Protein 6CKU (pdb70)

Sequence (56 aa):
DVQCGGGFSCHDGETCCPTSQTTWGCCPSPKAVCCDDMQHCCPAGYKCGPGGTCISDVQCGGGFSCHDGETCCPTSQTTWGCCPSPKAVCCDDMQHCCPAGYKCGPGGTCISDVQCGGGFSCHDGETCCPTSQTTWGCCPSPKAVCCDDMQHCCPAGYKCGPGGTCISDVQCGGGFSCHDGETCCPTSQTTWGCCPSPKAVCCDDMQHCCPAGYKCGPGGTCISDVQCGGGFSCHDGETCCPTSQTTWGCCPSPKAVCCDDMQHCCPAGYKCGPGGTCISDVQCGGGFSCHDGETCCPTSQTTWGCCPSPKAVCCDDMQHCCPAGYKCGPGGTCISDVQCGGGFSCHDGETCCPTSQTTWGCCPSPKAVCCDDMQHCCPAGYKCGPGGTCISDVQCGGGFSCHDGETCCPTSQTTWGCCPSPKAVCCDDMQHCCPAGYKCGPGGTCISDVQCGGGFSCHDGETCCPTSQTTWGCCPSPKAVCCDDMQHCCPAGYKCGPGGTCISDVQCGGGFSCHDGETCCPTSQTTWGCCPSPKAVCCDDMQHCCPAGYKCGPGGTCISDVQCGGGFSCHDGETCCPTSQTTWGCCPSPKAVCCDDMQHCCPAGYKCGPGGTCISDVQCGGGFSCHDGETCCPTSQTTWGCCPSPKAVCCDDMQHCCPAGYKCGPGGTCISDVQCGGGFSCHDGETCCPTSQTTWGCCPSPKAVCCDDMQHCCPAGYKCGPGGTCISDVQCGGGFSCHDGETCCPTSQTTWGCCPSPKAVCCDDMQHCCPAGYKCGPGGTCISDVQCGGGFSCHDGETCCPTSQTTWGCCPSPKAVCCDDMQHCCPAGYKCGPGGTCISDVQCGGGFSCHDGETCCPTSQTTWGCCPSPKAVCCDDMQHCCPAGYKCGPGGTCIS

GO terms:
  GO:0001889 liver development (P, IGI)
  GO:0048675 axon extension (P, IGI)
  GO:0001889 liver development (P, IMP)
  GO:0036269 swimming behavior (P, IMP)
  GO:0042462 eye photoreceptor cell development (P, IMP)
  GO:0010842 retina layer formation (P, IMP)
  GO:0021522 spinal cord motor neuron differentiation (P, IMP)
  GO:0048675 axon extension (P, IMP)
  GO:0048919 posterior lateral line neuromast development (P, IMP)
  GO:0071340 skeletal muscle acetylcholine-gated channel clustering (P, IMP)

Foldseek 3Di:
DEPQDPPDGDDPQWYWDPLDDPDIDTHNHHCWAAPNVPGGTGHDPWDADPVRDTDD

Organism: Danio rerio (NCBI:txid7955)

Nearest PDB structures (foldseek):
  6cku-assembly1_A  TM=9.339E-01  e=2.103E-09  Danio rerio
  2jyu-assembly1_A  TM=3.661E-01  e=4.253E-03  Homo sapiens
  6cku-assembly1_A  TM=9.508E-01  e=6.539E-09  Danio rerio
  2jyu-assembly1_A  TM=3.731E-01  e=1.944E-02  Homo sapiens
  6cku-assembly1_A  TM=9.047E-01  e=1.223E-09  Danio rerio

Secondary structure (DSSP, 8-state):
-EE-SSS-EE-TT-EEE-SSSS--EEESSTT-B--TTTT--B-TT-EE-TTSSEE-

Radius of gyration: 11.46 Å; Cα contacts (8 Å, |Δi|>4): 110; chains: 1; bounding box: 24×32×20 Å

Structure (mmCIF, N/CA/C/O backbone):
data_6CKU
#
_entry.id   6CKU
#
_cell.length_a   1.000
_cell.length_b   1.000
_cell.length_c   1.000
_cell.angle_alpha   90.00
_cell.angle_beta   90.00
_cell.angle_gamma   90.00
#
_symmetry.space_group_name_H-M   'P 1'
#
loop_
_atom_site.group_PDB
_atom_site.id
_atom_site.type_symbol
_atom_site.label_atom_id
_atom_site.label_alt_id
_atom_site.label_comp_id
_atom_site.label_asym_id
_atom_site.label_entity_id
_atom_site.label_seq_id
_atom_site.pdbx_PDB_ins_code
_atom_site.Cartn_x
_atom_site.Cartn_y
_atom_site.Cartn_z
_atom_site.occupancy
_atom_site.B_iso_or_equiv
_atom_site.auth_seq_id
_atom_site.auth_comp_id
_atom_site.auth_asym_id
_atom_site.auth_atom_id
_atom_site.pdbx_PDB_model_num
ATOM 1 N N . ASP A 1 1 ? 3.193 16.621 -3.561 1.00 0.00 1 ASP A N 1
ATOM 2 C CA . ASP A 1 1 ? 2.815 15.183 -3.567 1.00 0.00 1 ASP A CA 1
ATOM 3 C C . ASP A 1 1 ? 1.805 14.875 -2.465 1.00 0.00 1 ASP A C 1
ATOM 4 O O . ASP A 1 1 ? 1.184 15.781 -1.908 1.00 0.00 1 ASP A O 1
ATOM 15 N N . VAL A 1 2 ? 1.646 13.591 -2.155 1.00 0.00 2 VAL A N 1
ATOM 16 C CA . VAL A 1 2 ? 0.712 13.163 -1.120 1.00 0.00 2 VAL A CA 1
ATOM 17 C C . VAL A 1 2 ? 1.454 12.646 0.108 1.00 0.00 2 VAL A C 1
ATOM 18 O O . VAL A 1 2 ? 2.236 11.699 0.019 1.00 0.00 2 VAL A O 1
ATOM 31 N N . GLN A 1 3 ? 1.204 13.273 1.253 1.00 0.00 3 GLN A N 1
ATOM 32 C CA . GLN A 1 3 ? 1.850 12.877 2.500 1.00 0.00 3 GLN A CA 1
ATOM 33 C C . GLN A 1 3 ? 1.178 11.644 3.097 1.00 0.00 3 GLN A C 1
ATOM 34 O O . GLN A 1 3 ? 0.016 11.692 3.502 1.00 0.00 3 GLN A O 1
ATOM 48 N N . CYS A 1 4 ? 1.919 10.541 3.145 1.00 0.00 4 CYS A N 1
ATOM 49 C CA . CYS A 1 4 ? 1.403 9.288 3.687 1.00 0.00 4 CYS A CA 1
ATOM 50 C C . CYS A 1 4 ? 0.929 9.461 5.126 1.00 0.00 4 CYS A C 1
ATOM 51 O O . CYS A 1 4 ? 0.000 8.786 5.569 1.00 0.00 4 CYS A O 1
ATOM 58 N N . GLY A 1 5 ? 1.570 10.372 5.849 1.00 0.00 5 GLY A N 1
ATOM 59 C CA . GLY A 1 5 ? 1.196 10.618 7.229 1.00 0.00 5 GLY A CA 1
ATOM 60 C C . GLY A 1 5 ? 2.396 10.697 8.150 1.00 0.00 5 GLY A C 1
ATOM 61 O O . GLY A 1 5 ? 2.610 9.810 8.977 1.00 0.00 5 GLY A O 1
ATOM 65 N N . GLY A 1 6 ? 3.180 11.761 8.007 1.00 0.00 6 GLY A N 1
ATOM 66 C CA . GLY A 1 6 ? 4.357 11.932 8.838 1.00 0.00 6 GLY A CA 1
ATOM 67 C C . GLY A 1 6 ? 5.312 10.762 8.725 1.00 0.00 6 GLY A C 1
ATOM 68 O O . GLY A 1 6 ? 5.462 9.981 9.665 1.00 0.00 6 GLY A O 1
ATOM 72 N N . GLY A 1 7 ? 5.958 10.640 7.570 1.00 0.00 7 GLY A N 1
ATOM 73 C CA . GLY A 1 7 ? 6.894 9.554 7.358 1.00 0.00 7 GLY A CA 1
ATOM 74 C C . GLY A 1 7 ? 7.205 9.327 5.891 1.00 0.00 7 GLY A C 1
ATOM 75 O O . GLY A 1 7 ? 8.209 9.822 5.380 1.00 0.00 7 GLY A O 1
ATOM 79 N N . PHE A 1 8 ? 6.346 8.569 5.214 1.00 0.00 8 PHE A N 1
ATOM 80 C CA . PHE A 1 8 ? 6.543 8.271 3.800 1.00 0.00 8 PHE A CA 1
ATOM 81 C C . PHE A 1 8 ? 5.783 9.247 2.910 1.00 0.00 8 PHE A C 1
ATOM 82 O O . PHE A 1 8 ? 5.168 10.200 3.391 1.00 0.00 8 PHE A O 1
ATOM 99 N N . SER A 1 9 ? 5.831 8.991 1.607 1.00 0.00 9 SER A N 1
ATOM 100 C CA . SER A 1 9 ? 5.152 9.827 0.625 1.00 0.00 9 SER A CA 1
ATOM 101 C C . SER A 1 9 ? 5.034 9.094 -0.708 1.00 0.00 9 SER A C 1
ATOM 102 O O . SER A 1 9 ? 5.848 8.225 -1.022 1.00 0.00 9 SER A O 1
ATOM 110 N N . CYS A 1 10 ? 4.020 9.448 -1.491 1.00 0.00 10 CYS A N 1
ATOM 111 C CA . CYS A 1 10 ? 3.805 8.820 -2.790 1.00 0.00 10 CYS A CA 1
ATOM 112 C C . CYS A 1 10 ? 3.485 9.866 -3.855 1.00 0.00 10 CYS A C 1
ATOM 113 O O . CYS A 1 10 ? 3.276 11.040 -3.545 1.00 0.00 10 CYS A O 1
ATOM 120 N N . HIS A 1 11 ? 3.466 9.434 -5.113 1.00 0.00 11 HIS A N 1
ATOM 121 C CA . HIS A 1 11 ? 3.194 10.335 -6.230 1.00 0.00 11 HIS A CA 1
ATOM 122 C C . HIS A 1 11 ? 1.696 10.517 -6.462 1.00 0.00 11 HIS A C 1
ATOM 123 O O . HIS A 1 11 ? 0.869 9.793 -5.902 1.00 0.00 11 HIS A O 1
ATOM 138 N N . ASP A 1 12 ? 1.357 11.496 -7.297 1.00 0.00 12 ASP A N 1
ATOM 139 C CA . ASP A 1 12 ? -0.035 11.788 -7.616 1.00 0.00 12 ASP A CA 1
ATOM 140 C C . ASP A 1 12 ? -0.720 10.567 -8.216 1.00 0.00 12 ASP A C 1
ATOM 141 O O . ASP A 1 12 ? -0.187 9.927 -9.124 1.00 0.00 12 ASP A O 1
ATOM 150 N N . GLY A 1 13 ? -1.901 10.247 -7.701 1.00 0.00 13 GLY A N 1
ATOM 151 C CA . GLY A 1 13 ? -2.637 9.100 -8.193 1.00 0.00 13 GLY A CA 1
ATOM 152 C C . GLY A 1 13 ? -2.371 7.852 -7.376 1.00 0.00 13 GLY A C 1
ATOM 153 O O . GLY A 1 13 ? -3.051 6.839 -7.540 1.00 0.00 13 GLY A O 1
ATOM 157 N N . GLU A 1 14 ? -1.380 7.926 -6.490 1.00 0.00 14 GLU A N 1
ATOM 158 C CA . GLU A 1 14 ? -1.036 6.790 -5.644 1.00 0.00 14 GLU A CA 1
ATOM 159 C C . GLU A 1 14 ? -1.790 6.849 -4.321 1.00 0.00 14 GLU A C 1
ATOM 160 O O . GLU A 1 14 ? -2.485 7.823 -4.032 1.00 0.00 14 GLU A O 1
ATOM 172 N N . THR A 1 15 ? -1.653 5.794 -3.527 1.00 0.00 15 THR A N 1
ATOM 173 C CA . THR A 1 15 ? -2.324 5.709 -2.237 1.00 0.00 15 THR A CA 1
ATOM 174 C C . THR A 1 15 ? -1.388 5.165 -1.165 1.00 0.00 15 THR A C 1
ATOM 175 O O . THR A 1 15 ? -0.658 4.202 -1.394 1.00 0.00 15 THR A O 1
ATOM 186 N N . CYS A 1 16 ? -1.413 5.786 0.008 1.00 0.00 16 CYS A N 1
ATOM 187 C CA . CYS A 1 16 ? -0.565 5.360 1.113 1.00 0.00 16 CYS A CA 1
ATOM 188 C C . CYS A 1 16 ? -1.278 4.328 1.983 1.00 0.00 16 CYS A C 1
ATOM 189 O O . CYS A 1 16 ? -2.322 4.610 2.571 1.00 0.00 16 CYS A O 1
ATOM 196 N N . CYS A 1 17 ? -0.702 3.131 2.058 1.00 0.00 17 CYS A N 1
ATOM 197 C CA . CYS A 1 17 ? -1.273 2.050 2.854 1.00 0.00 17 CYS A CA 1
ATOM 198 C C . CYS A 1 17 ? -0.323 1.660 3.983 1.00 0.00 17 CYS A C 1
ATOM 199 O O . CYS A 1 17 ? 0.836 1.328 3.740 1.00 0.00 17 CYS A O 1
ATOM 206 N N . PRO A 1 18 ? -0.798 1.703 5.238 1.00 0.00 18 PRO A N 1
ATOM 207 C CA . PRO A 1 18 ? 0.016 1.364 6.400 1.00 0.00 18 PRO A CA 1
ATOM 208 C C . PRO A 1 18 ? -0.044 -0.121 6.744 1.00 0.00 18 PRO A C 1
ATOM 209 O O . PRO A 1 18 ? -0.598 -0.507 7.774 1.00 0.00 18 PRO A O 1
ATOM 220 N N . THR A 1 19 ? 0.529 -0.952 5.879 1.00 0.00 19 THR A N 1
ATOM 221 C CA . THR A 1 19 ? 0.538 -2.394 6.100 1.00 0.00 19 THR A CA 1
ATOM 222 C C . THR A 1 19 ? 1.569 -2.781 7.157 1.00 0.00 19 THR A C 1
ATOM 223 O O . THR A 1 19 ? 1.804 -3.963 7.407 1.00 0.00 19 THR A O 1
ATOM 234 N N . SER A 1 20 ? 2.176 -1.774 7.778 1.00 0.00 20 SER A N 1
ATOM 235 C CA . SER A 1 20 ? 3.177 -2.001 8.813 1.00 0.00 20 SER A CA 1
ATOM 236 C C . SER A 1 20 ? 3.009 -0.999 9.952 1.00 0.00 20 SER A C 1
ATOM 237 O O . SER A 1 20 ? 1.957 -0.374 10.088 1.00 0.00 20 SER A O 1
ATOM 245 N N . GLN A 1 21 ? 4.048 -0.851 10.766 1.00 0.00 21 GLN A N 1
ATOM 246 C CA . GLN A 1 21 ? 4.011 0.076 11.892 1.00 0.00 21 GLN A CA 1
ATOM 247 C C . GLN A 1 21 ? 4.871 1.305 11.616 1.00 0.00 21 GLN A C 1
ATOM 248 O O . GLN A 1 21 ? 4.590 2.396 12.112 1.00 0.00 21 GLN A O 1
ATOM 262 N N . THR A 1 22 ? 5.918 1.121 10.819 1.00 0.00 22 THR A N 1
ATOM 263 C CA . THR A 1 22 ? 6.819 2.214 10.475 1.00 0.00 22 THR A CA 1
ATOM 264 C C . THR A 1 22 ? 7.085 2.253 8.974 1.00 0.00 22 THR A C 1
ATOM 265 O O . THR A 1 22 ? 7.922 3.023 8.501 1.00 0.00 22 THR A O 1
ATOM 276 N N . THR A 1 23 ? 6.371 1.413 8.229 1.00 0.00 23 THR A N 1
ATOM 277 C CA . THR A 1 23 ? 6.535 1.349 6.783 1.00 0.00 23 THR A CA 1
ATOM 278 C C . THR A 1 23 ? 5.242 1.718 6.060 1.00 0.00 23 THR A C 1
ATOM 279 O O . THR A 1 23 ? 4.145 1.511 6.579 1.00 0.00 23 THR A O 1
ATOM 290 N N . TRP A 1 24 ? 5.385 2.263 4.856 1.00 0.00 24 TRP A N 1
ATOM 291 C CA . TRP A 1 24 ? 4.238 2.664 4.047 1.00 0.00 24 TRP A CA 1
ATOM 292 C C . TRP A 1 24 ? 4.365 2.114 2.629 1.00 0.00 24 TRP A C 1
ATOM 293 O O . TRP A 1 24 ? 5.443 2.157 2.035 1.00 0.00 24 TRP A O 1
ATOM 314 N N . GLY A 1 25 ? 3.265 1.600 2.091 1.00 0.00 25 GLY A N 1
ATOM 315 C CA . GLY A 1 25 ? 3.286 1.053 0.747 1.00 0.00 25 GLY A CA 1
ATOM 316 C C . GLY A 1 25 ? 2.472 1.877 -0.233 1.00 0.00 25 GLY A C 1
ATOM 317 O O . GLY A 1 25 ? 1.439 2.444 0.129 1.00 0.00 25 GLY A O 1
ATOM 321 N N . CYS A 1 26 ? 2.936 1.936 -1.479 1.00 0.00 26 CYS A N 1
ATOM 322 C CA . CYS A 1 26 ? 2.247 2.688 -2.523 1.00 0.00 26 CYS A CA 1
ATOM 323 C C . CYS A 1 26 ? 1.281 1.780 -3.282 1.00 0.00 26 CYS A C 1
ATOM 324 O O . CYS A 1 26 ? 1.694 0.801 -3.904 1.00 0.00 26 CYS A O 1
ATOM 331 N N . CYS A 1 27 ? -0.006 2.102 -3.209 1.00 0.00 27 CYS A N 1
ATOM 332 C CA . CYS A 1 27 ? -1.035 1.307 -3.870 1.00 0.00 27 CYS A CA 1
ATOM 333 C C . CYS A 1 27 ? -1.920 2.171 -4.768 1.00 0.00 27 CYS A C 1
ATOM 334 O O . CYS A 1 27 ? -1.980 3.387 -4.602 1.00 0.00 27 CYS A O 1
ATOM 341 N N . PRO A 1 28 ? -2.624 1.550 -5.736 1.00 0.00 28 PRO A N 1
ATOM 342 C CA . PRO A 1 28 ? -3.507 2.269 -6.655 1.00 0.00 28 PRO A CA 1
ATOM 343 C C . PRO A 1 28 ? -4.895 2.503 -6.062 1.00 0.00 28 PRO A C 1
ATOM 344 O O . PRO A 1 28 ? -5.225 1.961 -5.007 1.00 0.00 28 PRO A O 1
ATOM 355 N N . SER A 1 29 ? -5.699 3.314 -6.750 1.00 0.00 29 SER A N 1
ATOM 356 C CA . SER A 1 29 ? -7.056 3.631 -6.303 1.00 0.00 29 SER A CA 1
ATOM 357 C C . SER A 1 29 ? -7.036 4.394 -4.976 1.00 0.00 29 SER A C 1
ATOM 358 O O . SER A 1 29 ? -6.481 3.918 -3.987 1.00 0.00 29 SER A O 1
ATOM 366 N N . PRO A 1 30 ? -7.642 5.596 -4.939 1.00 0.00 30 PRO A N 1
ATOM 367 C CA . PRO A 1 30 ? -7.684 6.428 -3.728 1.00 0.00 30 PRO A CA 1
ATOM 368 C C . PRO A 1 30 ? -8.392 5.748 -2.558 1.00 0.00 30 PRO A C 1
ATOM 369 O O . PRO A 1 30 ? -7.817 5.599 -1.479 1.00 0.00 30 PRO A O 1
ATOM 380 N N . LYS A 1 31 ? -9.644 5.350 -2.769 1.00 0.00 31 LYS A N 1
ATOM 381 C CA . LYS A 1 31 ? -10.426 4.701 -1.719 1.00 0.00 31 LYS A CA 1
ATOM 382 C C . LYS A 1 31 ? -10.183 3.194 -1.689 1.00 0.00 31 LYS A C 1
ATOM 383 O O . LYS A 1 31 ? -11.008 2.435 -1.180 1.00 0.00 31 LYS A O 1
ATOM 402 N N . ALA A 1 32 ? -9.046 2.767 -2.231 1.00 0.00 32 ALA A N 1
ATOM 403 C CA . ALA A 1 32 ? -8.694 1.351 -2.259 1.00 0.00 32 ALA A CA 1
ATOM 404 C C . ALA A 1 32 ? -8.653 0.769 -0.848 1.00 0.00 32 ALA A C 1
ATOM 405 O O . ALA A 1 32 ? -8.540 1.504 0.133 1.00 0.00 32 ALA A O 1
ATOM 412 N N . VAL A 1 33 ? -8.729 -0.556 -0.755 1.00 0.00 33 VAL A N 1
ATOM 413 C CA . VAL A 1 33 ? -8.682 -1.240 0.532 1.00 0.00 33 VAL A CA 1
ATOM 414 C C . VAL A 1 33 ? -7.398 -2.054 0.644 1.00 0.00 33 VAL A C 1
ATOM 415 O O . VAL A 1 33 ? -7.226 -3.057 -0.048 1.00 0.00 33 VAL A O 1
ATOM 428 N N . CYS A 1 34 ? -6.494 -1.608 1.507 1.00 0.00 34 CYS A N 1
ATOM 429 C CA . CYS A 1 34 ? -5.216 -2.283 1.694 1.00 0.00 34 CYS A CA 1
ATOM 430 C C . CYS A 1 34 ? -5.373 -3.600 2.448 1.00 0.00 34 CYS A C 1
ATOM 431 O O . CYS A 1 34 ? -5.672 -3.610 3.642 1.00 0.00 34 CYS A O 1
ATOM 438 N N . CYS A 1 35 ? -5.138 -4.710 1.747 1.00 0.00 35 CYS A N 1
ATOM 439 C CA . CYS A 1 35 ? -5.219 -6.030 2.356 1.00 0.00 35 CYS A CA 1
ATOM 440 C C . CYS A 1 35 ? -4.199 -6.123 3.482 1.00 0.00 35 CYS A C 1
ATOM 441 O O . CYS A 1 35 ? -2.987 -6.003 3.249 1.00 0.00 35 CYS A O 1
ATOM 448 N N . ASP A 1 36 ? -4.705 -6.316 4.699 1.00 0.00 36 ASP A N 1
ATOM 449 C CA . ASP A 1 36 ? -3.861 -6.394 5.884 1.00 0.00 36 ASP A CA 1
ATOM 450 C C . ASP A 1 36 ? -3.598 -7.830 6.327 1.00 0.00 36 ASP A C 1
ATOM 451 O O . ASP A 1 36 ? -2.757 -8.059 7.197 1.00 0.00 36 ASP A O 1
ATOM 460 N N . ASP A 1 37 ? -4.296 -8.800 5.739 1.00 0.00 37 ASP A N 1
ATOM 461 C CA . ASP A 1 37 ? -4.088 -10.197 6.106 1.00 0.00 37 ASP A CA 1
ATOM 462 C C . ASP A 1 37 ? -2.624 -10.564 5.923 1.00 0.00 37 ASP A C 1
ATOM 463 O O . ASP A 1 37 ? -2.025 -11.238 6.762 1.00 0.00 37 ASP A O 1
ATOM 472 N N . MET A 1 38 ? -2.054 -10.093 4.822 1.00 0.00 38 MET A N 1
ATOM 473 C CA . MET A 1 38 ? -0.655 -10.338 4.509 1.00 0.00 38 MET A CA 1
ATOM 474 C C . MET A 1 38 ? 0.014 -9.034 4.084 1.00 0.00 38 MET A C 1
ATOM 475 O O . MET A 1 38 ? 0.453 -8.251 4.927 1.00 0.00 38 MET A O 1
ATOM 489 N N . GLN A 1 39 ? 0.053 -8.785 2.779 1.00 0.00 39 GLN A N 1
ATOM 490 C CA . GLN A 1 39 ? 0.626 -7.553 2.251 1.00 0.00 39 GLN A CA 1
ATOM 491 C C . GLN A 1 39 ? 0.011 -7.228 0.894 1.00 0.00 39 GLN A C 1
ATOM 492 O O . GLN A 1 39 ? 0.586 -7.562 -0.143 1.00 0.00 39 GLN A O 1
ATOM 506 N N . HIS A 1 40 ? -1.166 -6.603 0.888 1.00 0.00 40 HIS A N 1
ATOM 507 C CA . HIS A 1 40 ? -1.814 -6.293 -0.387 1.00 0.00 40 HIS A CA 1
ATOM 508 C C . HIS A 1 40 ? -2.801 -5.137 -0.296 1.00 0.00 40 HIS A C 1
ATOM 509 O O . HIS A 1 40 ? -2.904 -4.461 0.726 1.00 0.00 40 HIS A O 1
ATOM 524 N N . CYS A 1 41 ? -3.510 -4.924 -1.404 1.00 0.00 41 CYS A N 1
ATOM 525 C CA . CYS A 1 41 ? -4.504 -3.865 -1.523 1.00 0.00 41 CYS A CA 1
ATOM 526 C C . CYS A 1 41 ? -5.352 -4.095 -2.769 1.00 0.00 41 CYS A C 1
ATOM 527 O O . CYS A 1 41 ? -4.902 -4.729 -3.724 1.00 0.00 41 CYS A O 1
ATOM 534 N N . CYS A 1 42 ? -6.580 -3.589 -2.759 1.00 0.00 42 CYS A N 1
ATOM 535 C CA . CYS A 1 42 ? -7.478 -3.760 -3.895 1.00 0.00 42 CYS A CA 1
ATOM 536 C C . CYS A 1 42 ? -8.230 -2.469 -4.207 1.00 0.00 42 CYS A C 1
ATOM 537 O O . CYS A 1 42 ? -8.464 -1.649 -3.323 1.00 0.00 42 CYS A O 1
ATOM 544 N N . PRO A 1 43 ? -8.609 -2.270 -5.481 1.00 0.00 43 PRO A N 1
ATOM 545 C CA . PRO A 1 43 ? -9.326 -1.066 -5.919 1.00 0.00 43 PRO A CA 1
ATOM 546 C C . PRO A 1 43 ? -10.618 -0.819 -5.147 1.00 0.00 43 PRO A C 1
ATOM 547 O O . PRO A 1 43 ? -11.396 -1.744 -4.884 1.00 0.00 43 PRO A O 1
ATOM 558 N N . ALA A 1 44 ? -10.824 0.444 -4.786 1.00 0.00 44 ALA A N 1
ATOM 559 C CA . ALA A 1 44 ? -12.005 0.864 -4.043 1.00 0.00 44 ALA A CA 1
ATOM 560 C C . ALA A 1 44 ? -13.261 0.180 -4.565 1.00 0.00 44 ALA A C 1
ATOM 561 O O . ALA A 1 44 ? -13.677 0.405 -5.702 1.00 0.00 44 ALA A O 1
ATOM 568 N N . GLY A 1 45 ? -13.865 -0.650 -3.725 1.00 0.00 45 GLY A N 1
ATOM 569 C CA . GLY A 1 45 ? -15.071 -1.347 -4.119 1.00 0.00 45 GLY A CA 1
ATOM 570 C C . GLY A 1 45 ? -14.934 -2.855 -4.055 1.00 0.00 45 GLY A C 1
ATOM 571 O O . GLY A 1 45 ? -15.932 -3.571 -4.144 1.00 0.00 45 GLY A O 1
ATOM 575 N N . TYR A 1 46 ? -13.706 -3.350 -3.899 1.00 0.00 46 TYR A N 1
ATOM 576 C CA . TYR A 1 46 ? -13.483 -4.791 -3.824 1.00 0.00 46 TYR A CA 1
ATOM 577 C C . TYR A 1 46 ? -13.146 -5.225 -2.400 1.00 0.00 46 TYR A C 1
ATOM 578 O O . TYR A 1 46 ? -12.860 -4.395 -1.537 1.00 0.00 46 TYR A O 1
ATOM 596 N N . LYS A 1 47 ? -13.180 -6.534 -2.167 1.00 0.00 47 LYS A N 1
ATOM 597 C CA . LYS A 1 47 ? -12.877 -7.093 -0.853 1.00 0.00 47 LYS A CA 1
ATOM 598 C C . LYS A 1 47 ? -11.868 -8.231 -0.975 1.00 0.00 47 LYS A C 1
ATOM 599 O O . LYS A 1 47 ? -11.794 -8.895 -2.006 1.00 0.00 47 LYS A O 1
ATOM 618 N N . CYS A 1 48 ? -11.091 -8.451 0.081 1.00 0.00 48 CYS A N 1
ATOM 619 C CA . CYS A 1 48 ? -10.087 -9.510 0.080 1.00 0.00 48 CYS A CA 1
ATOM 620 C C . CYS A 1 48 ? -10.702 -10.850 0.473 1.00 0.00 48 CYS A C 1
ATOM 621 O O . CYS A 1 48 ? -11.314 -10.976 1.533 1.00 0.00 48 CYS A O 1
ATOM 628 N N . GLY A 1 49 ? -10.535 -11.849 -0.391 1.00 0.00 49 GLY A N 1
ATOM 629 C CA . GLY A 1 49 ? -11.080 -13.167 -0.119 1.00 0.00 49 GLY A CA 1
ATOM 630 C C . GLY A 1 49 ? -10.003 -14.188 0.205 1.00 0.00 49 GLY A C 1
ATOM 631 O O . GLY A 1 49 ? -8.814 -13.898 0.076 1.00 0.00 49 GLY A O 1
ATOM 635 N N . PRO A 1 50 ? -10.393 -15.403 0.637 1.00 0.00 50 PRO A N 1
ATOM 636 C CA . PRO A 1 50 ? -9.445 -16.467 0.984 1.00 0.00 50 PRO A CA 1
ATOM 637 C C . PRO A 1 50 ? -8.793 -17.091 -0.245 1.00 0.00 50 PRO A C 1
ATOM 638 O O . PRO A 1 50 ? -7.905 -17.936 -0.126 1.00 0.00 50 PRO A O 1
ATOM 649 N N . GLY A 1 51 ? -9.240 -16.674 -1.425 1.00 0.00 51 GLY A N 1
ATOM 650 C CA . GLY A 1 51 ? -8.687 -17.207 -2.657 1.00 0.00 51 GLY A CA 1
ATOM 651 C C . GLY A 1 51 ? -7.437 -16.475 -3.098 1.00 0.00 51 GLY A C 1
ATOM 652 O O . GLY A 1 51 ? -6.997 -16.615 -4.240 1.00 0.00 51 GLY A O 1
ATOM 656 N N . GLY A 1 52 ? -6.864 -15.692 -2.191 1.00 0.00 52 GLY A N 1
ATOM 657 C CA . GLY A 1 52 ? -5.661 -14.942 -2.506 1.00 0.00 52 GLY A CA 1
ATOM 658 C C . GLY A 1 52 ? -5.941 -13.726 -3.368 1.00 0.00 52 GLY A C 1
ATOM 659 O O . GLY A 1 52 ? -5.107 -12.827 -3.474 1.00 0.00 52 GLY A O 1
ATOM 663 N N . THR A 1 53 ? -7.120 -13.698 -3.984 1.00 0.00 53 THR A N 1
ATOM 664 C CA . THR A 1 53 ? -7.512 -12.586 -4.839 1.00 0.00 53 THR A CA 1
ATOM 665 C C . THR A 1 53 ? -8.635 -11.778 -4.199 1.00 0.00 53 THR A C 1
ATOM 666 O O . THR A 1 53 ? -9.062 -12.070 -3.082 1.00 0.00 53 THR A O 1
ATOM 677 N N . CYS A 1 54 ? -9.106 -10.758 -4.909 1.00 0.00 54 CYS A N 1
ATOM 678 C CA . CYS A 1 54 ? -10.176 -9.909 -4.400 1.00 0.00 54 CYS A CA 1
ATOM 679 C C . CYS A 1 54 ? -11.477 -10.137 -5.162 1.00 0.00 54 CYS A C 1
ATOM 680 O O . CYS A 1 54 ? -11.469 -10.470 -6.347 1.00 0.00 54 CYS A O 1
ATOM 687 N N . ILE A 1 55 ? -12.594 -9.954 -4.464 1.00 0.00 55 ILE A N 1
ATOM 688 C CA . ILE A 1 55 ? -13.914 -10.135 -5.052 1.00 0.00 55 ILE A CA 1
ATOM 689 C C . ILE A 1 55 ? -14.703 -8.829 -5.031 1.00 0.00 55 ILE A C 1
ATOM 690 O O . ILE A 1 55 ? -14.181 -7.786 -4.638 1.00 0.00 55 ILE A O 1
ATOM 706 N N . SER A 1 56 ? -15.962 -8.894 -5.452 1.00 0.00 56 SER A N 1
ATOM 707 C CA . SER A 1 56 ? -16.821 -7.716 -5.475 1.00 0.00 56 SER A CA 1
ATOM 708 C C . SER A 1 56 ? -18.221 -8.056 -4.974 1.00 0.00 56 SER A C 1
ATOM 709 O O . SER A 1 56 ? -18.497 -9.255 -4.761 1.00 0.00 56 SER A O 1
ATOM 718 N N . ASP A 1 1 ? 4.739 16.654 -3.240 1.00 0.00 1 ASP A N 2
ATOM 719 C CA . ASP A 1 1 ? 4.035 15.346 -3.290 1.00 0.00 1 ASP A CA 2
ATOM 720 C C . ASP A 1 1 ? 3.039 15.212 -2.142 1.00 0.00 1 ASP A C 2
ATOM 721 O O . ASP A 1 1 ? 2.751 16.181 -1.441 1.00 0.00 1 ASP A O 2
ATOM 732 N N . VAL A 1 2 ? 2.516 14.003 -1.959 1.00 0.00 2 VAL A N 2
ATOM 733 C CA . VAL A 1 2 ? 1.552 13.735 -0.898 1.00 0.00 2 VAL A CA 2
ATOM 734 C C . VAL A 1 2 ? 2.216 13.030 0.279 1.00 0.00 2 VAL A C 2
ATOM 735 O O . VAL A 1 2 ? 2.893 12.017 0.105 1.00 0.00 2 VAL A O 2
ATOM 748 N N . GLN A 1 3 ? 2.015 13.567 1.481 1.00 0.00 3 GLN A N 2
ATOM 749 C CA . GLN A 1 3 ? 2.596 12.979 2.685 1.00 0.00 3 GLN A CA 2
ATOM 750 C C . GLN A 1 3 ? 1.707 11.863 3.222 1.00 0.00 3 GLN A C 2
ATOM 751 O O . GLN A 1 3 ? 0.567 12.103 3.623 1.00 0.00 3 GLN A O 2
ATOM 765 N N . CYS A 1 4 ? 2.235 10.644 3.215 1.00 0.00 4 CYS A N 2
ATOM 766 C CA . CYS A 1 4 ? 1.495 9.481 3.690 1.00 0.00 4 CYS A CA 2
ATOM 767 C C . CYS A 1 4 ? 0.973 9.693 5.107 1.00 0.00 4 CYS A C 2
ATOM 768 O O . CYS A 1 4 ? -0.186 10.058 5.303 1.00 0.00 4 CYS A O 2
ATOM 775 N N . GLY A 1 5 ? 1.834 9.461 6.091 1.00 0.00 5 GLY A N 2
ATOM 776 C CA . GLY A 1 5 ? 1.442 9.630 7.476 1.00 0.00 5 GLY A CA 2
ATOM 777 C C . GLY A 1 5 ? 2.635 9.765 8.398 1.00 0.00 5 GLY A C 2
ATOM 778 O O . GLY A 1 5 ? 2.907 10.849 8.917 1.00 0.00 5 GLY A O 2
ATOM 782 N N . GLY A 1 6 ? 3.351 8.664 8.604 1.00 0.00 6 GLY A N 2
ATOM 783 C CA . GLY A 1 6 ? 4.513 8.689 9.468 1.00 0.00 6 GLY A CA 2
ATOM 784 C C . GLY A 1 6 ? 5.663 9.467 8.863 1.00 0.00 6 GLY A C 2
ATOM 785 O O . GLY A 1 6 ? 6.045 10.519 9.376 1.00 0.00 6 GLY A O 2
ATOM 789 N N . GLY A 1 7 ? 6.219 8.949 7.770 1.00 0.00 7 GLY A N 2
ATOM 790 C CA . GLY A 1 7 ? 7.329 9.622 7.121 1.00 0.00 7 GLY A CA 2
ATOM 791 C C . GLY A 1 7 ? 7.455 9.294 5.643 1.00 0.00 7 GLY A C 2
ATOM 792 O O . GLY A 1 7 ? 8.411 9.717 4.995 1.00 0.00 7 GLY A O 2
ATOM 796 N N . PHE A 1 8 ? 6.499 8.539 5.101 1.00 0.00 8 PHE A N 2
ATOM 797 C CA . PHE A 1 8 ? 6.540 8.172 3.690 1.00 0.00 8 PHE A CA 2
ATOM 798 C C . PHE A 1 8 ? 5.775 9.179 2.838 1.00 0.00 8 PHE A C 2
ATOM 799 O O . PHE A 1 8 ? 5.248 10.167 3.349 1.00 0.00 8 PHE A O 2
ATOM 816 N N . SER A 1 9 ? 5.723 8.919 1.535 1.00 0.00 9 SER A N 2
ATOM 817 C CA . SER A 1 9 ? 5.027 9.799 0.602 1.00 0.00 9 SER A CA 2
ATOM 818 C C . SER A 1 9 ? 4.812 9.106 -0.739 1.00 0.00 9 SER A C 2
ATOM 819 O O . SER A 1 9 ? 5.549 8.187 -1.098 1.00 0.00 9 SER A O 2
ATOM 827 N N . CYS A 1 10 ? 3.799 9.552 -1.476 1.00 0.00 10 CYS A N 2
ATOM 828 C CA . CYS A 1 10 ? 3.491 8.972 -2.776 1.00 0.00 10 CYS A CA 2
ATOM 829 C C . CYS A 1 10 ? 3.154 10.060 -3.792 1.00 0.00 10 CYS A C 2
ATOM 830 O O . CYS A 1 10 ? 3.116 11.245 -3.461 1.00 0.00 10 CYS A O 2
ATOM 837 N N . HIS A 1 11 ? 2.923 9.645 -5.033 1.00 0.00 11 HIS A N 2
ATOM 838 C CA . HIS A 1 11 ? 2.603 10.580 -6.108 1.00 0.00 11 HIS A CA 2
ATOM 839 C C . HIS A 1 11 ? 1.112 10.910 -6.143 1.00 0.00 11 HIS A C 2
ATOM 840 O O . HIS A 1 11 ? 0.290 10.210 -5.548 1.00 0.00 11 HIS A O 2
ATOM 855 N N . ASP A 1 12 ? 0.773 11.982 -6.852 1.00 0.00 12 ASP A N 2
ATOM 856 C CA . ASP A 1 12 ? -0.615 12.411 -6.977 1.00 0.00 12 ASP A CA 2
ATOM 857 C C . ASP A 1 12 ? -1.468 11.295 -7.568 1.00 0.00 12 ASP A C 2
ATOM 858 O O . ASP A 1 12 ? -1.088 10.669 -8.559 1.00 0.00 12 ASP A O 2
ATOM 867 N N . GLY A 1 13 ? -2.619 11.049 -6.954 1.00 0.00 13 GLY A N 2
ATOM 868 C CA . GLY A 1 13 ? -3.504 10.004 -7.432 1.00 0.00 13 GLY A CA 2
ATOM 869 C C . GLY A 1 13 ? -3.251 8.678 -6.743 1.00 0.00 13 GLY A C 2
ATOM 870 O O . GLY A 1 13 ? -4.023 7.731 -6.903 1.00 0.00 13 GLY A O 2
ATOM 874 N N . GLU A 1 14 ? -2.171 8.610 -5.969 1.00 0.00 14 GLU A N 2
ATOM 875 C CA . GLU A 1 14 ? -1.824 7.391 -5.248 1.00 0.00 14 GLU A CA 2
ATOM 876 C C . GLU A 1 14 ? -2.429 7.403 -3.849 1.00 0.00 14 GLU A C 2
ATOM 877 O O . GLU A 1 14 ? -2.931 8.429 -3.388 1.00 0.00 14 GLU A O 2
ATOM 889 N N . THR A 1 15 ? -2.374 6.258 -3.175 1.00 0.00 15 THR A N 2
ATOM 890 C CA . THR A 1 15 ? -2.912 6.141 -1.826 1.00 0.00 15 THR A CA 2
ATOM 891 C C . THR A 1 15 ? -1.908 5.473 -0.892 1.00 0.00 15 THR A C 2
ATOM 892 O O . THR A 1 15 ? -1.327 4.441 -1.227 1.00 0.00 15 THR A O 2
ATOM 903 N N . CYS A 1 16 ? -1.721 6.060 0.284 1.00 0.00 16 CYS A N 2
ATOM 904 C CA . CYS A 1 16 ? -0.800 5.510 1.270 1.00 0.00 16 CYS A CA 2
ATOM 905 C C . CYS A 1 16 ? -1.530 4.554 2.204 1.00 0.00 16 CYS A C 2
ATOM 906 O O . CYS A 1 16 ? -2.507 4.928 2.852 1.00 0.00 16 CYS A O 2
ATOM 913 N N . CYS A 1 17 ? -1.053 3.316 2.267 1.00 0.00 17 CYS A N 2
ATOM 914 C CA . CYS A 1 17 ? -1.667 2.305 3.119 1.00 0.00 17 CYS A CA 2
ATOM 915 C C . CYS A 1 17 ? -0.641 1.698 4.070 1.00 0.00 17 CYS A C 2
ATOM 916 O O . CYS A 1 17 ? 0.369 1.145 3.635 1.00 0.00 17 CYS A O 2
ATOM 923 N N . PRO A 1 18 ? -0.884 1.790 5.390 1.00 0.00 18 PRO A N 2
ATOM 924 C CA . PRO A 1 18 ? 0.025 1.245 6.395 1.00 0.00 18 PRO A CA 2
ATOM 925 C C . PRO A 1 18 ? -0.177 -0.253 6.598 1.00 0.00 18 PRO A C 2
ATOM 926 O O . PRO A 1 18 ? -0.889 -0.678 7.508 1.00 0.00 18 PRO A O 2
ATOM 937 N N . THR A 1 19 ? 0.453 -1.051 5.738 1.00 0.00 19 THR A N 2
ATOM 938 C CA . THR A 1 19 ? 0.340 -2.502 5.816 1.00 0.00 19 THR A CA 2
ATOM 939 C C . THR A 1 19 ? 1.388 -3.085 6.756 1.00 0.00 19 THR A C 2
ATOM 940 O O . THR A 1 19 ? 1.491 -4.302 6.908 1.00 0.00 19 THR A O 2
ATOM 951 N N . SER A 1 20 ? 2.162 -2.209 7.387 1.00 0.00 20 SER A N 2
ATOM 952 C CA . SER A 1 20 ? 3.202 -2.635 8.316 1.00 0.00 20 SER A CA 2
ATOM 953 C C . SER A 1 20 ? 3.369 -1.622 9.444 1.00 0.00 20 SER A C 2
ATOM 954 O O . SER A 1 20 ? 2.581 -0.684 9.570 1.00 0.00 20 SER A O 2
ATOM 962 N N . GLN A 1 21 ? 4.395 -1.820 10.263 1.00 0.00 21 GLN A N 2
ATOM 963 C CA . GLN A 1 21 ? 4.664 -0.927 11.385 1.00 0.00 21 GLN A CA 2
ATOM 964 C C . GLN A 1 21 ? 5.109 0.450 10.901 1.00 0.00 21 GLN A C 2
ATOM 965 O O . GLN A 1 21 ? 4.343 1.412 10.949 1.00 0.00 21 GLN A O 2
ATOM 979 N N . THR A 1 22 ? 6.354 0.540 10.441 1.00 0.00 22 THR A N 2
ATOM 980 C CA . THR A 1 22 ? 6.901 1.803 9.957 1.00 0.00 22 THR A CA 2
ATOM 981 C C . THR A 1 22 ? 7.064 1.794 8.439 1.00 0.00 22 THR A C 2
ATOM 982 O O . THR A 1 22 ? 7.881 2.532 7.889 1.00 0.00 22 THR A O 2
ATOM 993 N N . THR A 1 23 ? 6.278 0.959 7.769 1.00 0.00 23 THR A N 2
ATOM 994 C CA . THR A 1 23 ? 6.331 0.862 6.314 1.00 0.00 23 THR A CA 2
ATOM 995 C C . THR A 1 23 ? 5.060 1.420 5.687 1.00 0.00 23 THR A C 2
ATOM 996 O O . THR A 1 23 ? 4.030 1.539 6.351 1.00 0.00 23 THR A O 2
ATOM 1007 N N . TRP A 1 24 ? 5.137 1.767 4.406 1.00 0.00 24 TRP A N 2
ATOM 1008 C CA . TRP A 1 24 ? 3.989 2.320 3.700 1.00 0.00 24 TRP A CA 2
ATOM 1009 C C . TRP A 1 24 ? 3.900 1.785 2.275 1.00 0.00 24 TRP A C 2
ATOM 1010 O O . TRP A 1 24 ? 4.877 1.816 1.526 1.00 0.00 24 TRP A O 2
ATOM 1031 N N . GLY A 1 25 ? 2.716 1.307 1.907 1.00 0.00 25 GLY A N 2
ATOM 1032 C CA . GLY A 1 25 ? 2.506 0.784 0.571 1.00 0.00 25 GLY A CA 2
ATOM 1033 C C . GLY A 1 25 ? 1.750 1.761 -0.305 1.00 0.00 25 GLY A C 2
ATOM 1034 O O . GLY A 1 25 ? 0.819 2.425 0.155 1.00 0.00 25 GLY A O 2
ATOM 1038 N N . CYS A 1 26 ? 2.161 1.860 -1.563 1.00 0.00 26 CYS A N 2
ATOM 1039 C CA . CYS A 1 26 ? 1.527 2.775 -2.504 1.00 0.00 26 CYS A CA 2
ATOM 1040 C C . CYS A 1 26 ? 0.535 2.051 -3.409 1.00 0.00 26 CYS A C 2
ATOM 1041 O O . CYS A 1 26 ? 0.901 1.126 -4.136 1.00 0.00 26 CYS A O 2
ATOM 1048 N N . CYS A 1 27 ? -0.720 2.487 -3.364 1.00 0.00 27 CYS A N 2
ATOM 1049 C CA . CYS A 1 27 ? -1.771 1.894 -4.184 1.00 0.00 27 CYS A CA 2
ATOM 1050 C C . CYS A 1 27 ? -2.235 2.883 -5.254 1.00 0.00 27 CYS A C 2
ATOM 1051 O O . CYS A 1 27 ? -2.394 4.073 -4.979 1.00 0.00 27 CYS A O 2
ATOM 1058 N N . PRO A 1 28 ? -2.448 2.406 -6.495 1.00 0.00 28 PRO A N 2
ATOM 1059 C CA . PRO A 1 28 ? -2.883 3.261 -7.605 1.00 0.00 28 PRO A CA 2
ATOM 1060 C C . PRO A 1 28 ? -4.353 3.660 -7.508 1.00 0.00 28 PRO A C 2
ATOM 1061 O O . PRO A 1 28 ? -4.784 4.625 -8.140 1.00 0.00 28 PRO A O 2
ATOM 1072 N N . SER A 1 29 ? -5.121 2.913 -6.719 1.00 0.00 29 SER A N 2
ATOM 1073 C CA . SER A 1 29 ? -6.542 3.196 -6.550 1.00 0.00 29 SER A CA 2
ATOM 1074 C C . SER A 1 29 ? -6.781 4.109 -5.346 1.00 0.00 29 SER A C 2
ATOM 1075 O O . SER A 1 29 ? -6.122 3.970 -4.316 1.00 0.00 29 SER A O 2
ATOM 1083 N N . PRO A 1 30 ? -7.728 5.059 -5.462 1.00 0.00 30 PRO A N 2
ATOM 1084 C CA . PRO A 1 30 ? -8.045 5.994 -4.376 1.00 0.00 30 PRO A CA 2
ATOM 1085 C C . PRO A 1 30 ? -8.716 5.305 -3.189 1.00 0.00 30 PRO A C 2
ATOM 1086 O O . PRO A 1 30 ? -8.108 5.139 -2.132 1.00 0.00 30 PRO A O 2
ATOM 1097 N N . LYS A 1 31 ? -9.977 4.916 -3.370 1.00 0.00 31 LYS A N 2
ATOM 1098 C CA . LYS A 1 31 ? -10.733 4.254 -2.309 1.00 0.00 31 LYS A CA 2
ATOM 1099 C C . LYS A 1 31 ? -10.295 2.800 -2.128 1.00 0.00 31 LYS A C 2
ATOM 1100 O O . LYS A 1 31 ? -11.074 1.963 -1.671 1.00 0.00 31 LYS A O 2
ATOM 1119 N N . ALA A 1 32 ? -9.044 2.504 -2.478 1.00 0.00 32 ALA A N 2
ATOM 1120 C CA . ALA A 1 32 ? -8.509 1.152 -2.341 1.00 0.00 32 ALA A CA 2
ATOM 1121 C C . ALA A 1 32 ? -8.393 0.766 -0.869 1.00 0.00 32 ALA A C 2
ATOM 1122 O O . ALA A 1 32 ? -7.908 1.548 -0.051 1.00 0.00 32 ALA A O 2
ATOM 1129 N N . VAL A 1 33 ? -8.838 -0.442 -0.537 1.00 0.00 33 VAL A N 2
ATOM 1130 C CA . VAL A 1 33 ? -8.781 -0.924 0.841 1.00 0.00 33 VAL A CA 2
ATOM 1131 C C . VAL A 1 33 ? -7.410 -1.513 1.154 1.00 0.00 33 VAL A C 2
ATOM 1132 O O . VAL A 1 33 ? -6.905 -2.350 0.416 1.00 0.00 33 VAL A O 2
ATOM 1145 N N . CYS A 1 34 ? -6.804 -1.067 2.248 1.00 0.00 34 CYS A N 2
ATOM 1146 C CA . CYS A 1 34 ? -5.486 -1.557 2.633 1.00 0.00 34 CYS A CA 2
ATOM 1147 C C . CYS A 1 34 ? -5.562 -2.949 3.253 1.00 0.00 34 CYS A C 2
ATOM 1148 O O . CYS A 1 34 ? -5.681 -3.086 4.472 1.00 0.00 34 CYS A O 2
ATOM 1155 N N . CYS A 1 35 ? -5.469 -3.977 2.413 1.00 0.00 35 CYS A N 2
ATOM 1156 C CA . CYS A 1 35 ? -5.502 -5.357 2.886 1.00 0.00 35 CYS A CA 2
ATOM 1157 C C . CYS A 1 35 ? -4.456 -5.552 3.978 1.00 0.00 35 CYS A C 2
ATOM 1158 O O . CYS A 1 35 ? -3.248 -5.557 3.705 1.00 0.00 35 CYS A O 2
ATOM 1165 N N . ASP A 1 36 ? -4.932 -5.687 5.215 1.00 0.00 36 ASP A N 2
ATOM 1166 C CA . ASP A 1 36 ? -4.051 -5.852 6.365 1.00 0.00 36 ASP A CA 2
ATOM 1167 C C . ASP A 1 36 ? -3.870 -7.317 6.752 1.00 0.00 36 ASP A C 2
ATOM 1168 O O . ASP A 1 36 ? -2.980 -7.638 7.540 1.00 0.00 36 ASP A O 2
ATOM 1177 N N . ASP A 1 37 ? -4.695 -8.210 6.200 1.00 0.00 37 ASP A N 2
ATOM 1178 C CA . ASP A 1 37 ? -4.573 -9.631 6.511 1.00 0.00 37 ASP A CA 2
ATOM 1179 C C . ASP A 1 37 ? -3.142 -10.085 6.267 1.00 0.00 37 ASP A C 2
ATOM 1180 O O . ASP A 1 37 ? -2.569 -10.842 7.051 1.00 0.00 37 ASP A O 2
ATOM 1189 N N . MET A 1 38 ? -2.569 -9.583 5.181 1.00 0.00 38 MET A N 2
ATOM 1190 C CA . MET A 1 38 ? -1.195 -9.890 4.819 1.00 0.00 38 MET A CA 2
ATOM 1191 C C . MET A 1 38 ? -0.406 -8.589 4.704 1.00 0.00 38 MET A C 2
ATOM 1192 O O . MET A 1 38 ? -0.077 -7.970 5.716 1.00 0.00 38 MET A O 2
ATOM 1206 N N . GLN A 1 39 ? -0.158 -8.143 3.476 1.00 0.00 39 GLN A N 2
ATOM 1207 C CA . GLN A 1 39 ? 0.525 -6.879 3.248 1.00 0.00 39 GLN A CA 2
ATOM 1208 C C . GLN A 1 39 ? 0.184 -6.343 1.860 1.00 0.00 39 GLN A C 2
ATOM 1209 O O . GLN A 1 39 ? 0.966 -6.522 0.926 1.00 0.00 39 GLN A O 2
ATOM 1223 N N . HIS A 1 40 ? -0.982 -5.710 1.701 1.00 0.00 40 HIS A N 2
ATOM 1224 C CA . HIS A 1 40 ? -1.360 -5.207 0.379 1.00 0.00 40 HIS A CA 2
ATOM 1225 C C . HIS A 1 40 ? -2.614 -4.345 0.407 1.00 0.00 40 HIS A C 2
ATOM 1226 O O . HIS A 1 40 ? -3.138 -4.014 1.467 1.00 0.00 40 HIS A O 2
ATOM 1241 N N . CYS A 1 41 ? -3.082 -3.993 -0.791 1.00 0.00 41 CYS A N 2
ATOM 1242 C CA . CYS A 1 41 ? -4.278 -3.175 -0.955 1.00 0.00 41 CYS A CA 2
ATOM 1243 C C . CYS A 1 41 ? -5.141 -3.711 -2.097 1.00 0.00 41 CYS A C 2
ATOM 1244 O O . CYS A 1 41 ? -4.622 -4.173 -3.113 1.00 0.00 41 CYS A O 2
ATOM 1251 N N . CYS A 1 42 ? -6.458 -3.644 -1.923 1.00 0.00 42 CYS A N 2
ATOM 1252 C CA . CYS A 1 42 ? -7.395 -4.117 -2.934 1.00 0.00 42 CYS A CA 2
ATOM 1253 C C . CYS A 1 42 ? -8.160 -2.945 -3.547 1.00 0.00 42 CYS A C 2
ATOM 1254 O O . CYS A 1 42 ? -8.429 -1.948 -2.872 1.00 0.00 42 CYS A O 2
ATOM 1261 N N . PRO A 1 43 ? -8.512 -3.048 -4.844 1.00 0.00 43 PRO A N 2
ATOM 1262 C CA . PRO A 1 43 ? -9.238 -1.997 -5.564 1.00 0.00 43 PRO A CA 2
ATOM 1263 C C . PRO A 1 43 ? -10.400 -1.410 -4.773 1.00 0.00 43 PRO A C 2
ATOM 1264 O O . PRO A 1 43 ? -11.015 -2.080 -3.937 1.00 0.00 43 PRO A O 2
ATOM 1275 N N . ALA A 1 44 ? -10.690 -0.145 -5.055 1.00 0.00 44 ALA A N 2
ATOM 1276 C CA . ALA A 1 44 ? -11.771 0.567 -4.394 1.00 0.00 44 ALA A CA 2
ATOM 1277 C C . ALA A 1 44 ? -13.067 -0.231 -4.439 1.00 0.00 44 ALA A C 2
ATOM 1278 O O . ALA A 1 44 ? -13.535 -0.616 -5.511 1.00 0.00 44 ALA A O 2
ATOM 1285 N N . GLY A 1 45 ? -13.648 -0.462 -3.269 1.00 0.00 45 GLY A N 2
ATOM 1286 C CA . GLY A 1 45 ? -14.896 -1.195 -3.190 1.00 0.00 45 GLY A CA 2
ATOM 1287 C C . GLY A 1 45 ? -14.729 -2.699 -3.314 1.00 0.00 45 GLY A C 2
ATOM 1288 O O . GLY A 1 45 ? -15.704 -3.408 -3.562 1.00 0.00 45 GLY A O 2
ATOM 1292 N N . TYR A 1 46 ? -13.508 -3.203 -3.127 1.00 0.00 46 TYR A N 2
ATOM 1293 C CA . TYR A 1 46 ? -13.265 -4.640 -3.210 1.00 0.00 46 TYR A CA 2
ATOM 1294 C C . TYR A 1 46 ? -12.691 -5.161 -1.895 1.00 0.00 46 TYR A C 2
ATOM 1295 O O . TYR A 1 46 ? -12.210 -4.385 -1.069 1.00 0.00 46 TYR A O 2
ATOM 1313 N N . LYS A 1 47 ? -12.749 -6.476 -1.702 1.00 0.00 47 LYS A N 2
ATOM 1314 C CA . LYS A 1 47 ? -12.237 -7.092 -0.481 1.00 0.00 47 LYS A CA 2
ATOM 1315 C C . LYS A 1 47 ? -11.352 -8.295 -0.797 1.00 0.00 47 LYS A C 2
ATOM 1316 O O . LYS A 1 47 ? -11.453 -8.889 -1.870 1.00 0.00 47 LYS A O 2
ATOM 1335 N N . CYS A 1 48 ? -10.486 -8.647 0.149 1.00 0.00 48 CYS A N 2
ATOM 1336 C CA . CYS A 1 48 ? -9.580 -9.779 -0.023 1.00 0.00 48 CYS A CA 2
ATOM 1337 C C . CYS A 1 48 ? -10.256 -11.085 0.384 1.00 0.00 48 CYS A C 2
ATOM 1338 O O . CYS A 1 48 ? -10.695 -11.238 1.525 1.00 0.00 48 CYS A O 2
ATOM 1345 N N . GLY A 1 49 ? -10.332 -12.025 -0.553 1.00 0.00 49 GLY A N 2
ATOM 1346 C CA . GLY A 1 49 ? -10.951 -13.306 -0.272 1.00 0.00 49 GLY A CA 2
ATOM 1347 C C . GLY A 1 49 ? -10.000 -14.470 -0.497 1.00 0.00 49 GLY A C 2
ATOM 1348 O O . GLY A 1 49 ? -8.822 -14.259 -0.788 1.00 0.00 49 GLY A O 2
ATOM 1352 N N . PRO A 1 50 ? -10.485 -15.719 -0.367 1.00 0.00 50 PRO A N 2
ATOM 1353 C CA . PRO A 1 50 ? -9.655 -16.915 -0.561 1.00 0.00 50 PRO A CA 2
ATOM 1354 C C . PRO A 1 50 ? -8.958 -16.928 -1.917 1.00 0.00 50 PRO A C 2
ATOM 1355 O O . PRO A 1 50 ? -9.599 -16.772 -2.958 1.00 0.00 50 PRO A O 2
ATOM 1366 N N . GLY A 1 51 ? -7.642 -17.116 -1.898 1.00 0.00 51 GLY A N 2
ATOM 1367 C CA . GLY A 1 51 ? -6.876 -17.148 -3.131 1.00 0.00 51 GLY A CA 2
ATOM 1368 C C . GLY A 1 51 ? -5.912 -15.983 -3.244 1.00 0.00 51 GLY A C 2
ATOM 1369 O O . GLY A 1 51 ? -4.940 -16.046 -3.996 1.00 0.00 51 GLY A O 2
ATOM 1373 N N . GLY A 1 52 ? -6.184 -14.919 -2.495 1.00 0.00 52 GLY A N 2
ATOM 1374 C CA . GLY A 1 52 ? -5.325 -13.748 -2.528 1.00 0.00 52 GLY A CA 2
ATOM 1375 C C . GLY A 1 52 ? -5.740 -12.756 -3.595 1.00 0.00 52 GLY A C 2
ATOM 1376 O O . GLY A 1 52 ? -4.906 -12.024 -4.130 1.00 0.00 52 GLY A O 2
ATOM 1380 N N . THR A 1 53 ? -7.033 -12.728 -3.903 1.00 0.00 53 THR A N 2
ATOM 1381 C CA . THR A 1 53 ? -7.561 -11.816 -4.912 1.00 0.00 53 THR A CA 2
ATOM 1382 C C . THR A 1 53 ? -8.622 -10.899 -4.314 1.00 0.00 53 THR A C 2
ATOM 1383 O O . THR A 1 53 ? -9.066 -11.103 -3.183 1.00 0.00 53 THR A O 2
ATOM 1394 N N . CYS A 1 54 ? -9.028 -9.892 -5.080 1.00 0.00 54 CYS A N 2
ATOM 1395 C CA . CYS A 1 54 ? -10.040 -8.947 -4.625 1.00 0.00 54 CYS A CA 2
ATOM 1396 C C . CYS A 1 54 ? -11.369 -9.195 -5.331 1.00 0.00 54 CYS A C 2
ATOM 1397 O O . CYS A 1 54 ? -11.441 -9.199 -6.560 1.00 0.00 54 CYS A O 2
ATOM 1404 N N . ILE A 1 55 ? -12.416 -9.405 -4.541 1.00 0.00 55 ILE A N 2
ATOM 1405 C CA . ILE A 1 55 ? -13.746 -9.658 -5.078 1.00 0.00 55 ILE A CA 2
ATOM 1406 C C . ILE A 1 55 ? -14.763 -8.667 -4.525 1.00 0.00 55 ILE A C 2
ATOM 1407 O O . ILE A 1 55 ? -14.413 -7.759 -3.771 1.00 0.00 55 ILE A O 2
ATOM 1423 N N . SER A 1 56 ? -16.025 -8.846 -4.903 1.00 0.00 56 SER A N 2
ATOM 1424 C CA . SER A 1 56 ? -17.094 -7.968 -4.447 1.00 0.00 56 SER A CA 2
ATOM 1425 C C . SER A 1 56 ? -18.032 -8.701 -3.492 1.00 0.00 56 SER A C 2
ATOM 1426 O O . SER A 1 56 ? -17.699 -9.838 -3.094 1.00 0.00 56 SER A O 2
ATOM 1435 N N . ASP A 1 1 ? 2.832 15.172 -4.314 1.00 0.00 1 ASP A N 3
ATOM 1436 C CA . ASP A 1 1 ? 2.864 13.906 -3.534 1.00 0.00 1 ASP A CA 3
ATOM 1437 C C . ASP A 1 1 ? 1.692 13.830 -2.562 1.00 0.00 1 ASP A C 3
ATOM 1438 O O . ASP A 1 1 ? 0.854 14.730 -2.512 1.00 0.00 1 ASP A O 3
ATOM 1449 N N . VAL A 1 2 ? 1.640 12.748 -1.791 1.00 0.00 2 VAL A N 3
ATOM 1450 C CA . VAL A 1 2 ? 0.571 12.550 -0.818 1.00 0.00 2 VAL A CA 3
ATOM 1451 C C . VAL A 1 2 ? 1.132 12.128 0.535 1.00 0.00 2 VAL A C 3
ATOM 1452 O O . VAL A 1 2 ? 1.789 11.092 0.648 1.00 0.00 2 VAL A O 3
ATOM 1465 N N . GLN A 1 3 ? 0.869 12.936 1.560 1.00 0.00 3 GLN A N 3
ATOM 1466 C CA . GLN A 1 3 ? 1.346 12.644 2.909 1.00 0.00 3 GLN A CA 3
ATOM 1467 C C . GLN A 1 3 ? 0.832 11.288 3.380 1.00 0.00 3 GLN A C 3
ATOM 1468 O O . GLN A 1 3 ? -0.283 11.178 3.891 1.00 0.00 3 GLN A O 3
ATOM 1482 N N . CYS A 1 4 ? 1.652 10.258 3.191 1.00 0.00 4 CYS A N 3
ATOM 1483 C CA . CYS A 1 4 ? 1.290 8.898 3.580 1.00 0.00 4 CYS A CA 3
ATOM 1484 C C . CYS A 1 4 ? 0.763 8.844 5.007 1.00 0.00 4 CYS A C 3
ATOM 1485 O O . CYS A 1 4 ? -0.234 8.178 5.285 1.00 0.00 4 CYS A O 3
ATOM 1492 N N . GLY A 1 5 ? 1.435 9.546 5.908 1.00 0.00 5 GLY A N 3
ATOM 1493 C CA . GLY A 1 5 ? 1.013 9.558 7.293 1.00 0.00 5 GLY A CA 3
ATOM 1494 C C . GLY A 1 5 ? 2.175 9.711 8.251 1.00 0.00 5 GLY A C 3
ATOM 1495 O O . GLY A 1 5 ? 2.417 10.803 8.767 1.00 0.00 5 GLY A O 3
ATOM 1499 N N . GLY A 1 6 ? 2.890 8.617 8.505 1.00 0.00 6 GLY A N 3
ATOM 1500 C CA . GLY A 1 6 ? 4.010 8.667 9.421 1.00 0.00 6 GLY A CA 3
ATOM 1501 C C . GLY A 1 6 ? 5.321 9.033 8.750 1.00 0.00 6 GLY A C 3
ATOM 1502 O O . GLY A 1 6 ? 6.287 8.272 8.810 1.00 0.00 6 GLY A O 3
ATOM 1506 N N . GLY A 1 7 ? 5.367 10.213 8.142 1.00 0.00 7 GLY A N 3
ATOM 1507 C CA . GLY A 1 7 ? 6.586 10.674 7.505 1.00 0.00 7 GLY A CA 3
ATOM 1508 C C . GLY A 1 7 ? 6.829 10.117 6.111 1.00 0.00 7 GLY A C 3
ATOM 1509 O O . GLY A 1 7 ? 7.833 10.459 5.486 1.00 0.00 7 GLY A O 3
ATOM 1513 N N . PHE A 1 8 ? 5.937 9.266 5.605 1.00 0.00 8 PHE A N 3
ATOM 1514 C CA . PHE A 1 8 ? 6.132 8.710 4.269 1.00 0.00 8 PHE A CA 3
ATOM 1515 C C . PHE A 1 8 ? 5.405 9.536 3.217 1.00 0.00 8 PHE A C 3
ATOM 1516 O O . PHE A 1 8 ? 4.826 10.579 3.518 1.00 0.00 8 PHE A O 3
ATOM 1533 N N . SER A 1 9 ? 5.446 9.058 1.979 1.00 0.00 9 SER A N 3
ATOM 1534 C CA . SER A 1 9 ? 4.799 9.745 0.866 1.00 0.00 9 SER A CA 3
ATOM 1535 C C . SER A 1 9 ? 4.780 8.868 -0.384 1.00 0.00 9 SER A C 3
ATOM 1536 O O . SER A 1 9 ? 5.606 7.970 -0.538 1.00 0.00 9 SER A O 3
ATOM 1544 N N . CYS A 1 10 ? 3.835 9.146 -1.276 1.00 0.00 10 CYS A N 3
ATOM 1545 C CA . CYS A 1 10 ? 3.705 8.396 -2.520 1.00 0.00 10 CYS A CA 3
ATOM 1546 C C . CYS A 1 10 ? 3.584 9.355 -3.700 1.00 0.00 10 CYS A C 3
ATOM 1547 O O . CYS A 1 10 ? 3.552 10.572 -3.519 1.00 0.00 10 CYS A O 3
ATOM 1554 N N . HIS A 1 11 ? 3.521 8.805 -4.908 1.00 0.00 11 HIS A N 3
ATOM 1555 C CA . HIS A 1 11 ? 3.405 9.624 -6.109 1.00 0.00 11 HIS A CA 3
ATOM 1556 C C . HIS A 1 11 ? 1.945 9.942 -6.416 1.00 0.00 11 HIS A C 3
ATOM 1557 O O . HIS A 1 11 ? 1.033 9.316 -5.873 1.00 0.00 11 HIS A O 3
ATOM 1572 N N . ASP A 1 12 ? 1.729 10.920 -7.289 1.00 0.00 12 ASP A N 3
ATOM 1573 C CA . ASP A 1 12 ? 0.379 11.320 -7.668 1.00 0.00 12 ASP A CA 3
ATOM 1574 C C . ASP A 1 12 ? -0.393 10.138 -8.244 1.00 0.00 12 ASP A C 3
ATOM 1575 O O . ASP A 1 12 ? 0.067 9.476 -9.175 1.00 0.00 12 ASP A O 3
ATOM 1584 N N . GLY A 1 13 ? -1.574 9.884 -7.690 1.00 0.00 13 GLY A N 3
ATOM 1585 C CA . GLY A 1 13 ? -2.396 8.787 -8.166 1.00 0.00 13 GLY A CA 3
ATOM 1586 C C . GLY A 1 13 ? -2.250 7.529 -7.331 1.00 0.00 13 GLY A C 3
ATOM 1587 O O . GLY A 1 13 ? -2.991 6.566 -7.527 1.00 0.00 13 GLY A O 3
ATOM 1591 N N . GLU A 1 14 ? -1.297 7.529 -6.401 1.00 0.00 14 GLU A N 3
ATOM 1592 C CA . GLU A 1 14 ? -1.079 6.363 -5.549 1.00 0.00 14 GLU A CA 3
ATOM 1593 C C . GLU A 1 14 ? -1.720 6.548 -4.177 1.00 0.00 14 GLU A C 3
ATOM 1594 O O . GLU A 1 14 ? -2.066 7.662 -3.781 1.00 0.00 14 GLU A O 3
ATOM 1606 N N . THR A 1 15 ? -1.875 5.439 -3.464 1.00 0.00 15 THR A N 3
ATOM 1607 C CA . THR A 1 15 ? -2.476 5.451 -2.135 1.00 0.00 15 THR A CA 3
ATOM 1608 C C . THR A 1 15 ? -1.518 4.883 -1.095 1.00 0.00 15 THR A C 3
ATOM 1609 O O . THR A 1 15 ? -0.858 3.872 -1.329 1.00 0.00 15 THR A O 3
ATOM 1620 N N . CYS A 1 16 ? -1.446 5.544 0.053 1.00 0.00 16 CYS A N 3
ATOM 1621 C CA . CYS A 1 16 ? -0.566 5.110 1.128 1.00 0.00 16 CYS A CA 3
ATOM 1622 C C . CYS A 1 16 ? -1.277 4.148 2.073 1.00 0.00 16 CYS A C 3
ATOM 1623 O O . CYS A 1 16 ? -2.318 4.475 2.644 1.00 0.00 16 CYS A O 3
ATOM 1630 N N . CYS A 1 17 ? -0.700 2.963 2.238 1.00 0.00 17 CYS A N 3
ATOM 1631 C CA . CYS A 1 17 ? -1.263 1.947 3.118 1.00 0.00 17 CYS A CA 3
ATOM 1632 C C . CYS A 1 17 ? -0.206 1.462 4.107 1.00 0.00 17 CYS A C 3
ATOM 1633 O O . CYS A 1 17 ? 0.865 1.005 3.705 1.00 0.00 17 CYS A O 3
ATOM 1640 N N . PRO A 1 18 ? -0.488 1.560 5.419 1.00 0.00 18 PRO A N 3
ATOM 1641 C CA . PRO A 1 18 ? 0.445 1.138 6.460 1.00 0.00 18 PRO A CA 3
ATOM 1642 C C . PRO A 1 18 ? 0.315 -0.346 6.786 1.00 0.00 18 PRO A C 3
ATOM 1643 O O . PRO A 1 18 ? -0.279 -0.721 7.798 1.00 0.00 18 PRO A O 3
ATOM 1654 N N . THR A 1 19 ? 0.868 -1.188 5.920 1.00 0.00 19 THR A N 3
ATOM 1655 C CA . THR A 1 19 ? 0.808 -2.632 6.111 1.00 0.00 19 THR A CA 3
ATOM 1656 C C . THR A 1 19 ? 1.839 -3.104 7.133 1.00 0.00 19 THR A C 3
ATOM 1657 O O . THR A 1 19 ? 2.075 -4.304 7.279 1.00 0.00 19 THR A O 3
ATOM 1668 N N . SER A 1 20 ? 2.450 -2.156 7.838 1.00 0.00 20 SER A N 3
ATOM 1669 C CA . SER A 1 20 ? 3.454 -2.481 8.844 1.00 0.00 20 SER A CA 3
ATOM 1670 C C . SER A 1 20 ? 3.435 -1.463 9.987 1.00 0.00 20 SER A C 3
ATOM 1671 O O . SER A 1 20 ? 2.419 -1.306 10.666 1.00 0.00 20 SER A O 3
ATOM 1679 N N . GLN A 1 21 ? 4.556 -0.774 10.199 1.00 0.00 21 GLN A N 3
ATOM 1680 C CA . GLN A 1 21 ? 4.651 0.220 11.262 1.00 0.00 21 GLN A CA 3
ATOM 1681 C C . GLN A 1 21 ? 5.691 1.283 10.921 1.00 0.00 21 GLN A C 3
ATOM 1682 O O . GLN A 1 21 ? 5.607 2.419 11.388 1.00 0.00 21 GLN A O 3
ATOM 1696 N N . THR A 1 22 ? 6.669 0.904 10.104 1.00 0.00 22 THR A N 3
ATOM 1697 C CA . THR A 1 22 ? 7.727 1.821 9.698 1.00 0.00 22 THR A CA 3
ATOM 1698 C C . THR A 1 22 ? 7.854 1.874 8.178 1.00 0.00 22 THR A C 3
ATOM 1699 O O . THR A 1 22 ? 8.730 2.553 7.641 1.00 0.00 22 THR A O 3
ATOM 1710 N N . THR A 1 23 ? 6.970 1.157 7.491 1.00 0.00 23 THR A N 3
ATOM 1711 C CA . THR A 1 23 ? 6.977 1.124 6.033 1.00 0.00 23 THR A CA 3
ATOM 1712 C C . THR A 1 23 ? 5.602 1.467 5.473 1.00 0.00 23 THR A C 3
ATOM 1713 O O . THR A 1 23 ? 4.578 1.109 6.054 1.00 0.00 23 THR A O 3
ATOM 1724 N N . TRP A 1 24 ? 5.586 2.163 4.342 1.00 0.00 24 TRP A N 3
ATOM 1725 C CA . TRP A 1 24 ? 4.336 2.556 3.703 1.00 0.00 24 TRP A CA 3
ATOM 1726 C C . TRP A 1 24 ? 4.296 2.084 2.254 1.00 0.00 24 TRP A C 3
ATOM 1727 O O . TRP A 1 24 ? 5.281 2.205 1.525 1.00 0.00 24 TRP A O 3
ATOM 1748 N N . GLY A 1 25 ? 3.154 1.540 1.843 1.00 0.00 25 GLY A N 3
ATOM 1749 C CA . GLY A 1 25 ? 3.016 1.054 0.483 1.00 0.00 25 GLY A CA 3
ATOM 1750 C C . GLY A 1 25 ? 2.192 1.980 -0.392 1.00 0.00 25 GLY A C 3
ATOM 1751 O O . GLY A 1 25 ? 1.224 2.586 0.071 1.00 0.00 25 GLY A O 3
ATOM 1755 N N . CYS A 1 26 ? 2.574 2.075 -1.663 1.00 0.00 26 CYS A N 3
ATOM 1756 C CA . CYS A 1 26 ? 1.864 2.917 -2.619 1.00 0.00 26 CYS A CA 3
ATOM 1757 C C . CYS A 1 26 ? 1.031 2.053 -3.560 1.00 0.00 26 CYS A C 3
ATOM 1758 O O . CYS A 1 26 ? 1.550 1.133 -4.193 1.00 0.00 26 CYS A O 3
ATOM 1765 N N . CYS A 1 27 ? -0.262 2.344 -3.643 1.00 0.00 27 CYS A N 3
ATOM 1766 C CA . CYS A 1 27 ? -1.161 1.580 -4.501 1.00 0.00 27 CYS A CA 3
ATOM 1767 C C . CYS A 1 27 ? -1.864 2.485 -5.512 1.00 0.00 27 CYS A C 3
ATOM 1768 O O . CYS A 1 27 ? -2.557 3.429 -5.134 1.00 0.00 27 CYS A O 3
ATOM 1775 N N . PRO A 1 28 ? -1.703 2.203 -6.819 1.00 0.00 28 PRO A N 3
ATOM 1776 C CA . PRO A 1 28 ? -2.335 2.995 -7.878 1.00 0.00 28 PRO A CA 3
ATOM 1777 C C . PRO A 1 28 ? -3.845 2.782 -7.930 1.00 0.00 28 PRO A C 3
ATOM 1778 O O . PRO A 1 28 ? -4.345 1.996 -8.737 1.00 0.00 28 PRO A O 3
ATOM 1789 N N . SER A 1 29 ? -4.566 3.481 -7.059 1.00 0.00 29 SER A N 3
ATOM 1790 C CA . SER A 1 29 ? -6.019 3.366 -6.998 1.00 0.00 29 SER A CA 3
ATOM 1791 C C . SER A 1 29 ? -6.616 4.481 -6.142 1.00 0.00 29 SER A C 3
ATOM 1792 O O . SER A 1 29 ? -5.924 5.072 -5.314 1.00 0.00 29 SER A O 3
ATOM 1800 N N . PRO A 1 30 ? -7.915 4.789 -6.327 1.00 0.00 30 PRO A N 3
ATOM 1801 C CA . PRO A 1 30 ? -8.592 5.839 -5.558 1.00 0.00 30 PRO A CA 3
ATOM 1802 C C . PRO A 1 30 ? -8.745 5.464 -4.082 1.00 0.00 30 PRO A C 3
ATOM 1803 O O . PRO A 1 30 ? -7.755 5.198 -3.399 1.00 0.00 30 PRO A O 3
ATOM 1814 N N . LYS A 1 31 ? -9.984 5.447 -3.590 1.00 0.00 31 LYS A N 3
ATOM 1815 C CA . LYS A 1 31 ? -10.251 5.107 -2.195 1.00 0.00 31 LYS A CA 3
ATOM 1816 C C . LYS A 1 31 ? -10.223 3.594 -1.986 1.00 0.00 31 LYS A C 3
ATOM 1817 O O . LYS A 1 31 ? -11.179 3.007 -1.478 1.00 0.00 31 LYS A O 3
ATOM 1836 N N . ALA A 1 32 ? -9.120 2.969 -2.385 1.00 0.00 32 ALA A N 3
ATOM 1837 C CA . ALA A 1 32 ? -8.958 1.527 -2.249 1.00 0.00 32 ALA A CA 3
ATOM 1838 C C . ALA A 1 32 ? -8.845 1.117 -0.783 1.00 0.00 32 ALA A C 3
ATOM 1839 O O . ALA A 1 32 ? -8.472 1.922 0.071 1.00 0.00 32 ALA A O 3
ATOM 1846 N N . VAL A 1 33 ? -9.155 -0.146 -0.503 1.00 0.00 33 VAL A N 3
ATOM 1847 C CA . VAL A 1 33 ? -9.075 -0.676 0.854 1.00 0.00 33 VAL A CA 3
ATOM 1848 C C . VAL A 1 33 ? -7.746 -1.394 1.059 1.00 0.00 33 VAL A C 3
ATOM 1849 O O . VAL A 1 33 ? -7.424 -2.332 0.335 1.00 0.00 33 VAL A O 3
ATOM 1862 N N . CYS A 1 34 ? -6.970 -0.944 2.036 1.00 0.00 34 CYS A N 3
ATOM 1863 C CA . CYS A 1 34 ? -5.669 -1.543 2.309 1.00 0.00 34 CYS A CA 3
ATOM 1864 C C . CYS A 1 34 ? -5.796 -2.940 2.915 1.00 0.00 34 CYS A C 3
ATOM 1865 O O . CYS A 1 34 ? -5.987 -3.084 4.123 1.00 0.00 34 CYS A O 3
ATOM 1872 N N . CYS A 1 35 ? -5.653 -3.967 2.074 1.00 0.00 35 CYS A N 3
ATOM 1873 C CA . CYS A 1 35 ? -5.715 -5.350 2.539 1.00 0.00 35 CYS A CA 3
ATOM 1874 C C . CYS A 1 35 ? -4.709 -5.543 3.668 1.00 0.00 35 CYS A C 3
ATOM 1875 O O . CYS A 1 35 ? -3.489 -5.481 3.448 1.00 0.00 35 CYS A O 3
ATOM 1882 N N . ASP A 1 36 ? -5.236 -5.751 4.875 1.00 0.00 36 ASP A N 3
ATOM 1883 C CA . ASP A 1 36 ? -4.410 -5.917 6.064 1.00 0.00 36 ASP A CA 3
ATOM 1884 C C . ASP A 1 36 ? -4.215 -7.380 6.454 1.00 0.00 36 ASP A C 3
ATOM 1885 O O . ASP A 1 36 ? -3.365 -7.684 7.291 1.00 0.00 36 ASP A O 3
ATOM 1894 N N . ASP A 1 37 ? -4.984 -8.292 5.857 1.00 0.00 37 ASP A N 3
ATOM 1895 C CA . ASP A 1 37 ? -4.845 -9.710 6.177 1.00 0.00 37 ASP A CA 3
ATOM 1896 C C . ASP A 1 37 ? -3.400 -10.144 5.978 1.00 0.00 37 ASP A C 3
ATOM 1897 O O . ASP A 1 37 ? -2.837 -10.879 6.789 1.00 0.00 37 ASP A O 3
ATOM 1906 N N . MET A 1 38 ? -2.806 -9.656 4.897 1.00 0.00 38 MET A N 3
ATOM 1907 C CA . MET A 1 38 ? -1.420 -9.952 4.572 1.00 0.00 38 MET A CA 3
ATOM 1908 C C . MET A 1 38 ? -0.671 -8.651 4.300 1.00 0.00 38 MET A C 3
ATOM 1909 O O . MET A 1 38 ? -0.273 -7.950 5.232 1.00 0.00 38 MET A O 3
ATOM 1923 N N . GLN A 1 39 ? -0.519 -8.310 3.025 1.00 0.00 39 GLN A N 3
ATOM 1924 C CA . GLN A 1 39 ? 0.135 -7.069 2.636 1.00 0.00 39 GLN A CA 3
ATOM 1925 C C . GLN A 1 39 ? -0.353 -6.636 1.257 1.00 0.00 39 GLN A C 3
ATOM 1926 O O . GLN A 1 39 ? 0.301 -6.922 0.254 1.00 0.00 39 GLN A O 3
ATOM 1940 N N . HIS A 1 40 ? -1.510 -5.975 1.187 1.00 0.00 40 HIS A N 3
ATOM 1941 C CA . HIS A 1 40 ? -2.029 -5.572 -0.120 1.00 0.00 40 HIS A CA 3
ATOM 1942 C C . HIS A 1 40 ? -3.111 -4.503 -0.043 1.00 0.00 40 HIS A C 3
ATOM 1943 O O . HIS A 1 40 ? -3.400 -3.958 1.019 1.00 0.00 40 HIS A O 3
ATOM 1958 N N . CYS A 1 41 ? -3.696 -4.222 -1.207 1.00 0.00 41 CYS A N 3
ATOM 1959 C CA . CYS A 1 41 ? -4.758 -3.234 -1.344 1.00 0.00 41 CYS A CA 3
ATOM 1960 C C . CYS A 1 41 ? -5.767 -3.694 -2.395 1.00 0.00 41 CYS A C 3
ATOM 1961 O O . CYS A 1 41 ? -5.404 -4.363 -3.364 1.00 0.00 41 CYS A O 3
ATOM 1968 N N . CYS A 1 42 ? -7.032 -3.339 -2.198 1.00 0.00 42 CYS A N 3
ATOM 1969 C CA . CYS A 1 42 ? -8.092 -3.722 -3.125 1.00 0.00 42 CYS A CA 3
ATOM 1970 C C . CYS A 1 42 ? -8.758 -2.483 -3.724 1.00 0.00 42 CYS A C 3
ATOM 1971 O O . CYS A 1 42 ? -9.140 -1.568 -2.996 1.00 0.00 42 CYS A O 3
ATOM 1978 N N . PRO A 1 43 ? -8.900 -2.433 -5.064 1.00 0.00 43 PRO A N 3
ATOM 1979 C CA . PRO A 1 43 ? -9.516 -1.296 -5.756 1.00 0.00 43 PRO A CA 3
ATOM 1980 C C . PRO A 1 43 ? -10.824 -0.843 -5.116 1.00 0.00 43 PRO A C 3
ATOM 1981 O O . PRO A 1 43 ? -11.686 -1.661 -4.784 1.00 0.00 43 PRO A O 3
ATOM 1992 N N . ALA A 1 44 ? -10.954 0.472 -4.946 1.00 0.00 44 ALA A N 3
ATOM 1993 C CA . ALA A 1 44 ? -12.144 1.065 -4.346 1.00 0.00 44 ALA A CA 3
ATOM 1994 C C . ALA A 1 44 ? -13.416 0.447 -4.913 1.00 0.00 44 ALA A C 3
ATOM 1995 O O . ALA A 1 44 ? -13.804 0.730 -6.046 1.00 0.00 44 ALA A O 3
ATOM 2002 N N . GLY A 1 45 ? -14.060 -0.397 -4.115 1.00 0.00 45 GLY A N 3
ATOM 2003 C CA . GLY A 1 45 ? -15.283 -1.041 -4.552 1.00 0.00 45 GLY A CA 3
ATOM 2004 C C . GLY A 1 45 ? -15.192 -2.554 -4.521 1.00 0.00 45 GLY A C 3
ATOM 2005 O O . GLY A 1 45 ? -16.152 -3.243 -4.862 1.00 0.00 45 GLY A O 3
ATOM 2009 N N . TYR A 1 46 ? -14.040 -3.076 -4.106 1.00 0.00 46 TYR A N 3
ATOM 2010 C CA . TYR A 1 46 ? -13.840 -4.519 -4.028 1.00 0.00 46 TYR A CA 3
ATOM 2011 C C . TYR A 1 46 ? -13.327 -4.918 -2.646 1.00 0.00 46 TYR A C 3
ATOM 2012 O O . TYR A 1 46 ? -12.842 -4.077 -1.889 1.00 0.00 46 TYR A O 3
ATOM 2030 N N . LYS A 1 47 ? -13.434 -6.204 -2.327 1.00 0.00 47 LYS A N 3
ATOM 2031 C CA . LYS A 1 47 ? -12.978 -6.713 -1.036 1.00 0.00 47 LYS A CA 3
ATOM 2032 C C . LYS A 1 47 ? -11.841 -7.714 -1.220 1.00 0.00 47 LYS A C 3
ATOM 2033 O O . LYS A 1 47 ? -11.695 -8.310 -2.286 1.00 0.00 47 LYS A O 3
ATOM 2052 N N . CYS A 1 48 ? -11.037 -7.895 -0.177 1.00 0.00 48 CYS A N 3
ATOM 2053 C CA . CYS A 1 48 ? -9.914 -8.825 -0.231 1.00 0.00 48 CYS A CA 3
ATOM 2054 C C . CYS A 1 48 ? -10.336 -10.220 0.224 1.00 0.00 48 CYS A C 3
ATOM 2055 O O . CYS A 1 48 ? -10.747 -10.412 1.370 1.00 0.00 48 CYS A O 3
ATOM 2062 N N . GLY A 1 49 ? -10.232 -11.189 -0.681 1.00 0.00 49 GLY A N 3
ATOM 2063 C CA . GLY A 1 49 ? -10.608 -12.554 -0.356 1.00 0.00 49 GLY A CA 3
ATOM 2064 C C . GLY A 1 49 ? -9.425 -13.395 0.091 1.00 0.00 49 GLY A C 3
ATOM 2065 O O . GLY A 1 49 ? -8.306 -12.891 0.187 1.00 0.00 49 GLY A O 3
ATOM 2069 N N . PRO A 1 50 ? -9.644 -14.692 0.375 1.00 0.00 50 PRO A N 3
ATOM 2070 C CA . PRO A 1 50 ? -8.582 -15.596 0.817 1.00 0.00 50 PRO A CA 3
ATOM 2071 C C . PRO A 1 50 ? -7.771 -16.162 -0.345 1.00 0.00 50 PRO A C 3
ATOM 2072 O O . PRO A 1 50 ? -7.029 -17.131 -0.181 1.00 0.00 50 PRO A O 3
ATOM 2083 N N . GLY A 1 51 ? -7.919 -15.554 -1.519 1.00 0.00 51 GLY A N 3
ATOM 2084 C CA . GLY A 1 51 ? -7.195 -16.018 -2.688 1.00 0.00 51 GLY A CA 3
ATOM 2085 C C . GLY A 1 51 ? -6.197 -14.998 -3.200 1.00 0.00 51 GLY A C 3
ATOM 2086 O O . GLY A 1 51 ? -5.699 -15.115 -4.319 1.00 0.00 51 GLY A O 3
ATOM 2090 N N . GLY A 1 52 ? -5.907 -13.996 -2.377 1.00 0.00 52 GLY A N 3
ATOM 2091 C CA . GLY A 1 52 ? -4.962 -12.964 -2.768 1.00 0.00 52 GLY A CA 3
ATOM 2092 C C . GLY A 1 52 ? -5.481 -12.105 -3.905 1.00 0.00 52 GLY A C 3
ATOM 2093 O O . GLY A 1 52 ? -4.701 -11.490 -4.632 1.00 0.00 52 GLY A O 3
ATOM 2097 N N . THR A 1 53 ? -6.802 -12.060 -4.054 1.00 0.00 53 THR A N 3
ATOM 2098 C CA . THR A 1 53 ? -7.429 -11.270 -5.106 1.00 0.00 53 THR A CA 3
ATOM 2099 C C . THR A 1 53 ? -8.650 -10.529 -4.574 1.00 0.00 53 THR A C 3
ATOM 2100 O O . THR A 1 53 ? -9.149 -10.835 -3.491 1.00 0.00 53 THR A O 3
ATOM 2111 N N . CYS A 1 54 ? -9.131 -9.555 -5.341 1.00 0.00 54 CYS A N 3
ATOM 2112 C CA . CYS A 1 54 ? -10.297 -8.776 -4.940 1.00 0.00 54 CYS A CA 3
ATOM 2113 C C . CYS A 1 54 ? -11.570 -9.348 -5.555 1.00 0.00 54 CYS A C 3
ATOM 2114 O O . CYS A 1 54 ? -11.611 -9.661 -6.746 1.00 0.00 54 CYS A O 3
ATOM 2121 N N . ILE A 1 55 ? -12.608 -9.482 -4.735 1.00 0.00 55 ILE A N 3
ATOM 2122 C CA . ILE A 1 55 ? -13.884 -10.016 -5.192 1.00 0.00 55 ILE A CA 3
ATOM 2123 C C . ILE A 1 55 ? -15.032 -9.076 -4.836 1.00 0.00 55 ILE A C 3
ATOM 2124 O O . ILE A 1 55 ? -14.876 -8.176 -4.011 1.00 0.00 55 ILE A O 3
ATOM 2140 N N . SER A 1 56 ? -16.184 -9.292 -5.463 1.00 0.00 56 SER A N 3
ATOM 2141 C CA . SER A 1 56 ? -17.357 -8.465 -5.212 1.00 0.00 56 SER A CA 3
ATOM 2142 C C . SER A 1 56 ? -17.936 -8.748 -3.829 1.00 0.00 56 SER A C 3
ATOM 2143 O O . SER A 1 56 ? -18.594 -9.796 -3.666 1.00 0.00 56 SER A O 3
ATOM 2152 N N . ASP A 1 1 ? 4.837 16.082 -4.442 1.00 0.00 1 ASP A N 4
ATOM 2153 C CA . ASP A 1 1 ? 4.339 14.767 -3.962 1.00 0.00 1 ASP A CA 4
ATOM 2154 C C . ASP A 1 1 ? 3.312 14.937 -2.847 1.00 0.00 1 ASP A C 4
ATOM 2155 O O . ASP A 1 1 ? 3.120 16.037 -2.327 1.00 0.00 1 ASP A O 4
ATOM 2166 N N . VAL A 1 2 ? 2.655 13.839 -2.484 1.00 0.00 2 VAL A N 4
ATOM 2167 C CA . VAL A 1 2 ? 1.645 13.860 -1.430 1.00 0.00 2 VAL A CA 4
ATOM 2168 C C . VAL A 1 2 ? 2.194 13.259 -0.140 1.00 0.00 2 VAL A C 4
ATOM 2169 O O . VAL A 1 2 ? 2.809 12.194 -0.156 1.00 0.00 2 VAL A O 4
ATOM 2182 N N . GLN A 1 3 ? 1.959 13.940 0.978 1.00 0.00 3 GLN A N 4
ATOM 2183 C CA . GLN A 1 3 ? 2.426 13.462 2.275 1.00 0.00 3 GLN A CA 4
ATOM 2184 C C . GLN A 1 3 ? 1.449 12.447 2.855 1.00 0.00 3 GLN A C 4
ATOM 2185 O O . GLN A 1 3 ? 0.295 12.774 3.136 1.00 0.00 3 GLN A O 4
ATOM 2199 N N . CYS A 1 4 ? 1.915 11.216 3.031 1.00 0.00 4 CYS A N 4
ATOM 2200 C CA . CYS A 1 4 ? 1.078 10.157 3.575 1.00 0.00 4 CYS A CA 4
ATOM 2201 C C . CYS A 1 4 ? 0.615 10.482 4.990 1.00 0.00 4 CYS A C 4
ATOM 2202 O O . CYS A 1 4 ? -0.541 10.843 5.217 1.00 0.00 4 CYS A O 4
ATOM 2209 N N . GLY A 1 5 ? 1.529 10.322 5.938 1.00 0.00 5 GLY A N 4
ATOM 2210 C CA . GLY A 1 5 ? 1.227 10.564 7.333 1.00 0.00 5 GLY A CA 4
ATOM 2211 C C . GLY A 1 5 ? 1.876 9.522 8.217 1.00 0.00 5 GLY A C 4
ATOM 2212 O O . GLY A 1 5 ? 1.197 8.738 8.879 1.00 0.00 5 GLY A O 4
ATOM 2216 N N . GLY A 1 6 ? 3.203 9.516 8.210 1.00 0.00 6 GLY A N 4
ATOM 2217 C CA . GLY A 1 6 ? 3.954 8.563 9.001 1.00 0.00 6 GLY A CA 4
ATOM 2218 C C . GLY A 1 6 ? 5.402 8.482 8.565 1.00 0.00 6 GLY A C 4
ATOM 2219 O O . GLY A 1 6 ? 6.162 7.651 9.063 1.00 0.00 6 GLY A O 4
ATOM 2223 N N . GLY A 1 7 ? 5.789 9.360 7.640 1.00 0.00 7 GLY A N 4
ATOM 2224 C CA . GLY A 1 7 ? 7.158 9.379 7.164 1.00 0.00 7 GLY A CA 4
ATOM 2225 C C . GLY A 1 7 ? 7.290 9.059 5.686 1.00 0.00 7 GLY A C 4
ATOM 2226 O O . GLY A 1 7 ? 8.351 9.276 5.099 1.00 0.00 7 GLY A O 4
ATOM 2230 N N . PHE A 1 8 ? 6.230 8.527 5.077 1.00 0.00 8 PHE A N 4
ATOM 2231 C CA . PHE A 1 8 ? 6.280 8.172 3.662 1.00 0.00 8 PHE A CA 4
ATOM 2232 C C . PHE A 1 8 ? 5.420 9.094 2.805 1.00 0.00 8 PHE A C 4
ATOM 2233 O O . PHE A 1 8 ? 4.811 10.042 3.303 1.00 0.00 8 PHE A O 4
ATOM 2250 N N . SER A 1 9 ? 5.382 8.800 1.508 1.00 0.00 9 SER A N 4
ATOM 2251 C CA . SER A 1 9 ? 4.606 9.586 0.555 1.00 0.00 9 SER A CA 4
ATOM 2252 C C . SER A 1 9 ? 4.222 8.738 -0.656 1.00 0.00 9 SER A C 4
ATOM 2253 O O . SER A 1 9 ? 4.848 7.712 -0.930 1.00 0.00 9 SER A O 4
ATOM 2261 N N . CYS A 1 10 ? 3.193 9.170 -1.378 1.00 0.00 10 CYS A N 4
ATOM 2262 C CA . CYS A 1 10 ? 2.732 8.451 -2.560 1.00 0.00 10 CYS A CA 4
ATOM 2263 C C . CYS A 1 10 ? 2.632 9.388 -3.762 1.00 0.00 10 CYS A C 4
ATOM 2264 O O . CYS A 1 10 ? 2.628 10.610 -3.609 1.00 0.00 10 CYS A O 4
ATOM 2271 N N . HIS A 1 11 ? 2.556 8.806 -4.954 1.00 0.00 11 HIS A N 4
ATOM 2272 C CA . HIS A 1 11 ? 2.460 9.587 -6.183 1.00 0.00 11 HIS A CA 4
ATOM 2273 C C . HIS A 1 11 ? 1.013 9.982 -6.465 1.00 0.00 11 HIS A C 4
ATOM 2274 O O . HIS A 1 11 ? 0.088 9.520 -5.794 1.00 0.00 11 HIS A O 4
ATOM 2289 N N . ASP A 1 12 ? 0.822 10.843 -7.460 1.00 0.00 12 ASP A N 4
ATOM 2290 C CA . ASP A 1 12 ? -0.513 11.299 -7.826 1.00 0.00 12 ASP A CA 4
ATOM 2291 C C . ASP A 1 12 ? -1.392 10.127 -8.244 1.00 0.00 12 ASP A C 4
ATOM 2292 O O . ASP A 1 12 ? -1.011 9.324 -9.096 1.00 0.00 12 ASP A O 4
ATOM 2301 N N . GLY A 1 13 ? -2.571 10.038 -7.639 1.00 0.00 13 GLY A N 4
ATOM 2302 C CA . GLY A 1 13 ? -3.490 8.964 -7.962 1.00 0.00 13 GLY A CA 4
ATOM 2303 C C . GLY A 1 13 ? -3.326 7.757 -7.060 1.00 0.00 13 GLY A C 4
ATOM 2304 O O . GLY A 1 13 ? -4.152 6.844 -7.088 1.00 0.00 13 GLY A O 4
ATOM 2308 N N . GLU A 1 14 ? -2.263 7.743 -6.259 1.00 0.00 14 GLU A N 4
ATOM 2309 C CA . GLU A 1 14 ? -2.015 6.625 -5.354 1.00 0.00 14 GLU A CA 4
ATOM 2310 C C . GLU A 1 14 ? -2.436 6.972 -3.930 1.00 0.00 14 GLU A C 4
ATOM 2311 O O . GLU A 1 14 ? -2.595 8.143 -3.586 1.00 0.00 14 GLU A O 4
ATOM 2323 N N . THR A 1 15 ? -2.604 5.944 -3.102 1.00 0.00 15 THR A N 4
ATOM 2324 C CA . THR A 1 15 ? -2.994 6.132 -1.709 1.00 0.00 15 THR A CA 4
ATOM 2325 C C . THR A 1 15 ? -2.023 5.408 -0.782 1.00 0.00 15 THR A C 4
ATOM 2326 O O . THR A 1 15 ? -1.578 4.304 -1.083 1.00 0.00 15 THR A O 4
ATOM 2337 N N . CYS A 1 16 ? -1.688 6.030 0.338 1.00 0.00 16 CYS A N 4
ATOM 2338 C CA . CYS A 1 16 ? -0.756 5.424 1.282 1.00 0.00 16 CYS A CA 4
ATOM 2339 C C . CYS A 1 16 ? -1.480 4.546 2.303 1.00 0.00 16 CYS A C 4
ATOM 2340 O O . CYS A 1 16 ? -2.417 4.986 2.969 1.00 0.00 16 CYS A O 4
ATOM 2347 N N . CYS A 1 17 ? -1.038 3.292 2.409 1.00 0.00 17 CYS A N 4
ATOM 2348 C CA . CYS A 1 17 ? -1.634 2.334 3.337 1.00 0.00 17 CYS A CA 4
ATOM 2349 C C . CYS A 1 17 ? -0.563 1.722 4.237 1.00 0.00 17 CYS A C 4
ATOM 2350 O O . CYS A 1 17 ? 0.525 1.376 3.775 1.00 0.00 17 CYS A O 4
ATOM 2357 N N . PRO A 1 18 ? -0.854 1.592 5.541 1.00 0.00 18 PRO A N 4
ATOM 2358 C CA . PRO A 1 18 ? 0.086 1.033 6.510 1.00 0.00 18 PRO A CA 4
ATOM 2359 C C . PRO A 1 18 ? 0.003 -0.490 6.583 1.00 0.00 18 PRO A C 4
ATOM 2360 O O . PRO A 1 18 ? -1.024 -1.048 6.969 1.00 0.00 18 PRO A O 4
ATOM 2371 N N . THR A 1 19 ? 1.089 -1.160 6.204 1.00 0.00 19 THR A N 4
ATOM 2372 C CA . THR A 1 19 ? 1.134 -2.619 6.224 1.00 0.00 19 THR A CA 4
ATOM 2373 C C . THR A 1 19 ? 1.655 -3.147 7.557 1.00 0.00 19 THR A C 4
ATOM 2374 O O . THR A 1 19 ? 1.556 -4.341 7.840 1.00 0.00 19 THR A O 4
ATOM 2385 N N . SER A 1 20 ? 2.210 -2.256 8.373 1.00 0.00 20 SER A N 4
ATOM 2386 C CA . SER A 1 20 ? 2.744 -2.645 9.673 1.00 0.00 20 SER A CA 4
ATOM 2387 C C . SER A 1 20 ? 2.646 -1.493 10.675 1.00 0.00 20 SER A C 4
ATOM 2388 O O . SER A 1 20 ? 1.560 -1.176 11.159 1.00 0.00 20 SER A O 4
ATOM 2396 N N . GLN A 1 21 ? 3.782 -0.870 10.984 1.00 0.00 21 GLN A N 4
ATOM 2397 C CA . GLN A 1 21 ? 3.811 0.243 11.929 1.00 0.00 21 GLN A CA 4
ATOM 2398 C C . GLN A 1 21 ? 4.797 1.315 11.479 1.00 0.00 21 GLN A C 4
ATOM 2399 O O . GLN A 1 21 ? 4.689 2.476 11.872 1.00 0.00 21 GLN A O 4
ATOM 2413 N N . THR A 1 22 ? 5.757 0.917 10.649 1.00 0.00 22 THR A N 4
ATOM 2414 C CA . THR A 1 22 ? 6.762 1.843 10.141 1.00 0.00 22 THR A CA 4
ATOM 2415 C C . THR A 1 22 ? 6.911 1.711 8.630 1.00 0.00 22 THR A C 4
ATOM 2416 O O . THR A 1 22 ? 7.830 2.275 8.035 1.00 0.00 22 THR A O 4
ATOM 2427 N N . THR A 1 23 ? 5.998 0.966 8.017 1.00 0.00 23 THR A N 4
ATOM 2428 C CA . THR A 1 23 ? 6.024 0.763 6.575 1.00 0.00 23 THR A CA 4
ATOM 2429 C C . THR A 1 23 ? 4.801 1.384 5.913 1.00 0.00 23 THR A C 4
ATOM 2430 O O . THR A 1 23 ? 3.725 1.449 6.509 1.00 0.00 23 THR A O 4
ATOM 2441 N N . TRP A 1 24 ? 4.974 1.838 4.679 1.00 0.00 24 TRP A N 4
ATOM 2442 C CA . TRP A 1 24 ? 3.885 2.456 3.933 1.00 0.00 24 TRP A CA 4
ATOM 2443 C C . TRP A 1 24 ? 3.908 2.011 2.474 1.00 0.00 24 TRP A C 4
ATOM 2444 O O . TRP A 1 24 ? 4.975 1.856 1.881 1.00 0.00 24 TRP A O 4
ATOM 2465 N N . GLY A 1 25 ? 2.725 1.806 1.904 1.00 0.00 25 GLY A N 4
ATOM 2466 C CA . GLY A 1 25 ? 2.635 1.380 0.519 1.00 0.00 25 GLY A CA 4
ATOM 2467 C C . GLY A 1 25 ? 1.738 2.279 -0.309 1.00 0.00 25 GLY A C 4
ATOM 2468 O O . GLY A 1 25 ? 0.918 3.019 0.234 1.00 0.00 25 GLY A O 4
ATOM 2472 N N . CYS A 1 26 ? 1.892 2.209 -1.628 1.00 0.00 26 CYS A N 4
ATOM 2473 C CA . CYS A 1 26 ? 1.088 3.016 -2.539 1.00 0.00 26 CYS A CA 4
ATOM 2474 C C . CYS A 1 26 ? 0.011 2.164 -3.206 1.00 0.00 26 CYS A C 4
ATOM 2475 O O . CYS A 1 26 ? 0.295 1.095 -3.746 1.00 0.00 26 CYS A O 4
ATOM 2482 N N . CYS A 1 27 ? -1.226 2.646 -3.161 1.00 0.00 27 CYS A N 4
ATOM 2483 C CA . CYS A 1 27 ? -2.353 1.939 -3.752 1.00 0.00 27 CYS A CA 4
ATOM 2484 C C . CYS A 1 27 ? -2.833 2.657 -5.009 1.00 0.00 27 CYS A C 4
ATOM 2485 O O . CYS A 1 27 ? -2.975 3.880 -5.013 1.00 0.00 27 CYS A O 4
ATOM 2492 N N . PRO A 1 28 ? -3.085 1.908 -6.098 1.00 0.00 28 PRO A N 4
ATOM 2493 C CA . PRO A 1 28 ? -3.543 2.483 -7.365 1.00 0.00 28 PRO A CA 4
ATOM 2494 C C . PRO A 1 28 ? -5.028 2.839 -7.350 1.00 0.00 28 PRO A C 4
ATOM 2495 O O . PRO A 1 28 ? -5.715 2.714 -8.364 1.00 0.00 28 PRO A O 4
ATOM 2506 N N . SER A 1 29 ? -5.516 3.286 -6.196 1.00 0.00 29 SER A N 4
ATOM 2507 C CA . SER A 1 29 ? -6.919 3.660 -6.055 1.00 0.00 29 SER A CA 4
ATOM 2508 C C . SER A 1 29 ? -7.134 4.516 -4.808 1.00 0.00 29 SER A C 4
ATOM 2509 O O . SER A 1 29 ? -6.578 4.229 -3.748 1.00 0.00 29 SER A O 4
ATOM 2517 N N . PRO A 1 30 ? -7.949 5.583 -4.917 1.00 0.00 30 PRO A N 4
ATOM 2518 C CA . PRO A 1 30 ? -8.233 6.480 -3.789 1.00 0.00 30 PRO A CA 4
ATOM 2519 C C . PRO A 1 30 ? -8.838 5.742 -2.599 1.00 0.00 30 PRO A C 4
ATOM 2520 O O . PRO A 1 30 ? -8.200 5.596 -1.555 1.00 0.00 30 PRO A O 4
ATOM 2531 N N . LYS A 1 31 ? -10.075 5.283 -2.762 1.00 0.00 31 LYS A N 4
ATOM 2532 C CA . LYS A 1 31 ? -10.774 4.564 -1.702 1.00 0.00 31 LYS A CA 4
ATOM 2533 C C . LYS A 1 31 ? -10.453 3.072 -1.744 1.00 0.00 31 LYS A C 4
ATOM 2534 O O . LYS A 1 31 ? -11.312 2.234 -1.468 1.00 0.00 31 LYS A O 4
ATOM 2553 N N . ALA A 1 32 ? -9.209 2.749 -2.083 1.00 0.00 32 ALA A N 4
ATOM 2554 C CA . ALA A 1 32 ? -8.769 1.359 -2.154 1.00 0.00 32 ALA A CA 4
ATOM 2555 C C . ALA A 1 32 ? -8.788 0.711 -0.773 1.00 0.00 32 ALA A C 4
ATOM 2556 O O . ALA A 1 32 ? -8.784 1.402 0.246 1.00 0.00 32 ALA A O 4
ATOM 2563 N N . VAL A 1 33 ? -8.790 -0.617 -0.747 1.00 0.00 33 VAL A N 4
ATOM 2564 C CA . VAL A 1 33 ? -8.789 -1.360 0.506 1.00 0.00 33 VAL A CA 4
ATOM 2565 C C . VAL A 1 33 ? -7.450 -2.063 0.690 1.00 0.00 33 VAL A C 4
ATOM 2566 O O . VAL A 1 33 ? -7.197 -3.103 0.083 1.00 0.00 33 VAL A O 4
ATOM 2579 N N . CYS A 1 34 ? -6.591 -1.486 1.520 1.00 0.00 34 CYS A N 4
ATOM 2580 C CA . CYS A 1 34 ? -5.274 -2.057 1.767 1.00 0.00 34 CYS A CA 4
ATOM 2581 C C . CYS A 1 34 ? -5.372 -3.377 2.521 1.00 0.00 34 CYS A C 4
ATOM 2582 O O . CYS A 1 34 ? -5.516 -3.395 3.743 1.00 0.00 34 CYS A O 4
ATOM 2589 N N . CYS A 1 35 ? -5.276 -4.482 1.781 1.00 0.00 35 CYS A N 4
ATOM 2590 C CA . CYS A 1 35 ? -5.333 -5.810 2.383 1.00 0.00 35 CYS A CA 4
ATOM 2591 C C . CYS A 1 35 ? -4.340 -5.891 3.534 1.00 0.00 35 CYS A C 4
ATOM 2592 O O . CYS A 1 35 ? -3.123 -5.926 3.319 1.00 0.00 35 CYS A O 4
ATOM 2599 N N . ASP A 1 36 ? -4.872 -5.896 4.754 1.00 0.00 36 ASP A N 4
ATOM 2600 C CA . ASP A 1 36 ? -4.049 -5.941 5.955 1.00 0.00 36 ASP A CA 4
ATOM 2601 C C . ASP A 1 36 ? -3.818 -7.368 6.444 1.00 0.00 36 ASP A C 4
ATOM 2602 O O . ASP A 1 36 ? -2.892 -7.612 7.218 1.00 0.00 36 ASP A O 4
ATOM 2611 N N . ASP A 1 37 ? -4.648 -8.310 5.994 1.00 0.00 37 ASP A N 4
ATOM 2612 C CA . ASP A 1 37 ? -4.496 -9.704 6.403 1.00 0.00 37 ASP A CA 4
ATOM 2613 C C . ASP A 1 37 ? -3.055 -10.149 6.203 1.00 0.00 37 ASP A C 4
ATOM 2614 O O . ASP A 1 37 ? -2.481 -10.846 7.041 1.00 0.00 37 ASP A O 4
ATOM 2623 N N . MET A 1 38 ? -2.476 -9.723 5.087 1.00 0.00 38 MET A N 4
ATOM 2624 C CA . MET A 1 38 ? -1.098 -10.047 4.758 1.00 0.00 38 MET A CA 4
ATOM 2625 C C . MET A 1 38 ? -0.345 -8.780 4.362 1.00 0.00 38 MET A C 4
ATOM 2626 O O . MET A 1 38 ? 0.079 -8.007 5.223 1.00 0.00 38 MET A O 4
ATOM 2640 N N . GLN A 1 39 ? -0.217 -8.547 3.058 1.00 0.00 39 GLN A N 4
ATOM 2641 C CA . GLN A 1 39 ? 0.440 -7.347 2.546 1.00 0.00 39 GLN A CA 4
ATOM 2642 C C . GLN A 1 39 ? -0.073 -7.043 1.140 1.00 0.00 39 GLN A C 4
ATOM 2643 O O . GLN A 1 39 ? 0.555 -7.441 0.159 1.00 0.00 39 GLN A O 4
ATOM 2657 N N . HIS A 1 40 ? -1.221 -6.372 1.026 1.00 0.00 40 HIS A N 4
ATOM 2658 C CA . HIS A 1 40 ? -1.766 -6.090 -0.301 1.00 0.00 40 HIS A CA 4
ATOM 2659 C C . HIS A 1 40 ? -2.754 -4.931 -0.311 1.00 0.00 40 HIS A C 4
ATOM 2660 O O . HIS A 1 40 ? -2.946 -4.241 0.688 1.00 0.00 40 HIS A O 4
ATOM 2675 N N . CYS A 1 41 ? -3.370 -4.735 -1.475 1.00 0.00 41 CYS A N 4
ATOM 2676 C CA . CYS A 1 41 ? -4.346 -3.672 -1.675 1.00 0.00 41 CYS A CA 4
ATOM 2677 C C . CYS A 1 41 ? -5.412 -4.104 -2.678 1.00 0.00 41 CYS A C 4
ATOM 2678 O O . CYS A 1 41 ? -5.151 -4.919 -3.562 1.00 0.00 41 CYS A O 4
ATOM 2685 N N . CYS A 1 42 ? -6.613 -3.552 -2.534 1.00 0.00 42 CYS A N 4
ATOM 2686 C CA . CYS A 1 42 ? -7.720 -3.877 -3.427 1.00 0.00 42 CYS A CA 4
ATOM 2687 C C . CYS A 1 42 ? -8.310 -2.602 -4.032 1.00 0.00 42 CYS A C 4
ATOM 2688 O O . CYS A 1 42 ? -8.509 -1.613 -3.332 1.00 0.00 42 CYS A O 4
ATOM 2695 N N . PRO A 1 43 ? -8.589 -2.602 -5.346 1.00 0.00 43 PRO A N 4
ATOM 2696 C CA . PRO A 1 43 ? -9.147 -1.430 -6.034 1.00 0.00 43 PRO A CA 4
ATOM 2697 C C . PRO A 1 43 ? -10.452 -0.942 -5.411 1.00 0.00 43 PRO A C 4
ATOM 2698 O O . PRO A 1 43 ? -11.358 -1.733 -5.135 1.00 0.00 43 PRO A O 4
ATOM 2709 N N . ALA A 1 44 ? -10.528 0.369 -5.190 1.00 0.00 44 ALA A N 4
ATOM 2710 C CA . ALA A 1 44 ? -11.707 0.992 -4.598 1.00 0.00 44 ALA A CA 4
ATOM 2711 C C . ALA A 1 44 ? -12.990 0.417 -5.182 1.00 0.00 44 ALA A C 4
ATOM 2712 O O . ALA A 1 44 ? -13.242 0.523 -6.382 1.00 0.00 44 ALA A O 4
ATOM 2719 N N . GLY A 1 45 ? -13.799 -0.190 -4.322 1.00 0.00 45 GLY A N 4
ATOM 2720 C CA . GLY A 1 45 ? -15.049 -0.772 -4.765 1.00 0.00 45 GLY A CA 4
ATOM 2721 C C . GLY A 1 45 ? -15.052 -2.286 -4.684 1.00 0.00 45 GLY A C 4
ATOM 2722 O O . GLY A 1 45 ? -16.088 -2.918 -4.890 1.00 0.00 45 GLY A O 4
ATOM 2726 N N . TYR A 1 46 ? -13.895 -2.874 -4.382 1.00 0.00 46 TYR A N 4
ATOM 2727 C CA . TYR A 1 46 ? -13.787 -4.325 -4.274 1.00 0.00 46 TYR A CA 4
ATOM 2728 C C . TYR A 1 46 ? -13.470 -4.746 -2.844 1.00 0.00 46 TYR A C 4
ATOM 2729 O O . TYR A 1 46 ? -13.179 -3.908 -1.988 1.00 0.00 46 TYR A O 4
ATOM 2747 N N . LYS A 1 47 ? -13.532 -6.048 -2.592 1.00 0.00 47 LYS A N 4
ATOM 2748 C CA . LYS A 1 47 ? -13.258 -6.587 -1.265 1.00 0.00 47 LYS A CA 4
ATOM 2749 C C . LYS A 1 47 ? -12.095 -7.574 -1.300 1.00 0.00 47 LYS A C 4
ATOM 2750 O O . LYS A 1 47 ? -11.811 -8.180 -2.332 1.00 0.00 47 LYS A O 4
ATOM 2769 N N . CYS A 1 48 ? -11.426 -7.728 -0.160 1.00 0.00 48 CYS A N 4
ATOM 2770 C CA . CYS A 1 48 ? -10.293 -8.643 -0.053 1.00 0.00 48 CYS A CA 4
ATOM 2771 C C . CYS A 1 48 ? -10.773 -10.062 0.237 1.00 0.00 48 CYS A C 4
ATOM 2772 O O . CYS A 1 48 ? -11.823 -10.258 0.850 1.00 0.00 48 CYS A O 4
ATOM 2779 N N . GLY A 1 49 ? -10.001 -11.048 -0.209 1.00 0.00 49 GLY A N 4
ATOM 2780 C CA . GLY A 1 49 ? -10.373 -12.433 0.013 1.00 0.00 49 GLY A CA 4
ATOM 2781 C C . GLY A 1 49 ? -9.173 -13.362 0.047 1.00 0.00 49 GLY A C 4
ATOM 2782 O O . GLY A 1 49 ? -8.056 -12.948 -0.265 1.00 0.00 49 GLY A O 4
ATOM 2786 N N . PRO A 1 50 ? -9.377 -14.637 0.427 1.00 0.00 50 PRO A N 4
ATOM 2787 C CA . PRO A 1 50 ? -8.294 -15.626 0.497 1.00 0.00 50 PRO A CA 4
ATOM 2788 C C . PRO A 1 50 ? -7.628 -15.852 -0.855 1.00 0.00 50 PRO A C 4
ATOM 2789 O O . PRO A 1 50 ? -8.289 -15.831 -1.893 1.00 0.00 50 PRO A O 4
ATOM 2800 N N . GLY A 1 51 ? -6.317 -16.071 -0.835 1.00 0.00 51 GLY A N 4
ATOM 2801 C CA . GLY A 1 51 ? -5.584 -16.302 -2.066 1.00 0.00 51 GLY A CA 4
ATOM 2802 C C . GLY A 1 51 ? -4.983 -15.033 -2.637 1.00 0.00 51 GLY A C 4
ATOM 2803 O O . GLY A 1 51 ? -4.587 -14.998 -3.802 1.00 0.00 51 GLY A O 4
ATOM 2807 N N . GLY A 1 52 ? -4.907 -13.992 -1.812 1.00 0.00 52 GLY A N 4
ATOM 2808 C CA . GLY A 1 52 ? -4.341 -12.728 -2.251 1.00 0.00 52 GLY A CA 4
ATOM 2809 C C . GLY A 1 52 ? -4.980 -12.203 -3.523 1.00 0.00 52 GLY A C 4
ATOM 2810 O O . GLY A 1 52 ? -4.282 -11.777 -4.443 1.00 0.00 52 GLY A O 4
ATOM 2814 N N . THR A 1 53 ? -6.308 -12.238 -3.578 1.00 0.00 53 THR A N 4
ATOM 2815 C CA . THR A 1 53 ? -7.035 -11.764 -4.750 1.00 0.00 53 THR A CA 4
ATOM 2816 C C . THR A 1 53 ? -8.200 -10.865 -4.356 1.00 0.00 53 THR A C 4
ATOM 2817 O O . THR A 1 53 ? -8.779 -11.015 -3.280 1.00 0.00 53 THR A O 4
ATOM 2828 N N . CYS A 1 54 ? -8.546 -9.938 -5.243 1.00 0.00 54 CYS A N 4
ATOM 2829 C CA . CYS A 1 54 ? -9.652 -9.020 -5.000 1.00 0.00 54 CYS A CA 4
ATOM 2830 C C . CYS A 1 54 ? -10.934 -9.557 -5.630 1.00 0.00 54 CYS A C 4
ATOM 2831 O O . CYS A 1 54 ? -10.971 -9.851 -6.825 1.00 0.00 54 CYS A O 4
ATOM 2838 N N . ILE A 1 55 ? -11.981 -9.687 -4.821 1.00 0.00 55 ILE A N 4
ATOM 2839 C CA . ILE A 1 55 ? -13.259 -10.195 -5.304 1.00 0.00 55 ILE A CA 4
ATOM 2840 C C . ILE A 1 55 ? -14.326 -9.106 -5.300 1.00 0.00 55 ILE A C 4
ATOM 2841 O O . ILE A 1 55 ? -14.276 -8.180 -4.491 1.00 0.00 55 ILE A O 4
ATOM 2857 N N . SER A 1 56 ? -15.290 -9.223 -6.209 1.00 0.00 56 SER A N 4
ATOM 2858 C CA . SER A 1 56 ? -16.369 -8.247 -6.311 1.00 0.00 56 SER A CA 4
ATOM 2859 C C . SER A 1 56 ? -17.459 -8.528 -5.282 1.00 0.00 56 SER A C 4
ATOM 2860 O O . SER A 1 56 ? -17.667 -9.713 -4.947 1.00 0.00 56 SER A O 4
ATOM 2869 N N . ASP A 1 1 ? 2.918 15.530 -3.425 1.00 0.00 1 ASP A N 5
ATOM 2870 C CA . ASP A 1 1 ? 2.849 14.152 -2.876 1.00 0.00 1 ASP A CA 5
ATOM 2871 C C . ASP A 1 1 ? 1.590 13.952 -2.039 1.00 0.00 1 ASP A C 5
ATOM 2872 O O . ASP A 1 1 ? 0.684 14.786 -2.053 1.00 0.00 1 ASP A O 5
ATOM 2883 N N . VAL A 1 2 ? 1.541 12.841 -1.309 1.00 0.00 2 VAL A N 5
ATOM 2884 C CA . VAL A 1 2 ? 0.394 12.530 -0.462 1.00 0.00 2 VAL A CA 5
ATOM 2885 C C . VAL A 1 2 ? 0.844 12.000 0.896 1.00 0.00 2 VAL A C 5
ATOM 2886 O O . VAL A 1 2 ? 0.689 10.814 1.188 1.00 0.00 2 VAL A O 5
ATOM 2899 N N . GLN A 1 3 ? 1.418 12.895 1.708 1.00 0.00 3 GLN A N 5
ATOM 2900 C CA . GLN A 1 3 ? 1.918 12.555 3.043 1.00 0.00 3 GLN A CA 5
ATOM 2901 C C . GLN A 1 3 ? 1.223 11.326 3.625 1.00 0.00 3 GLN A C 5
ATOM 2902 O O . GLN A 1 3 ? 0.073 11.396 4.058 1.00 0.00 3 GLN A O 5
ATOM 2916 N N . CYS A 1 4 ? 1.937 10.203 3.631 1.00 0.00 4 CYS A N 5
ATOM 2917 C CA . CYS A 1 4 ? 1.400 8.954 4.158 1.00 0.00 4 CYS A CA 5
ATOM 2918 C C . CYS A 1 4 ? 1.108 9.071 5.649 1.00 0.00 4 CYS A C 5
ATOM 2919 O O . CYS A 1 4 ? 0.194 8.430 6.166 1.00 0.00 4 CYS A O 5
ATOM 2926 N N . GLY A 1 5 ? 1.890 9.900 6.334 1.00 0.00 5 GLY A N 5
ATOM 2927 C CA . GLY A 1 5 ? 1.699 10.092 7.761 1.00 0.00 5 GLY A CA 5
ATOM 2928 C C . GLY A 1 5 ? 3.008 10.220 8.515 1.00 0.00 5 GLY A C 5
ATOM 2929 O O . GLY A 1 5 ? 3.317 9.393 9.374 1.00 0.00 5 GLY A O 5
ATOM 2933 N N . GLY A 1 6 ? 3.778 11.254 8.191 1.00 0.00 6 GLY A N 5
ATOM 2934 C CA . GLY A 1 6 ? 5.053 11.462 8.854 1.00 0.00 6 GLY A CA 5
ATOM 2935 C C . GLY A 1 6 ? 6.020 10.323 8.606 1.00 0.00 6 GLY A C 5
ATOM 2936 O O . GLY A 1 6 ? 6.416 9.622 9.538 1.00 0.00 6 GLY A O 5
ATOM 2940 N N . GLY A 1 7 ? 6.401 10.137 7.345 1.00 0.00 7 GLY A N 5
ATOM 2941 C CA . GLY A 1 7 ? 7.323 9.071 7.002 1.00 0.00 7 GLY A CA 5
ATOM 2942 C C . GLY A 1 7 ? 7.479 8.891 5.504 1.00 0.00 7 GLY A C 5
ATOM 2943 O O . GLY A 1 7 ? 8.460 9.349 4.919 1.00 0.00 7 GLY A O 5
ATOM 2947 N N . PHE A 1 8 ? 6.515 8.215 4.885 1.00 0.00 8 PHE A N 5
ATOM 2948 C CA . PHE A 1 8 ? 6.559 7.968 3.447 1.00 0.00 8 PHE A CA 5
ATOM 2949 C C . PHE A 1 8 ? 5.687 8.959 2.684 1.00 0.00 8 PHE A C 5
ATOM 2950 O O . PHE A 1 8 ? 5.125 9.887 3.265 1.00 0.00 8 PHE A O 5
ATOM 2967 N N . SER A 1 9 ? 5.583 8.747 1.376 1.00 0.00 9 SER A N 5
ATOM 2968 C CA . SER A 1 9 ? 4.781 9.610 0.516 1.00 0.00 9 SER A CA 5
ATOM 2969 C C . SER A 1 9 ? 4.282 8.847 -0.709 1.00 0.00 9 SER A C 5
ATOM 2970 O O . SER A 1 9 ? 4.901 7.874 -1.141 1.00 0.00 9 SER A O 5
ATOM 2978 N N . CYS A 1 10 ? 3.160 9.297 -1.263 1.00 0.00 10 CYS A N 5
ATOM 2979 C CA . CYS A 1 10 ? 2.576 8.664 -2.439 1.00 0.00 10 CYS A CA 5
ATOM 2980 C C . CYS A 1 10 ? 2.335 9.693 -3.540 1.00 0.00 10 CYS A C 5
ATOM 2981 O O . CYS A 1 10 ? 2.018 10.850 -3.265 1.00 0.00 10 CYS A O 5
ATOM 2988 N N . HIS A 1 11 ? 2.493 9.262 -4.787 1.00 0.00 11 HIS A N 5
ATOM 2989 C CA . HIS A 1 11 ? 2.297 10.145 -5.933 1.00 0.00 11 HIS A CA 5
ATOM 2990 C C . HIS A 1 11 ? 0.821 10.218 -6.313 1.00 0.00 11 HIS A C 5
ATOM 2991 O O . HIS A 1 11 ? -0.011 9.521 -5.733 1.00 0.00 11 HIS A O 5
ATOM 3006 N N . ASP A 1 12 ? 0.500 11.072 -7.282 1.00 0.00 12 ASP A N 5
ATOM 3007 C CA . ASP A 1 12 ? -0.878 11.238 -7.730 1.00 0.00 12 ASP A CA 5
ATOM 3008 C C . ASP A 1 12 ? -1.462 9.912 -8.205 1.00 0.00 12 ASP A C 5
ATOM 3009 O O . ASP A 1 12 ? -0.902 9.252 -9.082 1.00 0.00 12 ASP A O 5
ATOM 3018 N N . GLY A 1 13 ? -2.591 9.525 -7.619 1.00 0.00 13 GLY A N 5
ATOM 3019 C CA . GLY A 1 13 ? -3.234 8.278 -7.992 1.00 0.00 13 GLY A CA 5
ATOM 3020 C C . GLY A 1 13 ? -2.893 7.146 -7.044 1.00 0.00 13 GLY A C 5
ATOM 3021 O O . GLY A 1 13 ? -3.598 6.138 -6.991 1.00 0.00 13 GLY A O 5
ATOM 3025 N N . GLU A 1 14 ? -1.810 7.315 -6.291 1.00 0.00 14 GLU A N 5
ATOM 3026 C CA . GLU A 1 14 ? -1.377 6.300 -5.337 1.00 0.00 14 GLU A CA 5
ATOM 3027 C C . GLU A 1 14 ? -1.939 6.586 -3.949 1.00 0.00 14 GLU A C 5
ATOM 3028 O O . GLU A 1 14 ? -2.224 7.734 -3.606 1.00 0.00 14 GLU A O 5
ATOM 3040 N N . THR A 1 15 ? -2.096 5.531 -3.160 1.00 0.00 15 THR A N 5
ATOM 3041 C CA . THR A 1 15 ? -2.624 5.649 -1.809 1.00 0.00 15 THR A CA 5
ATOM 3042 C C . THR A 1 15 ? -1.641 5.082 -0.792 1.00 0.00 15 THR A C 5
ATOM 3043 O O . THR A 1 15 ? -0.944 4.104 -1.065 1.00 0.00 15 THR A O 5
ATOM 3054 N N . CYS A 1 16 ? -1.595 5.696 0.383 1.00 0.00 16 CYS A N 5
ATOM 3055 C CA . CYS A 1 16 ? -0.703 5.247 1.441 1.00 0.00 16 CYS A CA 5
ATOM 3056 C C . CYS A 1 16 ? -1.397 4.220 2.329 1.00 0.00 16 CYS A C 5
ATOM 3057 O O . CYS A 1 16 ? -2.414 4.515 2.958 1.00 0.00 16 CYS A O 5
ATOM 3064 N N . CYS A 1 17 ? -0.842 3.013 2.376 1.00 0.00 17 CYS A N 5
ATOM 3065 C CA . CYS A 1 17 ? -1.406 1.940 3.185 1.00 0.00 17 CYS A CA 5
ATOM 3066 C C . CYS A 1 17 ? -0.381 1.439 4.199 1.00 0.00 17 CYS A C 5
ATOM 3067 O O . CYS A 1 17 ? 0.732 1.052 3.832 1.00 0.00 17 CYS A O 5
ATOM 3074 N N . PRO A 1 18 ? -0.742 1.451 5.494 1.00 0.00 18 PRO A N 5
ATOM 3075 C CA . PRO A 1 18 ? 0.138 1.007 6.567 1.00 0.00 18 PRO A CA 5
ATOM 3076 C C . PRO A 1 18 ? -0.015 -0.483 6.851 1.00 0.00 18 PRO A C 5
ATOM 3077 O O . PRO A 1 18 ? -0.761 -0.883 7.747 1.00 0.00 18 PRO A O 5
ATOM 3088 N N . THR A 1 19 ? 0.691 -1.302 6.081 1.00 0.00 19 THR A N 5
ATOM 3089 C CA . THR A 1 19 ? 0.630 -2.749 6.246 1.00 0.00 19 THR A CA 5
ATOM 3090 C C . THR A 1 19 ? 1.618 -3.225 7.308 1.00 0.00 19 THR A C 5
ATOM 3091 O O . THR A 1 19 ? 1.707 -4.417 7.600 1.00 0.00 19 THR A O 5
ATOM 3102 N N . SER A 1 20 ? 2.351 -2.282 7.892 1.00 0.00 20 SER A N 5
ATOM 3103 C CA . SER A 1 20 ? 3.325 -2.605 8.928 1.00 0.00 20 SER A CA 5
ATOM 3104 C C . SER A 1 20 ? 3.500 -1.442 9.898 1.00 0.00 20 SER A C 5
ATOM 3105 O O . SER A 1 20 ? 4.225 -1.554 10.887 1.00 0.00 20 SER A O 5
ATOM 3113 N N . GLN A 1 21 ? 2.832 -0.325 9.598 1.00 0.00 21 GLN A N 5
ATOM 3114 C CA . GLN A 1 21 ? 2.899 0.882 10.426 1.00 0.00 21 GLN A CA 5
ATOM 3115 C C . GLN A 1 21 ? 4.232 1.607 10.245 1.00 0.00 21 GLN A C 5
ATOM 3116 O O . GLN A 1 21 ? 4.288 2.836 10.294 1.00 0.00 21 GLN A O 5
ATOM 3130 N N . THR A 1 22 ? 5.302 0.845 10.033 1.00 0.00 22 THR A N 5
ATOM 3131 C CA . THR A 1 22 ? 6.626 1.423 9.840 1.00 0.00 22 THR A CA 5
ATOM 3132 C C . THR A 1 22 ? 6.972 1.503 8.358 1.00 0.00 22 THR A C 5
ATOM 3133 O O . THR A 1 22 ? 7.776 2.336 7.940 1.00 0.00 22 THR A O 5
ATOM 3144 N N . THR A 1 23 ? 6.351 0.634 7.566 1.00 0.00 23 THR A N 5
ATOM 3145 C CA . THR A 1 23 ? 6.581 0.605 6.127 1.00 0.00 23 THR A CA 5
ATOM 3146 C C . THR A 1 23 ? 5.302 0.950 5.372 1.00 0.00 23 THR A C 5
ATOM 3147 O O . THR A 1 23 ? 4.360 0.158 5.330 1.00 0.00 23 THR A O 5
ATOM 3158 N N . TRP A 1 24 ? 5.274 2.142 4.786 1.00 0.00 24 TRP A N 5
ATOM 3159 C CA . TRP A 1 24 ? 4.110 2.605 4.041 1.00 0.00 24 TRP A CA 5
ATOM 3160 C C . TRP A 1 24 ? 4.177 2.169 2.579 1.00 0.00 24 TRP A C 5
ATOM 3161 O O . TRP A 1 24 ? 5.239 2.222 1.957 1.00 0.00 24 TRP A O 5
ATOM 3182 N N . GLY A 1 25 ? 3.040 1.741 2.036 1.00 0.00 25 GLY A N 5
ATOM 3183 C CA . GLY A 1 25 ? 3.000 1.307 0.649 1.00 0.00 25 GLY A CA 5
ATOM 3184 C C . GLY A 1 25 ? 2.131 2.196 -0.225 1.00 0.00 25 GLY A C 5
ATOM 3185 O O . GLY A 1 25 ? 1.133 2.747 0.238 1.00 0.00 25 GLY A O 5
ATOM 3189 N N . CYS A 1 26 ? 2.507 2.325 -1.497 1.00 0.00 26 CYS A N 5
ATOM 3190 C CA . CYS A 1 26 ? 1.751 3.142 -2.446 1.00 0.00 26 CYS A CA 5
ATOM 3191 C C . CYS A 1 26 ? 0.863 2.257 -3.316 1.00 0.00 26 CYS A C 5
ATOM 3192 O O . CYS A 1 26 ? 1.327 1.265 -3.879 1.00 0.00 26 CYS A O 5
ATOM 3199 N N . CYS A 1 27 ? -0.416 2.606 -3.407 1.00 0.00 27 CYS A N 5
ATOM 3200 C CA . CYS A 1 27 ? -1.365 1.822 -4.194 1.00 0.00 27 CYS A CA 5
ATOM 3201 C C . CYS A 1 27 ? -2.149 2.691 -5.178 1.00 0.00 27 CYS A C 5
ATOM 3202 O O . CYS A 1 27 ? -2.914 3.563 -4.774 1.00 0.00 27 CYS A O 5
ATOM 3209 N N . PRO A 1 28 ? -1.975 2.453 -6.494 1.00 0.00 28 PRO A N 5
ATOM 3210 C CA . PRO A 1 28 ? -2.675 3.217 -7.537 1.00 0.00 28 PRO A CA 5
ATOM 3211 C C . PRO A 1 28 ? -4.186 3.001 -7.511 1.00 0.00 28 PRO A C 5
ATOM 3212 O O . PRO A 1 28 ? -4.725 2.218 -8.294 1.00 0.00 28 PRO A O 5
ATOM 3223 N N . SER A 1 29 ? -4.860 3.711 -6.610 1.00 0.00 29 SER A N 5
ATOM 3224 C CA . SER A 1 29 ? -6.311 3.615 -6.470 1.00 0.00 29 SER A CA 5
ATOM 3225 C C . SER A 1 29 ? -6.800 4.562 -5.377 1.00 0.00 29 SER A C 5
ATOM 3226 O O . SER A 1 29 ? -6.286 4.535 -4.261 1.00 0.00 29 SER A O 5
ATOM 3234 N N . PRO A 1 30 ? -7.793 5.422 -5.684 1.00 0.00 30 PRO A N 5
ATOM 3235 C CA . PRO A 1 30 ? -8.338 6.390 -4.719 1.00 0.00 30 PRO A CA 5
ATOM 3236 C C . PRO A 1 30 ? -8.611 5.777 -3.342 1.00 0.00 30 PRO A C 5
ATOM 3237 O O . PRO A 1 30 ? -7.707 5.676 -2.513 1.00 0.00 30 PRO A O 5
ATOM 3248 N N . LYS A 1 31 ? -9.858 5.380 -3.095 1.00 0.00 31 LYS A N 5
ATOM 3249 C CA . LYS A 1 31 ? -10.228 4.790 -1.812 1.00 0.00 31 LYS A CA 5
ATOM 3250 C C . LYS A 1 31 ? -9.953 3.289 -1.803 1.00 0.00 31 LYS A C 5
ATOM 3251 O O . LYS A 1 31 ? -10.808 2.490 -1.419 1.00 0.00 31 LYS A O 5
ATOM 3270 N N . ALA A 1 32 ? -8.752 2.915 -2.233 1.00 0.00 32 ALA A N 5
ATOM 3271 C CA . ALA A 1 32 ? -8.354 1.514 -2.285 1.00 0.00 32 ALA A CA 5
ATOM 3272 C C . ALA A 1 32 ? -8.460 0.846 -0.917 1.00 0.00 32 ALA A C 5
ATOM 3273 O O . ALA A 1 32 ? -8.519 1.516 0.114 1.00 0.00 32 ALA A O 5
ATOM 3280 N N . VAL A 1 33 ? -8.465 -0.483 -0.923 1.00 0.00 33 VAL A N 5
ATOM 3281 C CA . VAL A 1 33 ? -8.542 -1.266 0.303 1.00 0.00 33 VAL A CA 5
ATOM 3282 C C . VAL A 1 33 ? -7.260 -2.070 0.477 1.00 0.00 33 VAL A C 5
ATOM 3283 O O . VAL A 1 33 ? -7.058 -3.087 -0.188 1.00 0.00 33 VAL A O 5
ATOM 3296 N N . CYS A 1 34 ? -6.387 -1.590 1.354 1.00 0.00 34 CYS A N 5
ATOM 3297 C CA . CYS A 1 34 ? -5.105 -2.240 1.599 1.00 0.00 34 CYS A CA 5
ATOM 3298 C C . CYS A 1 34 ? -5.254 -3.511 2.432 1.00 0.00 34 CYS A C 5
ATOM 3299 O O . CYS A 1 34 ? -5.524 -3.451 3.631 1.00 0.00 34 CYS A O 5
ATOM 3306 N N . CYS A 1 35 ? -5.044 -4.664 1.791 1.00 0.00 35 CYS A N 5
ATOM 3307 C CA . CYS A 1 35 ? -5.124 -5.946 2.484 1.00 0.00 35 CYS A CA 5
ATOM 3308 C C . CYS A 1 35 ? -4.061 -5.993 3.573 1.00 0.00 35 CYS A C 5
ATOM 3309 O O . CYS A 1 35 ? -2.868 -5.806 3.299 1.00 0.00 35 CYS A O 5
ATOM 3316 N N . ASP A 1 36 ? -4.511 -6.212 4.809 1.00 0.00 36 ASP A N 5
ATOM 3317 C CA . ASP A 1 36 ? -3.616 -6.244 5.961 1.00 0.00 36 ASP A CA 5
ATOM 3318 C C . ASP A 1 36 ? -3.191 -7.657 6.354 1.00 0.00 36 ASP A C 5
ATOM 3319 O O . ASP A 1 36 ? -2.276 -7.815 7.163 1.00 0.00 36 ASP A O 5
ATOM 3328 N N . ASP A 1 37 ? -3.835 -8.685 5.800 1.00 0.00 37 ASP A N 5
ATOM 3329 C CA . ASP A 1 37 ? -3.473 -10.061 6.133 1.00 0.00 37 ASP A CA 5
ATOM 3330 C C . ASP A 1 37 ? -1.974 -10.267 5.965 1.00 0.00 37 ASP A C 5
ATOM 3331 O O . ASP A 1 37 ? -1.317 -10.882 6.805 1.00 0.00 37 ASP A O 5
ATOM 3340 N N . MET A 1 38 ? -1.443 -9.729 4.875 1.00 0.00 38 MET A N 5
ATOM 3341 C CA . MET A 1 38 ? -0.022 -9.822 4.580 1.00 0.00 38 MET A CA 5
ATOM 3342 C C . MET A 1 38 ? 0.498 -8.466 4.117 1.00 0.00 38 MET A C 5
ATOM 3343 O O . MET A 1 38 ? 0.890 -7.631 4.933 1.00 0.00 38 MET A O 5
ATOM 3357 N N . GLN A 1 39 ? 0.455 -8.234 2.809 1.00 0.00 39 GLN A N 5
ATOM 3358 C CA . GLN A 1 39 ? 0.873 -6.962 2.238 1.00 0.00 39 GLN A CA 5
ATOM 3359 C C . GLN A 1 39 ? 0.182 -6.754 0.894 1.00 0.00 39 GLN A C 5
ATOM 3360 O O . GLN A 1 39 ? 0.760 -7.059 -0.149 1.00 0.00 39 GLN A O 5
ATOM 3374 N N . HIS A 1 40 ? -1.058 -6.265 0.904 1.00 0.00 40 HIS A N 5
ATOM 3375 C CA . HIS A 1 40 ? -1.772 -6.077 -0.359 1.00 0.00 40 HIS A CA 5
ATOM 3376 C C . HIS A 1 40 ? -2.755 -4.916 -0.325 1.00 0.00 40 HIS A C 5
ATOM 3377 O O . HIS A 1 40 ? -2.823 -4.162 0.645 1.00 0.00 40 HIS A O 5
ATOM 3392 N N . CYS A 1 41 ? -3.510 -4.790 -1.418 1.00 0.00 41 CYS A N 5
ATOM 3393 C CA . CYS A 1 41 ? -4.506 -3.736 -1.572 1.00 0.00 41 CYS A CA 5
ATOM 3394 C C . CYS A 1 41 ? -5.264 -3.912 -2.884 1.00 0.00 41 CYS A C 5
ATOM 3395 O O . CYS A 1 41 ? -4.779 -4.571 -3.804 1.00 0.00 41 CYS A O 5
ATOM 3402 N N . CYS A 1 42 ? -6.454 -3.322 -2.971 1.00 0.00 42 CYS A N 5
ATOM 3403 C CA . CYS A 1 42 ? -7.262 -3.426 -4.184 1.00 0.00 42 CYS A CA 5
ATOM 3404 C C . CYS A 1 42 ? -8.028 -2.133 -4.458 1.00 0.00 42 CYS A C 5
ATOM 3405 O O . CYS A 1 42 ? -8.247 -1.330 -3.555 1.00 0.00 42 CYS A O 5
ATOM 3412 N N . PRO A 1 43 ? -8.438 -1.909 -5.721 1.00 0.00 43 PRO A N 5
ATOM 3413 C CA . PRO A 1 43 ? -9.173 -0.700 -6.114 1.00 0.00 43 PRO A CA 5
ATOM 3414 C C . PRO A 1 43 ? -10.442 -0.477 -5.295 1.00 0.00 43 PRO A C 5
ATOM 3415 O O . PRO A 1 43 ? -11.194 -1.416 -5.011 1.00 0.00 43 PRO A O 5
ATOM 3426 N N . ALA A 1 44 ? -10.661 0.783 -4.918 1.00 0.00 44 ALA A N 5
ATOM 3427 C CA . ALA A 1 44 ? -11.826 1.170 -4.130 1.00 0.00 44 ALA A CA 5
ATOM 3428 C C . ALA A 1 44 ? -13.080 0.454 -4.613 1.00 0.00 44 ALA A C 5
ATOM 3429 O O . ALA A 1 44 ? -13.471 0.577 -5.775 1.00 0.00 44 ALA A O 5
ATOM 3436 N N . GLY A 1 45 ? -13.707 -0.291 -3.713 1.00 0.00 45 GLY A N 5
ATOM 3437 C CA . GLY A 1 45 ? -14.912 -1.014 -4.063 1.00 0.00 45 GLY A CA 5
ATOM 3438 C C . GLY A 1 45 ? -14.735 -2.518 -4.005 1.00 0.00 45 GLY A C 5
ATOM 3439 O O . GLY A 1 45 ? -15.718 -3.260 -4.031 1.00 0.00 45 GLY A O 5
ATOM 3443 N N . TYR A 1 46 ? -13.487 -2.977 -3.920 1.00 0.00 46 TYR A N 5
ATOM 3444 C CA . TYR A 1 46 ? -13.214 -4.411 -3.850 1.00 0.00 46 TYR A CA 5
ATOM 3445 C C . TYR A 1 46 ? -12.982 -4.848 -2.407 1.00 0.00 46 TYR A C 5
ATOM 3446 O O . TYR A 1 46 ? -12.816 -4.015 -1.515 1.00 0.00 46 TYR A O 5
ATOM 3464 N N . LYS A 1 47 ? -12.973 -6.157 -2.185 1.00 0.00 47 LYS A N 5
ATOM 3465 C CA . LYS A 1 47 ? -12.760 -6.704 -0.848 1.00 0.00 47 LYS A CA 5
ATOM 3466 C C . LYS A 1 47 ? -11.689 -7.791 -0.866 1.00 0.00 47 LYS A C 5
ATOM 3467 O O . LYS A 1 47 ? -11.377 -8.348 -1.918 1.00 0.00 47 LYS A O 5
ATOM 3486 N N . CYS A 1 48 ? -11.129 -8.088 0.303 1.00 0.00 48 CYS A N 5
ATOM 3487 C CA . CYS A 1 48 ? -10.095 -9.111 0.418 1.00 0.00 48 CYS A CA 5
ATOM 3488 C C . CYS A 1 48 ? -10.718 -10.496 0.562 1.00 0.00 48 CYS A C 5
ATOM 3489 O O . CYS A 1 48 ? -11.654 -10.686 1.341 1.00 0.00 48 CYS A O 5
ATOM 3496 N N . GLY A 1 49 ? -10.200 -11.458 -0.195 1.00 0.00 49 GLY A N 5
ATOM 3497 C CA . GLY A 1 49 ? -10.725 -12.811 -0.140 1.00 0.00 49 GLY A CA 5
ATOM 3498 C C . GLY A 1 49 ? -9.734 -13.807 0.436 1.00 0.00 49 GLY A C 5
ATOM 3499 O O . GLY A 1 49 ? -8.551 -13.496 0.578 1.00 0.00 49 GLY A O 5
ATOM 3503 N N . PRO A 1 50 ? -10.194 -15.024 0.780 1.00 0.00 50 PRO A N 5
ATOM 3504 C CA . PRO A 1 50 ? -9.331 -16.065 1.347 1.00 0.00 50 PRO A CA 5
ATOM 3505 C C . PRO A 1 50 ? -8.399 -16.683 0.308 1.00 0.00 50 PRO A C 5
ATOM 3506 O O . PRO A 1 50 ? -7.338 -17.208 0.648 1.00 0.00 50 PRO A O 5
ATOM 3517 N N . GLY A 1 51 ? -8.804 -16.622 -0.957 1.00 0.00 51 GLY A N 5
ATOM 3518 C CA . GLY A 1 51 ? -7.993 -17.183 -2.024 1.00 0.00 51 GLY A CA 5
ATOM 3519 C C . GLY A 1 51 ? -6.932 -16.222 -2.523 1.00 0.00 51 GLY A C 5
ATOM 3520 O O . GLY A 1 51 ? -6.458 -16.344 -3.653 1.00 0.00 51 GLY A O 5
ATOM 3524 N N . GLY A 1 52 ? -6.555 -15.264 -1.680 1.00 0.00 52 GLY A N 5
ATOM 3525 C CA . GLY A 1 52 ? -5.544 -14.295 -2.062 1.00 0.00 52 GLY A CA 5
ATOM 3526 C C . GLY A 1 52 ? -6.001 -13.388 -3.189 1.00 0.00 52 GLY A C 5
ATOM 3527 O O . GLY A 1 52 ? -5.203 -12.638 -3.751 1.00 0.00 52 GLY A O 5
ATOM 3531 N N . THR A 1 53 ? -7.288 -13.454 -3.515 1.00 0.00 53 THR A N 5
ATOM 3532 C CA . THR A 1 53 ? -7.852 -12.630 -4.577 1.00 0.00 53 THR A CA 5
ATOM 3533 C C . THR A 1 53 ? -8.891 -11.666 -4.017 1.00 0.00 53 THR A C 5
ATOM 3534 O O . THR A 1 53 ? -9.366 -11.836 -2.894 1.00 0.00 53 THR A O 5
ATOM 3545 N N . CYS A 1 54 ? -9.236 -10.649 -4.800 1.00 0.00 54 CYS A N 5
ATOM 3546 C CA . CYS A 1 54 ? -10.214 -9.659 -4.367 1.00 0.00 54 CYS A CA 5
ATOM 3547 C C . CYS A 1 54 ? -11.583 -9.922 -4.984 1.00 0.00 54 CYS A C 5
ATOM 3548 O O . CYS A 1 54 ? -11.691 -10.508 -6.062 1.00 0.00 54 CYS A O 5
ATOM 3555 N N . ILE A 1 55 ? -12.624 -9.486 -4.284 1.00 0.00 55 ILE A N 5
ATOM 3556 C CA . ILE A 1 55 ? -13.994 -9.673 -4.746 1.00 0.00 55 ILE A CA 5
ATOM 3557 C C . ILE A 1 55 ? -14.654 -8.338 -5.069 1.00 0.00 55 ILE A C 5
ATOM 3558 O O . ILE A 1 55 ? -14.369 -7.320 -4.436 1.00 0.00 55 ILE A O 5
ATOM 3574 N N . SER A 1 56 ? -15.540 -8.355 -6.059 1.00 0.00 56 SER A N 5
ATOM 3575 C CA . SER A 1 56 ? -16.251 -7.152 -6.475 1.00 0.00 56 SER A CA 5
ATOM 3576 C C . SER A 1 56 ? -17.481 -6.919 -5.603 1.00 0.00 56 SER A C 5
ATOM 3577 O O . SER A 1 56 ? -17.748 -7.765 -4.724 1.00 0.00 56 SER A O 5
ATOM 3586 N N . ASP A 1 1 ? 4.082 16.019 -3.461 1.00 0.00 1 ASP A N 6
ATOM 3587 C CA . ASP A 1 1 ? 3.911 14.571 -3.170 1.00 0.00 1 ASP A CA 6
ATOM 3588 C C . ASP A 1 1 ? 2.582 14.303 -2.471 1.00 0.00 1 ASP A C 6
ATOM 3589 O O . ASP A 1 1 ? 1.779 15.215 -2.276 1.00 0.00 1 ASP A O 6
ATOM 3600 N N . VAL A 1 2 ? 2.355 13.047 -2.098 1.00 0.00 2 VAL A N 6
ATOM 3601 C CA . VAL A 1 2 ? 1.121 12.661 -1.421 1.00 0.00 2 VAL A CA 6
ATOM 3602 C C . VAL A 1 2 ? 1.411 12.053 -0.052 1.00 0.00 2 VAL A C 6
ATOM 3603 O O . VAL A 1 2 ? 1.126 10.879 0.186 1.00 0.00 2 VAL A O 6
ATOM 3616 N N . GLN A 1 3 ? 1.994 12.866 0.833 1.00 0.00 3 GLN A N 6
ATOM 3617 C CA . GLN A 1 3 ? 2.348 12.435 2.190 1.00 0.00 3 GLN A CA 6
ATOM 3618 C C . GLN A 1 3 ? 1.395 11.365 2.715 1.00 0.00 3 GLN A C 6
ATOM 3619 O O . GLN A 1 3 ? 0.213 11.624 2.940 1.00 0.00 3 GLN A O 6
ATOM 3633 N N . CYS A 1 4 ? 1.924 10.159 2.903 1.00 0.00 4 CYS A N 6
ATOM 3634 C CA . CYS A 1 4 ? 1.135 9.035 3.396 1.00 0.00 4 CYS A CA 6
ATOM 3635 C C . CYS A 1 4 ? 0.626 9.293 4.809 1.00 0.00 4 CYS A C 6
ATOM 3636 O O . CYS A 1 4 ? -0.549 9.599 5.013 1.00 0.00 4 CYS A O 6
ATOM 3643 N N . GLY A 1 5 ? 1.521 9.166 5.780 1.00 0.00 5 GLY A N 6
ATOM 3644 C CA . GLY A 1 5 ? 1.162 9.384 7.167 1.00 0.00 5 GLY A CA 6
ATOM 3645 C C . GLY A 1 5 ? 2.380 9.646 8.023 1.00 0.00 5 GLY A C 6
ATOM 3646 O O . GLY A 1 5 ? 2.595 10.769 8.482 1.00 0.00 5 GLY A O 6
ATOM 3650 N N . GLY A 1 6 ? 3.189 8.611 8.229 1.00 0.00 6 GLY A N 6
ATOM 3651 C CA . GLY A 1 6 ? 4.391 8.758 9.023 1.00 0.00 6 GLY A CA 6
ATOM 3652 C C . GLY A 1 6 ? 5.435 9.605 8.323 1.00 0.00 6 GLY A C 6
ATOM 3653 O O . GLY A 1 6 ? 5.780 10.689 8.795 1.00 0.00 6 GLY A O 6
ATOM 3657 N N . GLY A 1 7 ? 5.941 9.112 7.193 1.00 0.00 7 GLY A N 6
ATOM 3658 C CA . GLY A 1 7 ? 6.946 9.854 6.455 1.00 0.00 7 GLY A CA 6
ATOM 3659 C C . GLY A 1 7 ? 7.157 9.352 5.036 1.00 0.00 7 GLY A C 6
ATOM 3660 O O . GLY A 1 7 ? 8.173 9.665 4.416 1.00 0.00 7 GLY A O 6
ATOM 3664 N N . PHE A 1 8 ? 6.206 8.578 4.509 1.00 0.00 8 PHE A N 6
ATOM 3665 C CA . PHE A 1 8 ? 6.333 8.059 3.151 1.00 0.00 8 PHE A CA 6
ATOM 3666 C C . PHE A 1 8 ? 5.664 8.993 2.146 1.00 0.00 8 PHE A C 6
ATOM 3667 O O . PHE A 1 8 ? 5.105 10.024 2.519 1.00 0.00 8 PHE A O 6
ATOM 3684 N N . SER A 1 9 ? 5.731 8.625 0.869 1.00 0.00 9 SER A N 6
ATOM 3685 C CA . SER A 1 9 ? 5.136 9.430 -0.195 1.00 0.00 9 SER A CA 6
ATOM 3686 C C . SER A 1 9 ? 5.156 8.681 -1.526 1.00 0.00 9 SER A C 6
ATOM 3687 O O . SER A 1 9 ? 5.941 7.752 -1.714 1.00 0.00 9 SER A O 6
ATOM 3695 N N . CYS A 1 10 ? 4.285 9.092 -2.446 1.00 0.00 10 CYS A N 6
ATOM 3696 C CA . CYS A 1 10 ? 4.200 8.461 -3.759 1.00 0.00 10 CYS A CA 6
ATOM 3697 C C . CYS A 1 10 ? 3.724 9.453 -4.824 1.00 0.00 10 CYS A C 6
ATOM 3698 O O . CYS A 1 10 ? 3.654 10.657 -4.578 1.00 0.00 10 CYS A O 6
ATOM 3705 N N . HIS A 1 11 ? 3.443 8.941 -6.023 1.00 0.00 11 HIS A N 6
ATOM 3706 C CA . HIS A 1 11 ? 3.026 9.783 -7.147 1.00 0.00 11 HIS A CA 6
ATOM 3707 C C . HIS A 1 11 ? 1.528 10.118 -7.148 1.00 0.00 11 HIS A C 6
ATOM 3708 O O . HIS A 1 11 ? 0.685 9.372 -6.638 1.00 0.00 11 HIS A O 6
ATOM 3723 N N . ASP A 1 12 ? 1.220 11.265 -7.751 1.00 0.00 12 ASP A N 6
ATOM 3724 C CA . ASP A 1 12 ? -0.154 11.748 -7.862 1.00 0.00 12 ASP A CA 6
ATOM 3725 C C . ASP A 1 12 ? -1.076 10.648 -8.377 1.00 0.00 12 ASP A C 6
ATOM 3726 O O . ASP A 1 12 ? -0.707 9.881 -9.267 1.00 0.00 12 ASP A O 6
ATOM 3735 N N . GLY A 1 13 ? -2.273 10.569 -7.804 1.00 0.00 13 GLY A N 6
ATOM 3736 C CA . GLY A 1 13 ? -3.224 9.554 -8.213 1.00 0.00 13 GLY A CA 6
ATOM 3737 C C . GLY A 1 13 ? -3.088 8.286 -7.394 1.00 0.00 13 GLY A C 6
ATOM 3738 O O . GLY A 1 13 ? -3.870 7.348 -7.549 1.00 0.00 13 GLY A O 6
ATOM 3742 N N . GLU A 1 14 ? -2.089 8.263 -6.516 1.00 0.00 14 GLU A N 6
ATOM 3743 C CA . GLU A 1 14 ? -1.855 7.102 -5.665 1.00 0.00 14 GLU A CA 6
ATOM 3744 C C . GLU A 1 14 ? -2.522 7.261 -4.302 1.00 0.00 14 GLU A C 6
ATOM 3745 O O . GLU A 1 14 ? -3.009 8.336 -3.950 1.00 0.00 14 GLU A O 6
ATOM 3757 N N . THR A 1 15 ? -2.497 6.179 -3.531 1.00 0.00 15 THR A N 6
ATOM 3758 C CA . THR A 1 15 ? -3.048 6.165 -2.184 1.00 0.00 15 THR A CA 6
ATOM 3759 C C . THR A 1 15 ? -2.136 5.344 -1.281 1.00 0.00 15 THR A C 6
ATOM 3760 O O . THR A 1 15 ? -1.703 4.256 -1.656 1.00 0.00 15 THR A O 6
ATOM 3771 N N . CYS A 1 16 ? -1.836 5.861 -0.096 1.00 0.00 16 CYS A N 6
ATOM 3772 C CA . CYS A 1 16 ? -0.965 5.154 0.834 1.00 0.00 16 CYS A CA 6
ATOM 3773 C C . CYS A 1 16 ? -1.767 4.267 1.775 1.00 0.00 16 CYS A C 6
ATOM 3774 O O . CYS A 1 16 ? -2.831 4.658 2.259 1.00 0.00 16 CYS A O 6
ATOM 3781 N N . CYS A 1 17 ? -1.250 3.072 2.032 1.00 0.00 17 CYS A N 6
ATOM 3782 C CA . CYS A 1 17 ? -1.914 2.124 2.915 1.00 0.00 17 CYS A CA 6
ATOM 3783 C C . CYS A 1 17 ? -0.905 1.460 3.849 1.00 0.00 17 CYS A C 6
ATOM 3784 O O . CYS A 1 17 ? 0.110 0.930 3.400 1.00 0.00 17 CYS A O 6
ATOM 3791 N N . PRO A 1 18 ? -1.172 1.477 5.167 1.00 0.00 18 PRO A N 6
ATOM 3792 C CA . PRO A 1 18 ? -0.284 0.875 6.157 1.00 0.00 18 PRO A CA 6
ATOM 3793 C C . PRO A 1 18 ? -0.542 -0.621 6.319 1.00 0.00 18 PRO A C 6
ATOM 3794 O O . PRO A 1 18 ? -1.436 -1.031 7.060 1.00 0.00 18 PRO A O 6
ATOM 3805 N N . THR A 1 19 ? 0.240 -1.432 5.612 1.00 0.00 19 THR A N 6
ATOM 3806 C CA . THR A 1 19 ? 0.089 -2.881 5.668 1.00 0.00 19 THR A CA 6
ATOM 3807 C C . THR A 1 19 ? 0.849 -3.478 6.849 1.00 0.00 19 THR A C 6
ATOM 3808 O O . THR A 1 19 ? 0.861 -4.695 7.038 1.00 0.00 19 THR A O 6
ATOM 3819 N N . SER A 1 20 ? 1.480 -2.618 7.641 1.00 0.00 20 SER A N 6
ATOM 3820 C CA . SER A 1 20 ? 2.240 -3.069 8.801 1.00 0.00 20 SER A CA 6
ATOM 3821 C C . SER A 1 20 ? 2.237 -2.011 9.903 1.00 0.00 20 SER A C 6
ATOM 3822 O O . SER A 1 20 ? 1.282 -1.914 10.674 1.00 0.00 20 SER A O 6
ATOM 3830 N N . GLN A 1 21 ? 3.306 -1.221 9.972 1.00 0.00 21 GLN A N 6
ATOM 3831 C CA . GLN A 1 21 ? 3.420 -0.174 10.981 1.00 0.00 21 GLN A CA 6
ATOM 3832 C C . GLN A 1 21 ? 4.582 0.761 10.662 1.00 0.00 21 GLN A C 6
ATOM 3833 O O . GLN A 1 21 ? 4.562 1.938 11.024 1.00 0.00 21 GLN A O 6
ATOM 3847 N N . THR A 1 22 ? 5.591 0.230 9.980 1.00 0.00 22 THR A N 6
ATOM 3848 C CA . THR A 1 22 ? 6.763 1.016 9.609 1.00 0.00 22 THR A CA 6
ATOM 3849 C C . THR A 1 22 ? 6.904 1.109 8.093 1.00 0.00 22 THR A C 6
ATOM 3850 O O . THR A 1 22 ? 7.795 1.787 7.582 1.00 0.00 22 THR A O 6
ATOM 3861 N N . THR A 1 23 ? 6.015 0.426 7.378 1.00 0.00 23 THR A N 6
ATOM 3862 C CA . THR A 1 23 ? 6.038 0.433 5.920 1.00 0.00 23 THR A CA 6
ATOM 3863 C C . THR A 1 23 ? 4.782 1.088 5.358 1.00 0.00 23 THR A C 6
ATOM 3864 O O . THR A 1 23 ? 3.791 1.264 6.067 1.00 0.00 23 THR A O 6
ATOM 3875 N N . TRP A 1 24 ? 4.830 1.452 4.080 1.00 0.00 24 TRP A N 6
ATOM 3876 C CA . TRP A 1 24 ? 3.696 2.092 3.425 1.00 0.00 24 TRP A CA 6
ATOM 3877 C C . TRP A 1 24 ? 3.597 1.667 1.963 1.00 0.00 24 TRP A C 6
ATOM 3878 O O . TRP A 1 24 ? 4.529 1.865 1.184 1.00 0.00 24 TRP A O 6
ATOM 3899 N N . GLY A 1 25 ? 2.460 1.081 1.599 1.00 0.00 25 GLY A N 6
ATOM 3900 C CA . GLY A 1 25 ? 2.256 0.635 0.233 1.00 0.00 25 GLY A CA 6
ATOM 3901 C C . GLY A 1 25 ? 1.462 1.630 -0.589 1.00 0.00 25 GLY A C 6
ATOM 3902 O O . GLY A 1 25 ? 0.548 2.279 -0.078 1.00 0.00 25 GLY A O 6
ATOM 3906 N N . CYS A 1 26 ? 1.814 1.752 -1.865 1.00 0.00 26 CYS A N 6
ATOM 3907 C CA . CYS A 1 26 ? 1.133 2.677 -2.765 1.00 0.00 26 CYS A CA 6
ATOM 3908 C C . CYS A 1 26 ? 0.129 1.943 -3.651 1.00 0.00 26 CYS A C 6
ATOM 3909 O O . CYS A 1 26 ? 0.448 0.917 -4.252 1.00 0.00 26 CYS A O 6
ATOM 3916 N N . CYS A 1 27 ? -1.085 2.481 -3.724 1.00 0.00 27 CYS A N 6
ATOM 3917 C CA . CYS A 1 27 ? -2.142 1.887 -4.535 1.00 0.00 27 CYS A CA 6
ATOM 3918 C C . CYS A 1 27 ? -2.668 2.892 -5.558 1.00 0.00 27 CYS A C 6
ATOM 3919 O O . CYS A 1 27 ? -2.805 4.080 -5.257 1.00 0.00 27 CYS A O 6
ATOM 3926 N N . PRO A 1 28 ? -2.962 2.432 -6.790 1.00 0.00 28 PRO A N 6
ATOM 3927 C CA . PRO A 1 28 ? -3.463 3.291 -7.860 1.00 0.00 28 PRO A CA 6
ATOM 3928 C C . PRO A 1 28 ? -4.980 3.459 -7.825 1.00 0.00 28 PRO A C 6
ATOM 3929 O O . PRO A 1 28 ? -5.645 3.397 -8.860 1.00 0.00 28 PRO A O 6
ATOM 3940 N N . SER A 1 29 ? -5.523 3.673 -6.631 1.00 0.00 29 SER A N 6
ATOM 3941 C CA . SER A 1 29 ? -6.963 3.852 -6.466 1.00 0.00 29 SER A CA 6
ATOM 3942 C C . SER A 1 29 ? -7.261 4.783 -5.292 1.00 0.00 29 SER A C 6
ATOM 3943 O O . SER A 1 29 ? -6.464 4.885 -4.362 1.00 0.00 29 SER A O 6
ATOM 3951 N N . PRO A 1 30 ? -8.414 5.483 -5.323 1.00 0.00 30 PRO A N 6
ATOM 3952 C CA . PRO A 1 30 ? -8.806 6.415 -4.255 1.00 0.00 30 PRO A CA 6
ATOM 3953 C C . PRO A 1 30 ? -8.873 5.744 -2.881 1.00 0.00 30 PRO A C 6
ATOM 3954 O O . PRO A 1 30 ? -7.844 5.535 -2.239 1.00 0.00 30 PRO A O 6
ATOM 3965 N N . LYS A 1 31 ? -10.086 5.419 -2.429 1.00 0.00 31 LYS A N 6
ATOM 3966 C CA . LYS A 1 31 ? -10.272 4.781 -1.127 1.00 0.00 31 LYS A CA 6
ATOM 3967 C C . LYS A 1 31 ? -9.345 3.580 -0.970 1.00 0.00 31 LYS A C 6
ATOM 3968 O O . LYS A 1 31 ? -8.315 3.664 -0.298 1.00 0.00 31 LYS A O 6
ATOM 3987 N N . ALA A 1 32 ? -9.719 2.468 -1.600 1.00 0.00 32 ALA A N 6
ATOM 3988 C CA . ALA A 1 32 ? -8.930 1.241 -1.548 1.00 0.00 32 ALA A CA 6
ATOM 3989 C C . ALA A 1 32 ? -8.893 0.652 -0.142 1.00 0.00 32 ALA A C 6
ATOM 3990 O O . ALA A 1 32 ? -8.789 1.378 0.848 1.00 0.00 32 ALA A O 6
ATOM 3997 N N . VAL A 1 33 ? -8.969 -0.673 -0.064 1.00 0.00 33 VAL A N 6
ATOM 3998 C CA . VAL A 1 33 ? -8.931 -1.373 1.213 1.00 0.00 33 VAL A CA 6
ATOM 3999 C C . VAL A 1 33 ? -7.575 -2.042 1.404 1.00 0.00 33 VAL A C 6
ATOM 4000 O O . VAL A 1 33 ? -7.247 -3.009 0.717 1.00 0.00 33 VAL A O 6
ATOM 4013 N N . CYS A 1 34 ? -6.786 -1.514 2.332 1.00 0.00 34 CYS A N 6
ATOM 4014 C CA . CYS A 1 34 ? -5.458 -2.052 2.601 1.00 0.00 34 CYS A CA 6
ATOM 4015 C C . CYS A 1 34 ? -5.531 -3.443 3.223 1.00 0.00 34 CYS A C 6
ATOM 4016 O O . CYS A 1 34 ? -5.728 -3.579 4.431 1.00 0.00 34 CYS A O 6
ATOM 4023 N N . CYS A 1 35 ? -5.359 -4.474 2.391 1.00 0.00 35 CYS A N 6
ATOM 4024 C CA . CYS A 1 35 ? -5.392 -5.854 2.868 1.00 0.00 35 CYS A CA 6
ATOM 4025 C C . CYS A 1 35 ? -4.459 -6.013 4.062 1.00 0.00 35 CYS A C 6
ATOM 4026 O O . CYS A 1 35 ? -3.230 -5.985 3.916 1.00 0.00 35 CYS A O 6
ATOM 4033 N N . ASP A 1 36 ? -5.060 -6.151 5.243 1.00 0.00 36 ASP A N 6
ATOM 4034 C CA . ASP A 1 36 ? -4.313 -6.281 6.488 1.00 0.00 36 ASP A CA 6
ATOM 4035 C C . ASP A 1 36 ? -4.001 -7.733 6.835 1.00 0.00 36 ASP A C 6
ATOM 4036 O O . ASP A 1 36 ? -3.132 -7.992 7.669 1.00 0.00 36 ASP A O 6
ATOM 4045 N N . ASP A 1 37 ? -4.699 -8.681 6.209 1.00 0.00 37 ASP A N 6
ATOM 4046 C CA . ASP A 1 37 ? -4.465 -10.097 6.483 1.00 0.00 37 ASP A CA 6
ATOM 4047 C C . ASP A 1 37 ? -2.979 -10.418 6.403 1.00 0.00 37 ASP A C 6
ATOM 4048 O O . ASP A 1 37 ? -2.437 -11.132 7.248 1.00 0.00 37 ASP A O 6
ATOM 4057 N N . MET A 1 38 ? -2.326 -9.871 5.386 1.00 0.00 38 MET A N 6
ATOM 4058 C CA . MET A 1 38 ? -0.900 -10.075 5.190 1.00 0.00 38 MET A CA 6
ATOM 4059 C C . MET A 1 38 ? -0.215 -8.739 4.922 1.00 0.00 38 MET A C 6
ATOM 4060 O O . MET A 1 38 ? 0.123 -8.010 5.855 1.00 0.00 38 MET A O 6
ATOM 4074 N N . GLN A 1 39 ? -0.056 -8.398 3.648 1.00 0.00 39 GLN A N 6
ATOM 4075 C CA . GLN A 1 39 ? 0.535 -7.125 3.262 1.00 0.00 39 GLN A CA 6
ATOM 4076 C C . GLN A 1 39 ? 0.064 -6.740 1.862 1.00 0.00 39 GLN A C 6
ATOM 4077 O O . GLN A 1 39 ? 0.772 -6.985 0.884 1.00 0.00 39 GLN A O 6
ATOM 4091 N N . HIS A 1 40 ? -1.130 -6.160 1.749 1.00 0.00 40 HIS A N 6
ATOM 4092 C CA . HIS A 1 40 ? -1.636 -5.796 0.426 1.00 0.00 40 HIS A CA 6
ATOM 4093 C C . HIS A 1 40 ? -2.661 -4.668 0.464 1.00 0.00 40 HIS A C 6
ATOM 4094 O O . HIS A 1 40 ? -2.928 -4.076 1.510 1.00 0.00 40 HIS A O 6
ATOM 4109 N N . CYS A 1 41 ? -3.227 -4.392 -0.709 1.00 0.00 41 CYS A N 6
ATOM 4110 C CA . CYS A 1 41 ? -4.232 -3.351 -0.877 1.00 0.00 41 CYS A CA 6
ATOM 4111 C C . CYS A 1 41 ? -5.187 -3.725 -2.008 1.00 0.00 41 CYS A C 6
ATOM 4112 O O . CYS A 1 41 ? -4.799 -4.411 -2.954 1.00 0.00 41 CYS A O 6
ATOM 4119 N N . CYS A 1 42 ? -6.433 -3.274 -1.908 1.00 0.00 42 CYS A N 6
ATOM 4120 C CA . CYS A 1 42 ? -7.433 -3.570 -2.929 1.00 0.00 42 CYS A CA 6
ATOM 4121 C C . CYS A 1 42 ? -8.060 -2.285 -3.461 1.00 0.00 42 CYS A C 6
ATOM 4122 O O . CYS A 1 42 ? -8.469 -1.424 -2.687 1.00 0.00 42 CYS A O 6
ATOM 4129 N N . PRO A 1 43 ? -8.139 -2.132 -4.797 1.00 0.00 43 PRO A N 6
ATOM 4130 C CA . PRO A 1 43 ? -8.715 -0.937 -5.424 1.00 0.00 43 PRO A CA 6
ATOM 4131 C C . PRO A 1 43 ? -10.075 -0.556 -4.846 1.00 0.00 43 PRO A C 6
ATOM 4132 O O . PRO A 1 43 ? -10.933 -1.415 -4.624 1.00 0.00 43 PRO A O 6
ATOM 4143 N N . ALA A 1 44 ? -10.256 0.741 -4.602 1.00 0.00 44 ALA A N 6
ATOM 4144 C CA . ALA A 1 44 ? -11.501 1.263 -4.050 1.00 0.00 44 ALA A CA 6
ATOM 4145 C C . ALA A 1 44 ? -12.709 0.631 -4.725 1.00 0.00 44 ALA A C 6
ATOM 4146 O O . ALA A 1 44 ? -12.815 0.624 -5.952 1.00 0.00 44 ALA A O 6
ATOM 4153 N N . GLY A 1 45 ? -13.614 0.096 -3.916 1.00 0.00 45 GLY A N 6
ATOM 4154 C CA . GLY A 1 45 ? -14.800 -0.538 -4.449 1.00 0.00 45 GLY A CA 6
ATOM 4155 C C . GLY A 1 45 ? -14.684 -2.047 -4.458 1.00 0.00 45 GLY A C 6
ATOM 4156 O O . GLY A 1 45 ? -15.647 -2.749 -4.770 1.00 0.00 45 GLY A O 6
ATOM 4160 N N . TYR A 1 46 ? -13.502 -2.551 -4.107 1.00 0.00 46 TYR A N 6
ATOM 4161 C CA . TYR A 1 46 ? -13.266 -3.989 -4.067 1.00 0.00 46 TYR A CA 6
ATOM 4162 C C . TYR A 1 46 ? -12.851 -4.425 -2.664 1.00 0.00 46 TYR A C 6
ATOM 4163 O O . TYR A 1 46 ? -12.516 -3.592 -1.821 1.00 0.00 46 TYR A O 6
ATOM 4181 N N . LYS A 1 47 ? -12.879 -5.729 -2.419 1.00 0.00 47 LYS A N 6
ATOM 4182 C CA . LYS A 1 47 ? -12.508 -6.272 -1.115 1.00 0.00 47 LYS A CA 6
ATOM 4183 C C . LYS A 1 47 ? -11.325 -7.226 -1.233 1.00 0.00 47 LYS A C 6
ATOM 4184 O O . LYS A 1 47 ? -11.085 -7.804 -2.294 1.00 0.00 47 LYS A O 6
ATOM 4203 N N . CYS A 1 48 ? -10.591 -7.389 -0.135 1.00 0.00 48 CYS A N 6
ATOM 4204 C CA . CYS A 1 48 ? -9.433 -8.277 -0.113 1.00 0.00 48 CYS A CA 6
ATOM 4205 C C . CYS A 1 48 ? -9.859 -9.714 0.167 1.00 0.00 48 CYS A C 6
ATOM 4206 O O . CYS A 1 48 ? -10.876 -9.954 0.818 1.00 0.00 48 CYS A O 6
ATOM 4213 N N . GLY A 1 49 ? -9.076 -10.667 -0.329 1.00 0.00 49 GLY A N 6
ATOM 4214 C CA . GLY A 1 49 ? -9.390 -12.068 -0.120 1.00 0.00 49 GLY A CA 6
ATOM 4215 C C . GLY A 1 49 ? -8.203 -12.856 0.405 1.00 0.00 49 GLY A C 6
ATOM 4216 O O . GLY A 1 49 ? -7.110 -12.309 0.547 1.00 0.00 49 GLY A O 6
ATOM 4220 N N . PRO A 1 50 ? -8.387 -14.154 0.705 1.00 0.00 50 PRO A N 6
ATOM 4221 C CA . PRO A 1 50 ? -7.310 -15.004 1.218 1.00 0.00 50 PRO A CA 6
ATOM 4222 C C . PRO A 1 50 ? -6.317 -15.404 0.131 1.00 0.00 50 PRO A C 6
ATOM 4223 O O . PRO A 1 50 ? -5.164 -15.728 0.419 1.00 0.00 50 PRO A O 6
ATOM 4234 N N . GLY A 1 51 ? -6.773 -15.380 -1.118 1.00 0.00 51 GLY A N 6
ATOM 4235 C CA . GLY A 1 51 ? -5.913 -15.743 -2.231 1.00 0.00 51 GLY A CA 6
ATOM 4236 C C . GLY A 1 51 ? -5.130 -14.563 -2.772 1.00 0.00 51 GLY A C 6
ATOM 4237 O O . GLY A 1 51 ? -4.593 -14.622 -3.878 1.00 0.00 51 GLY A O 6
ATOM 4241 N N . GLY A 1 52 ? -5.063 -13.491 -1.990 1.00 0.00 52 GLY A N 6
ATOM 4242 C CA . GLY A 1 52 ? -4.337 -12.307 -2.412 1.00 0.00 52 GLY A CA 6
ATOM 4243 C C . GLY A 1 52 ? -4.940 -11.658 -3.642 1.00 0.00 52 GLY A C 6
ATOM 4244 O O . GLY A 1 52 ? -4.224 -11.099 -4.472 1.00 0.00 52 GLY A O 6
ATOM 4248 N N . THR A 1 53 ? -6.262 -11.733 -3.759 1.00 0.00 53 THR A N 6
ATOM 4249 C CA . THR A 1 53 ? -6.964 -11.148 -4.897 1.00 0.00 53 THR A CA 6
ATOM 4250 C C . THR A 1 53 ? -8.143 -10.299 -4.439 1.00 0.00 53 THR A C 6
ATOM 4251 O O . THR A 1 53 ? -8.690 -10.509 -3.356 1.00 0.00 53 THR A O 6
ATOM 4262 N N . CYS A 1 54 ? -8.533 -9.338 -5.271 1.00 0.00 54 CYS A N 6
ATOM 4263 C CA . CYS A 1 54 ? -9.651 -8.457 -4.953 1.00 0.00 54 CYS A CA 6
ATOM 4264 C C . CYS A 1 54 ? -10.936 -8.955 -5.602 1.00 0.00 54 CYS A C 6
ATOM 4265 O O . CYS A 1 54 ? -10.957 -9.282 -6.789 1.00 0.00 54 CYS A O 6
ATOM 4272 N N . ILE A 1 55 ? -12.006 -9.014 -4.815 1.00 0.00 55 ILE A N 6
ATOM 4273 C CA . ILE A 1 55 ? -13.296 -9.478 -5.313 1.00 0.00 55 ILE A CA 6
ATOM 4274 C C . ILE A 1 55 ? -14.363 -8.398 -5.177 1.00 0.00 55 ILE A C 6
ATOM 4275 O O . ILE A 1 55 ? -14.234 -7.483 -4.363 1.00 0.00 55 ILE A O 6
ATOM 4291 N N . SER A 1 56 ? -15.417 -8.509 -5.979 1.00 0.00 56 SER A N 6
ATOM 4292 C CA . SER A 1 56 ? -16.508 -7.543 -5.949 1.00 0.00 56 SER A CA 6
ATOM 4293 C C . SER A 1 56 ? -17.399 -7.768 -4.731 1.00 0.00 56 SER A C 6
ATOM 4294 O O . SER A 1 56 ? -17.432 -6.883 -3.852 1.00 0.00 56 SER A O 6
ATOM 4303 N N . ASP A 1 1 ? 3.611 16.124 -2.996 1.00 0.00 1 ASP A N 7
ATOM 4304 C CA . ASP A 1 1 ? 3.409 14.667 -2.786 1.00 0.00 1 ASP A CA 7
ATOM 4305 C C . ASP A 1 1 ? 2.237 14.405 -1.845 1.00 0.00 1 ASP A C 7
ATOM 4306 O O . ASP A 1 1 ? 1.649 15.336 -1.296 1.00 0.00 1 ASP A O 7
ATOM 4317 N N . VAL A 1 2 ? 1.903 13.130 -1.665 1.00 0.00 2 VAL A N 7
ATOM 4318 C CA . VAL A 1 2 ? 0.800 12.748 -0.791 1.00 0.00 2 VAL A CA 7
ATOM 4319 C C . VAL A 1 2 ? 1.311 12.265 0.562 1.00 0.00 2 VAL A C 7
ATOM 4320 O O . VAL A 1 2 ? 2.001 11.249 0.649 1.00 0.00 2 VAL A O 7
ATOM 4333 N N . GLN A 1 3 ? 0.962 12.995 1.616 1.00 0.00 3 GLN A N 7
ATOM 4334 C CA . GLN A 1 3 ? 1.380 12.635 2.966 1.00 0.00 3 GLN A CA 7
ATOM 4335 C C . GLN A 1 3 ? 0.599 11.422 3.463 1.00 0.00 3 GLN A C 7
ATOM 4336 O O . GLN A 1 3 ? -0.586 11.522 3.781 1.00 0.00 3 GLN A O 7
ATOM 4350 N N . CYS A 1 4 ? 1.269 10.273 3.517 1.00 0.00 4 CYS A N 7
ATOM 4351 C CA . CYS A 1 4 ? 0.632 9.039 3.964 1.00 0.00 4 CYS A CA 7
ATOM 4352 C C . CYS A 1 4 ? 0.445 9.025 5.479 1.00 0.00 4 CYS A C 7
ATOM 4353 O O . CYS A 1 4 ? -0.558 8.520 5.982 1.00 0.00 4 CYS A O 7
ATOM 4360 N N . GLY A 1 5 ? 1.411 9.582 6.203 1.00 0.00 5 GLY A N 7
ATOM 4361 C CA . GLY A 1 5 ? 1.320 9.617 7.652 1.00 0.00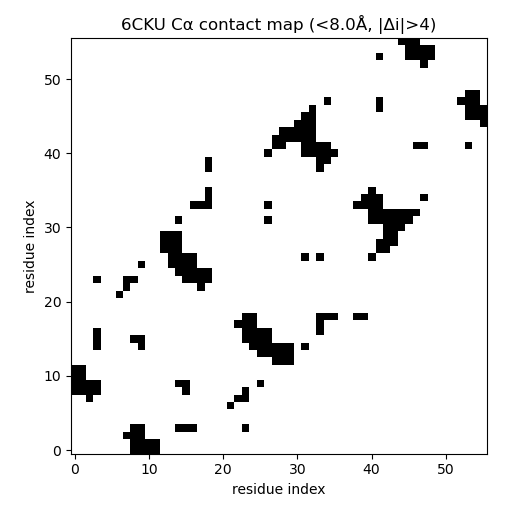 5 GLY A CA 7
ATOM 4362 C C . GLY A 1 5 ? 2.663 9.826 8.322 1.00 0.00 5 GLY A C 7
ATOM 4363 O O . GLY A 1 5 ? 3.081 10.962 8.545 1.00 0.00 5 GLY A O 7
ATOM 4367 N N . GLY A 1 6 ? 3.337 8.725 8.651 1.00 0.00 6 GLY A N 7
ATOM 4368 C CA . GLY A 1 6 ? 4.631 8.807 9.304 1.00 0.00 6 GLY A CA 7
ATOM 4369 C C . GLY A 1 6 ? 5.606 9.702 8.568 1.00 0.00 6 GLY A C 7
ATOM 4370 O O . GLY A 1 6 ? 5.948 10.784 9.049 1.00 0.00 6 GLY A O 7
ATOM 4374 N N . GLY A 1 7 ? 6.057 9.256 7.400 1.00 0.00 7 GLY A N 7
ATOM 4375 C CA . GLY A 1 7 ? 6.995 10.045 6.626 1.00 0.00 7 GLY A CA 7
ATOM 4376 C C . GLY A 1 7 ? 7.142 9.561 5.196 1.00 0.00 7 GLY A C 7
ATOM 4377 O O . GLY A 1 7 ? 8.150 9.840 4.548 1.00 0.00 7 GLY A O 7
ATOM 4381 N N . PHE A 1 8 ? 6.138 8.845 4.694 1.00 0.00 8 PHE A N 7
ATOM 4382 C CA . PHE A 1 8 ? 6.181 8.343 3.327 1.00 0.00 8 PHE A CA 7
ATOM 4383 C C . PHE A 1 8 ? 5.419 9.268 2.388 1.00 0.00 8 PHE A C 7
ATOM 4384 O O . PHE A 1 8 ? 4.929 10.320 2.798 1.00 0.00 8 PHE A O 7
ATOM 4401 N N . SER A 1 9 ? 5.326 8.864 1.127 1.00 0.00 9 SER A N 7
ATOM 4402 C CA . SER A 1 9 ? 4.625 9.652 0.118 1.00 0.00 9 SER A CA 7
ATOM 4403 C C . SER A 1 9 ? 4.523 8.883 -1.195 1.00 0.00 9 SER A C 7
ATOM 4404 O O . SER A 1 9 ? 5.313 7.975 -1.456 1.00 0.00 9 SER A O 7
ATOM 4412 N N . CYS A 1 10 ? 3.547 9.251 -2.018 1.00 0.00 10 CYS A N 7
ATOM 4413 C CA . CYS A 1 10 ? 3.344 8.594 -3.303 1.00 0.00 10 CYS A CA 7
ATOM 4414 C C . CYS A 1 10 ? 3.000 9.608 -4.389 1.00 0.00 10 CYS A C 7
ATOM 4415 O O . CYS A 1 10 ? 3.018 10.817 -4.155 1.00 0.00 10 CYS A O 7
ATOM 4422 N N . HIS A 1 11 ? 2.706 9.104 -5.582 1.00 0.00 11 HIS A N 7
ATOM 4423 C CA . HIS A 1 11 ? 2.378 9.960 -6.718 1.00 0.00 11 HIS A CA 7
ATOM 4424 C C . HIS A 1 11 ? 0.907 10.368 -6.708 1.00 0.00 11 HIS A C 7
ATOM 4425 O O . HIS A 1 11 ? 0.095 9.815 -5.963 1.00 0.00 11 HIS A O 7
ATOM 4440 N N . ASP A 1 12 ? 0.575 11.346 -7.546 1.00 0.00 12 ASP A N 7
ATOM 4441 C CA . ASP A 1 12 ? -0.791 11.844 -7.647 1.00 0.00 12 ASP A CA 7
ATOM 4442 C C . ASP A 1 12 ? -1.753 10.721 -8.010 1.00 0.00 12 ASP A C 7
ATOM 4443 O O . ASP A 1 12 ? -1.480 9.921 -8.907 1.00 0.00 12 ASP A O 7
ATOM 4452 N N . GLY A 1 13 ? -2.879 10.665 -7.309 1.00 0.00 13 GLY A N 7
ATOM 4453 C CA . GLY A 1 13 ? -3.865 9.633 -7.571 1.00 0.00 13 GLY A CA 7
ATOM 4454 C C . GLY A 1 13 ? -3.576 8.352 -6.816 1.00 0.00 13 GLY A C 7
ATOM 4455 O O . GLY A 1 13 ? -4.384 7.423 -6.827 1.00 0.00 13 GLY A O 7
ATOM 4459 N N . GLU A 1 14 ? -2.421 8.300 -6.156 1.00 0.00 14 GLU A N 7
ATOM 4460 C CA . GLU A 1 14 ? -2.034 7.119 -5.393 1.00 0.00 14 GLU A CA 7
ATOM 4461 C C . GLU A 1 14 ? -2.531 7.215 -3.954 1.00 0.00 14 GLU A C 7
ATOM 4462 O O . GLU A 1 14 ? -3.005 8.265 -3.519 1.00 0.00 14 GLU A O 7
ATOM 4474 N N . THR A 1 15 ? -2.408 6.114 -3.222 1.00 0.00 15 THR A N 7
ATOM 4475 C CA . THR A 1 15 ? -2.829 6.055 -1.827 1.00 0.00 15 THR A CA 7
ATOM 4476 C C . THR A 1 15 ? -1.953 5.072 -1.069 1.00 0.00 15 THR A C 7
ATOM 4477 O O . THR A 1 15 ? -1.894 3.895 -1.422 1.00 0.00 15 THR A O 7
ATOM 4488 N N . CYS A 1 16 ? -1.267 5.538 -0.032 1.00 0.00 16 CYS A N 7
ATOM 4489 C CA . CYS A 1 16 ? -0.398 4.662 0.738 1.00 0.00 16 CYS A CA 7
ATOM 4490 C C . CYS A 1 16 ? -1.186 3.906 1.801 1.00 0.00 16 CYS A C 7
ATOM 4491 O O . CYS A 1 16 ? -2.316 4.268 2.131 1.00 0.00 16 CYS A O 7
ATOM 4498 N N . CYS A 1 17 ? -0.580 2.849 2.328 1.00 0.00 17 CYS A N 7
ATOM 4499 C CA . CYS A 1 17 ? -1.209 2.024 3.350 1.00 0.00 17 CYS A CA 7
ATOM 4500 C C . CYS A 1 17 ? -0.179 1.580 4.381 1.00 0.00 17 CYS A C 7
ATOM 4501 O O . CYS A 1 17 ? 0.926 1.170 4.031 1.00 0.00 17 CYS A O 7
ATOM 4508 N N . PRO A 1 18 ? -0.521 1.671 5.674 1.00 0.00 18 PRO A N 7
ATOM 4509 C CA . PRO A 1 18 ? 0.387 1.290 6.750 1.00 0.00 18 PRO A CA 7
ATOM 4510 C C . PRO A 1 18 ? 0.360 -0.207 7.037 1.00 0.00 18 PRO A C 7
ATOM 4511 O O . PRO A 1 18 ? -0.037 -0.636 8.122 1.00 0.00 18 PRO A O 7
ATOM 4522 N N . THR A 1 19 ? 0.787 -1.002 6.059 1.00 0.00 19 THR A N 7
ATOM 4523 C CA . THR A 1 19 ? 0.812 -2.453 6.210 1.00 0.00 19 THR A CA 7
ATOM 4524 C C . THR A 1 19 ? 1.879 -2.883 7.212 1.00 0.00 19 THR A C 7
ATOM 4525 O O . THR A 1 19 ? 2.088 -4.075 7.439 1.00 0.00 19 THR A O 7
ATOM 4536 N N . SER A 1 20 ? 2.548 -1.905 7.811 1.00 0.00 20 SER A N 7
ATOM 4537 C CA . SER A 1 20 ? 3.591 -2.173 8.792 1.00 0.00 20 SER A CA 7
ATOM 4538 C C . SER A 1 20 ? 3.663 -1.040 9.811 1.00 0.00 20 SER A C 7
ATOM 4539 O O . SER A 1 20 ? 2.689 -0.316 10.014 1.00 0.00 20 SER A O 7
ATOM 4547 N N . GLN A 1 21 ? 4.820 -0.888 10.446 1.00 0.00 21 GLN A N 7
ATOM 4548 C CA . GLN A 1 21 ? 5.008 0.163 11.438 1.00 0.00 21 GLN A CA 7
ATOM 4549 C C . GLN A 1 21 ? 5.929 1.255 10.903 1.00 0.00 21 GLN A C 7
ATOM 4550 O O . GLN A 1 21 ? 5.870 2.402 11.345 1.00 0.00 21 GLN A O 7
ATOM 4564 N N . THR A 1 22 ? 6.778 0.889 9.946 1.00 0.00 22 THR A N 7
ATOM 4565 C CA . THR A 1 22 ? 7.710 1.838 9.345 1.00 0.00 22 THR A CA 7
ATOM 4566 C C . THR A 1 22 ? 7.699 1.733 7.824 1.00 0.00 22 THR A C 7
ATOM 4567 O O . THR A 1 22 ? 8.516 2.353 7.143 1.00 0.00 22 THR A O 7
ATOM 4578 N N . THR A 1 23 ? 6.770 0.943 7.297 1.00 0.00 23 THR A N 7
ATOM 4579 C CA . THR A 1 23 ? 6.655 0.754 5.856 1.00 0.00 23 THR A CA 7
ATOM 4580 C C . THR A 1 23 ? 5.277 1.181 5.355 1.00 0.00 23 THR A C 7
ATOM 4581 O O . THR A 1 23 ? 4.270 0.995 6.040 1.00 0.00 23 THR A O 7
ATOM 4592 N N . TRP A 1 24 ? 5.244 1.753 4.156 1.00 0.00 24 TRP A N 7
ATOM 4593 C CA . TRP A 1 24 ? 3.994 2.207 3.556 1.00 0.00 24 TRP A CA 7
ATOM 4594 C C . TRP A 1 24 ? 3.856 1.684 2.127 1.00 0.00 24 TRP A C 7
ATOM 4595 O O . TRP A 1 24 ? 4.723 1.921 1.285 1.00 0.00 24 TRP A O 7
ATOM 4616 N N . GLY A 1 25 ? 2.758 0.984 1.855 1.00 0.00 25 GLY A N 7
ATOM 4617 C CA . GLY A 1 25 ? 2.527 0.456 0.523 1.00 0.00 25 GLY A CA 7
ATOM 4618 C C . GLY A 1 25 ? 1.726 1.413 -0.336 1.00 0.00 25 GLY A C 7
ATOM 4619 O O . GLY A 1 25 ? 0.769 2.024 0.137 1.00 0.00 25 GLY A O 7
ATOM 4623 N N . CYS A 1 26 ? 2.127 1.551 -1.595 1.00 0.00 26 CYS A N 7
ATOM 4624 C CA . CYS A 1 26 ? 1.449 2.455 -2.520 1.00 0.00 26 CYS A CA 7
ATOM 4625 C C . CYS A 1 26 ? 0.375 1.735 -3.333 1.00 0.00 26 CYS A C 7
ATOM 4626 O O . CYS A 1 26 ? 0.624 0.686 -3.926 1.00 0.00 26 CYS A O 7
ATOM 4633 N N . CYS A 1 27 ? -0.821 2.319 -3.354 1.00 0.00 27 CYS A N 7
ATOM 4634 C CA . CYS A 1 27 ? -1.948 1.756 -4.092 1.00 0.00 27 CYS A CA 7
ATOM 4635 C C . CYS A 1 27 ? -2.412 2.717 -5.186 1.00 0.00 27 CYS A C 7
ATOM 4636 O O . CYS A 1 27 ? -2.608 3.906 -4.933 1.00 0.00 27 CYS A O 7
ATOM 4643 N N . PRO A 1 28 ? -2.599 2.216 -6.421 1.00 0.00 28 PRO A N 7
ATOM 4644 C CA . PRO A 1 28 ? -3.042 3.025 -7.549 1.00 0.00 28 PRO A CA 7
ATOM 4645 C C . PRO A 1 28 ? -4.565 3.113 -7.630 1.00 0.00 28 PRO A C 7
ATOM 4646 O O . PRO A 1 28 ? -5.166 2.732 -8.634 1.00 0.00 28 PRO A O 7
ATOM 4657 N N . SER A 1 29 ? -5.181 3.608 -6.561 1.00 0.00 29 SER A N 7
ATOM 4658 C CA . SER A 1 29 ? -6.634 3.741 -6.505 1.00 0.00 29 SER A CA 7
ATOM 4659 C C . SER A 1 29 ? -7.037 4.981 -5.705 1.00 0.00 29 SER A C 7
ATOM 4660 O O . SER A 1 29 ? -6.229 5.527 -4.955 1.00 0.00 29 SER A O 7
ATOM 4668 N N . PRO A 1 30 ? -8.293 5.450 -5.855 1.00 0.00 30 PRO A N 7
ATOM 4669 C CA . PRO A 1 30 ? -8.783 6.634 -5.137 1.00 0.00 30 PRO A CA 7
ATOM 4670 C C . PRO A 1 30 ? -8.753 6.451 -3.623 1.00 0.00 30 PRO A C 7
ATOM 4671 O O . PRO A 1 30 ? -8.000 7.128 -2.923 1.00 0.00 30 PRO A O 7
ATOM 4682 N N . LYS A 1 31 ? -9.566 5.523 -3.121 1.00 0.00 31 LYS A N 7
ATOM 4683 C CA . LYS A 1 31 ? -9.616 5.243 -1.688 1.00 0.00 31 LYS A CA 7
ATOM 4684 C C . LYS A 1 31 ? -8.640 4.127 -1.328 1.00 0.00 31 LYS A C 7
ATOM 4685 O O . LYS A 1 31 ? -7.813 4.275 -0.428 1.00 0.00 31 LYS A O 7
ATOM 4704 N N . ALA A 1 32 ? -8.748 3.014 -2.053 1.00 0.00 32 ALA A N 7
ATOM 4705 C CA . ALA A 1 32 ? -7.886 1.853 -1.844 1.00 0.00 32 ALA A CA 7
ATOM 4706 C C . ALA A 1 32 ? -8.129 1.192 -0.490 1.00 0.00 32 ALA A C 7
ATOM 4707 O O . ALA A 1 32 ? -8.138 1.854 0.549 1.00 0.00 32 ALA A O 7
ATOM 4714 N N . VAL A 1 33 ? -8.301 -0.128 -0.514 1.00 0.00 33 VAL A N 7
ATOM 4715 C CA . VAL A 1 33 ? -8.518 -0.906 0.700 1.00 0.00 33 VAL A CA 7
ATOM 4716 C C . VAL A 1 33 ? -7.254 -1.686 1.041 1.00 0.00 33 VAL A C 7
ATOM 4717 O O . VAL A 1 33 ? -6.881 -2.617 0.330 1.00 0.00 33 VAL A O 7
ATOM 4730 N N . CYS A 1 34 ? -6.588 -1.290 2.118 1.00 0.00 34 CYS A N 7
ATOM 4731 C CA . CYS A 1 34 ? -5.350 -1.937 2.533 1.00 0.00 34 CYS A CA 7
ATOM 4732 C C . CYS A 1 34 ? -5.590 -3.333 3.103 1.00 0.00 34 CYS A C 7
ATOM 4733 O O . CYS A 1 34 ? -5.954 -3.478 4.271 1.00 0.00 34 CYS A O 7
ATOM 4740 N N . CYS A 1 35 ? -5.353 -4.361 2.285 1.00 0.00 35 CYS A N 7
ATOM 4741 C CA . CYS A 1 35 ? -5.511 -5.740 2.736 1.00 0.00 35 CYS A CA 7
ATOM 4742 C C . CYS A 1 35 ? -4.613 -5.968 3.945 1.00 0.00 35 CYS A C 7
ATOM 4743 O O . CYS A 1 35 ? -3.382 -5.869 3.846 1.00 0.00 35 CYS A O 7
ATOM 4750 N N . ASP A 1 36 ? -5.243 -6.236 5.087 1.00 0.00 36 ASP A N 7
ATOM 4751 C CA . ASP A 1 36 ? -4.522 -6.433 6.340 1.00 0.00 36 ASP A CA 7
ATOM 4752 C C . ASP A 1 36 ? -4.245 -7.902 6.646 1.00 0.00 36 ASP A C 7
ATOM 4753 O O . ASP A 1 36 ? -3.442 -8.198 7.531 1.00 0.00 36 ASP A O 7
ATOM 4762 N N . ASP A 1 37 ? -4.891 -8.822 5.930 1.00 0.00 37 ASP A N 7
ATOM 4763 C CA . ASP A 1 37 ? -4.668 -10.246 6.171 1.00 0.00 37 ASP A CA 7
ATOM 4764 C C . ASP A 1 37 ? -3.176 -10.549 6.169 1.00 0.00 37 ASP A C 7
ATOM 4765 O O . ASP A 1 37 ? -2.676 -11.293 7.013 1.00 0.00 37 ASP A O 7
ATOM 4774 N N . MET A 1 38 ? -2.474 -9.947 5.219 1.00 0.00 38 MET A N 7
ATOM 4775 C CA . MET A 1 38 ? -1.036 -10.120 5.094 1.00 0.00 38 MET A CA 7
ATOM 4776 C C . MET A 1 38 ? -0.365 -8.768 4.878 1.00 0.00 38 MET A C 7
ATOM 4777 O O . MET A 1 38 ? -0.063 -8.056 5.838 1.00 0.00 38 MET A O 7
ATOM 4791 N N . GLN A 1 39 ? -0.173 -8.397 3.616 1.00 0.00 39 GLN A N 7
ATOM 4792 C CA . GLN A 1 39 ? 0.412 -7.109 3.273 1.00 0.00 39 GLN A CA 7
ATOM 4793 C C . GLN A 1 39 ? -0.026 -6.708 1.866 1.00 0.00 39 GLN A C 7
ATOM 4794 O O . GLN A 1 39 ? 0.711 -6.929 0.904 1.00 0.00 39 GLN A O 7
ATOM 4808 N N . HIS A 1 40 ? -1.229 -6.145 1.726 1.00 0.00 40 HIS A N 7
ATOM 4809 C CA . HIS A 1 40 ? -1.710 -5.774 0.394 1.00 0.00 40 HIS A CA 7
ATOM 4810 C C . HIS A 1 40 ? -2.708 -4.623 0.412 1.00 0.00 40 HIS A C 7
ATOM 4811 O O . HIS A 1 40 ? -2.986 -4.026 1.452 1.00 0.00 40 HIS A O 7
ATOM 4826 N N . CYS A 1 41 ? -3.247 -4.341 -0.773 1.00 0.00 41 CYS A N 7
ATOM 4827 C CA . CYS A 1 41 ? -4.236 -3.290 -0.977 1.00 0.00 41 CYS A CA 7
ATOM 4828 C C . CYS A 1 41 ? -4.996 -3.568 -2.274 1.00 0.00 41 CYS A C 7
ATOM 4829 O O . CYS A 1 41 ? -4.445 -4.166 -3.199 1.00 0.00 41 CYS A O 7
ATOM 4836 N N . CYS A 1 42 ? -6.259 -3.159 -2.338 1.00 0.00 42 CYS A N 7
ATOM 4837 C CA . CYS A 1 42 ? -7.074 -3.398 -3.528 1.00 0.00 42 CYS A CA 7
ATOM 4838 C C . CYS A 1 42 ? -7.821 -2.135 -3.957 1.00 0.00 42 CYS A C 7
ATOM 4839 O O . CYS A 1 42 ? -8.274 -1.359 -3.117 1.00 0.00 42 CYS A O 7
ATOM 4846 N N . PRO A 1 43 ? -7.958 -1.913 -5.281 1.00 0.00 43 PRO A N 7
ATOM 4847 C CA . PRO A 1 43 ? -8.650 -0.740 -5.823 1.00 0.00 43 PRO A CA 7
ATOM 4848 C C . PRO A 1 43 ? -9.973 -0.443 -5.119 1.00 0.00 43 PRO A C 7
ATOM 4849 O O . PRO A 1 43 ? -10.831 -1.320 -4.974 1.00 0.00 43 PRO A O 7
ATOM 4860 N N . ALA A 1 44 ? -10.114 0.807 -4.677 1.00 0.00 44 ALA A N 7
ATOM 4861 C CA . ALA A 1 44 ? -11.313 1.258 -3.979 1.00 0.00 44 ALA A CA 7
ATOM 4862 C C . ALA A 1 44 ? -12.575 0.698 -4.621 1.00 0.00 44 ALA A C 7
ATOM 4863 O O . ALA A 1 44 ? -12.861 0.964 -5.789 1.00 0.00 44 ALA A O 7
ATOM 4870 N N . GLY A 1 45 ? -13.323 -0.078 -3.850 1.00 0.00 45 GLY A N 7
ATOM 4871 C CA . GLY A 1 45 ? -14.545 -0.664 -4.356 1.00 0.00 45 GLY A CA 7
ATOM 4872 C C . GLY A 1 45 ? -14.474 -2.174 -4.432 1.00 0.00 45 GLY A C 7
ATOM 4873 O O . GLY A 1 45 ? -15.483 -2.834 -4.682 1.00 0.00 45 GLY A O 7
ATOM 4877 N N . TYR A 1 46 ? -13.284 -2.730 -4.210 1.00 0.00 46 TYR A N 7
ATOM 4878 C CA . TYR A 1 46 ? -13.106 -4.177 -4.251 1.00 0.00 46 TYR A CA 7
ATOM 4879 C C . TYR A 1 46 ? -12.951 -4.747 -2.844 1.00 0.00 46 TYR A C 7
ATOM 4880 O O . TYR A 1 46 ? -12.833 -4.004 -1.870 1.00 0.00 46 TYR A O 7
ATOM 4898 N N . LYS A 1 47 ? -12.959 -6.072 -2.747 1.00 0.00 47 LYS A N 7
ATOM 4899 C CA . LYS A 1 47 ? -12.825 -6.752 -1.464 1.00 0.00 47 LYS A CA 7
ATOM 4900 C C . LYS A 1 47 ? -11.749 -7.831 -1.532 1.00 0.00 47 LYS A C 7
ATOM 4901 O O . LYS A 1 47 ? -11.536 -8.442 -2.580 1.00 0.00 47 LYS A O 7
ATOM 4920 N N . CYS A 1 48 ? -11.081 -8.065 -0.406 1.00 0.00 48 CYS A N 7
ATOM 4921 C CA . CYS A 1 48 ? -10.033 -9.076 -0.332 1.00 0.00 48 CYS A CA 7
ATOM 4922 C C . CYS A 1 48 ? -10.632 -10.444 -0.017 1.00 0.00 48 CYS A C 7
ATOM 4923 O O . CYS A 1 48 ? -11.081 -10.689 1.103 1.00 0.00 48 CYS A O 7
ATOM 4930 N N . GLY A 1 49 ? -10.639 -11.331 -1.008 1.00 0.00 49 GLY A N 7
ATOM 4931 C CA . GLY A 1 49 ? -11.191 -12.659 -0.809 1.00 0.00 49 GLY A CA 7
ATOM 4932 C C . GLY A 1 49 ? -10.185 -13.622 -0.203 1.00 0.00 49 GLY A C 7
ATOM 4933 O O . GLY A 1 49 ? -8.987 -13.339 -0.190 1.00 0.00 49 GLY A O 7
ATOM 4937 N N . PRO A 1 50 ? -10.645 -14.777 0.312 1.00 0.00 50 PRO A N 7
ATOM 4938 C CA . PRO A 1 50 ? -9.761 -15.776 0.923 1.00 0.00 50 PRO A CA 7
ATOM 4939 C C . PRO A 1 50 ? -8.745 -16.330 -0.071 1.00 0.00 50 PRO A C 7
ATOM 4940 O O . PRO A 1 50 ? -9.044 -16.489 -1.254 1.00 0.00 50 PRO A O 7
ATOM 4951 N N . GLY A 1 51 ? -7.545 -16.623 0.420 1.00 0.00 51 GLY A N 7
ATOM 4952 C CA . GLY A 1 51 ? -6.503 -17.158 -0.437 1.00 0.00 51 GLY A CA 7
ATOM 4953 C C . GLY A 1 51 ? -5.885 -16.103 -1.330 1.00 0.00 51 GLY A C 7
ATOM 4954 O O . GLY A 1 51 ? -5.393 -16.413 -2.415 1.00 0.00 51 GLY A O 7
ATOM 4958 N N . GLY A 1 52 ? -5.912 -14.852 -0.877 1.00 0.00 52 GLY A N 7
ATOM 4959 C CA . GLY A 1 52 ? -5.347 -13.767 -1.658 1.00 0.00 52 GLY A CA 7
ATOM 4960 C C . GLY A 1 52 ? -6.048 -13.596 -2.991 1.00 0.00 52 GLY A C 7
ATOM 4961 O O . GLY A 1 52 ? -5.781 -14.336 -3.938 1.00 0.00 52 GLY A O 7
ATOM 4965 N N . THR A 1 53 ? -6.948 -12.619 -3.064 1.00 0.00 53 THR A N 7
ATOM 4966 C CA . THR A 1 53 ? -7.697 -12.347 -4.285 1.00 0.00 53 THR A CA 7
ATOM 4967 C C . THR A 1 53 ? -8.487 -11.051 -4.136 1.00 0.00 53 THR A C 7
ATOM 4968 O O . THR A 1 53 ? -8.514 -10.457 -3.058 1.00 0.00 53 THR A O 7
ATOM 4979 N N . CYS A 1 54 ? -9.133 -10.615 -5.212 1.00 0.00 54 CYS A N 7
ATOM 4980 C CA . CYS A 1 54 ? -9.920 -9.387 -5.176 1.00 0.00 54 CYS A CA 7
ATOM 4981 C C . CYS A 1 54 ? -11.213 -9.543 -5.971 1.00 0.00 54 CYS A C 7
ATOM 4982 O O . CYS A 1 54 ? -11.192 -9.940 -7.136 1.00 0.00 54 CYS A O 7
ATOM 4989 N N . ILE A 1 55 ? -12.335 -9.230 -5.331 1.00 0.00 55 ILE A N 7
ATOM 4990 C CA . ILE A 1 55 ? -13.639 -9.335 -5.975 1.00 0.00 55 ILE A CA 7
ATOM 4991 C C . ILE A 1 55 ? -14.510 -8.125 -5.648 1.00 0.00 55 ILE A C 7
ATOM 4992 O O . ILE A 1 55 ? -14.023 -7.122 -5.130 1.00 0.00 55 ILE A O 7
ATOM 5008 N N . SER A 1 56 ? -15.800 -8.225 -5.955 1.00 0.00 56 SER A N 7
ATOM 5009 C CA . SER A 1 56 ? -16.734 -7.135 -5.692 1.00 0.00 56 SER A CA 7
ATOM 5010 C C . SER A 1 56 ? -17.998 -7.653 -5.012 1.00 0.00 56 SER A C 7
ATOM 5011 O O . SER A 1 56 ? -18.054 -7.617 -3.765 1.00 0.00 56 SER A O 7
ATOM 5020 N N . ASP A 1 1 ? 2.574 16.157 -4.985 1.00 0.00 1 ASP A N 8
ATOM 5021 C CA . ASP A 1 1 ? 2.790 14.972 -4.114 1.00 0.00 1 ASP A CA 8
ATOM 5022 C C . ASP A 1 1 ? 1.863 15.002 -2.901 1.00 0.00 1 ASP A C 8
ATOM 5023 O O . ASP A 1 1 ? 1.653 16.051 -2.294 1.00 0.00 1 ASP A O 8
ATOM 5034 N N . VAL A 1 2 ? 1.310 13.842 -2.557 1.00 0.00 2 VAL A N 8
ATOM 5035 C CA . VAL A 1 2 ? 0.403 13.734 -1.418 1.00 0.00 2 VAL A CA 8
ATOM 5036 C C . VAL A 1 2 ? 1.020 12.900 -0.299 1.00 0.00 2 VAL A C 8
ATOM 5037 O O . VAL A 1 2 ? 0.663 11.735 -0.117 1.00 0.00 2 VAL A O 8
ATOM 5050 N N . GLN A 1 3 ? 1.953 13.502 0.438 1.00 0.00 3 GLN A N 8
ATOM 5051 C CA . GLN A 1 3 ? 2.635 12.823 1.540 1.00 0.00 3 GLN A CA 8
ATOM 5052 C C . GLN A 1 3 ? 1.676 11.951 2.342 1.00 0.00 3 GLN A C 8
ATOM 5053 O O . GLN A 1 3 ? 0.504 12.289 2.512 1.00 0.00 3 GLN A O 8
ATOM 5067 N N . CYS A 1 4 ? 2.184 10.823 2.829 1.00 0.00 4 CYS A N 8
ATOM 5068 C CA . CYS A 1 4 ? 1.374 9.895 3.608 1.00 0.00 4 CYS A CA 8
ATOM 5069 C C . CYS A 1 4 ? 1.278 10.316 5.069 1.00 0.00 4 CYS A C 8
ATOM 5070 O O . CYS A 1 4 ? 0.188 10.579 5.579 1.00 0.00 4 CYS A O 8
ATOM 5077 N N . GLY A 1 5 ? 2.422 10.367 5.737 1.00 0.00 5 GLY A N 8
ATOM 5078 C CA . GLY A 1 5 ? 2.452 10.743 7.136 1.00 0.00 5 GLY A CA 8
ATOM 5079 C C . GLY A 1 5 ? 3.849 11.095 7.596 1.00 0.00 5 GLY A C 8
ATOM 5080 O O . GLY A 1 5 ? 4.420 12.096 7.164 1.00 0.00 5 GLY A O 8
ATOM 5084 N N . GLY A 1 6 ? 4.405 10.259 8.464 1.00 0.00 6 GLY A N 8
ATOM 5085 C CA . GLY A 1 6 ? 5.746 10.489 8.959 1.00 0.00 6 GLY A CA 8
ATOM 5086 C C . GLY A 1 6 ? 6.714 9.434 8.466 1.00 0.00 6 GLY A C 8
ATOM 5087 O O . GLY A 1 6 ? 7.213 8.627 9.250 1.00 0.00 6 GLY A O 8
ATOM 5091 N N . GLY A 1 7 ? 6.981 9.439 7.161 1.00 0.00 7 GLY A N 8
ATOM 5092 C CA . GLY A 1 7 ? 7.895 8.466 6.599 1.00 0.00 7 GLY A CA 8
ATOM 5093 C C . GLY A 1 7 ? 7.847 8.392 5.083 1.00 0.00 7 GLY A C 8
ATOM 5094 O O . GLY A 1 7 ? 8.848 8.660 4.417 1.00 0.00 7 GLY A O 8
ATOM 5098 N N . PHE A 1 8 ? 6.699 7.999 4.530 1.00 0.00 8 PHE A N 8
ATOM 5099 C CA . PHE A 1 8 ? 6.564 7.865 3.081 1.00 0.00 8 PHE A CA 8
ATOM 5100 C C . PHE A 1 8 ? 5.612 8.893 2.485 1.00 0.00 8 PHE A C 8
ATOM 5101 O O . PHE A 1 8 ? 5.117 9.785 3.172 1.00 0.00 8 PHE A O 8
ATOM 5118 N N . SER A 1 9 ? 5.364 8.738 1.187 1.00 0.00 9 SER A N 8
ATOM 5119 C CA . SER A 1 9 ? 4.471 9.617 0.445 1.00 0.00 9 SER A CA 8
ATOM 5120 C C . SER A 1 9 ? 3.972 8.908 -0.811 1.00 0.00 9 SER A C 8
ATOM 5121 O O . SER A 1 9 ? 4.571 7.927 -1.253 1.00 0.00 9 SER A O 8
ATOM 5129 N N . CYS A 1 10 ? 2.884 9.404 -1.387 1.00 0.00 10 CYS A N 8
ATOM 5130 C CA . CYS A 1 10 ? 2.326 8.808 -2.594 1.00 0.00 10 CYS A CA 8
ATOM 5131 C C . CYS A 1 10 ? 2.162 9.857 -3.688 1.00 0.00 10 CYS A C 8
ATOM 5132 O O . CYS A 1 10 ? 2.072 11.052 -3.407 1.00 0.00 10 CYS A O 8
ATOM 5139 N N . HIS A 1 11 ? 2.126 9.399 -4.934 1.00 0.00 11 HIS A N 8
ATOM 5140 C CA . HIS A 1 11 ? 1.976 10.295 -6.072 1.00 0.00 11 HIS A CA 8
ATOM 5141 C C . HIS A 1 11 ? 0.506 10.612 -6.318 1.00 0.00 11 HIS A C 8
ATOM 5142 O O . HIS A 1 11 ? -0.378 10.046 -5.672 1.00 0.00 11 HIS A O 8
ATOM 5157 N N . ASP A 1 12 ? 0.250 11.527 -7.245 1.00 0.00 12 ASP A N 8
ATOM 5158 C CA . ASP A 1 12 ? -1.112 11.927 -7.571 1.00 0.00 12 ASP A CA 8
ATOM 5159 C C . ASP A 1 12 ? -1.946 10.729 -8.015 1.00 0.00 12 ASP A C 8
ATOM 5160 O O . ASP A 1 12 ? -1.580 10.017 -8.952 1.00 0.00 12 ASP A O 8
ATOM 5169 N N . GLY A 1 13 ? -3.074 10.519 -7.343 1.00 0.00 13 GLY A N 8
ATOM 5170 C CA . GLY A 1 13 ? -3.951 9.416 -7.689 1.00 0.00 13 GLY A CA 8
ATOM 5171 C C . GLY A 1 13 ? -3.680 8.160 -6.881 1.00 0.00 13 GLY A C 8
ATOM 5172 O O . GLY A 1 13 ? -4.492 7.235 -6.879 1.00 0.00 13 GLY A O 8
ATOM 5176 N N . GLU A 1 14 ? -2.539 8.118 -6.196 1.00 0.00 14 GLU A N 8
ATOM 5177 C CA . GLU A 1 14 ? -2.180 6.953 -5.393 1.00 0.00 14 GLU A CA 8
ATOM 5178 C C . GLU A 1 14 ? -2.659 7.103 -3.952 1.00 0.00 14 GLU A C 8
ATOM 5179 O O . GLU A 1 14 ? -3.103 8.175 -3.540 1.00 0.00 14 GLU A O 8
ATOM 5191 N N . THR A 1 15 ? -2.559 6.016 -3.192 1.00 0.00 15 THR A N 8
ATOM 5192 C CA . THR A 1 15 ? -2.970 6.005 -1.794 1.00 0.00 15 THR A CA 8
ATOM 5193 C C . THR A 1 15 ? -1.949 5.243 -0.955 1.00 0.00 15 THR A C 8
ATOM 5194 O O . THR A 1 15 ? -1.484 4.177 -1.353 1.00 0.00 15 THR A O 8
ATOM 5205 N N . CYS A 1 16 ? -1.598 5.787 0.205 1.00 0.00 16 CYS A N 8
ATOM 5206 C CA . CYS A 1 16 ? -0.628 5.136 1.076 1.00 0.00 16 CYS A CA 8
ATOM 5207 C C . CYS A 1 16 ? -1.314 4.194 2.061 1.00 0.00 16 CYS A C 8
ATOM 5208 O O . CYS A 1 16 ? -2.258 4.577 2.753 1.00 0.00 16 CYS A O 8
ATOM 5215 N N . CYS A 1 17 ? -0.831 2.956 2.112 1.00 0.00 17 CYS A N 8
ATOM 5216 C CA . CYS A 1 17 ? -1.385 1.945 3.003 1.00 0.00 17 CYS A CA 8
ATOM 5217 C C . CYS A 1 17 ? -0.293 1.368 3.900 1.00 0.00 17 CYS A C 8
ATOM 5218 O O . CYS A 1 17 ? 0.801 1.050 3.431 1.00 0.00 17 CYS A O 8
ATOM 5225 N N . PRO A 1 18 ? -0.572 1.235 5.210 1.00 0.00 18 PRO A N 8
ATOM 5226 C CA . PRO A 1 18 ? 0.389 0.704 6.171 1.00 0.00 18 PRO A CA 8
ATOM 5227 C C . PRO A 1 18 ? 0.360 -0.822 6.233 1.00 0.00 18 PRO A C 8
ATOM 5228 O O . PRO A 1 18 ? -0.655 -1.420 6.595 1.00 0.00 18 PRO A O 8
ATOM 5239 N N . THR A 1 19 ? 1.474 -1.444 5.863 1.00 0.00 19 THR A N 8
ATOM 5240 C CA . THR A 1 19 ? 1.573 -2.900 5.861 1.00 0.00 19 THR A CA 8
ATOM 5241 C C . THR A 1 19 ? 2.032 -3.436 7.214 1.00 0.00 19 THR A C 8
ATOM 5242 O O . THR A 1 19 ? 2.015 -4.646 7.447 1.00 0.00 19 THR A O 8
ATOM 5253 N N . SER A 1 20 ? 2.438 -2.537 8.105 1.00 0.00 20 SER A N 8
ATOM 5254 C CA . SER A 1 20 ? 2.895 -2.935 9.432 1.00 0.00 20 SER A CA 8
ATOM 5255 C C . SER A 1 20 ? 2.630 -1.832 10.457 1.00 0.00 20 SER A C 8
ATOM 5256 O O . SER A 1 20 ? 1.550 -1.761 11.043 1.00 0.00 20 SER A O 8
ATOM 5264 N N . GLN A 1 21 ? 3.627 -0.976 10.667 1.00 0.00 21 GLN A N 8
ATOM 5265 C CA . GLN A 1 21 ? 3.513 0.123 11.618 1.00 0.00 21 GLN A CA 8
ATOM 5266 C C . GLN A 1 21 ? 4.619 1.146 11.385 1.00 0.00 21 GLN A C 8
ATOM 5267 O O . GLN A 1 21 ? 4.532 2.288 11.837 1.00 0.00 21 GLN A O 8
ATOM 5281 N N . THR A 1 22 ? 5.657 0.724 10.671 1.00 0.00 22 THR A N 8
ATOM 5282 C CA . THR A 1 22 ? 6.784 1.593 10.362 1.00 0.00 22 THR A CA 8
ATOM 5283 C C . THR A 1 22 ? 7.038 1.632 8.860 1.00 0.00 22 THR A C 8
ATOM 5284 O O . THR A 1 22 ? 7.938 2.328 8.389 1.00 0.00 22 THR A O 8
ATOM 5295 N N . THR A 1 23 ? 6.233 0.881 8.114 1.00 0.00 23 THR A N 8
ATOM 5296 C CA . THR A 1 23 ? 6.360 0.827 6.663 1.00 0.00 23 THR A CA 8
ATOM 5297 C C . THR A 1 23 ? 5.165 1.490 5.986 1.00 0.00 23 THR A C 8
ATOM 5298 O O . THR A 1 23 ? 4.147 1.754 6.625 1.00 0.00 23 THR A O 8
ATOM 5309 N N . TRP A 1 24 ? 5.297 1.758 4.690 1.00 0.00 24 TRP A N 8
ATOM 5310 C CA . TRP A 1 24 ? 4.228 2.394 3.928 1.00 0.00 24 TRP A CA 8
ATOM 5311 C C . TRP A 1 24 ? 4.300 2.005 2.454 1.00 0.00 24 TRP A C 8
ATOM 5312 O O . TRP A 1 24 ? 5.385 1.895 1.884 1.00 0.00 24 TRP A O 8
ATOM 5333 N N . GLY A 1 25 ? 3.136 1.807 1.840 1.00 0.00 25 GLY A N 8
ATOM 5334 C CA . GLY A 1 25 ? 3.088 1.442 0.434 1.00 0.00 25 GLY A CA 8
ATOM 5335 C C . GLY A 1 25 ? 2.187 2.365 -0.366 1.00 0.00 25 GLY A C 8
ATOM 5336 O O . GLY A 1 25 ? 1.331 3.041 0.198 1.00 0.00 25 GLY A O 8
ATOM 5340 N N . CYS A 1 26 ? 2.379 2.394 -1.682 1.00 0.00 26 CYS A N 8
ATOM 5341 C CA . CYS A 1 26 ? 1.570 3.246 -2.550 1.00 0.00 26 CYS A CA 8
ATOM 5342 C C . CYS A 1 26 ? 0.691 2.407 -3.477 1.00 0.00 26 CYS A C 8
ATOM 5343 O O . CYS A 1 26 ? 1.161 1.457 -4.103 1.00 0.00 26 CYS A O 8
ATOM 5350 N N . CYS A 1 27 ? -0.585 2.771 -3.557 1.00 0.00 27 CYS A N 8
ATOM 5351 C CA . CYS A 1 27 ? -1.536 2.060 -4.405 1.00 0.00 27 CYS A CA 8
ATOM 5352 C C . CYS A 1 27 ? -2.131 3.005 -5.449 1.00 0.00 27 CYS A C 8
ATOM 5353 O O . CYS A 1 27 ? -2.698 4.040 -5.103 1.00 0.00 27 CYS A O 8
ATOM 5360 N N . PRO A 1 28 ? -2.001 2.668 -6.746 1.00 0.00 28 PRO A N 8
ATOM 5361 C CA . PRO A 1 28 ? -2.522 3.502 -7.837 1.00 0.00 28 PRO A CA 8
ATOM 5362 C C . PRO A 1 28 ? -4.042 3.438 -7.965 1.00 0.00 28 PRO A C 8
ATOM 5363 O O . PRO A 1 28 ? -4.585 3.506 -9.068 1.00 0.00 28 PRO A O 8
ATOM 5374 N N . SER A 1 29 ? -4.726 3.314 -6.831 1.00 0.00 29 SER A N 8
ATOM 5375 C CA . SER A 1 29 ? -6.182 3.250 -6.818 1.00 0.00 29 SER A CA 8
ATOM 5376 C C . SER A 1 29 ? -6.765 4.447 -6.066 1.00 0.00 29 SER A C 8
ATOM 5377 O O . SER A 1 29 ? -6.110 5.012 -5.189 1.00 0.00 29 SER A O 8
ATOM 5385 N N . PRO A 1 30 ? -8.006 4.853 -6.399 1.00 0.00 30 PRO A N 8
ATOM 5386 C CA . PRO A 1 30 ? -8.667 5.990 -5.747 1.00 0.00 30 PRO A CA 8
ATOM 5387 C C . PRO A 1 30 ? -8.628 5.882 -4.224 1.00 0.00 30 PRO A C 8
ATOM 5388 O O . PRO A 1 30 ? -7.824 6.545 -3.567 1.00 0.00 30 PRO A O 8
ATOM 5399 N N . LYS A 1 31 ? -9.485 5.030 -3.670 1.00 0.00 31 LYS A N 8
ATOM 5400 C CA . LYS A 1 31 ? -9.531 4.817 -2.227 1.00 0.00 31 LYS A CA 8
ATOM 5401 C C . LYS A 1 31 ? -8.595 3.677 -1.844 1.00 0.00 31 LYS A C 8
ATOM 5402 O O . LYS A 1 31 ? -7.666 3.855 -1.056 1.00 0.00 31 LYS A O 8
ATOM 5421 N N . ALA A 1 32 ? -8.848 2.510 -2.433 1.00 0.00 32 ALA A N 8
ATOM 5422 C CA . ALA A 1 32 ? -8.038 1.318 -2.201 1.00 0.00 32 ALA A CA 8
ATOM 5423 C C . ALA A 1 32 ? -8.118 0.826 -0.758 1.00 0.00 32 ALA A C 8
ATOM 5424 O O . ALA A 1 32 ? -7.851 1.571 0.184 1.00 0.00 32 ALA A O 8
ATOM 5431 N N . VAL A 1 33 ? -8.463 -0.451 -0.604 1.00 0.00 33 VAL A N 8
ATOM 5432 C CA . VAL A 1 33 ? -8.552 -1.071 0.713 1.00 0.00 33 VAL A CA 8
ATOM 5433 C C . VAL A 1 33 ? -7.238 -1.771 1.038 1.00 0.00 33 VAL A C 8
ATOM 5434 O O . VAL A 1 33 ? -6.830 -2.696 0.342 1.00 0.00 33 VAL A O 8
ATOM 5447 N N . CYS A 1 34 ? -6.567 -1.307 2.084 1.00 0.00 34 CYS A N 8
ATOM 5448 C CA . CYS A 1 34 ? -5.282 -1.872 2.478 1.00 0.00 34 CYS A CA 8
ATOM 5449 C C . CYS A 1 34 ? -5.417 -3.280 3.049 1.00 0.00 34 CYS A C 8
ATOM 5450 O O . CYS A 1 34 ? -5.616 -3.449 4.253 1.00 0.00 34 CYS A O 8
ATOM 5457 N N . CYS A 1 35 ? -5.286 -4.292 2.187 1.00 0.00 35 CYS A N 8
ATOM 5458 C CA . CYS A 1 35 ? -5.367 -5.682 2.626 1.00 0.00 35 CYS A CA 8
ATOM 5459 C C . CYS A 1 35 ? -4.415 -5.906 3.795 1.00 0.00 35 CYS A C 8
ATOM 5460 O O . CYS A 1 35 ? -3.189 -5.939 3.617 1.00 0.00 35 CYS A O 8
ATOM 5467 N N . ASP A 1 36 ? -4.991 -6.027 4.990 1.00 0.00 36 ASP A N 8
ATOM 5468 C CA . ASP A 1 36 ? -4.213 -6.209 6.208 1.00 0.00 36 ASP A CA 8
ATOM 5469 C C . ASP A 1 36 ? -4.052 -7.675 6.595 1.00 0.00 36 ASP A C 8
ATOM 5470 O O . ASP A 1 36 ? -3.194 -7.999 7.417 1.00 0.00 36 ASP A O 8
ATOM 5479 N N . ASP A 1 37 ? -4.858 -8.569 6.019 1.00 0.00 37 ASP A N 8
ATOM 5480 C CA . ASP A 1 37 ? -4.753 -9.990 6.343 1.00 0.00 37 ASP A CA 8
ATOM 5481 C C . ASP A 1 37 ? -3.315 -10.458 6.175 1.00 0.00 37 ASP A C 8
ATOM 5482 O O . ASP A 1 37 ? -2.779 -11.183 7.014 1.00 0.00 37 ASP A O 8
ATOM 5491 N N . MET A 1 38 ? -2.696 -10.013 5.091 1.00 0.00 38 MET A N 8
ATOM 5492 C CA . MET A 1 38 ? -1.313 -10.349 4.799 1.00 0.00 38 MET A CA 8
ATOM 5493 C C . MET A 1 38 ? -0.503 -9.066 4.641 1.00 0.00 38 MET A C 8
ATOM 5494 O O . MET A 1 38 ? -0.184 -8.404 5.629 1.00 0.00 38 MET A O 8
ATOM 5508 N N . GLN A 1 39 ? -0.216 -8.690 3.398 1.00 0.00 39 GLN A N 8
ATOM 5509 C CA . GLN A 1 39 ? 0.507 -7.457 3.116 1.00 0.00 39 GLN A CA 8
ATOM 5510 C C . GLN A 1 39 ? 0.155 -6.959 1.718 1.00 0.00 39 GLN A C 8
ATOM 5511 O O . GLN A 1 39 ? 0.896 -7.216 0.768 1.00 0.00 39 GLN A O 8
ATOM 5525 N N . HIS A 1 40 ? -0.979 -6.271 1.570 1.00 0.00 40 HIS A N 8
ATOM 5526 C CA . HIS A 1 40 ? -1.367 -5.799 0.241 1.00 0.00 40 HIS A CA 8
ATOM 5527 C C . HIS A 1 40 ? -2.442 -4.720 0.268 1.00 0.00 40 HIS A C 8
ATOM 5528 O O . HIS A 1 40 ? -2.839 -4.231 1.325 1.00 0.00 40 HIS A O 8
ATOM 5543 N N . CYS A 1 41 ? -2.899 -4.366 -0.932 1.00 0.00 41 CYS A N 8
ATOM 5544 C CA . CYS A 1 41 ? -3.931 -3.355 -1.122 1.00 0.00 41 CYS A CA 8
ATOM 5545 C C . CYS A 1 41 ? -4.834 -3.748 -2.289 1.00 0.00 41 CYS A C 8
ATOM 5546 O O . CYS A 1 41 ? -4.383 -4.378 -3.247 1.00 0.00 41 CYS A O 8
ATOM 5553 N N . CYS A 1 42 ? -6.111 -3.387 -2.203 1.00 0.00 42 CYS A N 8
ATOM 5554 C CA . CYS A 1 42 ? -7.071 -3.717 -3.250 1.00 0.00 42 CYS A CA 8
ATOM 5555 C C . CYS A 1 42 ? -7.707 -2.458 -3.835 1.00 0.00 42 CYS A C 8
ATOM 5556 O O . CYS A 1 42 ? -7.776 -1.425 -3.171 1.00 0.00 42 CYS A O 8
ATOM 5563 N N . PRO A 1 43 ? -8.175 -2.528 -5.096 1.00 0.00 43 PRO A N 8
ATOM 5564 C CA . PRO A 1 43 ? -8.800 -1.388 -5.776 1.00 0.00 43 PRO A CA 8
ATOM 5565 C C . PRO A 1 43 ? -10.098 -0.934 -5.113 1.00 0.00 43 PRO A C 8
ATOM 5566 O O . PRO A 1 43 ? -10.967 -1.749 -4.790 1.00 0.00 43 PRO A O 8
ATOM 5577 N N . ALA A 1 44 ? -10.212 0.378 -4.913 1.00 0.00 44 ALA A N 8
ATOM 5578 C CA . ALA A 1 44 ? -11.391 0.971 -4.290 1.00 0.00 44 ALA A CA 8
ATOM 5579 C C . ALA A 1 44 ? -12.674 0.361 -4.840 1.00 0.00 44 ALA A C 8
ATOM 5580 O O . ALA A 1 44 ? -12.854 0.260 -6.054 1.00 0.00 44 ALA A O 8
ATOM 5587 N N . GLY A 1 45 ? -13.566 -0.040 -3.941 1.00 0.00 45 GLY A N 8
ATOM 5588 C CA . GLY A 1 45 ? -14.821 -0.629 -4.361 1.00 0.00 45 GLY A CA 8
ATOM 5589 C C . GLY A 1 45 ? -14.804 -2.143 -4.312 1.00 0.00 45 GLY A C 8
ATOM 5590 O O . GLY A 1 45 ? -15.844 -2.782 -4.473 1.00 0.00 45 GLY A O 8
ATOM 5594 N N . TYR A 1 46 ? -13.628 -2.726 -4.089 1.00 0.00 46 TYR A N 8
ATOM 5595 C CA . TYR A 1 46 ? -13.503 -4.176 -4.022 1.00 0.00 46 TYR A CA 8
ATOM 5596 C C . TYR A 1 46 ? -13.104 -4.626 -2.619 1.00 0.00 46 TYR A C 8
ATOM 5597 O O . TYR A 1 46 ? -12.687 -3.815 -1.790 1.00 0.00 46 TYR A O 8
ATOM 5615 N N . LYS A 1 47 ? -13.237 -5.923 -2.362 1.00 0.00 47 LYS A N 8
ATOM 5616 C CA . LYS A 1 47 ? -12.895 -6.491 -1.063 1.00 0.00 47 LYS A CA 8
ATOM 5617 C C . LYS A 1 47 ? -11.841 -7.586 -1.208 1.00 0.00 47 LYS A C 8
ATOM 5618 O O . LYS A 1 47 ? -11.671 -8.156 -2.286 1.00 0.00 47 LYS A O 8
ATOM 5637 N N . CYS A 1 48 ? -11.135 -7.873 -0.119 1.00 0.00 48 CYS A N 8
ATOM 5638 C CA . CYS A 1 48 ? -10.097 -8.899 -0.125 1.00 0.00 48 CYS A CA 8
ATOM 5639 C C . CYS A 1 48 ? -10.688 -10.280 0.144 1.00 0.00 48 CYS A C 8
ATOM 5640 O O . CYS A 1 48 ? -11.652 -10.416 0.898 1.00 0.00 48 CYS A O 8
ATOM 5647 N N . GLY A 1 49 ? -10.102 -11.302 -0.473 1.00 0.00 49 GLY A N 8
ATOM 5648 C CA . GLY A 1 49 ? -10.584 -12.658 -0.283 1.00 0.00 49 GLY A CA 8
ATOM 5649 C C . GLY A 1 49 ? -9.455 -13.674 -0.227 1.00 0.00 49 GLY A C 8
ATOM 5650 O O . GLY A 1 49 ? -8.308 -13.345 -0.532 1.00 0.00 49 GLY A O 8
ATOM 5654 N N . PRO A 1 50 ? -9.751 -14.930 0.162 1.00 0.00 50 PRO A N 8
ATOM 5655 C CA . PRO A 1 50 ? -8.741 -15.991 0.253 1.00 0.00 50 PRO A CA 8
ATOM 5656 C C . PRO A 1 50 ? -8.077 -16.279 -1.090 1.00 0.00 50 PRO A C 8
ATOM 5657 O O . PRO A 1 50 ? -8.693 -16.119 -2.144 1.00 0.00 50 PRO A O 8
ATOM 5668 N N . GLY A 1 51 ? -6.820 -16.709 -1.042 1.00 0.00 51 GLY A N 8
ATOM 5669 C CA . GLY A 1 5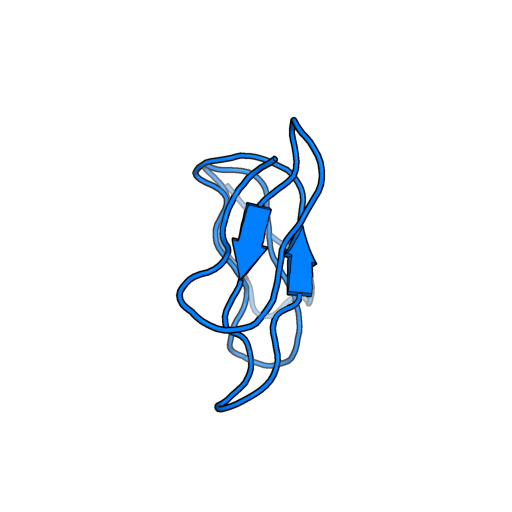1 ? -6.091 -17.017 -2.258 1.00 0.00 51 GLY A CA 8
ATOM 5670 C C . GLY A 1 51 ? -5.205 -15.874 -2.712 1.00 0.00 51 GLY A C 8
ATOM 5671 O O . GLY A 1 51 ? -4.116 -16.098 -3.242 1.00 0.00 51 GLY A O 8
ATOM 5675 N N . GLY A 1 52 ? -5.674 -14.648 -2.506 1.00 0.00 52 GLY A N 8
ATOM 5676 C CA . GLY A 1 52 ? -4.905 -13.482 -2.905 1.00 0.00 52 GLY A CA 8
ATOM 5677 C C . GLY A 1 52 ? -5.524 -12.759 -4.084 1.00 0.00 52 GLY A C 8
ATOM 5678 O O . GLY A 1 52 ? -4.814 -12.206 -4.926 1.00 0.00 52 GLY A O 8
ATOM 5682 N N . THR A 1 53 ? -6.853 -12.763 -4.145 1.00 0.00 53 THR A N 8
ATOM 5683 C CA . THR A 1 53 ? -7.575 -12.103 -5.227 1.00 0.00 53 THR A CA 8
ATOM 5684 C C . THR A 1 53 ? -8.653 -11.180 -4.675 1.00 0.00 53 THR A C 8
ATOM 5685 O O . THR A 1 53 ? -9.132 -11.369 -3.557 1.00 0.00 53 THR A O 8
ATOM 5696 N N . CYS A 1 54 ? -9.034 -10.183 -5.466 1.00 0.00 54 CYS A N 8
ATOM 5697 C CA . CYS A 1 54 ? -10.059 -9.232 -5.053 1.00 0.00 54 CYS A CA 8
ATOM 5698 C C . CYS A 1 54 ? -11.423 -9.622 -5.616 1.00 0.00 54 CYS A C 8
ATOM 5699 O O . CYS A 1 54 ? -11.540 -9.999 -6.782 1.00 0.00 54 CYS A O 8
ATOM 5706 N N . ILE A 1 55 ? -12.447 -9.536 -4.774 1.00 0.00 55 ILE A N 8
ATOM 5707 C CA . ILE A 1 55 ? -13.804 -9.884 -5.178 1.00 0.00 55 ILE A CA 8
ATOM 5708 C C . ILE A 1 55 ? -14.764 -8.722 -4.951 1.00 0.00 55 ILE A C 8
ATOM 5709 O O . ILE A 1 55 ? -14.456 -7.785 -4.216 1.00 0.00 55 ILE A O 8
ATOM 5725 N N . SER A 1 56 ? -15.932 -8.790 -5.584 1.00 0.00 56 SER A N 8
ATOM 5726 C CA . SER A 1 56 ? -16.938 -7.743 -5.446 1.00 0.00 56 SER A CA 8
ATOM 5727 C C . SER A 1 56 ? -18.212 -8.296 -4.816 1.00 0.00 56 SER A C 8
ATOM 5728 O O . SER A 1 56 ? -18.884 -7.542 -4.082 1.00 0.00 56 SER A O 8
ATOM 5737 N N . ASP A 1 1 ? 2.953 16.205 -4.376 1.00 0.00 1 ASP A N 9
ATOM 5738 C CA . ASP A 1 1 ? 2.896 14.747 -4.095 1.00 0.00 1 ASP A CA 9
ATOM 5739 C C . ASP A 1 1 ? 1.894 14.439 -2.986 1.00 0.00 1 ASP A C 9
ATOM 5740 O O . ASP A 1 1 ? 1.348 15.349 -2.361 1.00 0.00 1 ASP A O 9
ATOM 5751 N N . VAL A 1 2 ? 1.661 13.153 -2.745 1.00 0.00 2 VAL A N 9
ATOM 5752 C CA . VAL A 1 2 ? 0.727 12.730 -1.708 1.00 0.00 2 VAL A CA 9
ATOM 5753 C C . VAL A 1 2 ? 1.460 12.376 -0.420 1.00 0.00 2 VAL A C 9
ATOM 5754 O O . VAL A 1 2 ? 2.001 11.278 -0.281 1.00 0.00 2 VAL A O 9
ATOM 5767 N N . GLN A 1 3 ? 1.477 13.319 0.517 1.00 0.00 3 GLN A N 9
ATOM 5768 C CA . GLN A 1 3 ? 2.145 13.118 1.798 1.00 0.00 3 GLN A CA 9
ATOM 5769 C C . GLN A 1 3 ? 1.451 12.035 2.618 1.00 0.00 3 GLN A C 9
ATOM 5770 O O . GLN A 1 3 ? 0.341 12.232 3.112 1.00 0.00 3 GLN A O 9
ATOM 5784 N N . CYS A 1 4 ? 2.119 10.894 2.768 1.00 0.00 4 CYS A N 9
ATOM 5785 C CA . CYS A 1 4 ? 1.572 9.783 3.537 1.00 0.00 4 CYS A CA 9
ATOM 5786 C C . CYS A 1 4 ? 1.775 10.017 5.028 1.00 0.00 4 CYS A C 9
ATOM 5787 O O . CYS A 1 4 ? 1.011 9.525 5.858 1.00 0.00 4 CYS A O 9
ATOM 5794 N N . GLY A 1 5 ? 2.821 10.765 5.352 1.00 0.00 5 GLY A N 9
ATOM 5795 C CA . GLY A 1 5 ? 3.132 11.053 6.737 1.00 0.00 5 GLY A CA 9
ATOM 5796 C C . GLY A 1 5 ? 4.540 10.624 7.082 1.00 0.00 5 GLY A C 9
ATOM 5797 O O . GLY A 1 5 ? 5.174 9.926 6.294 1.00 0.00 5 GLY A O 9
ATOM 5801 N N . GLY A 1 6 ? 5.030 11.046 8.247 1.00 0.00 6 GLY A N 9
ATOM 5802 C CA . GLY A 1 6 ? 6.377 10.688 8.663 1.00 0.00 6 GLY A CA 9
ATOM 5803 C C . GLY A 1 6 ? 6.692 9.227 8.409 1.00 0.00 6 GLY A C 9
ATOM 5804 O O . GLY A 1 6 ? 6.468 8.376 9.270 1.00 0.00 6 GLY A O 9
ATOM 5808 N N . GLY A 1 7 ? 7.205 8.935 7.215 1.00 0.00 7 GLY A N 9
ATOM 5809 C CA . GLY A 1 7 ? 7.533 7.569 6.861 1.00 0.00 7 GLY A CA 9
ATOM 5810 C C . GLY A 1 7 ? 7.763 7.386 5.372 1.00 0.00 7 GLY A C 9
ATOM 5811 O O . GLY A 1 7 ? 8.898 7.179 4.939 1.00 0.00 7 GLY A O 9
ATOM 5815 N N . PHE A 1 8 ? 6.689 7.441 4.581 1.00 0.00 8 PHE A N 9
ATOM 5816 C CA . PHE A 1 8 ? 6.803 7.254 3.137 1.00 0.00 8 PHE A CA 9
ATOM 5817 C C . PHE A 1 8 ? 6.390 8.496 2.350 1.00 0.00 8 PHE A C 9
ATOM 5818 O O . PHE A 1 8 ? 6.085 9.545 2.916 1.00 0.00 8 PHE A O 9
ATOM 5835 N N . SER A 1 9 ? 6.377 8.338 1.028 1.00 0.00 9 SER A N 9
ATOM 5836 C CA . SER A 1 9 ? 5.997 9.401 0.105 1.00 0.00 9 SER A CA 9
ATOM 5837 C C . SER A 1 9 ? 5.811 8.816 -1.293 1.00 0.00 9 SER A C 9
ATOM 5838 O O . SER A 1 9 ? 6.514 7.881 -1.675 1.00 0.00 9 SER A O 9
ATOM 5846 N N . CYS A 1 10 ? 4.857 9.351 -2.047 1.00 0.00 10 CYS A N 9
ATOM 5847 C CA . CYS A 1 10 ? 4.590 8.847 -3.392 1.00 0.00 10 CYS A CA 9
ATOM 5848 C C . CYS A 1 10 ? 4.196 9.967 -4.353 1.00 0.00 10 CYS A C 9
ATOM 5849 O O . CYS A 1 10 ? 4.253 11.149 -4.011 1.00 0.00 10 CYS A O 9
ATOM 5856 N N . HIS A 1 11 ? 3.823 9.576 -5.572 1.00 0.00 11 HIS A N 9
ATOM 5857 C CA . HIS A 1 11 ? 3.445 10.529 -6.614 1.00 0.00 11 HIS A CA 9
ATOM 5858 C C . HIS A 1 11 ? 1.957 10.890 -6.580 1.00 0.00 11 HIS A C 9
ATOM 5859 O O . HIS A 1 11 ? 1.110 10.120 -6.109 1.00 0.00 11 HIS A O 9
ATOM 5874 N N . ASP A 1 12 ? 1.655 12.073 -7.109 1.00 0.00 12 ASP A N 9
ATOM 5875 C CA . ASP A 1 12 ? 0.283 12.562 -7.171 1.00 0.00 12 ASP A CA 9
ATOM 5876 C C . ASP A 1 12 ? -0.627 11.505 -7.783 1.00 0.00 12 ASP A C 9
ATOM 5877 O O . ASP A 1 12 ? -0.284 10.883 -8.788 1.00 0.00 12 ASP A O 9
ATOM 5886 N N . GLY A 1 13 ? -1.782 11.299 -7.165 1.00 0.00 13 GLY A N 9
ATOM 5887 C CA . GLY A 1 13 ? -2.716 10.306 -7.658 1.00 0.00 13 GLY A CA 9
ATOM 5888 C C . GLY A 1 13 ? -2.606 8.994 -6.907 1.00 0.00 13 GLY A C 9
ATOM 5889 O O . GLY A 1 13 ? -3.377 8.066 -7.153 1.00 0.00 13 GLY A O 9
ATOM 5893 N N . GLU A 1 14 ? -1.645 8.916 -5.989 1.00 0.00 14 GLU A N 9
ATOM 5894 C CA . GLU A 1 14 ? -1.442 7.702 -5.202 1.00 0.00 14 GLU A CA 9
ATOM 5895 C C . GLU A 1 14 ? -2.296 7.713 -3.935 1.00 0.00 14 GLU A C 9
ATOM 5896 O O . GLU A 1 14 ? -2.894 8.729 -3.581 1.00 0.00 14 GLU A O 9
ATOM 5908 N N . THR A 1 15 ? -2.332 6.571 -3.252 1.00 0.00 15 THR A N 9
ATOM 5909 C CA . THR A 1 15 ? -3.092 6.430 -2.016 1.00 0.00 15 THR A CA 9
ATOM 5910 C C . THR A 1 15 ? -2.232 5.788 -0.932 1.00 0.00 15 THR A C 9
ATOM 5911 O O . THR A 1 15 ? -1.603 4.754 -1.160 1.00 0.00 15 THR A O 9
ATOM 5922 N N . CYS A 1 16 ? -2.200 6.409 0.239 1.00 0.00 16 CYS A N 9
ATOM 5923 C CA . CYS A 1 16 ? -1.404 5.901 1.351 1.00 0.00 16 CYS A CA 9
ATOM 5924 C C . CYS A 1 16 ? -2.209 4.949 2.230 1.00 0.00 16 CYS A C 9
ATOM 5925 O O . CYS A 1 16 ? -3.209 5.340 2.833 1.00 0.00 16 CYS A O 9
ATOM 5932 N N . CYS A 1 17 ? -1.757 3.701 2.307 1.00 0.00 17 CYS A N 9
ATOM 5933 C CA . CYS A 1 17 ? -2.424 2.692 3.123 1.00 0.00 17 CYS A CA 9
ATOM 5934 C C . CYS A 1 17 ? -1.428 2.074 4.104 1.00 0.00 17 CYS A C 9
ATOM 5935 O O . CYS A 1 17 ? -0.434 1.475 3.695 1.00 0.00 17 CYS A O 9
ATOM 5942 N N . PRO A 1 18 ? -1.674 2.225 5.420 1.00 0.00 18 PRO A N 9
ATOM 5943 C CA . PRO A 1 18 ? -0.787 1.693 6.456 1.00 0.00 18 PRO A CA 9
ATOM 5944 C C . PRO A 1 18 ? -1.037 0.215 6.732 1.00 0.00 18 PRO A C 9
ATOM 5945 O O . PRO A 1 18 ? -1.619 -0.149 7.755 1.00 0.00 18 PRO A O 9
ATOM 5956 N N . THR A 1 19 ? -0.596 -0.632 5.808 1.00 0.00 19 THR A N 9
ATOM 5957 C CA . THR A 1 19 ? -0.774 -2.073 5.942 1.00 0.00 19 THR A CA 9
ATOM 5958 C C . THR A 1 19 ? 0.408 -2.724 6.652 1.00 0.00 19 THR A C 9
ATOM 5959 O O . THR A 1 19 ? 0.474 -3.948 6.770 1.00 0.00 19 THR A O 9
ATOM 5970 N N . SER A 1 20 ? 1.345 -1.906 7.120 1.00 0.00 20 SER A N 9
ATOM 5971 C CA . SER A 1 20 ? 2.523 -2.421 7.810 1.00 0.00 20 SER A CA 9
ATOM 5972 C C . SER A 1 20 ? 2.666 -1.808 9.200 1.00 0.00 20 SER A C 9
ATOM 5973 O O . SER A 1 20 ? 1.757 -1.142 9.694 1.00 0.00 20 SER A O 9
ATOM 5981 N N . GLN A 1 21 ? 3.817 -2.046 9.823 1.00 0.00 21 GLN A N 9
ATOM 5982 C CA . GLN A 1 21 ? 4.089 -1.527 11.157 1.00 0.00 21 GLN A CA 9
ATOM 5983 C C . GLN A 1 21 ? 4.706 -0.133 11.088 1.00 0.00 21 GLN A C 9
ATOM 5984 O O . GLN A 1 21 ? 4.200 0.809 11.699 1.00 0.00 21 GLN A O 9
ATOM 5998 N N . THR A 1 22 ? 5.803 -0.008 10.347 1.00 0.00 22 THR A N 9
ATOM 5999 C CA . THR A 1 22 ? 6.487 1.273 10.208 1.00 0.00 22 THR A CA 9
ATOM 6000 C C . THR A 1 22 ? 6.685 1.647 8.740 1.00 0.00 22 THR A C 9
ATOM 6001 O O . THR A 1 22 ? 7.573 2.432 8.405 1.00 0.00 22 THR A O 9
ATOM 6012 N N . THR A 1 23 ? 5.851 1.088 7.869 1.00 0.00 23 THR A N 9
ATOM 6013 C CA . THR A 1 23 ? 5.939 1.374 6.441 1.00 0.00 23 THR A CA 9
ATOM 6014 C C . THR A 1 23 ? 4.608 1.895 5.906 1.00 0.00 23 THR A C 9
ATOM 6015 O O . THR A 1 23 ? 3.631 2.004 6.646 1.00 0.00 23 THR A O 9
ATOM 6026 N N . TRP A 1 24 ? 4.581 2.217 4.617 1.00 0.00 24 TRP A N 9
ATOM 6027 C CA . TRP A 1 24 ? 3.373 2.731 3.980 1.00 0.00 24 TRP A CA 9
ATOM 6028 C C . TRP A 1 24 ? 3.208 2.147 2.582 1.00 0.00 24 TRP A C 9
ATOM 6029 O O . TRP A 1 24 ? 4.124 2.212 1.760 1.00 0.00 24 TRP A O 9
ATOM 6050 N N . GLY A 1 25 ? 2.037 1.579 2.315 1.00 0.00 25 GLY A N 9
ATOM 6051 C CA . GLY A 1 25 ? 1.779 0.995 1.013 1.00 0.00 25 GLY A CA 9
ATOM 6052 C C . GLY A 1 25 ? 1.207 1.992 0.029 1.00 0.00 25 GLY A C 9
ATOM 6053 O O . GLY A 1 25 ? 0.243 2.702 0.330 1.00 0.00 25 GLY A O 9
ATOM 6057 N N . CYS A 1 26 ? 1.815 2.041 -1.148 1.00 0.00 26 CYS A N 9
ATOM 6058 C CA . CYS A 1 26 ? 1.394 2.951 -2.208 1.00 0.00 26 CYS A CA 9
ATOM 6059 C C . CYS A 1 26 ? 0.411 2.270 -3.158 1.00 0.00 26 CYS A C 9
ATOM 6060 O O . CYS A 1 26 ? 0.782 1.362 -3.903 1.00 0.00 26 CYS A O 9
ATOM 6067 N N . CYS A 1 27 ? -0.842 2.714 -3.127 1.00 0.00 27 CYS A N 9
ATOM 6068 C CA . CYS A 1 27 ? -1.879 2.147 -3.985 1.00 0.00 27 CYS A CA 9
ATOM 6069 C C . CYS A 1 27 ? -2.351 3.166 -5.022 1.00 0.00 27 CYS A C 9
ATOM 6070 O O . CYS A 1 27 ? -2.617 4.321 -4.691 1.00 0.00 27 CYS A O 9
ATOM 6077 N N . PRO A 1 28 ? -2.461 2.754 -6.299 1.00 0.00 28 PRO A N 9
ATOM 6078 C CA . PRO A 1 28 ? -2.899 3.640 -7.381 1.00 0.00 28 PRO A CA 9
ATOM 6079 C C . PRO A 1 28 ? -4.411 3.854 -7.390 1.00 0.00 28 PRO A C 9
ATOM 6080 O O . PRO A 1 28 ? -4.898 4.883 -7.858 1.00 0.00 28 PRO A O 9
ATOM 6091 N N . SER A 1 29 ? -5.147 2.875 -6.871 1.00 0.00 29 SER A N 9
ATOM 6092 C CA . SER A 1 29 ? -6.604 2.952 -6.820 1.00 0.00 29 SER A CA 9
ATOM 6093 C C . SER A 1 29 ? -7.062 4.204 -6.070 1.00 0.00 29 SER A C 9
ATOM 6094 O O . SER A 1 29 ? -6.329 4.737 -5.238 1.00 0.00 29 SER A O 9
ATOM 6102 N N . PRO A 1 30 ? -8.287 4.691 -6.357 1.00 0.00 30 PRO A N 9
ATOM 6103 C CA . PRO A 1 30 ? -8.837 5.887 -5.703 1.00 0.00 30 PRO A CA 9
ATOM 6104 C C . PRO A 1 30 ? -8.722 5.816 -4.183 1.00 0.00 30 PRO A C 9
ATOM 6105 O O . PRO A 1 30 ? -7.843 6.441 -3.589 1.00 0.00 30 PRO A O 9
ATOM 6116 N N . LYS A 1 31 ? -9.610 5.048 -3.558 1.00 0.00 31 LYS A N 9
ATOM 6117 C CA . LYS A 1 31 ? -9.597 4.889 -2.108 1.00 0.00 31 LYS A CA 9
ATOM 6118 C C . LYS A 1 31 ? -8.704 3.719 -1.715 1.00 0.00 31 LYS A C 9
ATOM 6119 O O . LYS A 1 31 ? -7.742 3.882 -0.965 1.00 0.00 31 LYS A O 9
ATOM 6138 N N . ALA A 1 32 ? -9.033 2.543 -2.242 1.00 0.00 32 ALA A N 9
ATOM 6139 C CA . ALA A 1 32 ? -8.275 1.325 -1.977 1.00 0.00 32 ALA A CA 9
ATOM 6140 C C . ALA A 1 32 ? -8.255 0.967 -0.496 1.00 0.00 32 ALA A C 9
ATOM 6141 O O . ALA A 1 32 ? -7.749 1.721 0.335 1.00 0.00 32 ALA A O 9
ATOM 6148 N N . VAL A 1 33 ? -8.802 -0.198 -0.179 1.00 0.00 33 VAL A N 9
ATOM 6149 C CA . VAL A 1 33 ? -8.843 -0.678 1.195 1.00 0.00 33 VAL A CA 9
ATOM 6150 C C . VAL A 1 33 ? -7.491 -1.253 1.602 1.00 0.00 33 VAL A C 9
ATOM 6151 O O . VAL A 1 33 ? -6.919 -2.073 0.890 1.00 0.00 33 VAL A O 9
ATOM 6164 N N . CYS A 1 34 ? -6.983 -0.811 2.743 1.00 0.00 34 CYS A N 9
ATOM 6165 C CA . CYS A 1 34 ? -5.691 -1.275 3.235 1.00 0.00 34 CYS A CA 9
ATOM 6166 C C . CYS A 1 34 ? -5.759 -2.721 3.723 1.00 0.00 34 CYS A C 9
ATOM 6167 O O . CYS A 1 34 ? -5.847 -2.967 4.925 1.00 0.00 34 CYS A O 9
ATOM 6174 N N . CYS A 1 35 ? -5.702 -3.674 2.790 1.00 0.00 35 CYS A N 9
ATOM 6175 C CA . CYS A 1 35 ? -5.739 -5.090 3.147 1.00 0.00 35 CYS A CA 9
ATOM 6176 C C . CYS A 1 35 ? -4.708 -5.370 4.235 1.00 0.00 35 CYS A C 9
ATOM 6177 O O . CYS A 1 35 ? -3.498 -5.395 3.972 1.00 0.00 35 CYS A O 9
ATOM 6184 N N . ASP A 1 36 ? -5.200 -5.547 5.460 1.00 0.00 36 ASP A N 9
ATOM 6185 C CA . ASP A 1 36 ? -4.340 -5.786 6.612 1.00 0.00 36 ASP A CA 9
ATOM 6186 C C . ASP A 1 36 ? -4.170 -7.271 6.915 1.00 0.00 36 ASP A C 9
ATOM 6187 O O . ASP A 1 36 ? -3.288 -7.641 7.692 1.00 0.00 36 ASP A O 9
ATOM 6196 N N . ASP A 1 37 ? -4.995 -8.126 6.311 1.00 0.00 37 ASP A N 9
ATOM 6197 C CA . ASP A 1 37 ? -4.886 -9.563 6.543 1.00 0.00 37 ASP A CA 9
ATOM 6198 C C . ASP A 1 37 ? -3.450 -10.015 6.317 1.00 0.00 37 ASP A C 9
ATOM 6199 O O . ASP A 1 37 ? -2.904 -10.812 7.079 1.00 0.00 37 ASP A O 9
ATOM 6208 N N . MET A 1 38 ? -2.846 -9.469 5.270 1.00 0.00 38 MET A N 9
ATOM 6209 C CA . MET A 1 38 ? -1.466 -9.773 4.929 1.00 0.00 38 MET A CA 9
ATOM 6210 C C . MET A 1 38 ? -0.667 -8.474 4.862 1.00 0.00 38 MET A C 9
ATOM 6211 O O . MET A 1 38 ? -0.326 -7.897 5.893 1.00 0.00 38 MET A O 9
ATOM 6225 N N . GLN A 1 39 ? -0.422 -7.985 3.649 1.00 0.00 39 GLN A N 9
ATOM 6226 C CA . GLN A 1 39 ? 0.273 -6.719 3.466 1.00 0.00 39 GLN A CA 9
ATOM 6227 C C . GLN A 1 39 ? -0.071 -6.129 2.102 1.00 0.00 39 GLN A C 9
ATOM 6228 O O . GLN A 1 39 ? 0.699 -6.288 1.153 1.00 0.00 39 GLN A O 9
ATOM 6242 N N . HIS A 1 40 ? -1.227 -5.472 1.975 1.00 0.00 40 HIS A N 9
ATOM 6243 C CA . HIS A 1 40 ? -1.603 -4.923 0.674 1.00 0.00 40 HIS A CA 9
ATOM 6244 C C . HIS A 1 40 ? -2.839 -4.041 0.734 1.00 0.00 40 HIS A C 9
ATOM 6245 O O . HIS A 1 40 ? -3.359 -3.734 1.803 1.00 0.00 40 HIS A O 9
ATOM 6260 N N . CYS A 1 41 ? -3.296 -3.651 -0.453 1.00 0.00 41 CYS A N 9
ATOM 6261 C CA . CYS A 1 41 ? -4.475 -2.815 -0.606 1.00 0.00 41 CYS A CA 9
ATOM 6262 C C . CYS A 1 41 ? -5.330 -3.335 -1.758 1.00 0.00 41 CYS A C 9
ATOM 6263 O O . CYS A 1 41 ? -4.804 -3.766 -2.784 1.00 0.00 41 CYS A O 9
ATOM 6270 N N . CYS A 1 42 ? -6.646 -3.296 -1.585 1.00 0.00 42 CYS A N 9
ATOM 6271 C CA . CYS A 1 42 ? -7.563 -3.768 -2.616 1.00 0.00 42 CYS A CA 9
ATOM 6272 C C . CYS A 1 42 ? -8.299 -2.598 -3.262 1.00 0.00 42 CYS A C 9
ATOM 6273 O O . CYS A 1 42 ? -8.566 -1.590 -2.610 1.00 0.00 42 CYS A O 9
ATOM 6280 N N . PRO A 1 43 ? -8.631 -2.716 -4.562 1.00 0.00 43 PRO A N 9
ATOM 6281 C CA . PRO A 1 43 ? -9.335 -1.662 -5.301 1.00 0.00 43 PRO A CA 9
ATOM 6282 C C . PRO A 1 43 ? -10.535 -1.107 -4.540 1.00 0.00 43 PRO A C 9
ATOM 6283 O O . PRO A 1 43 ? -11.316 -1.859 -3.955 1.00 0.00 43 PRO A O 9
ATOM 6294 N N . ALA A 1 44 ? -10.663 0.218 -4.553 1.00 0.00 44 ALA A N 9
ATOM 6295 C CA . ALA A 1 44 ? -11.757 0.898 -3.867 1.00 0.00 44 ALA A CA 9
ATOM 6296 C C . ALA A 1 44 ? -13.110 0.307 -4.247 1.00 0.00 44 ALA A C 9
ATOM 6297 O O . ALA A 1 44 ? -13.682 0.657 -5.280 1.00 0.00 44 ALA A O 9
ATOM 6304 N N . GLY A 1 45 ? -13.620 -0.587 -3.405 1.00 0.00 45 GLY A N 9
ATOM 6305 C CA . GLY A 1 45 ? -14.905 -1.203 -3.673 1.00 0.00 45 GLY A CA 9
ATOM 6306 C C . GLY A 1 45 ? -14.831 -2.717 -3.737 1.00 0.00 45 GLY A C 9
ATOM 6307 O O . GLY A 1 45 ? -15.802 -3.373 -4.112 1.00 0.00 45 GLY A O 9
ATOM 6311 N N . TYR A 1 46 ? -13.680 -3.276 -3.370 1.00 0.00 46 TYR A N 9
ATOM 6312 C CA . TYR A 1 46 ? -13.497 -4.724 -3.388 1.00 0.00 46 TYR A CA 9
ATOM 6313 C C . TYR A 1 46 ? -12.803 -5.198 -2.115 1.00 0.00 46 TYR A C 9
ATOM 6314 O O . TYR A 1 46 ? -12.190 -4.405 -1.399 1.00 0.00 46 TYR A O 9
ATOM 6332 N N . LYS A 1 47 ? -12.904 -6.494 -1.836 1.00 0.00 47 LYS A N 9
ATOM 6333 C CA . LYS A 1 47 ? -12.287 -7.074 -0.647 1.00 0.00 47 LYS A CA 9
ATOM 6334 C C . LYS A 1 47 ? -11.317 -8.192 -1.020 1.00 0.00 47 LYS A C 9
ATOM 6335 O O . LYS A 1 47 ? -11.367 -8.728 -2.128 1.00 0.00 47 LYS A O 9
ATOM 6354 N N . CYS A 1 48 ? -10.438 -8.541 -0.084 1.00 0.00 48 CYS A N 9
ATOM 6355 C CA . CYS A 1 48 ? -9.455 -9.595 -0.308 1.00 0.00 48 CYS A CA 9
ATOM 6356 C C . CYS A 1 48 ? -10.052 -10.968 -0.005 1.00 0.00 48 CYS A C 9
ATOM 6357 O O . CYS A 1 48 ? -10.968 -11.089 0.809 1.00 0.00 48 CYS A O 9
ATOM 6364 N N . GLY A 1 49 ? -9.531 -11.997 -0.669 1.00 0.00 49 GLY A N 9
ATOM 6365 C CA . GLY A 1 49 ? -10.030 -13.345 -0.457 1.00 0.00 49 GLY A CA 9
ATOM 6366 C C . GLY A 1 49 ? -8.919 -14.361 -0.253 1.00 0.00 49 GLY A C 9
ATOM 6367 O O . GLY A 1 49 ? -7.743 -14.039 -0.430 1.00 0.00 49 GLY A O 9
ATOM 6371 N N . PRO A 1 50 ? -9.264 -15.607 0.123 1.00 0.00 50 PRO A N 9
ATOM 6372 C CA . PRO A 1 50 ? -8.279 -16.670 0.353 1.00 0.00 50 PRO A CA 9
ATOM 6373 C C . PRO A 1 50 ? -7.530 -17.057 -0.919 1.00 0.00 50 PRO A C 9
ATOM 6374 O O . PRO A 1 50 ? -6.446 -17.637 -0.859 1.00 0.00 50 PRO A O 9
ATOM 6385 N N . GLY A 1 51 ? -8.119 -16.739 -2.067 1.00 0.00 51 GLY A N 9
ATOM 6386 C CA . GLY A 1 51 ? -7.494 -17.066 -3.337 1.00 0.00 51 GLY A CA 9
ATOM 6387 C C . GLY A 1 51 ? -6.431 -16.064 -3.742 1.00 0.00 51 GLY A C 9
ATOM 6388 O O . GLY A 1 51 ? -6.040 -16.004 -4.908 1.00 0.00 51 GLY A O 9
ATOM 6392 N N . GLY A 1 52 ? -5.962 -15.277 -2.778 1.00 0.00 52 GLY A N 9
ATOM 6393 C CA . GLY A 1 52 ? -4.939 -14.285 -3.060 1.00 0.00 52 GLY A CA 9
ATOM 6394 C C . GLY A 1 52 ? -5.382 -13.265 -4.091 1.00 0.00 52 GLY A C 9
ATOM 6395 O O . GLY A 1 52 ? -4.554 -12.567 -4.677 1.00 0.00 52 GLY A O 9
ATOM 6399 N N . THR A 1 53 ? -6.690 -13.179 -4.315 1.00 0.00 53 THR A N 9
ATOM 6400 C CA . THR A 1 53 ? -7.239 -12.237 -5.283 1.00 0.00 53 THR A CA 9
ATOM 6401 C C . THR A 1 53 ? -8.296 -11.345 -4.644 1.00 0.00 53 THR A C 9
ATOM 6402 O O . THR A 1 53 ? -8.745 -11.600 -3.527 1.00 0.00 53 THR A O 9
ATOM 6413 N N . CYS A 1 54 ? -8.689 -10.300 -5.362 1.00 0.00 54 CYS A N 9
ATOM 6414 C CA . CYS A 1 54 ? -9.694 -9.368 -4.868 1.00 0.00 54 CYS A CA 9
ATOM 6415 C C . CYS A 1 54 ? -11.043 -9.624 -5.533 1.00 0.00 54 CYS A C 9
ATOM 6416 O O . CYS A 1 54 ? -11.151 -9.635 -6.760 1.00 0.00 54 CYS A O 9
ATOM 6423 N N . ILE A 1 55 ? -12.069 -9.830 -4.713 1.00 0.00 55 ILE A N 9
ATOM 6424 C CA . ILE A 1 55 ? -13.413 -10.086 -5.216 1.00 0.00 55 ILE A CA 9
ATOM 6425 C C . ILE A 1 55 ? -14.369 -8.964 -4.829 1.00 0.00 55 ILE A C 9
ATOM 6426 O O . ILE A 1 55 ? -14.028 -8.097 -4.026 1.00 0.00 55 ILE A O 9
ATOM 6442 N N . SER A 1 56 ? -15.567 -8.982 -5.409 1.00 0.00 56 SER A N 9
ATOM 6443 C CA . SER A 1 56 ? -16.568 -7.962 -5.123 1.00 0.00 56 SER A CA 9
ATOM 6444 C C . SER A 1 56 ? -17.134 -8.134 -3.717 1.00 0.00 56 SER A C 9
ATOM 6445 O O . SER A 1 56 ? -17.911 -9.089 -3.504 1.00 0.00 56 SER A O 9
ATOM 6454 N N . ASP A 1 1 ? 2.757 14.906 -4.744 1.00 0.00 1 ASP A N 10
ATOM 6455 C CA . ASP A 1 1 ? 2.615 13.617 -4.019 1.00 0.00 1 ASP A CA 10
ATOM 6456 C C . ASP A 1 1 ? 1.287 13.548 -3.271 1.00 0.00 1 ASP A C 10
ATOM 6457 O O . ASP A 1 1 ? 0.485 14.480 -3.324 1.00 0.00 1 ASP A O 10
ATOM 6468 N N . VAL A 1 2 ? 1.062 12.437 -2.574 1.00 0.00 2 VAL A N 10
ATOM 6469 C CA . VAL A 1 2 ? -0.168 12.245 -1.815 1.00 0.00 2 VAL A CA 10
ATOM 6470 C C . VAL A 1 2 ? 0.134 11.854 -0.371 1.00 0.00 2 VAL A C 10
ATOM 6471 O O . VAL A 1 2 ? 0.726 10.805 -0.118 1.00 0.00 2 VAL A O 10
ATOM 6484 N N . GLN A 1 3 ? -0.264 12.716 0.566 1.00 0.00 3 GLN A N 10
ATOM 6485 C CA . GLN A 1 3 ? -0.034 12.486 1.994 1.00 0.00 3 GLN A CA 10
ATOM 6486 C C . GLN A 1 3 ? -0.204 11.016 2.370 1.00 0.00 3 GLN A C 10
ATOM 6487 O O . GLN A 1 3 ? -1.322 10.506 2.440 1.00 0.00 3 GLN A O 10
ATOM 6501 N N . CYS A 1 4 ? 0.920 10.348 2.616 1.00 0.00 4 CYS A N 10
ATOM 6502 C CA . CYS A 1 4 ? 0.912 8.939 2.992 1.00 0.00 4 CYS A CA 10
ATOM 6503 C C . CYS A 1 4 ? 0.999 8.782 4.502 1.00 0.00 4 CYS A C 10
ATOM 6504 O O . CYS A 1 4 ? 1.921 8.156 5.021 1.00 0.00 4 CYS A O 10
ATOM 6511 N N . GLY A 1 5 ? 0.013 9.340 5.180 1.00 0.00 5 GLY A N 10
ATOM 6512 C CA . GLY A 1 5 ? -0.067 9.268 6.633 1.00 0.00 5 GLY A CA 10
ATOM 6513 C C . GLY A 1 5 ? 1.248 9.580 7.322 1.00 0.00 5 GLY A C 10
ATOM 6514 O O . GLY A 1 5 ? 1.483 10.710 7.750 1.00 0.00 5 GLY A O 10
ATOM 6518 N N . GLY A 1 6 ? 2.106 8.571 7.418 1.00 0.00 6 GLY A N 10
ATOM 6519 C CA . GLY A 1 6 ? 3.399 8.746 8.047 1.00 0.00 6 GLY A CA 10
ATOM 6520 C C . GLY A 1 6 ? 4.299 9.670 7.250 1.00 0.00 6 GLY A C 10
ATOM 6521 O O . GLY A 1 6 ? 3.818 10.509 6.488 1.00 0.00 6 GLY A O 10
ATOM 6525 N N . GLY A 1 7 ? 5.606 9.523 7.427 1.00 0.00 7 GLY A N 10
ATOM 6526 C CA . GLY A 1 7 ? 6.545 10.365 6.713 1.00 0.00 7 GLY A 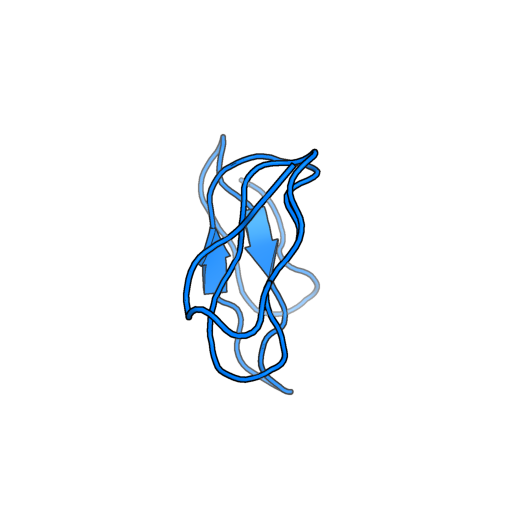CA 10
ATOM 6527 C C . GLY A 1 7 ? 6.842 9.867 5.311 1.00 0.00 7 GLY A C 10
ATOM 6528 O O . GLY A 1 7 ? 7.930 10.105 4.784 1.00 0.00 7 GLY A O 10
ATOM 6532 N N . PHE A 1 8 ? 5.882 9.175 4.699 1.00 0.00 8 PHE A N 10
ATOM 6533 C CA . PHE A 1 8 ? 6.073 8.652 3.350 1.00 0.00 8 PHE A CA 10
ATOM 6534 C C . PHE A 1 8 ? 5.351 9.505 2.316 1.00 0.00 8 PHE A C 10
ATOM 6535 O O . PHE A 1 8 ? 4.784 10.550 2.636 1.00 0.00 8 PHE A O 10
ATOM 6552 N N . SER A 1 9 ? 5.382 9.042 1.072 1.00 0.00 9 SER A N 10
ATOM 6553 C CA . SER A 1 9 ? 4.737 9.746 -0.032 1.00 0.00 9 SER A CA 10
ATOM 6554 C C . SER A 1 9 ? 4.726 8.879 -1.290 1.00 0.00 9 SER A C 10
ATOM 6555 O O . SER A 1 9 ? 5.513 7.940 -1.415 1.00 0.00 9 SER A O 10
ATOM 6563 N N . CYS A 1 10 ? 3.830 9.200 -2.217 1.00 0.00 10 CYS A N 10
ATOM 6564 C CA . CYS A 1 10 ? 3.713 8.454 -3.465 1.00 0.00 10 CYS A CA 10
ATOM 6565 C C . CYS A 1 10 ? 3.379 9.393 -4.621 1.00 0.00 10 CYS A C 10
ATOM 6566 O O . CYS A 1 10 ? 3.409 10.614 -4.466 1.00 0.00 10 CYS A O 10
ATOM 6573 N N . HIS A 1 11 ? 3.081 8.819 -5.782 1.00 0.00 11 HIS A N 10
ATOM 6574 C CA . HIS A 1 11 ? 2.767 9.613 -6.965 1.00 0.00 11 HIS A CA 10
ATOM 6575 C C . HIS A 1 11 ? 1.308 10.067 -6.963 1.00 0.00 11 HIS A C 10
ATOM 6576 O O . HIS A 1 11 ? 0.494 9.599 -6.165 1.00 0.00 11 HIS A O 10
ATOM 6591 N N . ASP A 1 12 ? 0.993 10.996 -7.861 1.00 0.00 12 ASP A N 10
ATOM 6592 C CA . ASP A 1 12 ? -0.357 11.537 -7.974 1.00 0.00 12 ASP A CA 10
ATOM 6593 C C . ASP A 1 12 ? -1.375 10.435 -8.243 1.00 0.00 12 ASP A C 10
ATOM 6594 O O . ASP A 1 12 ? -1.178 9.593 -9.121 1.00 0.00 12 ASP A O 10
ATOM 6603 N N . GLY A 1 13 ? -2.466 10.450 -7.483 1.00 0.00 13 GLY A N 10
ATOM 6604 C CA . GLY A 1 13 ? -3.506 9.452 -7.653 1.00 0.00 13 GLY A CA 10
ATOM 6605 C C . GLY A 1 13 ? -3.266 8.211 -6.820 1.00 0.00 13 GLY A C 10
ATOM 6606 O O . GLY A 1 13 ? -4.144 7.355 -6.708 1.00 0.00 13 GLY A O 10
ATOM 6610 N N . GLU A 1 14 ? -2.076 8.108 -6.235 1.00 0.00 14 GLU A N 10
ATOM 6611 C CA . GLU A 1 14 ? -1.733 6.954 -5.413 1.00 0.00 14 GLU A CA 10
ATOM 6612 C C . GLU A 1 14 ? -2.108 7.185 -3.952 1.00 0.00 14 GLU A C 10
ATOM 6613 O O . GLU A 1 14 ? -2.437 8.302 -3.552 1.00 0.00 14 GLU A O 10
ATOM 6625 N N . THR A 1 15 ? -2.050 6.117 -3.166 1.00 0.00 15 THR A N 10
ATOM 6626 C CA . THR A 1 15 ? -2.376 6.178 -1.744 1.00 0.00 15 THR A CA 10
ATOM 6627 C C . THR A 1 15 ? -1.559 5.147 -0.981 1.00 0.00 15 THR A C 10
ATOM 6628 O O . THR A 1 15 ? -1.582 3.972 -1.322 1.00 0.00 15 THR A O 10
ATOM 6639 N N . CYS A 1 16 ? -0.833 5.568 0.048 1.00 0.00 16 CYS A N 10
ATOM 6640 C CA . CYS A 1 16 ? -0.024 4.624 0.806 1.00 0.00 16 CYS A CA 10
ATOM 6641 C C . CYS A 1 16 ? -0.851 3.917 1.876 1.00 0.00 16 CYS A C 10
ATOM 6642 O O . CYS A 1 16 ? -1.957 4.344 2.207 1.00 0.00 16 CYS A O 10
ATOM 6649 N N . CYS A 1 17 ? -0.301 2.829 2.402 1.00 0.00 17 CYS A N 10
ATOM 6650 C CA . CYS A 1 17 ? -0.969 2.038 3.428 1.00 0.00 17 CYS A CA 10
ATOM 6651 C C . CYS A 1 17 ? 0.013 1.636 4.521 1.00 0.00 17 CYS A C 10
ATOM 6652 O O . CYS A 1 17 ? 1.158 1.281 4.243 1.00 0.00 17 CYS A O 10
ATOM 6659 N N . PRO A 1 18 ? -0.429 1.686 5.782 1.00 0.00 18 PRO A N 10
ATOM 6660 C CA . PRO A 1 18 ? 0.403 1.330 6.926 1.00 0.00 18 PRO A CA 10
ATOM 6661 C C . PRO A 1 18 ? 0.334 -0.162 7.250 1.00 0.00 18 PRO A C 10
ATOM 6662 O O . PRO A 1 18 ? 0.004 -0.548 8.371 1.00 0.00 18 PRO A O 10
ATOM 6673 N N . THR A 1 19 ? 0.641 -0.995 6.259 1.00 0.00 19 THR A N 10
ATOM 6674 C CA . THR A 1 19 ? 0.605 -2.444 6.438 1.00 0.00 19 THR A CA 10
ATOM 6675 C C . THR A 1 19 ? 1.729 -2.927 7.350 1.00 0.00 19 THR A C 10
ATOM 6676 O O . THR A 1 19 ? 1.857 -4.123 7.612 1.00 0.00 19 THR A O 10
ATOM 6687 N N . SER A 1 20 ? 2.541 -1.993 7.834 1.00 0.00 20 SER A N 10
ATOM 6688 C CA . SER A 1 20 ? 3.648 -2.328 8.719 1.00 0.00 20 SER A CA 10
ATOM 6689 C C . SER A 1 20 ? 3.641 -1.433 9.953 1.00 0.00 20 SER A C 10
ATOM 6690 O O . SER A 1 20 ? 2.623 -0.824 10.282 1.00 0.00 20 SER A O 10
ATOM 6698 N N . GLN A 1 21 ? 4.781 -1.359 10.632 1.00 0.00 21 GLN A N 10
ATOM 6699 C CA . GLN A 1 21 ? 4.903 -0.536 11.829 1.00 0.00 21 GLN A CA 10
ATOM 6700 C C . GLN A 1 21 ? 5.559 0.801 11.503 1.00 0.00 21 GLN A C 10
ATOM 6701 O O . GLN A 1 21 ? 5.164 1.841 12.031 1.00 0.00 21 GLN A O 10
ATOM 6715 N N . THR A 1 22 ? 6.565 0.766 10.634 1.00 0.00 22 THR A N 10
ATOM 6716 C CA . THR A 1 22 ? 7.277 1.977 10.242 1.00 0.00 22 THR A CA 10
ATOM 6717 C C . THR A 1 22 ? 7.465 2.052 8.729 1.00 0.00 22 THR A C 10
ATOM 6718 O O . THR A 1 22 ? 8.405 2.680 8.241 1.00 0.00 22 THR A O 10
ATOM 6729 N N . THR A 1 23 ? 6.564 1.412 7.989 1.00 0.00 23 THR A N 10
ATOM 6730 C CA . THR A 1 23 ? 6.633 1.412 6.531 1.00 0.00 23 THR A CA 10
ATOM 6731 C C . THR A 1 23 ? 5.292 1.799 5.916 1.00 0.00 23 THR A C 10
ATOM 6732 O O . THR A 1 23 ? 4.273 1.852 6.605 1.00 0.00 23 THR A O 10
ATOM 6743 N N . TRP A 1 24 ? 5.302 2.070 4.614 1.00 0.00 24 TRP A N 10
ATOM 6744 C CA . TRP A 1 24 ? 4.089 2.455 3.898 1.00 0.00 24 TRP A CA 10
ATOM 6745 C C . TRP A 1 24 ? 4.109 1.905 2.470 1.00 0.00 24 TRP A C 10
ATOM 6746 O O . TRP A 1 24 ? 5.037 2.177 1.708 1.00 0.00 24 TRP A O 10
ATOM 6767 N N . GLY A 1 25 ? 3.078 1.142 2.113 1.00 0.00 25 GLY A N 10
ATOM 6768 C CA . GLY A 1 25 ? 2.998 0.579 0.774 1.00 0.00 25 GLY A CA 10
ATOM 6769 C C . GLY A 1 25 ? 2.214 1.471 -0.168 1.00 0.00 25 GLY A C 10
ATOM 6770 O O . GLY A 1 25 ? 1.282 2.147 0.255 1.00 0.00 25 GLY A O 10
ATOM 6774 N N . CYS A 1 26 ? 2.595 1.487 -1.442 1.00 0.00 26 CYS A N 10
ATOM 6775 C CA . CYS A 1 26 ? 1.917 2.325 -2.427 1.00 0.00 26 CYS A CA 10
ATOM 6776 C C . CYS A 1 26 ? 0.744 1.599 -3.082 1.00 0.00 26 CYS A C 10
ATOM 6777 O O . CYS A 1 26 ? 0.900 0.518 -3.649 1.00 0.00 26 CYS A O 10
ATOM 6784 N N . CYS A 1 27 ? -0.430 2.219 -2.998 1.00 0.00 27 CYS A N 10
ATOM 6785 C CA . CYS A 1 27 ? -1.651 1.664 -3.577 1.00 0.00 27 CYS A CA 10
ATOM 6786 C C . CYS A 1 27 ? -2.054 2.456 -4.822 1.00 0.00 27 CYS A C 10
ATOM 6787 O O . CYS A 1 27 ? -2.101 3.687 -4.791 1.00 0.00 27 CYS A O 10
ATOM 6794 N N . PRO A 1 28 ? -2.344 1.761 -5.938 1.00 0.00 28 PRO A N 10
ATOM 6795 C CA . PRO A 1 28 ? -2.736 2.409 -7.193 1.00 0.00 28 PRO A CA 10
ATOM 6796 C C . PRO A 1 28 ? -4.201 2.835 -7.205 1.00 0.00 28 PRO A C 10
ATOM 6797 O O . PRO A 1 28 ? -4.877 2.732 -8.229 1.00 0.00 28 PRO A O 10
ATOM 6808 N N . SER A 1 29 ? -4.685 3.313 -6.063 1.00 0.00 29 SER A N 10
ATOM 6809 C CA . SER A 1 29 ? -6.072 3.755 -5.945 1.00 0.00 29 SER A CA 10
ATOM 6810 C C . SER A 1 29 ? -6.229 4.748 -4.795 1.00 0.00 29 SER A C 10
ATOM 6811 O O . SER A 1 29 ? -5.453 4.727 -3.841 1.00 0.00 29 SER A O 10
ATOM 6819 N N . PRO A 1 30 ? -7.239 5.636 -4.870 1.00 0.00 30 PRO A N 10
ATOM 6820 C CA . PRO A 1 30 ? -7.486 6.639 -3.826 1.00 0.00 30 PRO A CA 10
ATOM 6821 C C . PRO A 1 30 ? -7.870 6.004 -2.490 1.00 0.00 30 PRO A C 10
ATOM 6822 O O . PRO A 1 30 ? -7.007 5.726 -1.657 1.00 0.00 30 PRO A O 10
ATOM 6833 N N . LYS A 1 31 ? -9.166 5.779 -2.286 1.00 0.00 31 LYS A N 10
ATOM 6834 C CA . LYS A 1 31 ? -9.649 5.180 -1.047 1.00 0.00 31 LYS A CA 10
ATOM 6835 C C . LYS A 1 31 ? -9.530 3.659 -1.095 1.00 0.00 31 LYS A C 10
ATOM 6836 O O . LYS A 1 31 ? -10.480 2.938 -0.786 1.00 0.00 31 LYS A O 10
ATOM 6855 N N . ALA A 1 32 ? -8.352 3.179 -1.484 1.00 0.00 32 ALA A N 10
ATOM 6856 C CA . ALA A 1 32 ? -8.095 1.747 -1.574 1.00 0.00 32 ALA A CA 10
ATOM 6857 C C . ALA A 1 32 ? -8.225 1.074 -0.211 1.00 0.00 32 ALA A C 10
ATOM 6858 O O . ALA A 1 32 ? -8.272 1.740 0.823 1.00 0.00 32 ALA A O 10
ATOM 6865 N N . VAL A 1 33 ? -8.270 -0.253 -0.223 1.00 0.00 33 VAL A N 10
ATOM 6866 C CA . VAL A 1 33 ? -8.380 -1.039 1.000 1.00 0.00 33 VAL A CA 10
ATOM 6867 C C . VAL A 1 33 ? -7.170 -1.953 1.142 1.00 0.00 33 VAL A C 10
ATOM 6868 O O . VAL A 1 33 ? -7.079 -2.980 0.469 1.00 0.00 33 VAL A O 10
ATOM 6881 N N . CYS A 1 34 ? -6.234 -1.570 2.002 1.00 0.00 34 CYS A N 10
ATOM 6882 C CA . CYS A 1 34 ? -5.023 -2.356 2.201 1.00 0.00 34 CYS A CA 10
ATOM 6883 C C . CYS A 1 34 ? -5.322 -3.722 2.811 1.00 0.00 34 CYS A C 10
ATOM 6884 O O . CYS A 1 34 ? -5.676 -3.819 3.986 1.00 0.00 34 CYS A O 10
ATOM 6891 N N . CYS A 1 35 ? -5.147 -4.779 2.015 1.00 0.00 35 CYS A N 10
ATOM 6892 C CA . CYS A 1 35 ? -5.369 -6.137 2.501 1.00 0.00 35 CYS A CA 10
ATOM 6893 C C . CYS A 1 35 ? -4.481 -6.382 3.713 1.00 0.00 35 CYS A C 10
ATOM 6894 O O . CYS A 1 35 ? -3.246 -6.360 3.607 1.00 0.00 35 CYS A O 10
ATOM 6901 N N . ASP A 1 36 ? -5.124 -6.582 4.862 1.00 0.00 36 ASP A N 10
ATOM 6902 C CA . ASP A 1 36 ? -4.419 -6.788 6.121 1.00 0.00 36 ASP A CA 10
ATOM 6903 C C . ASP A 1 36 ? -4.248 -8.262 6.480 1.00 0.00 36 ASP A C 10
ATOM 6904 O O . ASP A 1 36 ? -3.468 -8.584 7.376 1.00 0.00 36 ASP A O 10
ATOM 6913 N N . ASP A 1 37 ? -4.959 -9.160 5.799 1.00 0.00 37 ASP A N 10
ATOM 6914 C CA . ASP A 1 37 ? -4.836 -10.584 6.094 1.00 0.00 37 ASP A CA 10
ATOM 6915 C C . ASP A 1 37 ? -3.374 -11.004 6.030 1.00 0.00 37 ASP A C 10
ATOM 6916 O O . ASP A 1 37 ? -2.886 -11.748 6.882 1.00 0.00 37 ASP A O 10
ATOM 6925 N N . MET A 1 38 ? -2.680 -10.498 5.018 1.00 0.00 38 MET A N 10
ATOM 6926 C CA . MET A 1 38 ? -1.267 -10.785 4.830 1.00 0.00 38 MET A CA 10
ATOM 6927 C C . MET A 1 38 ? -0.514 -9.487 4.550 1.00 0.00 38 MET A C 10
ATOM 6928 O O . MET A 1 38 ? -0.140 -8.766 5.475 1.00 0.00 38 MET A O 10
ATOM 6942 N N . GLN A 1 39 ? -0.333 -9.171 3.271 1.00 0.00 39 GLN A N 10
ATOM 6943 C CA . GLN A 1 39 ? 0.326 -7.936 2.870 1.00 0.00 39 GLN A CA 10
ATOM 6944 C C . GLN A 1 39 ? -0.123 -7.540 1.465 1.00 0.00 39 GLN A C 10
ATOM 6945 O O . GLN A 1 39 ? 0.560 -7.853 0.489 1.00 0.00 39 GLN A O 10
ATOM 6959 N N . HIS A 1 40 ? -1.275 -6.877 1.344 1.00 0.00 40 HIS A N 10
ATOM 6960 C CA . HIS A 1 40 ? -1.756 -6.502 0.013 1.00 0.00 40 HIS A CA 10
ATOM 6961 C C . HIS A 1 40 ? -2.613 -5.241 0.014 1.00 0.00 40 HIS A C 10
ATOM 6962 O O . HIS A 1 40 ? -2.759 -4.567 1.032 1.00 0.00 40 HIS A O 10
ATOM 6977 N N . CYS A 1 41 ? -3.165 -4.936 -1.161 1.00 0.00 41 CYS A N 10
ATOM 6978 C CA . CYS A 1 41 ? -4.008 -3.760 -1.350 1.00 0.00 41 CYS A CA 10
ATOM 6979 C C . CYS A 1 41 ? -5.156 -4.064 -2.310 1.00 0.00 41 CYS A C 10
ATOM 6980 O O . CYS A 1 41 ? -5.020 -4.894 -3.210 1.00 0.00 41 CYS A O 10
ATOM 6987 N N . CYS A 1 42 ? -6.284 -3.387 -2.114 1.00 0.00 42 CYS A N 10
ATOM 6988 C CA . CYS A 1 42 ? -7.453 -3.585 -2.963 1.00 0.00 42 CYS A CA 10
ATOM 6989 C C . CYS A 1 42 ? -7.944 -2.253 -3.530 1.00 0.00 42 CYS A C 10
ATOM 6990 O O . CYS A 1 42 ? -8.065 -1.270 -2.802 1.00 0.00 42 CYS A O 10
ATOM 6997 N N . PRO A 1 43 ? -8.230 -2.198 -4.843 1.00 0.00 43 PRO A N 10
ATOM 6998 C CA . PRO A 1 43 ? -8.704 -0.970 -5.500 1.00 0.00 43 PRO A CA 10
ATOM 6999 C C . PRO A 1 43 ? -9.939 -0.382 -4.826 1.00 0.00 43 PRO A C 10
ATOM 7000 O O . PRO A 1 43 ? -10.850 -1.111 -4.431 1.00 0.00 43 PRO A O 10
ATOM 7011 N N . ALA A 1 44 ? -9.953 0.944 -4.696 1.00 0.00 44 ALA A N 10
ATOM 7012 C CA . ALA A 1 44 ? -11.065 1.649 -4.069 1.00 0.00 44 ALA A CA 10
ATOM 7013 C C . ALA A 1 44 ? -12.405 1.145 -4.594 1.00 0.00 44 ALA A C 10
ATOM 7014 O O . ALA A 1 44 ? -12.785 1.427 -5.730 1.00 0.00 44 ALA A O 10
ATOM 7021 N N . GLY A 1 45 ? -13.112 0.392 -3.759 1.00 0.00 45 GLY A N 10
ATOM 7022 C CA . GLY A 1 45 ? -14.397 -0.152 -4.152 1.00 0.00 45 GLY A CA 10
ATOM 7023 C C . GLY A 1 45 ? -14.387 -1.667 -4.190 1.00 0.00 45 GLY A C 10
ATOM 7024 O O . GLY A 1 45 ? -15.373 -2.292 -4.583 1.00 0.00 45 GLY A O 10
ATOM 7028 N N . TYR A 1 46 ? -13.268 -2.256 -3.780 1.00 0.00 46 TYR A N 10
ATOM 7029 C CA . TYR A 1 46 ? -13.123 -3.708 -3.766 1.00 0.00 46 TYR A CA 10
ATOM 7030 C C . TYR A 1 46 ? -12.950 -4.222 -2.341 1.00 0.00 46 TYR A C 10
ATOM 7031 O O . TYR A 1 46 ? -12.729 -3.444 -1.412 1.00 0.00 46 TYR A O 10
ATOM 7049 N N . LYS A 1 47 ? -13.050 -5.537 -2.177 1.00 0.00 47 LYS A N 10
ATOM 7050 C CA . LYS A 1 47 ? -12.903 -6.158 -0.867 1.00 0.00 47 LYS A CA 10
ATOM 7051 C C . LYS A 1 47 ? -11.868 -7.278 -0.906 1.00 0.00 47 LYS A C 10
ATOM 7052 O O . LYS A 1 47 ? -11.567 -7.823 -1.969 1.00 0.00 47 LYS A O 10
ATOM 7071 N N . CYS A 1 48 ? -11.329 -7.611 0.261 1.00 0.00 48 CYS A N 10
ATOM 7072 C CA . CYS A 1 48 ? -10.325 -8.664 0.369 1.00 0.00 48 CYS A CA 10
ATOM 7073 C C . CYS A 1 48 ? -10.984 -10.035 0.477 1.00 0.00 48 CYS A C 10
ATOM 7074 O O . CYS A 1 48 ? -12.042 -10.180 1.090 1.00 0.00 48 CYS A O 10
ATOM 7081 N N . GLY A 1 49 ? -10.351 -11.036 -0.124 1.00 0.00 49 GLY A N 10
ATOM 7082 C CA . GLY A 1 49 ? -10.887 -12.383 -0.086 1.00 0.00 49 GLY A CA 10
ATOM 7083 C C . GLY A 1 49 ? -9.800 -13.442 -0.126 1.00 0.00 49 GLY A C 10
ATOM 7084 O O . GLY A 1 49 ? -8.616 -13.114 -0.213 1.00 0.00 49 GLY A O 10
ATOM 7088 N N . PRO A 1 50 ? -10.171 -14.734 -0.066 1.00 0.00 50 PRO A N 10
ATOM 7089 C CA . PRO A 1 50 ? -9.202 -15.836 -0.096 1.00 0.00 50 PRO A CA 10
ATOM 7090 C C . PRO A 1 50 ? -8.474 -15.932 -1.432 1.00 0.00 50 PRO A C 10
ATOM 7091 O O . PRO A 1 50 ? -9.051 -15.667 -2.486 1.00 0.00 50 PRO A O 10
ATOM 7102 N N . GLY A 1 51 ? -7.202 -16.316 -1.378 1.00 0.00 51 GLY A N 10
ATOM 7103 C CA . GLY A 1 51 ? -6.411 -16.446 -2.588 1.00 0.00 51 GLY A CA 10
ATOM 7104 C C . GLY A 1 51 ? -5.566 -15.220 -2.868 1.00 0.00 51 GLY A C 10
ATOM 7105 O O . GLY A 1 51 ? -5.039 -15.060 -3.970 1.00 0.00 51 GLY A O 10
ATOM 7109 N N . GLY A 1 52 ? -5.432 -14.355 -1.867 1.00 0.00 52 GLY A N 10
ATOM 7110 C CA . GLY A 1 52 ? -4.641 -13.146 -2.024 1.00 0.00 52 GLY A CA 10
ATOM 7111 C C . GLY A 1 52 ? -5.085 -12.305 -3.205 1.00 0.00 52 GLY A C 10
ATOM 7112 O O . GLY A 1 52 ? -4.255 -11.742 -3.919 1.00 0.00 52 GLY A O 10
ATOM 7116 N N . THR A 1 53 ? -6.395 -12.220 -3.414 1.00 0.00 53 THR A N 10
ATOM 7117 C CA . THR A 1 53 ? -6.942 -11.443 -4.521 1.00 0.00 53 THR A CA 10
ATOM 7118 C C . THR A 1 53 ? -8.097 -10.559 -4.063 1.00 0.00 53 THR A C 10
ATOM 7119 O O . THR A 1 53 ? -8.725 -10.819 -3.036 1.00 0.00 53 THR A O 10
ATOM 7130 N N . CYS A 1 54 ? -8.376 -9.515 -4.839 1.00 0.00 54 CYS A N 10
ATOM 7131 C CA . CYS A 1 54 ? -9.459 -8.590 -4.525 1.00 0.00 54 CYS A CA 10
ATOM 7132 C C . CYS A 1 54 ? -10.683 -8.880 -5.387 1.00 0.00 54 CYS A C 10
ATOM 7133 O O . CYS A 1 54 ? -10.559 -9.159 -6.581 1.00 0.00 54 CYS A O 10
ATOM 7140 N N . ILE A 1 55 ? -11.862 -8.818 -4.778 1.00 0.00 55 ILE A N 10
ATOM 7141 C CA . ILE A 1 55 ? -13.106 -9.081 -5.497 1.00 0.00 55 ILE A CA 10
ATOM 7142 C C . ILE A 1 55 ? -14.090 -7.926 -5.348 1.00 0.00 55 ILE A C 10
ATOM 7143 O O . ILE A 1 55 ? -13.845 -6.982 -4.597 1.00 0.00 55 ILE A O 10
ATOM 7159 N N . SER A 1 56 ? -15.206 -8.010 -6.072 1.00 0.00 56 SER A N 10
ATOM 7160 C CA . SER A 1 56 ? -16.233 -6.974 -6.029 1.00 0.00 56 SER A CA 10
ATOM 7161 C C . SER A 1 56 ? -15.672 -5.630 -6.483 1.00 0.00 56 SER A C 10
ATOM 7162 O O . SER A 1 56 ? -15.312 -4.814 -5.611 1.00 0.00 56 SER A O 10
ATOM 7171 N N . ASP A 1 1 ? 4.971 15.783 -3.110 1.00 0.00 1 ASP A N 11
ATOM 7172 C CA . ASP A 1 1 ? 4.102 14.578 -3.138 1.00 0.00 1 ASP A CA 11
ATOM 7173 C C . ASP A 1 1 ? 3.020 14.655 -2.065 1.00 0.00 1 ASP A C 11
ATOM 7174 O O . ASP A 1 1 ? 2.806 15.704 -1.458 1.00 0.00 1 ASP A O 11
ATOM 7185 N N . VAL A 1 2 ? 2.342 13.534 -1.838 1.00 0.00 2 VAL A N 11
ATOM 7186 C CA . VAL A 1 2 ? 1.282 13.472 -0.839 1.00 0.00 2 VAL A CA 11
ATOM 7187 C C . VAL A 1 2 ? 1.819 12.977 0.500 1.00 0.00 2 VAL A C 11
ATOM 7188 O O . VAL A 1 2 ? 2.557 11.993 0.559 1.00 0.00 2 VAL A O 11
ATOM 7201 N N . GLN A 1 3 ? 1.443 13.666 1.573 1.00 0.00 3 GLN A N 11
ATOM 7202 C CA . GLN A 1 3 ? 1.883 13.298 2.913 1.00 0.00 3 GLN A CA 11
ATOM 7203 C C . GLN A 1 3 ? 1.281 11.961 3.335 1.00 0.00 3 GLN A C 11
ATOM 7204 O O . GLN A 1 3 ? 0.124 11.894 3.754 1.00 0.00 3 GLN A O 11
ATOM 7218 N N . CYS A 1 4 ? 2.070 10.899 3.212 1.00 0.00 4 CYS A N 11
ATOM 7219 C CA . CYS A 1 4 ? 1.618 9.559 3.572 1.00 0.00 4 CYS A CA 11
ATOM 7220 C C . CYS A 1 4 ? 1.262 9.472 5.052 1.00 0.00 4 CYS A C 11
ATOM 7221 O O . CYS A 1 4 ? 0.276 8.838 5.427 1.00 0.00 4 CYS A O 11
ATOM 7228 N N . GLY A 1 5 ? 2.079 10.098 5.889 1.00 0.00 5 GLY A N 11
ATOM 7229 C CA . GLY A 1 5 ? 1.839 10.065 7.320 1.00 0.00 5 GLY A CA 11
ATOM 7230 C C . GLY A 1 5 ? 2.588 8.933 7.989 1.00 0.00 5 GLY A C 11
ATOM 7231 O O . GLY A 1 5 ? 1.984 8.010 8.534 1.00 0.00 5 GLY A O 11
ATOM 7235 N N . GLY A 1 6 ? 3.912 9.010 7.939 1.00 0.00 6 GLY A N 11
ATOM 7236 C CA . GLY A 1 6 ? 4.745 7.985 8.538 1.00 0.00 6 GLY A CA 11
ATOM 7237 C C . GLY A 1 6 ? 6.169 8.041 8.026 1.00 0.00 6 GLY A C 11
ATOM 7238 O O . GLY A 1 6 ? 7.022 7.263 8.457 1.00 0.00 6 GLY A O 11
ATOM 7242 N N . GLY A 1 7 ? 6.427 8.971 7.111 1.00 0.00 7 GLY A N 11
ATOM 7243 C CA . GLY A 1 7 ? 7.761 9.117 6.561 1.00 0.00 7 GLY A CA 11
ATOM 7244 C C . GLY A 1 7 ? 7.823 8.857 5.068 1.00 0.00 7 GLY A C 11
ATOM 7245 O O . GLY A 1 7 ? 8.867 9.057 4.447 1.00 0.00 7 GLY A O 11
ATOM 7249 N N . PHE A 1 8 ? 6.716 8.401 4.483 1.00 0.00 8 PHE A N 11
ATOM 7250 C CA . PHE A 1 8 ? 6.689 8.113 3.053 1.00 0.00 8 PHE A CA 11
ATOM 7251 C C . PHE A 1 8 ? 5.861 9.139 2.283 1.00 0.00 8 PHE A C 11
ATOM 7252 O O . PHE A 1 8 ? 5.338 10.095 2.856 1.00 0.00 8 PHE A O 11
ATOM 7269 N N . SER A 1 9 ? 5.755 8.925 0.974 1.00 0.00 9 SER A N 11
ATOM 7270 C CA . SER A 1 9 ? 4.998 9.814 0.099 1.00 0.00 9 SER A CA 11
ATOM 7271 C C . SER A 1 9 ? 4.629 9.093 -1.195 1.00 0.00 9 SER A C 11
ATOM 7272 O O . SER A 1 9 ? 5.314 8.157 -1.607 1.00 0.00 9 SER A O 11
ATOM 7280 N N . CYS A 1 10 ? 3.541 9.522 -1.830 1.00 0.00 10 CYS A N 11
ATOM 7281 C CA . CYS A 1 10 ? 3.093 8.895 -3.069 1.00 0.00 10 CYS A CA 11
ATOM 7282 C C . CYS A 1 10 ? 2.647 9.927 -4.101 1.00 0.00 10 CYS A C 11
ATOM 7283 O O . CYS A 1 10 ? 2.781 11.134 -3.895 1.00 0.00 10 CYS A O 11
ATOM 7290 N N . HIS A 1 11 ? 2.143 9.426 -5.224 1.00 0.00 11 HIS A N 11
ATOM 7291 C CA . HIS A 1 11 ? 1.701 10.285 -6.317 1.00 0.00 11 HIS A CA 11
ATOM 7292 C C . HIS A 1 11 ? 0.306 10.838 -6.047 1.00 0.00 11 HIS A C 11
ATOM 7293 O O . HIS A 1 11 ? -0.503 10.224 -5.341 1.00 0.00 11 HIS A O 11
ATOM 7308 N N . ASP A 1 12 ? 0.053 12.028 -6.590 1.00 0.00 12 ASP A N 11
ATOM 7309 C CA . ASP A 1 12 ? -1.218 12.721 -6.396 1.00 0.00 12 ASP A CA 11
ATOM 7310 C C . ASP A 1 12 ? -2.395 12.006 -7.045 1.00 0.00 12 ASP A C 11
ATOM 7311 O O . ASP A 1 12 ? -3.405 12.633 -7.369 1.00 0.00 12 ASP A O 11
ATOM 7320 N N . GLY A 1 13 ? -2.284 10.700 -7.208 1.00 0.00 13 GLY A N 11
ATOM 7321 C CA . GLY A 1 13 ? -3.354 9.918 -7.784 1.00 0.00 13 GLY A CA 11
ATOM 7322 C C . GLY A 1 13 ? -3.360 8.527 -7.181 1.00 0.00 13 GLY A C 11
ATOM 7323 O O . GLY A 1 13 ? -3.877 7.577 -7.767 1.00 0.00 13 GLY A O 11
ATOM 7327 N N . GLU A 1 14 ? -2.767 8.430 -5.989 1.00 0.00 14 GLU A N 11
ATOM 7328 C CA . GLU A 1 14 ? -2.680 7.162 -5.266 1.00 0.00 14 GLU A CA 11
ATOM 7329 C C . GLU A 1 14 ? -3.050 7.338 -3.795 1.00 0.00 14 GLU A C 11
ATOM 7330 O O . GLU A 1 14 ? -3.522 8.398 -3.383 1.00 0.00 14 GLU A O 11
ATOM 7342 N N . THR A 1 15 ? -2.826 6.287 -3.011 1.00 0.00 15 THR A N 11
ATOM 7343 C CA . THR A 1 15 ? -3.127 6.309 -1.584 1.00 0.00 15 THR A CA 11
ATOM 7344 C C . THR A 1 15 ? -2.041 5.587 -0.792 1.00 0.00 15 THR A C 11
ATOM 7345 O O . THR A 1 15 ? -1.503 4.577 -1.240 1.00 0.00 15 THR A O 11
ATOM 7356 N N . CYS A 1 16 ? -1.721 6.112 0.386 1.00 0.00 16 CYS A N 11
ATOM 7357 C CA . CYS A 1 16 ? -0.696 5.516 1.236 1.00 0.00 16 CYS A CA 11
ATOM 7358 C C . CYS A 1 16 ? -1.291 4.435 2.131 1.00 0.00 16 CYS A C 11
ATOM 7359 O O . CYS A 1 16 ? -2.305 4.654 2.794 1.00 0.00 16 CYS A O 11
ATOM 7366 N N . CYS A 1 17 ? -0.663 3.262 2.134 1.00 0.00 17 CYS A N 11
ATOM 7367 C CA . CYS A 1 17 ? -1.137 2.139 2.933 1.00 0.00 17 CYS A CA 11
ATOM 7368 C C . CYS A 1 17 ? -0.096 1.710 3.965 1.00 0.00 17 CYS A C 11
ATOM 7369 O O . CYS A 1 17 ? 1.062 1.469 3.627 1.00 0.00 17 CYS A O 11
ATOM 7376 N N . PRO A 1 18 ? -0.500 1.602 5.243 1.00 0.00 18 PRO A N 11
ATOM 7377 C CA . PRO A 1 18 ? 0.394 1.195 6.324 1.00 0.00 18 PRO A CA 11
ATOM 7378 C C . PRO A 1 18 ? 0.442 -0.323 6.482 1.00 0.00 18 PRO A C 11
ATOM 7379 O O . PRO A 1 18 ? -0.522 -0.939 6.938 1.00 0.00 18 PRO A O 11
ATOM 7390 N N . THR A 1 19 ? 1.565 -0.925 6.097 1.00 0.00 19 THR A N 11
ATOM 7391 C CA . THR A 1 19 ? 1.727 -2.372 6.191 1.00 0.00 19 THR A CA 11
ATOM 7392 C C . THR A 1 19 ? 2.343 -2.795 7.522 1.00 0.00 19 THR A C 11
ATOM 7393 O O . THR A 1 19 ? 2.422 -3.987 7.821 1.00 0.00 19 THR A O 11
ATOM 7404 N N . SER A 1 20 ? 2.774 -1.824 8.322 1.00 0.00 20 SER A N 11
ATOM 7405 C CA . SER A 1 20 ? 3.375 -2.120 9.620 1.00 0.00 20 SER A CA 11
ATOM 7406 C C . SER A 1 20 ? 3.159 -0.966 10.599 1.00 0.00 20 SER A C 11
ATOM 7407 O O . SER A 1 20 ? 2.142 -0.906 11.290 1.00 0.00 20 SER A O 11
ATOM 7415 N N . GLN A 1 21 ? 4.126 -0.052 10.644 1.00 0.00 21 GLN A N 11
ATOM 7416 C CA . GLN A 1 21 ? 4.057 1.107 11.527 1.00 0.00 21 GLN A CA 11
ATOM 7417 C C . GLN A 1 21 ? 5.150 2.109 11.170 1.00 0.00 21 GLN A C 11
ATOM 7418 O O . GLN A 1 21 ? 5.087 3.280 11.547 1.00 0.00 21 GLN A O 11
ATOM 7432 N N . THR A 1 22 ? 6.148 1.635 10.429 1.00 0.00 22 THR A N 11
ATOM 7433 C CA . THR A 1 22 ? 7.260 2.474 9.999 1.00 0.00 22 THR A CA 11
ATOM 7434 C C . THR A 1 22 ? 7.447 2.373 8.490 1.00 0.00 22 THR A C 11
ATOM 7435 O O . THR A 1 22 ? 8.278 3.070 7.906 1.00 0.00 22 THR A O 11
ATOM 7446 N N . THR A 1 23 ? 6.659 1.502 7.866 1.00 0.00 23 THR A N 11
ATOM 7447 C CA . THR A 1 23 ? 6.718 1.302 6.424 1.00 0.00 23 THR A CA 11
ATOM 7448 C C . THR A 1 23 ? 5.422 1.751 5.764 1.00 0.00 23 THR A C 11
ATOM 7449 O O . THR A 1 23 ? 4.354 1.697 6.374 1.00 0.00 23 THR A O 11
ATOM 7460 N N . TRP A 1 24 ? 5.520 2.200 4.518 1.00 0.00 24 TRP A N 11
ATOM 7461 C CA . TRP A 1 24 ? 4.348 2.663 3.785 1.00 0.00 24 TRP A CA 11
ATOM 7462 C C . TRP A 1 24 ? 4.418 2.257 2.315 1.00 0.00 24 TRP A C 11
ATOM 7463 O O . TRP A 1 24 ? 5.399 2.542 1.627 1.00 0.00 24 TRP A O 11
ATOM 7484 N N . GLY A 1 25 ? 3.366 1.596 1.840 1.00 0.00 25 GLY A N 11
ATOM 7485 C CA . GLY A 1 25 ? 3.317 1.166 0.455 1.00 0.00 25 GLY A CA 11
ATOM 7486 C C . GLY A 1 25 ? 2.382 2.025 -0.377 1.00 0.00 25 GLY A C 11
ATOM 7487 O O . GLY A 1 25 ? 1.435 2.606 0.150 1.00 0.00 25 GLY A O 11
ATOM 7491 N N . CYS A 1 26 ? 2.650 2.109 -1.677 1.00 0.00 26 CYS A N 11
ATOM 7492 C CA . CYS A 1 26 ? 1.825 2.912 -2.574 1.00 0.00 26 CYS A CA 11
ATOM 7493 C C . CYS A 1 26 ? 0.684 2.087 -3.165 1.00 0.00 26 CYS A C 11
ATOM 7494 O O . CYS A 1 26 ? 0.909 1.034 -3.763 1.00 0.00 26 CYS A O 11
ATOM 7501 N N . CYS A 1 27 ? -0.540 2.580 -2.994 1.00 0.00 27 CYS A N 11
ATOM 7502 C CA . CYS A 1 27 ? -1.725 1.900 -3.507 1.00 0.00 27 CYS A CA 11
ATOM 7503 C C . CYS A 1 27 ? -2.320 2.669 -4.687 1.00 0.00 27 CYS A C 11
ATOM 7504 O O . CYS A 1 27 ? -2.665 3.844 -4.557 1.00 0.00 27 CYS A O 11
ATOM 7511 N N . PRO A 1 28 ? -2.442 2.020 -5.862 1.00 0.00 28 PRO A N 11
ATOM 7512 C CA . PRO A 1 28 ? -2.986 2.648 -7.068 1.00 0.00 28 PRO A CA 11
ATOM 7513 C C . PRO A 1 28 ? -4.511 2.740 -7.045 1.00 0.00 28 PRO A C 11
ATOM 7514 O O . PRO A 1 28 ? -5.179 2.349 -8.004 1.00 0.00 28 PRO A O 11
ATOM 7525 N N . SER A 1 29 ? -5.055 3.263 -5.952 1.00 0.00 29 SER A N 11
ATOM 7526 C CA . SER A 1 29 ? -6.499 3.411 -5.810 1.00 0.00 29 SER A CA 11
ATOM 7527 C C . SER A 1 29 ? -6.837 4.318 -4.627 1.00 0.00 29 SER A C 11
ATOM 7528 O O . SER A 1 29 ? -6.202 4.235 -3.576 1.00 0.00 29 SER A O 11
ATOM 7536 N N . PRO A 1 30 ? -7.842 5.201 -4.783 1.00 0.00 30 PRO A N 11
ATOM 7537 C CA . PRO A 1 30 ? -8.253 6.126 -3.719 1.00 0.00 30 PRO A CA 11
ATOM 7538 C C . PRO A 1 30 ? -8.767 5.397 -2.480 1.00 0.00 30 PRO A C 11
ATOM 7539 O O . PRO A 1 30 ? -8.013 5.153 -1.538 1.00 0.00 30 PRO A O 11
ATOM 7550 N N . LYS A 1 31 ? -10.051 5.050 -2.486 1.00 0.00 31 LYS A N 11
ATOM 7551 C CA . LYS A 1 31 ? -10.659 4.348 -1.361 1.00 0.00 31 LYS A CA 11
ATOM 7552 C C . LYS A 1 31 ? -10.428 2.844 -1.478 1.00 0.00 31 LYS A C 11
ATOM 7553 O O . LYS A 1 31 ? -11.373 2.055 -1.481 1.00 0.00 31 LYS A O 11
ATOM 7572 N N . ALA A 1 32 ? -9.159 2.457 -1.575 1.00 0.00 32 ALA A N 11
ATOM 7573 C CA . ALA A 1 32 ? -8.790 1.052 -1.694 1.00 0.00 32 ALA A CA 11
ATOM 7574 C C . ALA A 1 32 ? -8.881 0.342 -0.347 1.00 0.00 32 ALA A C 11
ATOM 7575 O O . ALA A 1 32 ? -8.968 0.983 0.700 1.00 0.00 32 ALA A O 11
ATOM 7582 N N . VAL A 1 33 ? -8.846 -0.987 -0.384 1.00 0.00 33 VAL A N 11
ATOM 7583 C CA . VAL A 1 33 ? -8.911 -1.794 0.828 1.00 0.00 33 VAL A CA 11
ATOM 7584 C C . VAL A 1 33 ? -7.554 -2.428 1.110 1.00 0.00 33 VAL A C 11
ATOM 7585 O O . VAL A 1 33 ? -7.122 -3.335 0.399 1.00 0.00 33 VAL A O 11
ATOM 7598 N N . CYS A 1 34 ? -6.880 -1.934 2.141 1.00 0.00 34 CYS A N 11
ATOM 7599 C CA . CYS A 1 34 ? -5.562 -2.438 2.506 1.00 0.00 34 CYS A CA 11
ATOM 7600 C C . CYS A 1 34 ? -5.622 -3.875 3.012 1.00 0.00 34 CYS A C 11
ATOM 7601 O O . CYS A 1 34 ? -5.879 -4.110 4.194 1.00 0.00 34 CYS A O 11
ATOM 7608 N N . CYS A 1 35 ? -5.363 -4.835 2.121 1.00 0.00 35 CYS A N 11
ATOM 7609 C CA . CYS A 1 35 ? -5.366 -6.245 2.503 1.00 0.00 35 CYS A CA 11
ATOM 7610 C C . CYS A 1 35 ? -4.448 -6.436 3.702 1.00 0.00 35 CYS A C 11
ATOM 7611 O O . CYS A 1 35 ? -3.223 -6.295 3.590 1.00 0.00 35 CYS A O 11
ATOM 7618 N N . ASP A 1 36 ? -5.061 -6.721 4.851 1.00 0.00 36 ASP A N 11
ATOM 7619 C CA . ASP A 1 36 ? -4.330 -6.889 6.102 1.00 0.00 36 ASP A CA 11
ATOM 7620 C C . ASP A 1 36 ? -4.031 -8.349 6.429 1.00 0.00 36 ASP A C 11
ATOM 7621 O O . ASP A 1 36 ? -3.173 -8.621 7.270 1.00 0.00 36 ASP A O 11
ATOM 7630 N N . ASP A 1 37 ? -4.713 -9.294 5.781 1.00 0.00 37 ASP A N 11
ATOM 7631 C CA . ASP A 1 37 ? -4.461 -10.708 6.048 1.00 0.00 37 ASP A CA 11
ATOM 7632 C C . ASP A 1 37 ? -2.977 -11.000 5.886 1.00 0.00 37 ASP A C 11
ATOM 7633 O O . ASP A 1 37 ? -2.375 -11.710 6.691 1.00 0.00 37 ASP A O 11
ATOM 7642 N N . MET A 1 38 ? -2.397 -10.417 4.846 1.00 0.00 38 MET A N 11
ATOM 7643 C CA . MET A 1 38 ? -0.980 -10.570 4.563 1.00 0.00 38 MET A CA 11
ATOM 7644 C C . MET A 1 38 ? -0.347 -9.192 4.394 1.00 0.00 38 MET A C 11
ATOM 7645 O O . MET A 1 38 ? -0.090 -8.495 5.375 1.00 0.00 38 MET A O 11
ATOM 7659 N N . GLN A 1 39 ? -0.137 -8.782 3.145 1.00 0.00 39 GLN A N 11
ATOM 7660 C CA . GLN A 1 39 ? 0.416 -7.468 2.852 1.00 0.00 39 GLN A CA 11
ATOM 7661 C C . GLN A 1 39 ? -0.006 -7.028 1.453 1.00 0.00 39 GLN A C 11
ATOM 7662 O O . GLN A 1 39 ? 0.746 -7.219 0.497 1.00 0.00 39 GLN A O 11
ATOM 7676 N N . HIS A 1 40 ? -1.208 -6.466 1.311 1.00 0.00 40 HIS A N 11
ATOM 7677 C CA . HIS A 1 40 ? -1.656 -6.060 -0.023 1.00 0.00 40 HIS A CA 11
ATOM 7678 C C . HIS A 1 40 ? -2.665 -4.918 -0.011 1.00 0.00 40 HIS A C 11
ATOM 7679 O O . HIS A 1 40 ? -2.980 -4.345 1.032 1.00 0.00 40 HIS A O 11
ATOM 7694 N N . CYS A 1 41 ? -3.157 -4.602 -1.210 1.00 0.00 41 CYS A N 11
ATOM 7695 C CA . CYS A 1 41 ? -4.132 -3.539 -1.416 1.00 0.00 41 CYS A CA 11
ATOM 7696 C C . CYS A 1 41 ? -5.175 -3.978 -2.440 1.00 0.00 41 CYS A C 11
ATOM 7697 O O . CYS A 1 41 ? -4.860 -4.710 -3.379 1.00 0.00 41 CYS A O 11
ATOM 7704 N N . CYS A 1 42 ? -6.414 -3.532 -2.262 1.00 0.00 42 CYS A N 11
ATOM 7705 C CA . CYS A 1 42 ? -7.491 -3.888 -3.182 1.00 0.00 42 CYS A CA 11
ATOM 7706 C C . CYS A 1 42 ? -8.119 -2.637 -3.792 1.00 0.00 42 CYS A C 11
ATOM 7707 O O . CYS A 1 42 ? -8.503 -1.718 -3.073 1.00 0.00 42 CYS A O 11
ATOM 7714 N N . PRO A 1 43 ? -8.230 -2.581 -5.131 1.00 0.00 43 PRO A N 11
ATOM 7715 C CA . PRO A 1 43 ? -8.811 -1.426 -5.827 1.00 0.00 43 PRO A CA 11
ATOM 7716 C C . PRO A 1 43 ? -10.170 -1.024 -5.265 1.00 0.00 43 PRO A C 11
ATOM 7717 O O . PRO A 1 43 ? -11.020 -1.875 -4.991 1.00 0.00 43 PRO A O 11
ATOM 7728 N N . ALA A 1 44 ? -10.357 0.281 -5.092 1.00 0.00 44 ALA A N 11
ATOM 7729 C CA . ALA A 1 44 ? -11.601 0.821 -4.558 1.00 0.00 44 ALA A CA 11
ATOM 7730 C C . ALA A 1 44 ? -12.814 0.179 -5.222 1.00 0.00 44 ALA A C 11
ATOM 7731 O O . ALA A 1 44 ? -13.113 0.449 -6.385 1.00 0.00 44 ALA A O 11
ATOM 7738 N N . GLY A 1 45 ? -13.508 -0.671 -4.472 1.00 0.00 45 GLY A N 11
ATOM 7739 C CA . GLY A 1 45 ? -14.681 -1.336 -5.003 1.00 0.00 45 GLY A CA 11
ATOM 7740 C C . GLY A 1 45 ? -14.591 -2.846 -4.912 1.00 0.00 45 GLY A C 11
ATOM 7741 O O . GLY A 1 45 ? -15.554 -3.547 -5.222 1.00 0.00 45 GLY A O 11
ATOM 7745 N N . TYR A 1 46 ? -13.439 -3.352 -4.479 1.00 0.00 46 TYR A N 11
ATOM 7746 C CA . TYR A 1 46 ? -13.242 -4.792 -4.345 1.00 0.00 46 TYR A CA 11
ATOM 7747 C C . TYR A 1 46 ? -12.803 -5.145 -2.926 1.00 0.00 46 TYR A C 11
ATOM 7748 O O . TYR A 1 46 ? -12.397 -4.273 -2.160 1.00 0.00 46 TYR A O 11
ATOM 7766 N N . LYS A 1 47 ? -12.891 -6.426 -2.583 1.00 0.00 47 LYS A N 11
ATOM 7767 C CA . LYS A 1 47 ? -12.504 -6.888 -1.252 1.00 0.00 47 LYS A CA 11
ATOM 7768 C C . LYS A 1 47 ? -11.592 -8.110 -1.335 1.00 0.00 47 LYS A C 11
ATOM 7769 O O . LYS A 1 47 ? -11.542 -8.793 -2.359 1.00 0.00 47 LYS A O 11
ATOM 7788 N N . CYS A 1 48 ? -10.879 -8.380 -0.245 1.00 0.00 48 CYS A N 11
ATOM 7789 C CA . CYS A 1 48 ? -9.971 -9.520 -0.182 1.00 0.00 48 CYS A CA 11
ATOM 7790 C C . CYS A 1 48 ? -10.724 -10.787 0.214 1.00 0.00 48 CYS A C 11
ATOM 7791 O O . CYS A 1 48 ? -11.325 -10.854 1.287 1.00 0.00 48 CYS A O 11
ATOM 7798 N N . GLY A 1 49 ? -10.691 -11.789 -0.660 1.00 0.00 49 GLY A N 11
ATOM 7799 C CA . GLY A 1 49 ? -11.377 -13.040 -0.387 1.00 0.00 49 GLY A CA 11
ATOM 7800 C C . GLY A 1 49 ? -10.535 -14.001 0.434 1.00 0.00 49 GLY A C 11
ATOM 7801 O O . GLY A 1 49 ? -9.386 -13.701 0.757 1.00 0.00 49 GLY A O 11
ATOM 7805 N N . PRO A 1 50 ? -11.085 -15.179 0.789 1.00 0.00 50 PRO A N 11
ATOM 7806 C CA . PRO A 1 50 ? -10.364 -16.184 1.580 1.00 0.00 50 PRO A CA 11
ATOM 7807 C C . PRO A 1 50 ? -9.109 -16.683 0.872 1.00 0.00 50 PRO A C 11
ATOM 7808 O O . PRO A 1 50 ? -8.170 -17.157 1.512 1.00 0.00 50 PRO A O 11
ATOM 7819 N N . GLY A 1 51 ? -9.101 -16.575 -0.453 1.00 0.00 51 GLY A N 11
ATOM 7820 C CA . GLY A 1 51 ? -7.958 -17.021 -1.228 1.00 0.00 51 GLY A CA 11
ATOM 7821 C C . GLY A 1 51 ? -7.079 -15.872 -1.681 1.00 0.00 51 GLY A C 11
ATOM 7822 O O . GLY A 1 51 ? -6.419 -15.965 -2.715 1.00 0.00 51 GLY A O 11
ATOM 7826 N N . GLY A 1 52 ? -7.072 -14.791 -0.903 1.00 0.00 52 GLY A N 11
ATOM 7827 C CA . GLY A 1 52 ? -6.264 -13.630 -1.243 1.00 0.00 52 GLY A CA 11
ATOM 7828 C C . GLY A 1 52 ? -6.472 -13.176 -2.674 1.00 0.00 52 GLY A C 11
ATOM 7829 O O . GLY A 1 52 ? -5.781 -13.638 -3.581 1.00 0.00 52 GLY A O 11
ATOM 7833 N N . THR A 1 53 ? -7.422 -12.266 -2.876 1.00 0.00 53 THR A N 11
ATOM 7834 C CA . THR A 1 53 ? -7.724 -11.740 -4.204 1.00 0.00 53 THR A CA 11
ATOM 7835 C C . THR A 1 53 ? -8.745 -10.613 -4.102 1.00 0.00 53 THR A C 11
ATOM 7836 O O . THR A 1 53 ? -9.553 -10.584 -3.173 1.00 0.00 53 THR A O 11
ATOM 7847 N N . CYS A 1 54 ? -8.713 -9.685 -5.053 1.00 0.00 54 CYS A N 11
ATOM 7848 C CA . CYS A 1 54 ? -9.646 -8.564 -5.049 1.00 0.00 54 CYS A CA 11
ATOM 7849 C C . CYS A 1 54 ? -10.887 -8.887 -5.875 1.00 0.00 54 CYS A C 11
ATOM 7850 O O . CYS A 1 54 ? -10.904 -8.698 -7.091 1.00 0.00 54 CYS A O 11
ATOM 7857 N N . ILE A 1 55 ? -11.927 -9.378 -5.206 1.00 0.00 55 ILE A N 11
ATOM 7858 C CA . ILE A 1 55 ? -13.173 -9.732 -5.878 1.00 0.00 55 ILE A CA 11
ATOM 7859 C C . ILE A 1 55 ? -14.259 -8.696 -5.607 1.00 0.00 55 ILE A C 11
ATOM 7860 O O . ILE A 1 55 ? -14.045 -7.739 -4.864 1.00 0.00 55 ILE A O 11
ATOM 7876 N N . SER A 1 56 ? -15.423 -8.895 -6.215 1.00 0.00 56 SER A N 11
ATOM 7877 C CA . SER A 1 56 ? -16.543 -7.976 -6.038 1.00 0.00 56 SER A CA 11
ATOM 7878 C C . SER A 1 56 ? -17.770 -8.711 -5.509 1.00 0.00 56 SER A C 11
ATOM 7879 O O . SER A 1 56 ? -18.235 -9.651 -6.187 1.00 0.00 56 SER A O 11
ATOM 7888 N N . ASP A 1 1 ? 3.377 16.444 -3.340 1.00 0.00 1 ASP A N 12
ATOM 7889 C CA . ASP A 1 1 ? 3.017 15.003 -3.304 1.00 0.00 1 ASP A CA 12
ATOM 7890 C C . ASP A 1 1 ? 1.958 14.727 -2.242 1.00 0.00 1 ASP A C 12
ATOM 7891 O O . ASP A 1 1 ? 1.330 15.650 -1.722 1.00 0.00 1 ASP A O 12
ATOM 7902 N N . VAL A 1 2 ? 1.766 13.451 -1.923 1.00 0.00 2 VAL A N 12
ATOM 7903 C CA . VAL A 1 2 ? 0.786 13.051 -0.922 1.00 0.00 2 VAL A CA 12
ATOM 7904 C C . VAL A 1 2 ? 1.466 12.413 0.284 1.00 0.00 2 VAL A C 12
ATOM 7905 O O . VAL A 1 2 ? 2.169 11.411 0.154 1.00 0.00 2 VAL A O 12
ATOM 7918 N N . GLN A 1 3 ? 1.252 13.000 1.457 1.00 0.00 3 GLN A N 12
ATOM 7919 C CA . GLN A 1 3 ? 1.846 12.487 2.687 1.00 0.00 3 GLN A CA 12
ATOM 7920 C C . GLN A 1 3 ? 1.071 11.279 3.201 1.00 0.00 3 GLN A C 12
ATOM 7921 O O . GLN A 1 3 ? -0.052 11.413 3.689 1.00 0.00 3 GLN A O 12
ATOM 7935 N N . CYS A 1 4 ? 1.676 10.098 3.072 1.00 0.00 4 CYS A N 12
ATOM 7936 C CA . CYS A 1 4 ? 1.055 8.849 3.509 1.00 0.00 4 CYS A CA 12
ATOM 7937 C C . CYS A 1 4 ? 0.423 8.976 4.892 1.00 0.00 4 CYS A C 12
ATOM 7938 O O . CYS A 1 4 ? -0.508 8.243 5.228 1.00 0.00 4 CYS A O 12
ATOM 7945 N N . GLY A 1 5 ? 0.932 9.906 5.689 1.00 0.00 5 GLY A N 12
ATOM 7946 C CA . GLY A 1 5 ? 0.406 10.107 7.024 1.00 0.00 5 GLY A CA 12
ATOM 7947 C C . GLY A 1 5 ? 1.507 10.300 8.043 1.00 0.00 5 GLY A C 12
ATOM 7948 O O . GLY A 1 5 ? 1.719 11.409 8.536 1.00 0.00 5 GLY A O 12
ATOM 7952 N N . GLY A 1 6 ? 2.218 9.220 8.354 1.00 0.00 6 GLY A N 12
ATOM 7953 C CA . GLY A 1 6 ? 3.302 9.301 9.313 1.00 0.00 6 GLY A CA 12
ATOM 7954 C C . GLY A 1 6 ? 4.436 10.175 8.819 1.00 0.00 6 GLY A C 12
ATOM 7955 O O . GLY A 1 6 ? 4.698 11.236 9.385 1.00 0.00 6 GLY A O 12
ATOM 7959 N N . GLY A 1 7 ? 5.111 9.732 7.762 1.00 0.00 7 GLY A N 12
ATOM 7960 C CA . GLY A 1 7 ? 6.214 10.506 7.222 1.00 0.00 7 GLY A CA 12
ATOM 7961 C C . GLY A 1 7 ? 6.595 10.131 5.798 1.00 0.00 7 GLY A C 12
ATOM 7962 O O . GLY A 1 7 ? 7.581 10.646 5.272 1.00 0.00 7 GLY A O 12
ATOM 7966 N N . PHE A 1 8 ? 5.835 9.236 5.166 1.00 0.00 8 PHE A N 12
ATOM 7967 C CA . PHE A 1 8 ? 6.145 8.825 3.800 1.00 0.00 8 PHE A CA 12
ATOM 7968 C C . PHE A 1 8 ? 5.437 9.711 2.781 1.00 0.00 8 PHE A C 12
ATOM 7969 O O . PHE A 1 8 ? 4.740 10.659 3.141 1.00 0.00 8 PHE A O 12
ATOM 7986 N N . SER A 1 9 ? 5.626 9.390 1.506 1.00 0.00 9 SER A N 12
ATOM 7987 C CA . SER A 1 9 ? 5.013 10.145 0.418 1.00 0.00 9 SER A CA 12
ATOM 7988 C C . SER A 1 9 ? 4.874 9.272 -0.825 1.00 0.00 9 SER A C 12
ATOM 7989 O O . SER A 1 9 ? 5.656 8.342 -1.028 1.00 0.00 9 SER A O 12
ATOM 7997 N N . CYS A 1 10 ? 3.869 9.562 -1.646 1.00 0.00 10 CYS A N 12
ATOM 7998 C CA . CYS A 1 10 ? 3.631 8.783 -2.855 1.00 0.00 10 CYS A CA 12
ATOM 7999 C C . CYS A 1 10 ? 3.150 9.662 -4.010 1.00 0.00 10 CYS A C 12
ATOM 8000 O O . CYS A 1 10 ? 3.152 10.888 -3.913 1.00 0.00 10 CYS A O 12
ATOM 8007 N N . HIS A 1 11 ? 2.768 9.019 -5.115 1.00 0.00 11 HIS A N 12
ATOM 8008 C CA . HIS A 1 11 ? 2.315 9.733 -6.308 1.00 0.00 11 HIS A CA 12
ATOM 8009 C C . HIS A 1 11 ? 0.810 10.015 -6.302 1.00 0.00 11 HIS A C 12
ATOM 8010 O O . HIS A 1 11 ? 0.007 9.255 -5.748 1.00 0.00 11 HIS A O 12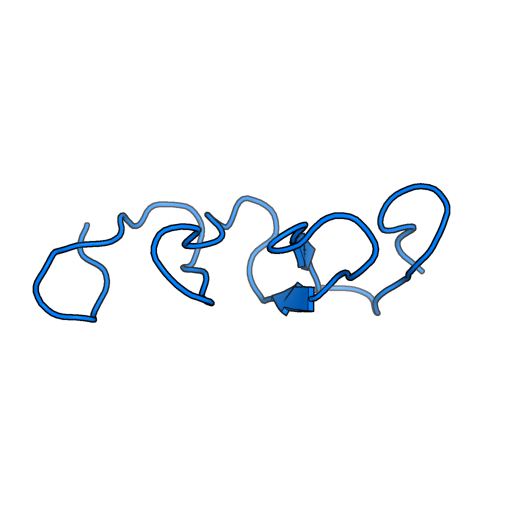
ATOM 8025 N N . ASP A 1 12 ? 0.445 11.115 -6.955 1.00 0.00 12 ASP A N 12
ATOM 8026 C CA . ASP A 1 12 ? -0.951 11.520 -7.065 1.00 0.00 12 ASP A CA 12
ATOM 8027 C C . ASP A 1 12 ? -1.782 10.394 -7.668 1.00 0.00 12 ASP A C 12
ATOM 8028 O O . ASP A 1 12 ? -1.350 9.726 -8.608 1.00 0.00 12 ASP A O 12
ATOM 8037 N N . GLY A 1 13 ? -2.974 10.184 -7.120 1.00 0.00 13 GLY A N 12
ATOM 8038 C CA . GLY A 1 13 ? -3.841 9.135 -7.618 1.00 0.00 13 GLY A CA 12
ATOM 8039 C C . GLY A 1 13 ? -3.606 7.810 -6.921 1.00 0.00 13 GLY A C 12
ATOM 8040 O O . GLY A 1 13 ? -4.329 6.841 -7.155 1.00 0.00 13 GLY A O 12
ATOM 8044 N N . GLU A 1 14 ? -2.594 7.767 -6.056 1.00 0.00 14 GLU A N 12
ATOM 8045 C CA . GLU A 1 14 ? -2.279 6.546 -5.324 1.00 0.00 14 GLU A CA 12
ATOM 8046 C C . GLU A 1 14 ? -2.775 6.631 -3.879 1.00 0.00 14 GLU A C 12
ATOM 8047 O O . GLU A 1 14 ? -3.171 7.698 -3.410 1.00 0.00 14 GLU A O 12
ATOM 8059 N N . THR A 1 15 ? -2.738 5.500 -3.176 1.00 0.00 15 THR A N 12
ATOM 8060 C CA . THR A 1 15 ? -3.172 5.440 -1.785 1.00 0.00 15 THR A CA 12
ATOM 8061 C C . THR A 1 15 ? -2.082 4.836 -0.905 1.00 0.00 15 THR A C 12
ATOM 8062 O O . THR A 1 15 ? -1.513 3.797 -1.237 1.00 0.00 15 THR A O 12
ATOM 8073 N N . CYS A 1 16 ? -1.803 5.483 0.219 1.00 0.00 16 CYS A N 12
ATOM 8074 C CA . CYS A 1 16 ? -0.789 4.997 1.148 1.00 0.00 16 CYS A CA 12
ATOM 8075 C C . CYS A 1 16 ? -1.415 4.075 2.187 1.00 0.00 16 CYS A C 12
ATOM 8076 O O . CYS A 1 16 ? -2.416 4.425 2.813 1.00 0.00 16 CYS A O 12
ATOM 8083 N N . CYS A 1 17 ? -0.830 2.894 2.363 1.00 0.00 17 CYS A N 12
ATOM 8084 C CA . CYS A 1 17 ? -1.347 1.928 3.324 1.00 0.00 17 CYS A CA 12
ATOM 8085 C C . CYS A 1 17 ? -0.289 1.544 4.354 1.00 0.00 17 CYS A C 12
ATOM 8086 O O . CYS A 1 17 ? 0.861 1.275 4.007 1.00 0.00 17 CYS A O 12
ATOM 8093 N N . PRO A 1 18 ? -0.675 1.498 5.640 1.00 0.00 18 PRO A N 12
ATOM 8094 C CA . PRO A 1 18 ? 0.225 1.129 6.728 1.00 0.00 18 PRO A CA 12
ATOM 8095 C C . PRO A 1 18 ? 0.274 -0.386 6.922 1.00 0.00 18 PRO A C 12
ATOM 8096 O O . PRO A 1 18 ? -0.620 -0.971 7.532 1.00 0.00 18 PRO A O 12
ATOM 8107 N N . THR A 1 19 ? 1.313 -1.021 6.385 1.00 0.00 19 THR A N 12
ATOM 8108 C CA . THR A 1 19 ? 1.456 -2.470 6.488 1.00 0.00 19 THR A CA 12
ATOM 8109 C C . THR A 1 19 ? 2.251 -2.883 7.724 1.00 0.00 19 THR A C 12
ATOM 8110 O O . THR A 1 19 ? 2.398 -4.073 8.001 1.00 0.00 19 THR A O 12
ATOM 8121 N N . SER A 1 20 ? 2.763 -1.904 8.464 1.00 0.00 20 SER A N 12
ATOM 8122 C CA . SER A 1 20 ? 3.540 -2.193 9.666 1.00 0.00 20 SER A CA 12
ATOM 8123 C C . SER A 1 20 ? 3.405 -1.068 10.691 1.00 0.00 20 SER A C 12
ATOM 8124 O O . SER A 1 20 ? 2.398 -0.978 11.394 1.00 0.00 20 SER A O 12
ATOM 8132 N N . GLN A 1 21 ? 4.422 -0.213 10.770 1.00 0.00 21 GLN A N 12
ATOM 8133 C CA . GLN A 1 21 ? 4.414 0.905 11.708 1.00 0.00 21 GLN A CA 12
ATOM 8134 C C . GLN A 1 21 ? 5.070 2.133 11.087 1.00 0.00 21 GLN A C 12
ATOM 8135 O O . GLN A 1 21 ? 4.396 3.110 10.761 1.00 0.00 21 GLN A O 12
ATOM 8149 N N . THR A 1 22 ? 6.388 2.074 10.923 1.00 0.00 22 THR A N 12
ATOM 8150 C CA . THR A 1 22 ? 7.137 3.179 10.338 1.00 0.00 22 THR A CA 12
ATOM 8151 C C . THR A 1 22 ? 7.353 2.960 8.845 1.00 0.00 22 THR A C 12
ATOM 8152 O O . THR A 1 22 ? 8.143 3.662 8.212 1.00 0.00 22 THR A O 12
ATOM 8163 N N . THR A 1 23 ? 6.641 1.986 8.288 1.00 0.00 23 THR A N 12
ATOM 8164 C CA . THR A 1 23 ? 6.745 1.675 6.868 1.00 0.00 23 THR A CA 12
ATOM 8165 C C . THR A 1 23 ? 5.411 1.896 6.166 1.00 0.00 23 THR A C 12
ATOM 8166 O O . THR A 1 23 ? 4.393 1.322 6.552 1.00 0.00 23 THR A O 12
ATOM 8177 N N . TRP A 1 24 ? 5.421 2.738 5.137 1.00 0.00 24 TRP A N 12
ATOM 8178 C CA . TRP A 1 24 ? 4.209 3.041 4.389 1.00 0.00 24 TRP A CA 12
ATOM 8179 C C . TRP A 1 24 ? 4.292 2.501 2.964 1.00 0.00 24 TRP A C 12
ATOM 8180 O O . TRP A 1 24 ? 5.184 2.870 2.199 1.00 0.00 24 TRP A O 12
ATOM 8201 N N . GLY A 1 25 ? 3.356 1.620 2.620 1.00 0.00 25 GLY A N 12
ATOM 8202 C CA . GLY A 1 25 ? 3.333 1.032 1.292 1.00 0.00 25 GLY A CA 12
ATOM 8203 C C . GLY A 1 25 ? 2.572 1.877 0.287 1.00 0.00 25 GLY A C 12
ATOM 8204 O O . GLY A 1 25 ? 1.596 2.545 0.636 1.00 0.00 25 GLY A O 12
ATOM 8208 N N . CYS A 1 26 ? 3.024 1.842 -0.965 1.00 0.00 26 CYS A N 12
ATOM 8209 C CA . CYS A 1 26 ? 2.394 2.605 -2.038 1.00 0.00 26 CYS A CA 12
ATOM 8210 C C . CYS A 1 26 ? 1.454 1.723 -2.861 1.00 0.00 26 CYS A C 12
ATOM 8211 O O . CYS A 1 26 ? 1.892 0.784 -3.524 1.00 0.00 26 CYS A O 12
ATOM 8218 N N . CYS A 1 27 ? 0.162 2.038 -2.812 1.00 0.00 27 CYS A N 12
ATOM 8219 C CA . CYS A 1 27 ? -0.846 1.280 -3.550 1.00 0.00 27 CYS A CA 12
ATOM 8220 C C . CYS A 1 27 ? -1.356 2.076 -4.754 1.00 0.00 27 CYS A C 12
ATOM 8221 O O . CYS A 1 27 ? -1.816 3.206 -4.607 1.00 0.00 27 CYS A O 12
ATOM 8228 N N . PRO A 1 28 ? -1.283 1.497 -5.968 1.00 0.00 28 PRO A N 12
ATOM 8229 C CA . PRO A 1 28 ? -1.738 2.169 -7.188 1.00 0.00 28 PRO A CA 12
ATOM 8230 C C . PRO A 1 28 ? -3.257 2.125 -7.354 1.00 0.00 28 PRO A C 12
ATOM 8231 O O . PRO A 1 28 ? -3.791 1.234 -8.016 1.00 0.00 28 PRO A O 12
ATOM 8242 N N . SER A 1 29 ? -3.945 3.096 -6.752 1.00 0.00 29 SER A N 12
ATOM 8243 C CA . SER A 1 29 ? -5.403 3.172 -6.832 1.00 0.00 29 SER A CA 12
ATOM 8244 C C . SER A 1 29 ? -5.929 4.424 -6.123 1.00 0.00 29 SER A C 12
ATOM 8245 O O . SER A 1 29 ? -5.286 4.941 -5.209 1.00 0.00 29 SER A O 12
ATOM 8253 N N . PRO A 1 30 ? -7.111 4.929 -6.536 1.00 0.00 30 PRO A N 12
ATOM 8254 C CA . PRO A 1 30 ? -7.718 6.125 -5.932 1.00 0.00 30 PRO A CA 12
ATOM 8255 C C . PRO A 1 30 ? -8.003 5.938 -4.445 1.00 0.00 30 PRO A C 12
ATOM 8256 O O . PRO A 1 30 ? -7.291 6.472 -3.595 1.00 0.00 30 PRO A O 12
ATOM 8267 N N . LYS A 1 31 ? -9.018 5.136 -4.138 1.00 0.00 31 LYS A N 12
ATOM 8268 C CA . LYS A 1 31 ? -9.363 4.823 -2.755 1.00 0.00 31 LYS A CA 12
ATOM 8269 C C . LYS A 1 31 ? -8.690 3.510 -2.366 1.00 0.00 31 LYS A C 12
ATOM 8270 O O . LYS A 1 31 ? -7.628 3.495 -1.747 1.00 0.00 31 LYS A O 12
ATOM 8289 N N . ALA A 1 32 ? -9.317 2.414 -2.790 1.00 0.00 32 ALA A N 12
ATOM 8290 C CA . ALA A 1 32 ? -8.808 1.064 -2.563 1.00 0.00 32 ALA A CA 12
ATOM 8291 C C . ALA A 1 32 ? -8.623 0.710 -1.090 1.00 0.00 32 ALA A C 12
ATOM 8292 O O . ALA A 1 32 ? -8.206 1.534 -0.276 1.00 0.00 32 ALA A O 12
ATOM 8299 N N . VAL A 1 33 ? -8.906 -0.552 -0.779 1.00 0.00 33 VAL A N 12
ATOM 8300 C CA . VAL A 1 33 ? -8.748 -1.081 0.569 1.00 0.00 33 VAL A CA 12
ATOM 8301 C C . VAL A 1 33 ? -7.481 -1.928 0.621 1.00 0.00 33 VAL A C 12
ATOM 8302 O O . VAL A 1 33 ? -7.369 -2.930 -0.086 1.00 0.00 33 VAL A O 12
ATOM 8315 N N . CYS A 1 34 ? -6.516 -1.514 1.431 1.00 0.00 34 CYS A N 12
ATOM 8316 C CA . CYS A 1 34 ? -5.249 -2.229 1.530 1.00 0.00 34 CYS A CA 12
ATOM 8317 C C . CYS A 1 34 ? -5.406 -3.614 2.155 1.00 0.00 34 CYS A C 12
ATOM 8318 O O . CYS A 1 34 ? -5.506 -3.742 3.375 1.00 0.00 34 CYS A O 12
ATOM 8325 N N . CYS A 1 35 ? -5.398 -4.651 1.311 1.00 0.00 35 CYS A N 12
ATOM 8326 C CA . CYS A 1 35 ? -5.507 -6.026 1.792 1.00 0.00 35 CYS A CA 12
ATOM 8327 C C . CYS A 1 35 ? -4.452 -6.277 2.862 1.00 0.00 35 CYS A C 12
ATOM 8328 O O . CYS A 1 35 ? -3.244 -6.221 2.587 1.00 0.00 35 CYS A O 12
ATOM 8335 N N . ASP A 1 36 ? -4.921 -6.520 4.086 1.00 0.00 36 ASP A N 12
ATOM 8336 C CA . ASP A 1 36 ? -4.040 -6.739 5.228 1.00 0.00 36 ASP A CA 12
ATOM 8337 C C . ASP A 1 36 ? -3.594 -8.193 5.367 1.00 0.00 36 ASP A C 12
ATOM 8338 O O . ASP A 1 36 ? -2.587 -8.460 6.024 1.00 0.00 36 ASP A O 12
ATOM 8347 N N . ASP A 1 37 ? -4.333 -9.132 4.769 1.00 0.00 37 ASP A N 12
ATOM 8348 C CA . ASP A 1 37 ? -3.978 -10.550 4.859 1.00 0.00 37 ASP A CA 12
ATOM 8349 C C . ASP A 1 37 ? -2.475 -10.745 4.701 1.00 0.00 37 ASP A C 12
ATOM 8350 O O . ASP A 1 37 ? -1.846 -11.471 5.471 1.00 0.00 37 ASP A O 12
ATOM 8359 N N . MET A 1 38 ? -1.909 -10.076 3.706 1.00 0.00 38 MET A N 12
ATOM 8360 C CA . MET A 1 38 ? -0.479 -10.149 3.445 1.00 0.00 38 MET A CA 12
ATOM 8361 C C . MET A 1 38 ? 0.078 -8.748 3.230 1.00 0.00 38 MET A C 12
ATOM 8362 O O . MET A 1 38 ? 0.416 -8.052 4.188 1.00 0.00 38 MET A O 12
ATOM 8376 N N . GLN A 1 39 ? 0.112 -8.315 1.976 1.00 0.00 39 GLN A N 12
ATOM 8377 C CA . GLN A 1 39 ? 0.553 -6.972 1.631 1.00 0.00 39 GLN A CA 12
ATOM 8378 C C . GLN A 1 39 ? -0.040 -6.593 0.281 1.00 0.00 39 GLN A C 12
ATOM 8379 O O . GLN A 1 39 ? 0.632 -6.722 -0.744 1.00 0.00 39 GLN A O 12
ATOM 8393 N N . HIS A 1 40 ? -1.299 -6.154 0.255 1.00 0.00 40 HIS A N 12
ATOM 8394 C CA . HIS A 1 40 ? -1.926 -5.813 -1.023 1.00 0.00 40 HIS A CA 12
ATOM 8395 C C . HIS A 1 40 ? -2.978 -4.722 -0.891 1.00 0.00 40 HIS A C 12
ATOM 8396 O O . HIS A 1 40 ? -3.168 -4.141 0.176 1.00 0.00 40 HIS A O 12
ATOM 8411 N N . CYS A 1 41 ? -3.661 -4.467 -2.004 1.00 0.00 41 CYS A N 12
ATOM 8412 C CA . CYS A 1 41 ? -4.715 -3.466 -2.068 1.00 0.00 41 CYS A CA 12
ATOM 8413 C C . CYS A 1 41 ? -5.781 -3.901 -3.069 1.00 0.00 41 CYS A C 12
ATOM 8414 O O . CYS A 1 41 ? -5.478 -4.568 -4.058 1.00 0.00 41 CYS A O 12
ATOM 8421 N N . CYS A 1 42 ? -7.027 -3.529 -2.803 1.00 0.00 42 CYS A N 12
ATOM 8422 C CA . CYS A 1 42 ? -8.133 -3.894 -3.679 1.00 0.00 42 CYS A CA 12
ATOM 8423 C C . CYS A 1 42 ? -8.877 -2.653 -4.166 1.00 0.00 42 CYS A C 12
ATOM 8424 O O . CYS A 1 42 ? -9.146 -1.741 -3.388 1.00 0.00 42 CYS A O 12
ATOM 8431 N N . PRO A 1 43 ? -9.219 -2.601 -5.468 1.00 0.00 43 PRO A N 12
ATOM 8432 C CA . PRO A 1 43 ? -9.930 -1.464 -6.060 1.00 0.00 43 PRO A CA 12
ATOM 8433 C C . PRO A 1 43 ? -11.165 -1.056 -5.260 1.00 0.00 43 PRO A C 12
ATOM 8434 O O . PRO A 1 43 ? -11.986 -1.897 -4.883 1.00 0.00 43 PRO A O 12
ATOM 8445 N N . ALA A 1 44 ? -11.283 0.248 -5.007 1.00 0.00 44 ALA A N 12
ATOM 8446 C CA . ALA A 1 44 ? -12.409 0.792 -4.256 1.00 0.00 44 ALA A CA 12
ATOM 8447 C C . ALA A 1 44 ? -13.720 0.173 -4.718 1.00 0.00 44 ALA A C 12
ATOM 8448 O O . ALA A 1 44 ? -14.003 0.118 -5.915 1.00 0.00 44 ALA A O 12
ATOM 8455 N N . GLY A 1 45 ? -14.514 -0.299 -3.766 1.00 0.00 45 GLY A N 12
ATOM 8456 C CA . GLY A 1 45 ? -15.780 -0.916 -4.103 1.00 0.00 45 GLY A CA 12
ATOM 8457 C C . GLY A 1 45 ? -15.702 -2.427 -4.074 1.00 0.00 45 GLY A C 12
ATOM 8458 O O . GLY A 1 45 ? -16.722 -3.106 -4.200 1.00 0.00 45 GLY A O 12
ATOM 8462 N N . TYR A 1 46 ? -14.493 -2.959 -3.904 1.00 0.00 46 TYR A N 12
ATOM 8463 C CA . TYR A 1 46 ? -14.297 -4.403 -3.858 1.00 0.00 46 TYR A CA 12
ATOM 8464 C C . TYR A 1 46 ? -13.877 -4.850 -2.460 1.00 0.00 46 TYR A C 12
ATOM 8465 O O . TYR A 1 46 ? -13.461 -4.037 -1.635 1.00 0.00 46 TYR A O 12
ATOM 8483 N N . LYS A 1 47 ? -13.993 -6.149 -2.204 1.00 0.00 47 LYS A N 12
ATOM 8484 C CA . LYS A 1 47 ? -13.631 -6.717 -0.909 1.00 0.00 47 LYS A CA 12
ATOM 8485 C C . LYS A 1 47 ? -12.539 -7.771 -1.077 1.00 0.00 47 LYS A C 12
ATOM 8486 O O . LYS A 1 47 ? -12.411 -8.372 -2.143 1.00 0.00 47 LYS A O 12
ATOM 8505 N N . CYS A 1 48 ? -11.758 -8.000 -0.025 1.00 0.00 48 CYS A N 12
ATOM 8506 C CA . CYS A 1 48 ? -10.689 -8.990 -0.072 1.00 0.00 48 CYS A CA 12
ATOM 8507 C C . CYS A 1 48 ? -11.222 -10.367 0.314 1.00 0.00 48 CYS A C 12
ATOM 8508 O O . CYS A 1 48 ? -11.970 -10.502 1.282 1.00 0.00 48 CYS A O 12
ATOM 8515 N N . GLY A 1 49 ? -10.837 -11.387 -0.447 1.00 0.00 49 GLY A N 12
ATOM 8516 C CA . GLY A 1 49 ? -11.295 -12.734 -0.166 1.00 0.00 49 GLY A CA 12
ATOM 8517 C C . GLY A 1 49 ? -10.186 -13.642 0.331 1.00 0.00 49 GLY A C 12
ATOM 8518 O O . GLY A 1 49 ? -9.055 -13.195 0.525 1.00 0.00 49 GLY A O 12
ATOM 8522 N N . PRO A 1 50 ? -10.485 -14.936 0.550 1.00 0.00 50 PRO A N 12
ATOM 8523 C CA . PRO A 1 50 ? -9.496 -15.908 1.031 1.00 0.00 50 PRO A CA 12
ATOM 8524 C C . PRO A 1 50 ? -8.277 -15.992 0.117 1.00 0.00 50 PRO A C 12
ATOM 8525 O O . PRO A 1 50 ? -8.404 -16.224 -1.085 1.00 0.00 50 PRO A O 12
ATOM 8536 N N . GLY A 1 51 ? -7.097 -15.801 0.698 1.00 0.00 51 GLY A N 12
ATOM 8537 C CA . GLY A 1 51 ? -5.869 -15.859 -0.073 1.00 0.00 51 GLY A CA 12
ATOM 8538 C C . GLY A 1 51 ? -5.565 -14.553 -0.779 1.00 0.00 51 GLY A C 12
ATOM 8539 O O . GLY A 1 51 ? -4.669 -14.488 -1.620 1.00 0.00 51 GLY A O 12
ATOM 8543 N N . GLY A 1 52 ? -6.312 -13.515 -0.431 1.00 0.00 52 GLY A N 12
ATOM 8544 C CA . GLY A 1 52 ? -6.106 -12.214 -1.039 1.00 0.00 52 GLY A CA 12
ATOM 8545 C C . GLY A 1 52 ? -6.624 -12.143 -2.462 1.00 0.00 52 GLY A C 12
ATOM 8546 O O . GLY A 1 52 ? -5.964 -12.604 -3.393 1.00 0.00 52 GLY A O 12
ATOM 8550 N N . THR A 1 53 ? -7.803 -11.550 -2.630 1.00 0.00 53 THR A N 12
ATOM 8551 C CA . THR A 1 53 ? -8.414 -11.399 -3.947 1.00 0.00 53 THR A CA 12
ATOM 8552 C C . THR A 1 53 ? -9.534 -10.367 -3.906 1.00 0.00 53 THR A C 12
ATOM 8553 O O . THR A 1 53 ? -10.280 -10.287 -2.930 1.00 0.00 53 THR A O 12
ATOM 8564 N N . CYS A 1 54 ? -9.639 -9.566 -4.960 1.00 0.00 54 CYS A N 12
ATOM 8565 C CA . CYS A 1 54 ? -10.660 -8.527 -5.030 1.00 0.00 54 CYS A CA 12
ATOM 8566 C C . CYS A 1 54 ? -11.933 -9.030 -5.705 1.00 0.00 54 CYS A C 12
ATOM 8567 O O . CYS A 1 54 ? -11.992 -9.166 -6.927 1.00 0.00 54 CYS A O 12
ATOM 8574 N N . ILE A 1 55 ? -12.953 -9.296 -4.894 1.00 0.00 55 ILE A N 12
ATOM 8575 C CA . ILE A 1 55 ? -14.235 -9.775 -5.399 1.00 0.00 55 ILE A CA 12
ATOM 8576 C C . ILE A 1 55 ? -15.328 -8.732 -5.191 1.00 0.00 55 ILE A C 12
ATOM 8577 O O . ILE A 1 55 ? -15.210 -7.859 -4.331 1.00 0.00 55 ILE A O 12
ATOM 8593 N N . SER A 1 56 ? -16.391 -8.826 -5.985 1.00 0.00 56 SER A N 12
ATOM 8594 C CA . SER A 1 56 ? -17.504 -7.886 -5.889 1.00 0.00 56 SER A CA 12
ATOM 8595 C C . SER A 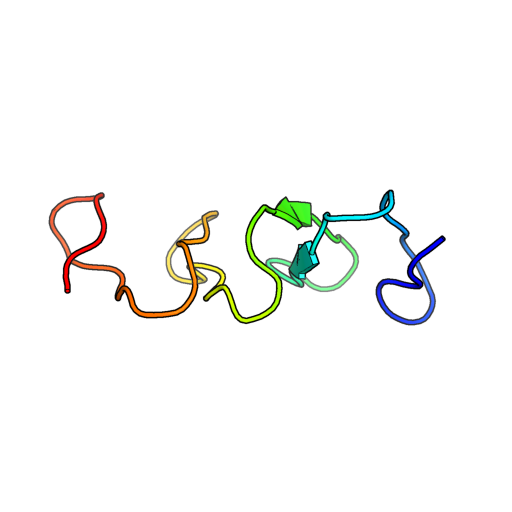1 56 ? -18.530 -8.359 -4.864 1.00 0.00 56 SER A C 12
ATOM 8596 O O . SER A 1 56 ? -19.212 -7.497 -4.271 1.00 0.00 56 SER A O 12
ATOM 8605 N N . ASP A 1 1 ? 4.566 16.350 -4.333 1.00 0.00 1 ASP A N 13
ATOM 8606 C CA . ASP A 1 1 ? 4.460 14.995 -3.732 1.00 0.00 1 ASP A CA 13
ATOM 8607 C C . ASP A 1 1 ? 3.439 14.972 -2.598 1.00 0.00 1 ASP A C 13
ATOM 8608 O O . ASP A 1 1 ? 3.003 16.021 -2.121 1.00 0.00 1 ASP A O 13
ATOM 8619 N N . VAL A 1 2 ? 3.059 13.770 -2.175 1.00 0.00 2 VAL A N 13
ATOM 8620 C CA . VAL A 1 2 ? 2.086 13.609 -1.100 1.00 0.00 2 VAL A CA 13
ATOM 8621 C C . VAL A 1 2 ? 2.669 12.807 0.058 1.00 0.00 2 VAL A C 13
ATOM 8622 O O . VAL A 1 2 ? 3.266 11.750 -0.146 1.00 0.00 2 VAL A O 13
ATOM 8635 N N . GLN A 1 3 ? 2.485 13.308 1.273 1.00 0.00 3 GLN A N 13
ATOM 8636 C CA . GLN A 1 3 ? 2.987 12.632 2.463 1.00 0.00 3 GLN A CA 13
ATOM 8637 C C . GLN A 1 3 ? 1.929 11.691 3.030 1.00 0.00 3 GLN A C 13
ATOM 8638 O O . GLN A 1 3 ? 0.810 12.110 3.327 1.00 0.00 3 GLN A O 13
ATOM 8652 N N . CYS A 1 4 ? 2.287 10.418 3.173 1.00 0.00 4 CYS A N 13
ATOM 8653 C CA . CYS A 1 4 ? 1.363 9.421 3.703 1.00 0.00 4 CYS A CA 13
ATOM 8654 C C . CYS A 1 4 ? 0.893 9.805 5.104 1.00 0.00 4 CYS A C 13
ATOM 8655 O O . CYS A 1 4 ? -0.237 10.256 5.287 1.00 0.00 4 CYS A O 13
ATOM 8662 N N . GLY A 1 5 ? 1.769 9.626 6.090 1.00 0.00 5 GLY A N 13
ATOM 8663 C CA . GLY A 1 5 ? 1.424 9.960 7.460 1.00 0.00 5 GLY A CA 13
ATOM 8664 C C . GLY A 1 5 ? 2.640 10.042 8.359 1.00 0.00 5 GLY A C 13
ATOM 8665 O O . GLY A 1 5 ? 2.786 9.251 9.293 1.00 0.00 5 GLY A O 13
ATOM 8669 N N . GLY A 1 6 ? 3.521 10.995 8.074 1.00 0.00 6 GLY A N 13
ATOM 8670 C CA . GLY A 1 6 ? 4.724 11.156 8.869 1.00 0.00 6 GLY A CA 13
ATOM 8671 C C . GLY A 1 6 ? 5.681 9.993 8.699 1.00 0.00 6 GLY A C 13
ATOM 8672 O O . GLY A 1 6 ? 6.009 9.304 9.666 1.00 0.00 6 GLY A O 13
ATOM 8676 N N . GLY A 1 7 ? 6.127 9.774 7.467 1.00 0.00 7 GLY A N 13
ATOM 8677 C CA . GLY A 1 7 ? 7.045 8.686 7.194 1.00 0.00 7 GLY A CA 13
ATOM 8678 C C . GLY A 1 7 ? 7.329 8.519 5.714 1.00 0.00 7 GLY A C 13
ATOM 8679 O O . GLY A 1 7 ? 8.338 9.012 5.210 1.00 0.00 7 GLY A O 13
ATOM 8683 N N . PHE A 1 8 ? 6.442 7.813 5.016 1.00 0.00 8 PHE A N 13
ATOM 8684 C CA . PHE A 1 8 ? 6.612 7.575 3.588 1.00 0.00 8 PHE A CA 13
ATOM 8685 C C . PHE A 1 8 ? 5.950 8.667 2.755 1.00 0.00 8 PHE A C 13
ATOM 8686 O O . PHE A 1 8 ? 5.273 9.549 3.285 1.00 0.00 8 PHE A O 13
ATOM 8703 N N . SER A 1 9 ? 6.146 8.585 1.444 1.00 0.00 9 SER A N 13
ATOM 8704 C CA . SER A 1 9 ? 5.572 9.544 0.509 1.00 0.00 9 SER A CA 13
ATOM 8705 C C . SER A 1 9 ? 5.204 8.843 -0.793 1.00 0.00 9 SER A C 13
ATOM 8706 O O . SER A 1 9 ? 5.756 7.791 -1.114 1.00 0.00 9 SER A O 13
ATOM 8714 N N . CYS A 1 10 ? 4.264 9.417 -1.538 1.00 0.00 10 CYS A N 13
ATOM 8715 C CA . CYS A 1 10 ? 3.833 8.818 -2.794 1.00 0.00 10 CYS A CA 13
ATOM 8716 C C . CYS A 1 10 ? 3.491 9.870 -3.844 1.00 0.00 10 CYS A C 13
ATOM 8717 O O . CYS A 1 10 ? 3.609 11.072 -3.611 1.00 0.00 10 CYS A O 13
ATOM 8724 N N . HIS A 1 11 ? 3.088 9.380 -5.009 1.00 0.00 11 HIS A N 13
ATOM 8725 C CA . HIS A 1 11 ? 2.744 10.244 -6.132 1.00 0.00 11 HIS A CA 13
ATOM 8726 C C . HIS A 1 11 ? 1.326 10.784 -5.989 1.00 0.00 11 HIS A C 13
ATOM 8727 O O . HIS A 1 11 ? 0.451 10.131 -5.408 1.00 0.00 11 HIS A O 13
ATOM 8742 N N . ASP A 1 12 ? 1.116 11.992 -6.512 1.00 0.00 12 ASP A N 13
ATOM 8743 C CA . ASP A 1 12 ? -0.181 12.654 -6.442 1.00 0.00 12 ASP A CA 13
ATOM 8744 C C . ASP A 1 12 ? -1.201 11.992 -7.359 1.00 0.00 12 ASP A C 13
ATOM 8745 O O . ASP A 1 12 ? -1.990 12.670 -8.019 1.00 0.00 12 ASP A O 13
ATOM 8754 N N . GLY A 1 13 ? -1.202 10.668 -7.375 1.00 0.00 13 GLY A N 13
ATOM 8755 C CA . GLY A 1 13 ? -2.132 9.908 -8.173 1.00 0.00 13 GLY A CA 13
ATOM 8756 C C . GLY A 1 13 ? -2.244 8.517 -7.582 1.00 0.00 13 GLY A C 13
ATOM 8757 O O . GLY A 1 13 ? -2.712 7.577 -8.225 1.00 0.00 13 GLY A O 13
ATOM 8761 N N . GLU A 1 14 ? -1.795 8.419 -6.327 1.00 0.00 14 GLU A N 13
ATOM 8762 C CA . GLU A 1 14 ? -1.814 7.167 -5.575 1.00 0.00 14 GLU A CA 13
ATOM 8763 C C . GLU A 1 14 ? -2.386 7.392 -4.178 1.00 0.00 14 GLU A C 13
ATOM 8764 O O . GLU A 1 14 ? -2.800 8.500 -3.840 1.00 0.00 14 GLU A O 13
ATOM 8776 N N . THR A 1 15 ? -2.395 6.337 -3.365 1.00 0.00 15 THR A N 13
ATOM 8777 C CA . THR A 1 15 ? -2.901 6.419 -2.001 1.00 0.00 15 THR A CA 13
ATOM 8778 C C . THR A 1 15 ? -2.008 5.615 -1.060 1.00 0.00 15 THR A C 13
ATOM 8779 O O . THR A 1 15 ? -1.596 4.502 -1.386 1.00 0.00 15 THR A O 13
ATOM 8790 N N . CYS A 1 16 ? -1.708 6.183 0.103 1.00 0.00 16 CYS A N 13
ATOM 8791 C CA . CYS A 1 16 ? -0.860 5.515 1.084 1.00 0.00 16 CYS A CA 13
ATOM 8792 C C . CYS A 1 16 ? -1.692 4.683 2.055 1.00 0.00 16 CYS A C 13
ATOM 8793 O O . CYS A 1 16 ? -2.643 5.185 2.655 1.00 0.00 16 CYS A O 13
ATOM 8800 N N . CYS A 1 17 ? -1.330 3.412 2.209 1.00 0.00 17 CYS A N 13
ATOM 8801 C CA . CYS A 1 17 ? -2.045 2.515 3.112 1.00 0.00 17 CYS A CA 13
ATOM 8802 C C . CYS A 1 17 ? -1.099 1.953 4.173 1.00 0.00 17 CYS A C 13
ATOM 8803 O O . CYS A 1 17 ? 0.041 1.596 3.874 1.00 0.00 17 CYS A O 13
ATOM 8810 N N . PRO A 1 18 ? -1.556 1.883 5.435 1.00 0.00 18 PRO A N 13
ATOM 8811 C CA . PRO A 1 18 ? -0.747 1.380 6.545 1.00 0.00 18 PRO A CA 13
ATOM 8812 C C . PRO A 1 18 ? -0.756 -0.145 6.642 1.00 0.00 18 PRO A C 13
ATOM 8813 O O . PRO A 1 18 ? -1.748 -0.747 7.052 1.00 0.00 18 PRO A O 13
ATOM 8824 N N . THR A 1 19 ? 0.359 -0.760 6.256 1.00 0.00 19 THR A N 13
ATOM 8825 C CA . THR A 1 19 ? 0.486 -2.215 6.290 1.00 0.00 19 THR A CA 13
ATOM 8826 C C . THR A 1 19 ? 0.884 -2.711 7.678 1.00 0.00 19 THR A C 13
ATOM 8827 O O . THR A 1 19 ? 0.792 -3.905 7.968 1.00 0.00 19 THR A O 13
ATOM 8838 N N . SER A 1 20 ? 1.319 -1.794 8.536 1.00 0.00 20 SER A N 13
ATOM 8839 C CA . SER A 1 20 ? 1.721 -2.150 9.893 1.00 0.00 20 SER A CA 13
ATOM 8840 C C . SER A 1 20 ? 1.499 -0.985 10.857 1.00 0.00 20 SER A C 13
ATOM 8841 O O . SER A 1 20 ? 0.399 -0.797 11.376 1.00 0.00 20 SER A O 13
ATOM 8849 N N . GLN A 1 21 ? 2.552 -0.207 11.091 1.00 0.00 21 GLN A N 13
ATOM 8850 C CA . GLN A 1 21 ? 2.477 0.938 11.990 1.00 0.00 21 GLN A CA 13
ATOM 8851 C C . GLN A 1 21 ? 3.584 1.939 11.675 1.00 0.00 21 GLN A C 13
ATOM 8852 O O . GLN A 1 21 ? 3.495 3.115 12.027 1.00 0.00 21 GLN A O 13
ATOM 8866 N N . THR A 1 22 ? 4.624 1.459 11.002 1.00 0.00 22 THR A N 13
ATOM 8867 C CA . THR A 1 22 ? 5.752 2.299 10.623 1.00 0.00 22 THR A CA 13
ATOM 8868 C C . THR A 1 22 ? 6.025 2.185 9.129 1.00 0.00 22 THR A C 13
ATOM 8869 O O . THR A 1 22 ? 6.889 2.876 8.587 1.00 0.00 22 THR A O 13
ATOM 8880 N N . THR A 1 23 ? 5.270 1.311 8.468 1.00 0.00 23 THR A N 13
ATOM 8881 C CA . THR A 1 23 ? 5.411 1.104 7.032 1.00 0.00 23 THR A CA 13
ATOM 8882 C C . THR A 1 23 ? 4.246 1.739 6.284 1.00 0.00 23 THR A C 13
ATOM 8883 O O . THR A 1 23 ? 3.182 1.969 6.861 1.00 0.00 23 THR A O 13
ATOM 8894 N N . TRP A 1 24 ? 4.448 2.032 5.004 1.00 0.00 24 TRP A N 13
ATOM 8895 C CA . TRP A 1 24 ? 3.405 2.652 4.198 1.00 0.00 24 TRP A CA 13
ATOM 8896 C C . TRP A 1 24 ? 3.482 2.204 2.740 1.00 0.00 24 TRP A C 13
ATOM 8897 O O . TRP A 1 24 ? 4.422 2.548 2.023 1.00 0.00 24 TRP A O 13
ATOM 8918 N N . GLY A 1 25 ? 2.483 1.435 2.310 1.00 0.00 25 GLY A N 13
ATOM 8919 C CA . GLY A 1 25 ? 2.450 0.950 0.942 1.00 0.00 25 GLY A CA 13
ATOM 8920 C C . GLY A 1 25 ? 1.807 1.940 -0.013 1.00 0.00 25 GLY A C 13
ATOM 8921 O O . GLY A 1 25 ? 0.914 2.696 0.375 1.00 0.00 25 GLY A O 13
ATOM 8925 N N . CYS A 1 26 ? 2.266 1.935 -1.262 1.00 0.00 26 CYS A N 13
ATOM 8926 C CA . CYS A 1 26 ? 1.738 2.838 -2.282 1.00 0.00 26 CYS A CA 13
ATOM 8927 C C . CYS A 1 26 ? 0.720 2.130 -3.171 1.00 0.00 26 CYS A C 13
ATOM 8928 O O . CYS A 1 26 ? 0.981 1.042 -3.687 1.00 0.00 26 CYS A O 13
ATOM 8935 N N . CYS A 1 27 ? -0.447 2.747 -3.334 1.00 0.00 27 CYS A N 13
ATOM 8936 C CA . CYS A 1 27 ? -1.513 2.170 -4.147 1.00 0.00 27 CYS A CA 13
ATOM 8937 C C . CYS A 1 27 ? -1.900 3.087 -5.306 1.00 0.00 27 CYS A C 13
ATOM 8938 O O . CYS A 1 27 ? -2.212 4.256 -5.099 1.00 0.00 27 CYS A O 13
ATOM 8945 N N . PRO A 1 28 ? -1.897 2.566 -6.548 1.00 0.00 28 PRO A N 13
ATOM 8946 C CA . PRO A 1 28 ? -2.259 3.350 -7.730 1.00 0.00 28 PRO A CA 13
ATOM 8947 C C . PRO A 1 28 ? -3.771 3.494 -7.895 1.00 0.00 28 PRO A C 13
ATOM 8948 O O . PRO A 1 28 ? -4.286 3.495 -9.014 1.00 0.00 28 PRO A O 13
ATOM 8959 N N . SER A 1 29 ? -4.478 3.615 -6.773 1.00 0.00 29 SER A N 13
ATOM 8960 C CA . SER A 1 29 ? -5.931 3.760 -6.792 1.00 0.00 29 SER A CA 13
ATOM 8961 C C . SER A 1 29 ? -6.401 4.676 -5.661 1.00 0.00 29 SER A C 13
ATOM 8962 O O . SER A 1 29 ? -5.704 4.837 -4.659 1.00 0.00 29 SER A O 13
ATOM 8970 N N . PRO A 1 30 ? -7.592 5.292 -5.804 1.00 0.00 30 PRO A N 13
ATOM 8971 C CA . PRO A 1 30 ? -8.142 6.194 -4.785 1.00 0.00 30 PRO A CA 13
ATOM 8972 C C . PRO A 1 30 ? -8.379 5.486 -3.451 1.00 0.00 30 PRO A C 13
ATOM 8973 O O . PRO A 1 30 ? -7.447 5.306 -2.667 1.00 0.00 30 PRO A O 13
ATOM 8984 N N . LYS A 1 31 ? -9.621 5.082 -3.195 1.00 0.00 31 LYS A N 13
ATOM 8985 C CA . LYS A 1 31 ? -9.955 4.391 -1.953 1.00 0.00 31 LYS A CA 13
ATOM 8986 C C . LYS A 1 31 ? -9.158 3.095 -1.836 1.00 0.00 31 LYS A C 13
ATOM 8987 O O . LYS A 1 31 ? -8.092 3.068 -1.221 1.00 0.00 31 LYS A O 13
ATOM 9006 N N . ALA A 1 32 ? -9.677 2.028 -2.445 1.00 0.00 32 ALA A N 13
ATOM 9007 C CA . ALA A 1 32 ? -9.012 0.727 -2.430 1.00 0.00 32 ALA A CA 13
ATOM 9008 C C . ALA A 1 32 ? -8.907 0.155 -1.017 1.00 0.00 32 ALA A C 13
ATOM 9009 O O . ALA A 1 32 ? -8.718 0.891 -0.047 1.00 0.00 32 ALA A O 13
ATOM 9016 N N . VAL A 1 33 ? -9.012 -1.168 -0.911 1.00 0.00 33 VAL A N 13
ATOM 9017 C CA . VAL A 1 33 ? -8.908 -1.849 0.375 1.00 0.00 33 VAL A CA 13
ATOM 9018 C C . VAL A 1 33 ? -7.498 -2.397 0.561 1.00 0.00 33 VAL A C 13
ATOM 9019 O O . VAL A 1 33 ? -7.122 -3.388 -0.067 1.00 0.00 33 VAL A O 13
ATOM 9032 N N . CYS A 1 34 ? -6.720 -1.725 1.406 1.00 0.00 34 CYS A N 13
ATOM 9033 C CA . CYS A 1 34 ? -5.333 -2.107 1.664 1.00 0.00 34 CYS A CA 13
ATOM 9034 C C . CYS A 1 34 ? -5.209 -3.486 2.302 1.00 0.00 34 CYS A C 13
ATOM 9035 O O . CYS A 1 34 ? -5.051 -3.603 3.518 1.00 0.00 34 CYS A O 13
ATOM 9042 N N . CYS A 1 35 ? -5.256 -4.532 1.476 1.00 0.00 35 CYS A N 13
ATOM 9043 C CA . CYS A 1 35 ? -5.116 -5.896 1.971 1.00 0.00 35 CYS A CA 13
ATOM 9044 C C . CYS A 1 35 ? -3.782 -6.047 2.695 1.00 0.00 35 CYS A C 13
ATOM 9045 O O . CYS A 1 35 ? -2.699 -5.831 2.108 1.00 0.00 35 CYS A O 13
ATOM 9052 N N . ASP A 1 36 ? -3.886 -6.392 3.979 1.00 0.00 36 ASP A N 13
ATOM 9053 C CA . ASP A 1 36 ? -2.726 -6.552 4.845 1.00 0.00 36 ASP A CA 13
ATOM 9054 C C . ASP A 1 36 ? -2.229 -7.993 4.899 1.00 0.00 36 ASP A C 13
ATOM 9055 O O . ASP A 1 36 ? -1.074 -8.223 5.259 1.00 0.00 36 ASP A O 13
ATOM 9064 N N . ASP A 1 37 ? -3.082 -8.963 4.542 1.00 0.00 37 ASP A N 13
ATOM 9065 C CA . ASP A 1 37 ? -2.679 -10.372 4.557 1.00 0.00 37 ASP A CA 13
ATOM 9066 C C . ASP A 1 37 ? -1.268 -10.496 4.009 1.00 0.00 37 ASP A C 13
ATOM 9067 O O . ASP A 1 37 ? -0.419 -11.192 4.568 1.00 0.00 37 ASP A O 13
ATOM 9076 N N . MET A 1 38 ? -1.028 -9.770 2.930 1.00 0.00 38 MET A N 13
ATOM 9077 C CA . MET A 1 38 ? 0.274 -9.723 2.295 1.00 0.00 38 MET A CA 13
ATOM 9078 C C . MET A 1 38 ? 0.722 -8.267 2.236 1.00 0.00 38 MET A C 13
ATOM 9079 O O . MET A 1 38 ? 1.016 -7.663 3.268 1.00 0.00 38 MET A O 13
ATOM 9093 N N . GLN A 1 39 ? 0.732 -7.687 1.042 1.00 0.00 39 GLN A N 13
ATOM 9094 C CA . GLN A 1 39 ? 1.096 -6.287 0.886 1.00 0.00 39 GLN A CA 13
ATOM 9095 C C . GLN A 1 39 ? 0.453 -5.706 -0.367 1.00 0.00 39 GLN A C 13
ATOM 9096 O O . GLN A 1 39 ? 1.105 -5.628 -1.408 1.00 0.00 39 GLN A O 13
ATOM 9110 N N . HIS A 1 40 ? -0.815 -5.281 -0.280 1.00 0.00 40 HIS A N 13
ATOM 9111 C CA . HIS A 1 40 ? -1.479 -4.704 -1.456 1.00 0.00 40 HIS A CA 13
ATOM 9112 C C . HIS A 1 40 ? -2.918 -4.330 -1.161 1.00 0.00 40 HIS A C 13
ATOM 9113 O O . HIS A 1 40 ? -3.497 -4.808 -0.197 1.00 0.00 40 HIS A O 13
ATOM 9128 N N . CYS A 1 41 ? -3.490 -3.473 -2.001 1.00 0.00 41 CYS A N 13
ATOM 9129 C CA . CYS A 1 41 ? -4.867 -3.040 -1.825 1.00 0.00 41 CYS A CA 13
ATOM 9130 C C . CYS A 1 41 ? -5.689 -3.273 -3.087 1.00 0.00 41 CYS A C 13
ATOM 9131 O O . CYS A 1 41 ? -5.243 -2.969 -4.194 1.00 0.00 41 CYS A O 13
ATOM 9138 N N . CYS A 1 42 ? -6.885 -3.832 -2.922 1.00 0.00 42 CYS A N 13
ATOM 9139 C CA . CYS A 1 42 ? -7.751 -4.117 -4.063 1.00 0.00 42 CYS A CA 13
ATOM 9140 C C . CYS A 1 42 ? -8.582 -2.887 -4.425 1.00 0.00 42 CYS A C 13
ATOM 9141 O O . CYS A 1 42 ? -8.966 -2.109 -3.555 1.00 0.00 42 CYS A O 13
ATOM 9148 N N . PRO A 1 43 ? -8.854 -2.689 -5.730 1.00 0.00 43 PRO A N 13
ATOM 9149 C CA . PRO A 1 43 ? -9.620 -1.545 -6.235 1.00 0.00 43 PRO A CA 13
ATOM 9150 C C . PRO A 1 43 ? -10.877 -1.237 -5.430 1.00 0.00 43 PRO A C 13
ATOM 9151 O O . PRO A 1 43 ? -11.694 -2.123 -5.146 1.00 0.00 43 PRO A O 13
ATOM 9162 N N . ALA A 1 44 ? -11.007 0.036 -5.065 1.00 0.00 44 ALA A N 13
ATOM 9163 C CA . ALA A 1 44 ? -12.144 0.519 -4.294 1.00 0.00 44 ALA A CA 13
ATOM 9164 C C . ALA A 1 44 ? -13.429 -0.175 -4.719 1.00 0.00 44 ALA A C 13
ATOM 9165 O O . ALA A 1 44 ? -13.841 -0.095 -5.876 1.00 0.00 44 ALA A O 13
ATOM 9172 N N . GLY A 1 45 ? -14.059 -0.849 -3.769 1.00 0.00 45 GLY A N 13
ATOM 9173 C CA . GLY A 1 45 ? -15.296 -1.541 -4.056 1.00 0.00 45 GLY A CA 13
ATOM 9174 C C . GLY A 1 45 ? -15.180 -3.048 -3.941 1.00 0.00 45 GLY A C 13
ATOM 9175 O O . GLY A 1 45 ? -16.196 -3.744 -3.928 1.00 0.00 45 GLY A O 13
ATOM 9179 N N . TYR A 1 46 ? -13.956 -3.567 -3.844 1.00 0.00 46 TYR A N 13
ATOM 9180 C CA . TYR A 1 46 ? -13.761 -5.009 -3.713 1.00 0.00 46 TYR A CA 13
ATOM 9181 C C . TYR A 1 46 ? -13.099 -5.339 -2.380 1.00 0.00 46 TYR A C 13
ATOM 9182 O O . TYR A 1 46 ? -12.573 -4.455 -1.704 1.00 0.00 46 TYR A O 13
ATOM 9200 N N . LYS A 1 47 ? -13.129 -6.613 -2.005 1.00 0.00 47 LYS A N 13
ATOM 9201 C CA . LYS A 1 47 ? -12.530 -7.049 -0.749 1.00 0.00 47 LYS A CA 13
ATOM 9202 C C . LYS A 1 47 ? -11.609 -8.247 -0.966 1.00 0.00 47 LYS A C 13
ATOM 9203 O O . LYS A 1 47 ? -11.778 -9.010 -1.917 1.00 0.00 47 LYS A O 13
ATOM 9222 N N . CYS A 1 48 ? -10.635 -8.401 -0.076 1.00 0.00 48 CYS A N 13
ATOM 9223 C CA . CYS A 1 48 ? -9.682 -9.502 -0.164 1.00 0.00 48 CYS A CA 13
ATOM 9224 C C . CYS A 1 48 ? -10.247 -10.759 0.488 1.00 0.00 48 CYS A C 13
ATOM 9225 O O . CYS A 1 48 ? -11.048 -10.681 1.420 1.00 0.00 48 CYS A O 13
ATOM 9232 N N . GLY A 1 49 ? -9.826 -11.918 -0.011 1.00 0.00 49 GLY A N 13
ATOM 9233 C CA . GLY A 1 49 ? -10.301 -13.176 0.533 1.00 0.00 49 GLY A CA 13
ATOM 9234 C C . GLY A 1 49 ? -9.193 -14.203 0.680 1.00 0.00 49 GLY A C 13
ATOM 9235 O O . GLY A 1 49 ? -8.041 -13.925 0.351 1.00 0.00 49 GLY A O 13
ATOM 9239 N N . PRO A 1 50 ? -9.515 -15.414 1.175 1.00 0.00 50 PRO A N 13
ATOM 9240 C CA . PRO A 1 50 ? -8.526 -16.483 1.359 1.00 0.00 50 PRO A CA 13
ATOM 9241 C C . PRO A 1 50 ? -7.905 -16.926 0.038 1.00 0.00 50 PRO A C 13
ATOM 9242 O O . PRO A 1 50 ? -8.577 -17.522 -0.804 1.00 0.00 50 PRO A O 13
ATOM 9253 N N . GLY A 1 51 ? -6.621 -16.632 -0.135 1.00 0.00 51 GLY A N 13
ATOM 9254 C CA . GLY A 1 51 ? -5.933 -17.009 -1.357 1.00 0.00 51 GLY A C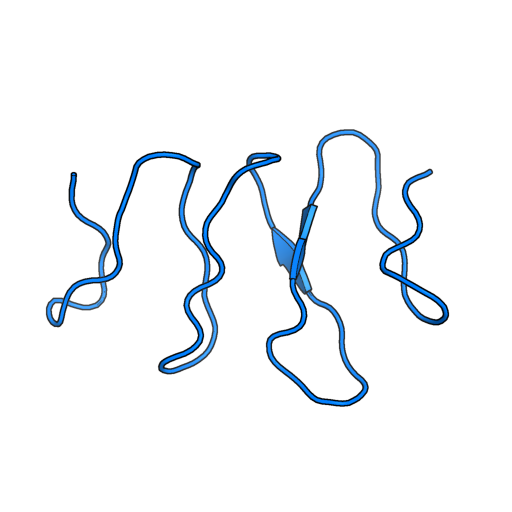A 13
ATOM 9255 C C . GLY A 1 51 ? -5.490 -15.809 -2.174 1.00 0.00 51 GLY A C 13
ATOM 9256 O O . GLY A 1 51 ? -5.193 -15.937 -3.362 1.00 0.00 51 GLY A O 13
ATOM 9260 N N . GLY A 1 52 ? -5.443 -14.642 -1.536 1.00 0.00 52 GLY A N 13
ATOM 9261 C CA . GLY A 1 52 ? -5.030 -13.433 -2.227 1.00 0.00 52 GLY A CA 13
ATOM 9262 C C . GLY A 1 52 ? -5.917 -13.104 -3.412 1.00 0.00 52 GLY A C 13
ATOM 9263 O O . GLY A 1 52 ? -5.429 -12.704 -4.469 1.00 0.00 52 GLY A O 13
ATOM 9267 N N . THR A 1 53 ? -7.223 -13.275 -3.236 1.00 0.00 53 THR A N 13
ATOM 9268 C CA . THR A 1 53 ? -8.182 -12.995 -4.299 1.00 0.00 53 THR A CA 13
ATOM 9269 C C . THR A 1 53 ? -8.992 -11.739 -3.994 1.00 0.00 53 THR A C 13
ATOM 9270 O O . THR A 1 53 ? -8.745 -11.057 -2.999 1.00 0.00 53 THR A O 13
ATOM 9281 N N . CYS A 1 54 ? -9.961 -11.441 -4.854 1.00 0.00 54 CYS A N 13
ATOM 9282 C CA . CYS A 1 54 ? -10.809 -10.268 -4.673 1.00 0.00 54 CYS A CA 13
ATOM 9283 C C . CYS A 1 54 ? -12.247 -10.562 -5.088 1.00 0.00 54 CYS A C 13
ATOM 9284 O O . CYS A 1 54 ? -12.499 -11.065 -6.184 1.00 0.00 54 CYS A O 13
ATOM 9291 N N . ILE A 1 55 ? -13.185 -10.249 -4.199 1.00 0.00 55 ILE A N 13
ATOM 9292 C CA . ILE A 1 55 ? -14.601 -10.482 -4.461 1.00 0.00 55 ILE A CA 13
ATOM 9293 C C . ILE A 1 55 ? -15.434 -9.253 -4.113 1.00 0.00 55 ILE A C 13
ATOM 9294 O O . ILE A 1 55 ? -14.901 -8.230 -3.687 1.00 0.00 55 ILE A O 13
ATOM 9310 N N . SER A 1 56 ? -16.747 -9.361 -4.299 1.00 0.00 56 SER A N 13
ATOM 9311 C CA . SER A 1 56 ? -17.653 -8.258 -4.004 1.00 0.00 56 SER A CA 13
ATOM 9312 C C . SER A 1 56 ? -19.049 -8.774 -3.671 1.00 0.00 56 SER A C 13
ATOM 9313 O O . SER A 1 56 ? -19.598 -9.558 -4.474 1.00 0.00 56 SER A O 13
ATOM 9322 N N . ASP A 1 1 ? 5.171 14.962 -4.058 1.00 0.00 1 ASP A N 14
ATOM 9323 C CA . ASP A 1 1 ? 4.652 13.776 -3.327 1.00 0.00 1 ASP A CA 14
ATOM 9324 C C . ASP A 1 1 ? 3.190 13.965 -2.934 1.00 0.00 1 ASP A C 14
ATOM 9325 O O . ASP A 1 1 ? 2.551 14.935 -3.341 1.00 0.00 1 ASP A O 14
ATOM 9336 N N . VAL A 1 2 ? 2.668 13.034 -2.142 1.00 0.00 2 VAL A N 14
ATOM 9337 C CA . VAL A 1 2 ? 1.280 13.102 -1.700 1.00 0.00 2 VAL A CA 14
ATOM 9338 C C . VAL A 1 2 ? 1.188 13.542 -0.236 1.00 0.00 2 VAL A C 14
ATOM 9339 O O . VAL A 1 2 ? 1.241 14.737 0.054 1.00 0.00 2 VAL A O 14
ATOM 9352 N N . GLN A 1 3 ? 1.061 12.574 0.670 1.00 0.00 3 GLN A N 14
ATOM 9353 C CA . GLN A 1 3 ? 0.965 12.833 2.110 1.00 0.00 3 GLN A CA 14
ATOM 9354 C C . GLN A 1 3 ? 0.455 11.586 2.830 1.00 0.00 3 GLN A C 14
ATOM 9355 O O . GLN A 1 3 ? -0.647 11.581 3.378 1.00 0.00 3 GLN A O 14
ATOM 9369 N N . CYS A 1 4 ? 1.259 10.525 2.803 1.00 0.00 4 CYS A N 14
ATOM 9370 C CA . CYS A 1 4 ? 0.887 9.261 3.433 1.00 0.00 4 CYS A CA 14
ATOM 9371 C C . CYS A 1 4 ? 0.408 9.460 4.868 1.00 0.00 4 CYS A C 14
ATOM 9372 O O . CYS A 1 4 ? -0.585 8.864 5.286 1.00 0.00 4 CYS A O 14
ATOM 9379 N N . GLY A 1 5 ? 1.121 10.287 5.618 1.00 0.00 5 GLY A N 14
ATOM 9380 C CA . GLY A 1 5 ? 0.754 10.532 6.999 1.00 0.00 5 GLY A CA 14
ATOM 9381 C C . GLY A 1 5 ? 1.720 9.877 7.960 1.00 0.00 5 GLY A C 14
ATOM 9382 O O . GLY A 1 5 ? 1.335 9.032 8.769 1.00 0.00 5 GLY A O 14
ATOM 9386 N N . GLY A 1 6 ? 2.983 10.269 7.861 1.00 0.00 6 GLY A N 14
ATOM 9387 C CA . GLY A 1 6 ? 4.011 9.717 8.717 1.00 0.00 6 GLY A CA 14
ATOM 9388 C C . GLY A 1 6 ? 5.395 10.109 8.251 1.00 0.00 6 GLY A C 14
ATOM 9389 O O . GLY A 1 6 ? 5.880 11.193 8.574 1.00 0.00 6 GLY A O 14
ATOM 9393 N N . GLY A 1 7 ? 6.037 9.228 7.489 1.00 0.00 7 GLY A N 14
ATOM 9394 C CA . GLY A 1 7 ? 7.366 9.517 6.994 1.00 0.00 7 GLY A CA 14
ATOM 9395 C C . GLY A 1 7 ? 7.542 9.166 5.528 1.00 0.00 7 GLY A C 14
ATOM 9396 O O . GLY A 1 7 ? 8.586 9.450 4.942 1.00 0.00 7 GLY A O 14
ATOM 9400 N N . PHE A 1 8 ? 6.529 8.540 4.929 1.00 0.00 8 PHE A N 14
ATOM 9401 C CA . PHE A 1 8 ? 6.609 8.151 3.525 1.00 0.00 8 PHE A CA 14
ATOM 9402 C C . PHE A 1 8 ? 6.004 9.205 2.606 1.00 0.00 8 PHE A C 14
ATOM 9403 O O . PHE A 1 8 ? 5.586 10.275 3.045 1.00 0.00 8 PHE A O 14
ATOM 9420 N N . SER A 1 9 ? 5.963 8.871 1.321 1.00 0.00 9 SER A N 14
ATOM 9421 C CA . SER A 1 9 ? 5.414 9.750 0.295 1.00 0.00 9 SER A CA 14
ATOM 9422 C C . SER A 1 9 ? 5.270 8.984 -1.016 1.00 0.00 9 SER A C 14
ATOM 9423 O O . SER A 1 9 ? 5.985 8.010 -1.251 1.00 0.00 9 SER A O 14
ATOM 9431 N N . CYS A 1 10 ? 4.343 9.415 -1.865 1.00 0.00 10 CYS A N 14
ATOM 9432 C CA . CYS A 1 10 ? 4.121 8.741 -3.139 1.00 0.00 10 CYS A CA 14
ATOM 9433 C C . CYS A 1 10 ? 3.658 9.717 -4.222 1.00 0.00 10 CYS A C 14
ATOM 9434 O O . CYS A 1 10 ? 3.672 10.932 -4.025 1.00 0.00 10 CYS A O 14
ATOM 9441 N N . HIS A 1 11 ? 3.292 9.174 -5.382 1.00 0.00 11 HIS A N 14
ATOM 9442 C CA . HIS A 1 11 ? 2.874 9.988 -6.523 1.00 0.00 11 HIS A CA 14
ATOM 9443 C C . HIS A 1 11 ? 1.393 10.382 -6.489 1.00 0.00 11 HIS A C 14
ATOM 9444 O O . HIS A 1 11 ? 0.537 9.677 -5.940 1.00 0.00 11 HIS A O 14
ATOM 9459 N N . ASP A 1 12 ? 1.113 11.524 -7.114 1.00 0.00 12 ASP A N 14
ATOM 9460 C CA . ASP A 1 12 ? -0.243 12.051 -7.202 1.00 0.00 12 ASP A CA 14
ATOM 9461 C C . ASP A 1 12 ? -1.179 11.004 -7.796 1.00 0.00 12 ASP A C 14
ATOM 9462 O O . ASP A 1 12 ? -0.793 10.251 -8.690 1.00 0.00 12 ASP A O 14
ATOM 9471 N N . GLY A 1 13 ? -2.405 10.954 -7.288 1.00 0.00 13 GLY A N 14
ATOM 9472 C CA . GLY A 1 13 ? -3.366 9.985 -7.777 1.00 0.00 13 GLY A CA 14
ATOM 9473 C C . GLY A 1 13 ? -3.246 8.655 -7.060 1.00 0.00 13 GLY A C 14
ATOM 9474 O O . GLY A 1 13 ? -4.061 7.754 -7.263 1.00 0.00 13 GLY A O 14
ATOM 9478 N N . GLU A 1 14 ? -2.229 8.539 -6.210 1.00 0.00 14 GLU A N 14
ATOM 9479 C CA . GLU A 1 14 ? -2.016 7.313 -5.450 1.00 0.00 14 GLU A CA 14
ATOM 9480 C C . GLU A 1 14 ? -2.533 7.465 -4.021 1.00 0.00 14 GLU A C 14
ATOM 9481 O O . GLU A 1 14 ? -2.868 8.568 -3.586 1.00 0.00 14 GLU A O 14
ATOM 9493 N N . THR A 1 15 ? -2.585 6.354 -3.291 1.00 0.00 15 THR A N 14
ATOM 9494 C CA . THR A 1 15 ? -3.044 6.356 -1.909 1.00 0.00 15 THR A CA 14
ATOM 9495 C C . THR A 1 15 ? -2.079 5.562 -1.037 1.00 0.00 15 THR A C 14
ATOM 9496 O O . THR A 1 15 ? -1.638 4.480 -1.418 1.00 0.00 15 THR A O 14
ATOM 9507 N N . CYS A 1 16 ? -1.748 6.102 0.129 1.00 0.00 16 CYS A N 14
ATOM 9508 C CA . CYS A 1 16 ? -0.826 5.433 1.039 1.00 0.00 16 CYS A CA 14
ATOM 9509 C C . CYS A 1 16 ? -1.568 4.535 2.022 1.00 0.00 16 CYS A C 14
ATOM 9510 O O . CYS A 1 16 ? -2.537 4.955 2.655 1.00 0.00 16 CYS A O 14
ATOM 9517 N N . CYS A 1 17 ? -1.098 3.299 2.149 1.00 0.00 17 CYS A N 14
ATOM 9518 C CA . CYS A 1 17 ? -1.705 2.337 3.058 1.00 0.00 17 CYS A CA 14
ATOM 9519 C C . CYS A 1 17 ? -0.721 1.942 4.156 1.00 0.00 17 CYS A C 14
ATOM 9520 O O . CYS A 1 17 ? 0.408 1.543 3.876 1.00 0.00 17 CYS A O 14
ATOM 9527 N N . PRO A 1 18 ? -1.134 2.063 5.428 1.00 0.00 18 PRO A N 14
ATOM 9528 C CA . PRO A 1 18 ? -0.288 1.728 6.566 1.00 0.00 18 PRO A CA 14
ATOM 9529 C C . PRO A 1 18 ? -0.397 0.256 6.953 1.00 0.00 18 PRO A C 14
ATOM 9530 O O . PRO A 1 18 ? -0.811 -0.074 8.064 1.00 0.00 18 PRO A O 14
ATOM 9541 N N . THR A 1 19 ? -0.030 -0.625 6.027 1.00 0.00 19 THR A N 14
ATOM 9542 C CA . THR A 1 19 ? -0.094 -2.062 6.273 1.00 0.00 19 THR A CA 14
ATOM 9543 C C . THR A 1 19 ? 1.011 -2.515 7.222 1.00 0.00 19 THR A C 14
ATOM 9544 O O . THR A 1 19 ? 1.172 -3.710 7.475 1.00 0.00 19 THR A O 14
ATOM 9555 N N . SER A 1 20 ? 1.768 -1.558 7.746 1.00 0.00 20 SER A N 14
ATOM 9556 C CA . SER A 1 20 ? 2.856 -1.862 8.666 1.00 0.00 20 SER A CA 14
ATOM 9557 C C . SER A 1 20 ? 2.940 -0.814 9.769 1.00 0.00 20 SER A C 14
ATOM 9558 O O . SER A 1 20 ? 2.150 0.130 9.802 1.00 0.00 20 SER A O 14
ATOM 9566 N N . GLN A 1 21 ? 3.904 -0.982 10.667 1.00 0.00 21 GLN A N 14
ATOM 9567 C CA . GLN A 1 21 ? 4.093 -0.046 11.769 1.00 0.00 21 GLN A CA 14
ATOM 9568 C C . GLN A 1 21 ? 5.162 0.984 11.421 1.00 0.00 21 GLN A C 14
ATOM 9569 O O . GLN A 1 21 ? 5.104 2.130 11.868 1.00 0.00 21 GLN A O 14
ATOM 9583 N N . THR A 1 22 ? 6.137 0.567 10.620 1.00 0.00 22 THR A N 14
ATOM 9584 C CA . THR A 1 22 ? 7.221 1.451 10.211 1.00 0.00 22 THR A CA 14
ATOM 9585 C C . THR A 1 22 ? 7.353 1.506 8.692 1.00 0.00 22 THR A C 14
ATOM 9586 O O . THR A 1 22 ? 8.275 2.127 8.164 1.00 0.00 22 THR A O 14
ATOM 9597 N N . THR A 1 23 ? 6.432 0.847 7.992 1.00 0.00 23 THR A N 14
ATOM 9598 C CA . THR A 1 23 ? 6.460 0.820 6.534 1.00 0.00 23 THR A CA 14
ATOM 9599 C C . THR A 1 23 ? 5.129 1.272 5.937 1.00 0.00 23 THR A C 14
ATOM 9600 O O . THR A 1 23 ? 4.060 0.956 6.459 1.00 0.00 23 THR A O 14
ATOM 9611 N N . TRP A 1 24 ? 5.211 2.011 4.833 1.00 0.00 24 TRP A N 14
ATOM 9612 C CA . TRP A 1 24 ? 4.027 2.515 4.143 1.00 0.00 24 TRP A CA 14
ATOM 9613 C C . TRP A 1 24 ? 3.961 1.957 2.722 1.00 0.00 24 TRP A C 14
ATOM 9614 O O . TRP A 1 24 ? 4.911 2.095 1.952 1.00 0.00 24 TRP A O 14
ATOM 9635 N N . GLY A 1 25 ? 2.838 1.335 2.377 1.00 0.00 25 GLY A N 14
ATOM 9636 C CA . GLY A 1 25 ? 2.682 0.780 1.044 1.00 0.00 25 GLY A CA 14
ATOM 9637 C C . GLY A 1 25 ? 1.985 1.738 0.099 1.00 0.00 25 GLY A C 14
ATOM 9638 O O . GLY A 1 25 ? 1.054 2.438 0.494 1.00 0.00 25 GLY A O 14
ATOM 9642 N N . CYS A 1 26 ? 2.436 1.774 -1.148 1.00 0.00 26 CYS A N 14
ATOM 9643 C CA . CYS A 1 26 ? 1.845 2.660 -2.146 1.00 0.00 26 CYS A CA 14
ATOM 9644 C C . CYS A 1 26 ? 0.771 1.938 -2.954 1.00 0.00 26 CYS A C 14
ATOM 9645 O O . CYS A 1 26 ? 1.027 0.897 -3.561 1.00 0.00 26 CYS A O 14
ATOM 9652 N N . CYS A 1 27 ? -0.434 2.501 -2.951 1.00 0.00 27 CYS A N 14
ATOM 9653 C CA . CYS A 1 27 ? -1.564 1.923 -3.676 1.00 0.00 27 CYS A CA 14
ATOM 9654 C C . CYS A 1 27 ? -1.969 2.814 -4.852 1.00 0.00 27 CYS A C 14
ATOM 9655 O O . CYS A 1 27 ? -1.861 4.036 -4.778 1.00 0.00 27 CYS A O 14
ATOM 9662 N N . PRO A 1 28 ? -2.435 2.212 -5.963 1.00 0.00 28 PRO A N 14
ATOM 9663 C CA . PRO A 1 28 ? -2.844 2.963 -7.152 1.00 0.00 28 PRO A CA 14
ATOM 9664 C C . PRO A 1 28 ? -4.255 3.540 -7.038 1.00 0.00 28 PRO A C 14
ATOM 9665 O O . PRO A 1 28 ? -4.453 4.747 -7.182 1.00 0.00 28 PRO A O 14
ATOM 9676 N N . SER A 1 29 ? -5.230 2.669 -6.789 1.00 0.00 29 SER A N 14
ATOM 9677 C CA . SER A 1 29 ? -6.624 3.088 -6.666 1.00 0.00 29 SER A CA 14
ATOM 9678 C C . SER A 1 29 ? -6.798 4.132 -5.562 1.00 0.00 29 SER A C 14
ATOM 9679 O O . SER A 1 29 ? -6.039 4.156 -4.594 1.00 0.00 29 SER A O 14
ATOM 9687 N N . PRO A 1 30 ? -7.806 5.017 -5.701 1.00 0.00 30 PRO A N 14
ATOM 9688 C CA . PRO A 1 30 ? -8.078 6.074 -4.717 1.00 0.00 30 PRO A CA 14
ATOM 9689 C C . PRO A 1 30 ? -8.449 5.517 -3.341 1.00 0.00 30 PRO A C 14
ATOM 9690 O O . PRO A 1 30 ? -7.575 5.238 -2.521 1.00 0.00 30 PRO A O 14
ATOM 9701 N N . LYS A 1 31 ? -9.748 5.366 -3.087 1.00 0.00 31 LYS A N 14
ATOM 9702 C CA . LYS A 1 31 ? -10.223 4.855 -1.804 1.00 0.00 31 LYS A CA 14
ATOM 9703 C C . LYS A 1 31 ? -10.096 3.335 -1.723 1.00 0.00 31 LYS A C 14
ATOM 9704 O O . LYS A 1 31 ? -10.945 2.663 -1.137 1.00 0.00 31 LYS A O 14
ATOM 9723 N N . ALA A 1 32 ? -9.030 2.802 -2.311 1.00 0.00 32 ALA A N 14
ATOM 9724 C CA . ALA A 1 32 ? -8.789 1.364 -2.300 1.00 0.00 32 ALA A CA 14
ATOM 9725 C C . ALA A 1 32 ? -8.625 0.846 -0.875 1.00 0.00 32 ALA A C 14
ATOM 9726 O O . ALA A 1 32 ? -8.345 1.614 0.047 1.00 0.00 32 ALA A O 14
ATOM 9733 N N . VAL A 1 33 ? -8.783 -0.462 -0.707 1.00 0.00 33 VAL A N 14
ATOM 9734 C CA . VAL A 1 33 ? -8.635 -1.093 0.597 1.00 0.00 33 VAL A CA 14
ATOM 9735 C C . VAL A 1 33 ? -7.333 -1.881 0.647 1.00 0.00 33 VAL A C 14
ATOM 9736 O O . VAL A 1 33 ? -7.193 -2.901 -0.026 1.00 0.00 33 VAL A O 14
ATOM 9749 N N . CYS A 1 34 ? -6.380 -1.401 1.434 1.00 0.00 34 CYS A N 14
ATOM 9750 C CA . CYS A 1 34 ? -5.087 -2.062 1.550 1.00 0.00 34 CYS A CA 14
ATOM 9751 C C . CYS A 1 34 ? -5.212 -3.416 2.237 1.00 0.00 34 CYS A C 14
ATOM 9752 O O . CYS A 1 34 ? -5.408 -3.491 3.451 1.00 0.00 34 CYS A O 14
ATOM 9759 N N . CYS A 1 35 ? -5.079 -4.486 1.452 1.00 0.00 35 CYS A N 14
ATOM 9760 C CA . CYS A 1 35 ? -5.158 -5.840 1.988 1.00 0.00 35 CYS A CA 14
ATOM 9761 C C . CYS A 1 35 ? -4.153 -5.999 3.120 1.00 0.00 35 CYS A C 14
ATOM 9762 O O . CYS A 1 35 ? -2.937 -6.010 2.890 1.00 0.00 35 CYS A O 14
ATOM 9769 N N . ASP A 1 36 ? -4.678 -6.100 4.340 1.00 0.00 36 ASP A N 14
ATOM 9770 C CA . ASP A 1 36 ? -3.849 -6.229 5.531 1.00 0.00 36 ASP A CA 14
ATOM 9771 C C . ASP A 1 36 ? -3.643 -7.683 5.937 1.00 0.00 36 ASP A C 14
ATOM 9772 O O . ASP A 1 36 ? -2.771 -7.977 6.756 1.00 0.00 36 ASP A O 14
ATOM 9781 N N . ASP A 1 37 ? -4.430 -8.595 5.369 1.00 0.00 37 ASP A N 14
ATOM 9782 C CA . ASP A 1 37 ? -4.294 -10.010 5.695 1.00 0.00 37 ASP A CA 14
ATOM 9783 C C . ASP A 1 37 ? -2.850 -10.451 5.505 1.00 0.00 37 ASP A C 14
ATOM 9784 O O . ASP A 1 37 ? -2.296 -11.187 6.321 1.00 0.00 37 ASP A O 14
ATOM 9793 N N . MET A 1 38 ? -2.244 -9.971 4.424 1.00 0.00 38 MET A N 14
ATOM 9794 C CA . MET A 1 38 ? -0.857 -10.283 4.114 1.00 0.00 38 MET A CA 14
ATOM 9795 C C . MET A 1 38 ? -0.111 -9.010 3.728 1.00 0.00 38 MET A C 14
ATOM 9796 O O . MET A 1 38 ? 0.364 -8.273 4.592 1.00 0.00 38 MET A O 14
ATOM 9810 N N . GLN A 1 39 ? -0.048 -8.731 2.428 1.00 0.00 39 GLN A N 14
ATOM 9811 C CA . GLN A 1 39 ? 0.593 -7.521 1.929 1.00 0.00 39 GLN A CA 14
ATOM 9812 C C . GLN A 1 39 ? 0.028 -7.167 0.556 1.00 0.00 39 GLN A C 14
ATOM 9813 O O . GLN A 1 39 ? 0.623 -7.519 -0.462 1.00 0.00 39 GLN A O 14
ATOM 9827 N N . HIS A 1 40 ? -1.125 -6.501 0.510 1.00 0.00 40 HIS A N 14
ATOM 9828 C CA . HIS A 1 40 ? -1.714 -6.173 -0.789 1.00 0.00 40 HIS A CA 14
ATOM 9829 C C . HIS A 1 40 ? -2.668 -4.987 -0.734 1.00 0.00 40 HIS A C 14
ATOM 9830 O O . HIS A 1 40 ? -2.814 -4.328 0.295 1.00 0.00 40 HIS A O 14
ATOM 9845 N N . CYS A 1 41 ? -3.311 -4.734 -1.873 1.00 0.00 41 CYS A N 14
ATOM 9846 C CA . CYS A 1 41 ? -4.264 -3.641 -2.014 1.00 0.00 41 CYS A CA 14
ATOM 9847 C C . CYS A 1 41 ? -5.424 -4.072 -2.907 1.00 0.00 41 CYS A C 14
ATOM 9848 O O . CYS A 1 41 ? -5.240 -4.850 -3.843 1.00 0.00 41 CYS A O 14
ATOM 9855 N N . CYS A 1 42 ? -6.618 -3.569 -2.612 1.00 0.00 42 CYS A N 14
ATOM 9856 C CA . CYS A 1 42 ? -7.803 -3.911 -3.392 1.00 0.00 42 CYS A CA 14
ATOM 9857 C C . CYS A 1 42 ? -8.487 -2.649 -3.916 1.00 0.00 42 CYS A C 14
ATOM 9858 O O . CYS A 1 42 ? -8.828 -1.758 -3.142 1.00 0.00 42 CYS A O 14
ATOM 9865 N N . PRO A 1 43 ? -8.692 -2.553 -5.242 1.00 0.00 43 PRO A N 14
ATOM 9866 C CA . PRO A 1 43 ? -9.332 -1.387 -5.864 1.00 0.00 43 PRO A CA 14
ATOM 9867 C C . PRO A 1 43 ? -10.620 -0.966 -5.163 1.00 0.00 43 PRO A C 14
ATOM 9868 O O . PRO A 1 43 ? -11.506 -1.789 -4.908 1.00 0.00 43 PRO A O 14
ATOM 9879 N N . ALA A 1 44 ? -10.699 0.326 -4.850 1.00 0.00 44 ALA A N 14
ATOM 9880 C CA . ALA A 1 44 ? -11.860 0.894 -4.174 1.00 0.00 44 ALA A CA 14
ATOM 9881 C C . ALA A 1 44 ? -13.156 0.307 -4.716 1.00 0.00 44 ALA A C 14
ATOM 9882 O O . ALA A 1 44 ? -13.528 0.549 -5.864 1.00 0.00 44 ALA A O 14
ATOM 9889 N N . GLY A 1 45 ? -13.838 -0.466 -3.880 1.00 0.00 45 GLY A N 14
ATOM 9890 C CA . GLY A 1 45 ? -15.084 -1.078 -4.289 1.00 0.00 45 GLY A CA 14
ATOM 9891 C C . GLY A 1 45 ? -15.023 -2.592 -4.285 1.00 0.00 45 GLY A C 14
ATOM 9892 O O . GLY A 1 45 ? -16.029 -3.255 -4.542 1.00 0.00 45 GLY A O 14
ATOM 9896 N N . TYR A 1 46 ? -13.850 -3.152 -3.985 1.00 0.00 46 TYR A N 14
ATOM 9897 C CA . TYR A 1 46 ? -13.690 -4.602 -3.946 1.00 0.00 46 TYR A CA 14
ATOM 9898 C C . TYR A 1 46 ? -13.259 -5.065 -2.557 1.00 0.00 46 TYR A C 14
ATOM 9899 O O . TYR A 1 46 ? -12.858 -4.257 -1.719 1.00 0.00 46 TYR A O 14
ATOM 9917 N N . LYS A 1 47 ? -13.342 -6.372 -2.322 1.00 0.00 47 LYS A N 14
ATOM 9918 C CA . LYS A 1 47 ? -12.958 -6.946 -1.035 1.00 0.00 47 LYS A CA 14
ATOM 9919 C C . LYS A 1 47 ? -11.812 -7.937 -1.209 1.00 0.00 47 LYS A C 14
ATOM 9920 O O . LYS A 1 47 ? -11.707 -8.601 -2.239 1.00 0.00 47 LYS A O 14
ATOM 9939 N N . CYS A 1 48 ? -10.959 -8.041 -0.194 1.00 0.00 48 CYS A N 14
ATOM 9940 C CA . CYS A 1 48 ? -9.826 -8.960 -0.238 1.00 0.00 48 CYS A CA 14
ATOM 9941 C C . CYS A 1 48 ? -10.206 -10.318 0.342 1.00 0.00 48 CYS A C 14
ATOM 9942 O O . CYS A 1 48 ? -10.643 -10.411 1.491 1.00 0.00 48 CYS A O 14
ATOM 9949 N N . GLY A 1 49 ? -10.041 -11.369 -0.455 1.00 0.00 49 GLY A N 14
ATOM 9950 C CA . GLY A 1 49 ? -10.373 -12.706 0.001 1.00 0.00 49 GLY A CA 14
ATOM 9951 C C . GLY A 1 49 ? -9.238 -13.363 0.766 1.00 0.00 49 GLY A C 14
ATOM 9952 O O . GLY A 1 49 ? -8.130 -12.826 0.816 1.00 0.00 49 GLY A O 14
ATOM 9956 N N . PRO A 1 50 ? -9.485 -14.533 1.385 1.00 0.00 50 PRO A N 14
ATOM 9957 C CA . PRO A 1 50 ? -8.469 -15.257 2.156 1.00 0.00 50 PRO A CA 14
ATOM 9958 C C . PRO A 1 50 ? -7.405 -15.893 1.266 1.00 0.00 50 PRO A C 14
ATOM 9959 O O . PRO A 1 50 ? -6.546 -16.633 1.746 1.00 0.00 50 PRO A O 14
ATOM 9970 N N . GLY A 1 51 ? -7.470 -15.603 -0.031 1.00 0.00 51 GLY A N 14
ATOM 9971 C CA . GLY A 1 51 ? -6.506 -16.159 -0.964 1.00 0.00 51 GLY A CA 14
ATOM 9972 C C . GLY A 1 51 ? -5.424 -15.168 -1.345 1.00 0.00 51 GLY A C 14
ATOM 9973 O O . GLY A 1 51 ? -4.263 -15.545 -1.517 1.00 0.00 51 GLY A O 14
ATOM 9977 N N . GLY A 1 52 ? -5.801 -13.900 -1.478 1.00 0.00 52 GLY A N 14
ATOM 9978 C CA . GLY A 1 52 ? -4.841 -12.873 -1.841 1.00 0.00 52 GLY A CA 14
ATOM 9979 C C . GLY A 1 52 ? -5.231 -12.139 -3.109 1.00 0.00 52 GLY A C 14
ATOM 9980 O O . GLY A 1 52 ? -4.382 -11.554 -3.782 1.00 0.00 52 GLY A O 14
ATOM 9984 N N . THR A 1 53 ? -6.520 -12.172 -3.435 1.00 0.00 53 THR A N 14
ATOM 9985 C CA . THR A 1 53 ? -7.027 -11.506 -4.629 1.00 0.00 53 THR A CA 14
ATOM 9986 C C . THR A 1 53 ? -8.249 -10.655 -4.303 1.00 0.00 53 THR A C 14
ATOM 9987 O O . THR A 1 53 ? -8.826 -10.770 -3.222 1.00 0.00 53 THR A O 14
ATOM 9998 N N . CYS A 1 54 ? -8.640 -9.802 -5.245 1.00 0.00 54 CYS A N 14
ATOM 9999 C CA . CYS A 1 54 ? -9.795 -8.934 -5.055 1.00 0.00 54 CYS A CA 14
ATOM 10000 C C . CYS A 1 54 ? -11.046 -9.550 -5.673 1.00 0.00 54 CYS A C 14
ATOM 10001 O O . CYS A 1 54 ? -11.086 -9.833 -6.871 1.00 0.00 54 CYS A O 14
ATOM 10008 N N . ILE A 1 55 ? -12.066 -9.756 -4.845 1.00 0.00 55 ILE A N 14
ATOM 10009 C CA . ILE A 1 55 ? -13.321 -10.340 -5.302 1.00 0.00 55 ILE A CA 14
ATOM 10010 C C . ILE A 1 55 ? -14.508 -9.480 -4.880 1.00 0.00 55 ILE A C 14
ATOM 10011 O O . ILE A 1 55 ? -14.370 -8.570 -4.060 1.00 0.00 55 ILE A O 14
ATOM 10027 N N . SER A 1 56 ? -15.674 -9.774 -5.448 1.00 0.00 56 SER A N 14
ATOM 10028 C CA . SER A 1 56 ? -16.887 -9.028 -5.134 1.00 0.00 56 SER A CA 14
ATOM 10029 C C . SER A 1 56 ? -18.128 -9.854 -5.457 1.00 0.00 56 SER A C 14
ATOM 10030 O O . SER A 1 56 ? -18.093 -10.613 -6.448 1.00 0.00 56 SER A O 14
ATOM 10039 N N . ASP A 1 1 ? 3.660 16.160 -3.378 1.00 0.00 1 ASP A N 15
ATOM 10040 C CA . ASP A 1 1 ? 3.486 14.702 -3.145 1.00 0.00 1 ASP A CA 15
ATOM 10041 C C . ASP A 1 1 ? 2.258 14.424 -2.284 1.00 0.00 1 ASP A C 15
ATOM 10042 O O . ASP A 1 1 ? 1.445 15.315 -2.038 1.00 0.00 1 ASP A O 15
ATOM 10053 N N . VAL A 1 2 ? 2.131 13.181 -1.830 1.00 0.00 2 VAL A N 15
ATOM 10054 C CA . VAL A 1 2 ? 1.002 12.784 -0.994 1.00 0.00 2 VAL A CA 15
ATOM 10055 C C . VAL A 1 2 ? 1.478 12.282 0.365 1.00 0.00 2 VAL A C 15
ATOM 10056 O O . VAL A 1 2 ? 2.118 11.234 0.462 1.00 0.00 2 VAL A O 15
ATOM 10069 N N . GLN A 1 3 ? 1.165 13.039 1.413 1.00 0.00 3 GLN A N 15
ATOM 10070 C CA . GLN A 1 3 ? 1.562 12.678 2.770 1.00 0.00 3 GLN A CA 15
ATOM 10071 C C . GLN A 1 3 ? 0.912 11.367 3.203 1.00 0.00 3 GLN A C 15
ATOM 10072 O O . GLN A 1 3 ? -0.226 11.354 3.675 1.00 0.00 3 GLN A O 15
ATOM 10086 N N . CYS A 1 4 ? 1.642 10.268 3.031 1.00 0.00 4 CYS A N 15
ATOM 10087 C CA . CYS A 1 4 ? 1.147 8.942 3.393 1.00 0.00 4 CYS A CA 15
ATOM 10088 C C . CYS A 1 4 ? 0.596 8.916 4.815 1.00 0.00 4 CYS A C 15
ATOM 10089 O O . CYS A 1 4 ? -0.385 8.229 5.097 1.00 0.00 4 CYS A O 15
ATOM 10096 N N . GLY A 1 5 ? 1.237 9.662 5.704 1.00 0.00 5 GLY A N 15
ATOM 10097 C CA . GLY A 1 5 ? 0.801 9.706 7.087 1.00 0.00 5 GLY A CA 15
ATOM 10098 C C . GLY A 1 5 ? 1.966 9.829 8.044 1.00 0.00 5 GLY A C 15
ATOM 10099 O O . GLY A 1 5 ? 2.262 10.921 8.532 1.00 0.00 5 GLY A O 15
ATOM 10103 N N . GLY A 1 6 ? 2.636 8.712 8.309 1.00 0.00 6 GLY A N 15
ATOM 10104 C CA . GLY A 1 6 ? 3.774 8.728 9.207 1.00 0.00 6 GLY A CA 15
ATOM 10105 C C . GLY A 1 6 ? 4.902 9.592 8.685 1.00 0.00 6 GLY A C 15
ATOM 10106 O O . GLY A 1 6 ? 5.218 10.628 9.271 1.00 0.00 6 GLY A O 15
ATOM 10110 N N . GLY A 1 7 ? 5.513 9.170 7.580 1.00 0.00 7 GLY A N 15
ATOM 10111 C CA . GLY A 1 7 ? 6.607 9.936 7.009 1.00 0.00 7 GLY A CA 15
ATOM 10112 C C . GLY A 1 7 ? 6.956 9.533 5.586 1.00 0.00 7 GLY A C 15
ATOM 10113 O O . GLY A 1 7 ? 7.995 9.942 5.067 1.00 0.00 7 GLY A O 15
ATOM 10117 N N . PHE A 1 8 ? 6.104 8.733 4.946 1.00 0.00 8 PHE A N 15
ATOM 10118 C CA . PHE A 1 8 ? 6.366 8.301 3.577 1.00 0.00 8 PHE A CA 15
ATOM 10119 C C . PHE A 1 8 ? 5.628 9.182 2.576 1.00 0.00 8 PHE A C 15
ATOM 10120 O O . PHE A 1 8 ? 4.908 10.104 2.958 1.00 0.00 8 PHE A O 15
ATOM 10137 N N . SER A 1 9 ? 5.813 8.888 1.292 1.00 0.00 9 SER A N 15
ATOM 10138 C CA . SER A 1 9 ? 5.165 9.653 0.233 1.00 0.00 9 SER A CA 15
ATOM 10139 C C . SER A 1 9 ? 5.154 8.871 -1.077 1.00 0.00 9 SER A C 15
ATOM 10140 O O . SER A 1 9 ? 5.956 7.958 -1.274 1.00 0.00 9 SER A O 15
ATOM 10148 N N . CYS A 1 10 ? 4.233 9.234 -1.963 1.00 0.00 10 CYS A N 15
ATOM 10149 C CA . CYS A 1 10 ? 4.103 8.568 -3.255 1.00 0.00 10 CYS A CA 15
ATOM 10150 C C . CYS A 1 10 ? 3.616 9.545 -4.326 1.00 0.00 10 CYS A C 15
ATOM 10151 O O . CYS A 1 10 ? 3.568 10.754 -4.095 1.00 0.00 10 CYS A O 15
ATOM 10158 N N . HIS A 1 11 ? 3.293 9.023 -5.510 1.00 0.00 11 HIS A N 15
ATOM 10159 C CA . HIS A 1 11 ? 2.853 9.862 -6.626 1.00 0.00 11 HIS A CA 15
ATOM 10160 C C . HIS A 1 11 ? 1.357 10.198 -6.579 1.00 0.00 11 HIS A C 15
ATOM 10161 O O . HIS A 1 11 ? 0.531 9.436 -6.070 1.00 0.00 11 HIS A O 15
ATOM 10176 N N . ASP A 1 12 ? 1.032 11.357 -7.142 1.00 0.00 12 ASP A N 15
ATOM 10177 C CA . ASP A 1 12 ? -0.346 11.832 -7.199 1.00 0.00 12 ASP A CA 15
ATOM 10178 C C . ASP A 1 12 ? -1.264 10.757 -7.774 1.00 0.00 12 ASP A C 15
ATOM 10179 O O . ASP A 1 12 ? -0.913 10.082 -8.742 1.00 0.00 12 ASP A O 15
ATOM 10188 N N . GLY A 1 13 ? -2.439 10.603 -7.171 1.00 0.00 13 GLY A N 15
ATOM 10189 C CA . GLY A 1 13 ? -3.387 9.608 -7.637 1.00 0.00 13 GLY A CA 15
ATOM 10190 C C . GLY A 1 13 ? -3.218 8.271 -6.940 1.00 0.00 13 GLY A C 15
ATOM 10191 O O . GLY A 1 13 ? -4.004 7.348 -7.154 1.00 0.00 13 GLY A O 15
ATOM 10195 N N . GLU A 1 14 ? -2.191 8.167 -6.100 1.00 0.00 14 GLU A N 15
ATOM 10196 C CA . GLU A 1 14 ? -1.931 6.929 -5.371 1.00 0.00 14 GLU A CA 15
ATOM 10197 C C . GLU A 1 14 ? -2.647 6.911 -4.024 1.00 0.00 14 GLU A C 15
ATOM 10198 O O . GLU A 1 14 ? -3.236 7.907 -3.603 1.00 0.00 14 GLU A O 15
ATOM 10210 N N . THR A 1 15 ? -2.560 5.771 -3.345 1.00 0.00 15 THR A N 15
ATOM 10211 C CA . THR A 1 15 ? -3.158 5.591 -2.030 1.00 0.00 15 THR A CA 15
ATOM 10212 C C . THR A 1 15 ? -2.126 4.986 -1.083 1.00 0.00 15 THR A C 15
ATOM 10213 O O . THR A 1 15 ? -1.504 3.978 -1.405 1.00 0.00 15 THR A O 15
ATOM 10224 N N . CYS A 1 16 ? -1.941 5.599 0.076 1.00 0.00 16 CYS A N 15
ATOM 10225 C CA . CYS A 1 16 ? -0.970 5.100 1.045 1.00 0.00 16 CYS A CA 15
ATOM 10226 C C . CYS A 1 16 ? -1.611 4.104 2.006 1.00 0.00 16 CYS A C 15
ATOM 10227 O O . CYS A 1 16 ? -2.620 4.403 2.642 1.00 0.00 16 CYS A O 15
ATOM 10234 N N . CYS A 1 17 ? -1.019 2.915 2.100 1.00 0.00 17 CYS A N 15
ATOM 10235 C CA . CYS A 1 17 ? -1.538 1.872 2.980 1.00 0.00 17 CYS A CA 15
ATOM 10236 C C . CYS A 1 17 ? -0.463 1.391 3.957 1.00 0.00 17 CYS A C 15
ATOM 10237 O O . CYS A 1 17 ? 0.625 0.994 3.544 1.00 0.00 17 CYS A O 15
ATOM 10244 N N . PRO A 1 18 ? -0.757 1.419 5.271 1.00 0.00 18 PRO A N 15
ATOM 10245 C CA . PRO A 1 18 ? 0.185 0.985 6.301 1.00 0.00 18 PRO A CA 15
ATOM 10246 C C . PRO A 1 18 ? 0.123 -0.523 6.531 1.00 0.00 18 PRO A C 15
ATOM 10247 O O . PRO A 1 18 ? -0.771 -1.019 7.217 1.00 0.00 18 PRO A O 15
ATOM 10258 N N . THR A 1 19 ? 1.067 -1.251 5.940 1.00 0.00 19 THR A N 15
ATOM 10259 C CA . THR A 1 19 ? 1.107 -2.704 6.066 1.00 0.00 19 THR A CA 15
ATOM 10260 C C . THR A 1 19 ? 1.954 -3.156 7.252 1.00 0.00 19 THR A C 15
ATOM 10261 O O . THR A 1 19 ? 2.117 -4.357 7.478 1.00 0.00 19 THR A O 15
ATOM 10272 N N . SER A 1 20 ? 2.491 -2.207 8.010 1.00 0.00 20 SER A N 15
ATOM 10273 C CA . SER A 1 20 ? 3.318 -2.539 9.166 1.00 0.00 20 SER A CA 15
ATOM 10274 C C . SER A 1 20 ? 3.220 -1.458 10.238 1.00 0.00 20 SER A C 15
ATOM 10275 O O . SER A 1 20 ? 2.268 -0.677 10.260 1.00 0.00 20 SER A O 15
ATOM 10283 N N . GLN A 1 21 ? 4.213 -1.416 11.123 1.00 0.00 21 GLN A N 15
ATOM 10284 C CA . GLN A 1 21 ? 4.239 -0.424 12.195 1.00 0.00 21 GLN A CA 15
ATOM 10285 C C . GLN A 1 21 ? 4.322 0.982 11.614 1.00 0.00 21 GLN A C 15
ATOM 10286 O O . GLN A 1 21 ? 3.651 1.901 12.085 1.00 0.00 21 GLN A O 15
ATOM 10300 N N . THR A 1 22 ? 5.147 1.141 10.584 1.00 0.00 22 THR A N 15
ATOM 10301 C CA . THR A 1 22 ? 5.317 2.433 9.933 1.00 0.00 22 THR A CA 15
ATOM 10302 C C . THR A 1 22 ? 5.385 2.278 8.417 1.00 0.00 22 THR A C 15
ATOM 10303 O O . THR A 1 22 ? 4.759 3.041 7.685 1.00 0.00 22 THR A O 15
ATOM 10314 N N . THR A 1 23 ? 6.157 1.289 7.962 1.00 0.00 23 THR A N 15
ATOM 10315 C CA . THR A 1 23 ? 6.328 1.019 6.531 1.00 0.00 23 THR A CA 15
ATOM 10316 C C . THR A 1 23 ? 5.063 1.342 5.740 1.00 0.00 23 THR A C 15
ATOM 10317 O O . THR A 1 23 ? 3.988 0.814 6.026 1.00 0.00 23 THR A O 15
ATOM 10328 N N . TRP A 1 24 ? 5.199 2.223 4.753 1.00 0.00 24 TRP A N 15
ATOM 10329 C CA . TRP A 1 24 ? 4.067 2.631 3.927 1.00 0.00 24 TRP A CA 15
ATOM 10330 C C . TRP A 1 24 ? 4.156 2.040 2.524 1.00 0.00 24 TRP A C 15
ATOM 10331 O O . TRP A 1 24 ? 5.217 2.048 1.899 1.00 0.00 24 TRP A O 15
ATOM 10352 N N . GLY A 1 25 ? 3.028 1.528 2.034 1.00 0.00 25 GLY A N 15
ATOM 10353 C CA . GLY A 1 25 ? 2.988 0.939 0.709 1.00 0.00 25 GLY A CA 15
ATOM 10354 C C . GLY A 1 25 ? 2.173 1.762 -0.272 1.00 0.00 25 GLY A C 15
ATOM 10355 O O . GLY A 1 25 ? 1.186 2.401 0.110 1.00 0.00 25 GLY A O 15
ATOM 10359 N N . CYS A 1 26 ? 2.593 1.743 -1.537 1.00 0.00 26 CYS A N 15
ATOM 10360 C CA . CYS A 1 26 ? 1.914 2.487 -2.595 1.00 0.00 26 CYS A CA 15
ATOM 10361 C C . CYS A 1 26 ? 0.824 1.640 -3.247 1.00 0.00 26 CYS A C 15
ATOM 10362 O O . CYS A 1 26 ? 1.110 0.657 -3.929 1.00 0.00 26 CYS A O 15
ATOM 10369 N N . CYS A 1 27 ? -0.425 2.026 -3.015 1.00 0.00 27 CYS A N 15
ATOM 10370 C CA . CYS A 1 27 ? -1.573 1.307 -3.558 1.00 0.00 27 CYS A CA 15
ATOM 10371 C C . CYS A 1 27 ? -2.323 2.141 -4.596 1.00 0.00 27 CYS A C 15
ATOM 10372 O O . CYS A 1 27 ? -2.316 3.368 -4.539 1.00 0.00 27 CYS A O 15
ATOM 10379 N N . PRO A 1 28 ? -2.987 1.481 -5.565 1.00 0.00 28 PRO A N 15
ATOM 10380 C CA . PRO A 1 28 ? -3.744 2.165 -6.612 1.00 0.00 28 PRO A CA 15
ATOM 10381 C C . PRO A 1 28 ? -5.169 2.499 -6.174 1.00 0.00 28 PRO A C 15
ATOM 10382 O O . PRO A 1 28 ? -5.494 2.430 -4.989 1.00 0.00 28 PRO A O 15
ATOM 10393 N N . SER A 1 29 ? -6.015 2.852 -7.143 1.00 0.00 29 SER A N 15
ATOM 10394 C CA . SER A 1 29 ? -7.414 3.192 -6.874 1.00 0.00 29 SER A CA 15
ATOM 10395 C C . SER A 1 29 ? -7.535 4.458 -6.024 1.00 0.00 29 SER A C 15
ATOM 10396 O O . SER A 1 29 ? -6.628 4.797 -5.264 1.00 0.00 29 SER A O 15
ATOM 10404 N N . PRO A 1 30 ? -8.668 5.183 -6.147 1.00 0.00 30 PRO A N 15
ATOM 10405 C CA . PRO A 1 30 ? -8.907 6.421 -5.391 1.00 0.00 30 PRO A CA 15
ATOM 10406 C C . PRO A 1 30 ? -8.861 6.206 -3.881 1.00 0.00 30 PRO A C 15
ATOM 10407 O O . PRO A 1 30 ? -8.042 6.806 -3.185 1.00 0.00 30 PRO A O 15
ATOM 10418 N N . LYS A 1 31 ? -9.729 5.329 -3.382 1.00 0.00 31 LYS A N 15
ATOM 10419 C CA . LYS A 1 31 ? -9.770 5.017 -1.956 1.00 0.00 31 LYS A CA 15
ATOM 10420 C C . LYS A 1 31 ? -8.881 3.814 -1.663 1.00 0.00 31 LYS A C 15
ATOM 10421 O O . LYS A 1 31 ? -7.839 3.939 -1.021 1.00 0.00 31 LYS A O 15
ATOM 10440 N N . ALA A 1 32 ? -9.305 2.656 -2.165 1.00 0.00 32 ALA A N 15
ATOM 10441 C CA . ALA A 1 32 ? -8.561 1.409 -1.998 1.00 0.00 32 ALA A CA 15
ATOM 10442 C C . ALA A 1 32 ? -8.439 0.986 -0.537 1.00 0.00 32 ALA A C 15
ATOM 10443 O O . ALA A 1 32 ? -8.010 1.761 0.318 1.00 0.00 32 ALA A O 15
ATOM 10450 N N . VAL A 1 33 ? -8.794 -0.268 -0.269 1.00 0.00 33 VAL A N 15
ATOM 10451 C CA . VAL A 1 33 ? -8.701 -0.825 1.075 1.00 0.00 33 VAL A CA 15
ATOM 10452 C C . VAL A 1 33 ? -7.390 -1.588 1.220 1.00 0.00 33 VAL A C 15
ATOM 10453 O O . VAL A 1 33 ? -7.110 -2.503 0.450 1.00 0.00 33 VAL A O 15
ATOM 10466 N N . CYS A 1 34 ? -6.577 -1.204 2.194 1.00 0.00 34 CYS A N 15
ATOM 10467 C CA . CYS A 1 34 ? -5.287 -1.851 2.401 1.00 0.00 34 CYS A CA 15
ATOM 10468 C C . CYS A 1 34 ? -5.431 -3.239 3.015 1.00 0.00 34 CYS A C 15
ATOM 10469 O O . CYS A 1 34 ? -5.664 -3.379 4.215 1.00 0.00 34 CYS A O 15
ATOM 10476 N N . CYS A 1 35 ? -5.252 -4.264 2.183 1.00 0.00 35 CYS A N 15
ATOM 10477 C CA . CYS A 1 35 ? -5.319 -5.645 2.642 1.00 0.00 35 CYS A CA 15
ATOM 10478 C C . CYS A 1 35 ? -4.272 -5.858 3.727 1.00 0.00 35 CYS A C 15
ATOM 10479 O O . CYS A 1 35 ? -3.062 -5.782 3.463 1.00 0.00 35 CYS A O 15
ATOM 10486 N N . ASP A 1 36 ? -4.753 -6.102 4.944 1.00 0.00 36 ASP A N 15
ATOM 10487 C CA . ASP A 1 36 ? -3.883 -6.297 6.099 1.00 0.00 36 ASP A CA 15
ATOM 10488 C C . ASP A 1 36 ? -3.661 -7.771 6.420 1.00 0.00 36 ASP A C 15
ATOM 10489 O O . ASP A 1 36 ? -2.770 -8.102 7.201 1.00 0.00 36 ASP A O 15
ATOM 10498 N N . ASP A 1 37 ? -4.455 -8.659 5.821 1.00 0.00 37 ASP A N 15
ATOM 10499 C CA . ASP A 1 37 ? -4.297 -10.088 6.068 1.00 0.00 37 ASP A CA 15
ATOM 10500 C C . ASP A 1 37 ? -2.857 -10.500 5.797 1.00 0.00 37 ASP A C 15
ATOM 10501 O O . ASP A 1 37 ? -2.265 -11.280 6.543 1.00 0.00 37 ASP A O 15
ATOM 10510 N N . MET A 1 38 ? -2.301 -9.944 4.727 1.00 0.00 38 MET A N 15
ATOM 10511 C CA . MET A 1 38 ? -0.927 -10.215 4.341 1.00 0.00 38 MET A CA 15
ATOM 10512 C C . MET A 1 38 ? -0.202 -8.902 4.062 1.00 0.00 38 MET A C 15
ATOM 10513 O O . MET A 1 38 ? 0.244 -8.223 4.988 1.00 0.00 38 MET A O 15
ATOM 10527 N N . GLN A 1 39 ? -0.129 -8.523 2.790 1.00 0.00 39 GLN A N 15
ATOM 10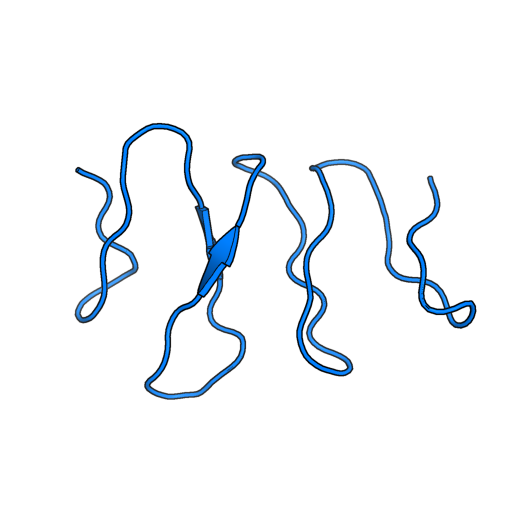528 C CA . GLN A 1 39 ? 0.492 -7.265 2.395 1.00 0.00 39 GLN A CA 15
ATOM 10529 C C . GLN A 1 39 ? -0.073 -6.814 1.051 1.00 0.00 39 GLN A C 15
ATOM 10530 O O . GLN A 1 39 ? 0.531 -7.080 0.011 1.00 0.00 39 GLN A O 15
ATOM 10544 N N . HIS A 1 40 ? -1.239 -6.166 1.049 1.00 0.00 40 HIS A N 15
ATOM 10545 C CA . HIS A 1 40 ? -1.829 -5.753 -0.224 1.00 0.00 40 HIS A CA 15
ATOM 10546 C C . HIS A 1 40 ? -2.906 -4.693 -0.068 1.00 0.00 40 HIS A C 15
ATOM 10547 O O . HIS A 1 40 ? -3.117 -4.152 1.013 1.00 0.00 40 HIS A O 15
ATOM 10562 N N . CYS A 1 41 ? -3.574 -4.407 -1.186 1.00 0.00 41 CYS A N 15
ATOM 10563 C CA . CYS A 1 41 ? -4.644 -3.420 -1.236 1.00 0.00 41 CYS A CA 15
ATOM 10564 C C . CYS A 1 41 ? -5.650 -3.790 -2.323 1.00 0.00 41 CYS A C 15
ATOM 10565 O O . CYS A 1 41 ? -5.292 -4.408 -3.326 1.00 0.00 41 CYS A O 15
ATOM 10572 N N . CYS A 1 42 ? -6.907 -3.414 -2.117 1.00 0.00 42 CYS A N 15
ATOM 10573 C CA . CYS A 1 42 ? -7.963 -3.712 -3.077 1.00 0.00 42 CYS A CA 15
ATOM 10574 C C . CYS A 1 42 ? -8.595 -2.421 -3.598 1.00 0.00 42 CYS A C 15
ATOM 10575 O O . CYS A 1 42 ? -8.684 -1.433 -2.870 1.00 0.00 42 CYS A O 15
ATOM 10582 N N . PRO A 1 43 ? -9.035 -2.412 -4.872 1.00 0.00 43 PRO A N 15
ATOM 10583 C CA . PRO A 1 43 ? -9.652 -1.233 -5.495 1.00 0.00 43 PRO A CA 15
ATOM 10584 C C . PRO A 1 43 ? -10.688 -0.554 -4.602 1.00 0.00 43 PRO A C 15
ATOM 10585 O O . PRO A 1 43 ? -11.272 -1.181 -3.717 1.00 0.00 43 PRO A O 15
ATOM 10596 N N . ALA A 1 44 ? -10.909 0.735 -4.850 1.00 0.00 44 ALA A N 15
ATOM 10597 C CA . ALA A 1 44 ? -11.870 1.515 -4.080 1.00 0.00 44 ALA A CA 15
ATOM 10598 C C . ALA A 1 44 ? -13.288 0.990 -4.276 1.00 0.00 44 ALA A C 15
ATOM 10599 O O . ALA A 1 44 ? -13.971 1.360 -5.231 1.00 0.00 44 ALA A O 15
ATOM 10606 N N . GLY A 1 45 ? -13.721 0.123 -3.367 1.00 0.00 45 GLY A N 15
ATOM 10607 C CA . GLY A 1 45 ? -15.052 -0.444 -3.459 1.00 0.00 45 GLY A CA 15
ATOM 10608 C C . GLY A 1 45 ? -15.023 -1.950 -3.619 1.00 0.00 45 GLY A C 15
ATOM 10609 O O . GLY A 1 45 ? -16.050 -2.575 -3.888 1.00 0.00 45 GLY A O 15
ATOM 10613 N N . TYR A 1 46 ? -13.840 -2.534 -3.448 1.00 0.00 46 TYR A N 15
ATOM 10614 C CA . TYR A 1 46 ? -13.673 -3.977 -3.570 1.00 0.00 46 TYR A CA 15
ATOM 10615 C C . TYR A 1 46 ? -13.292 -4.585 -2.225 1.00 0.00 46 TYR A C 15
ATOM 10616 O O . TYR A 1 46 ? -13.014 -3.868 -1.264 1.00 0.00 46 TYR A O 15
ATOM 10634 N N . LYS A 1 47 ? -13.276 -5.912 -2.168 1.00 0.00 47 LYS A N 15
ATOM 10635 C CA . LYS A 1 47 ? -12.922 -6.621 -0.946 1.00 0.00 47 LYS A CA 15
ATOM 10636 C C . LYS A 1 47 ? -11.725 -7.533 -1.188 1.00 0.00 47 LYS A C 15
ATOM 10637 O O . LYS A 1 47 ? -11.586 -8.112 -2.267 1.00 0.00 47 LYS A O 15
ATOM 10656 N N . CYS A 1 48 ? -10.868 -7.666 -0.180 1.00 0.00 48 CYS A N 15
ATOM 10657 C CA . CYS A 1 48 ? -9.692 -8.517 -0.288 1.00 0.00 48 CYS A CA 15
ATOM 10658 C C . CYS A 1 48 ? -10.009 -9.928 0.188 1.00 0.00 48 CYS A C 15
ATOM 10659 O O . CYS A 1 48 ? -10.453 -10.125 1.320 1.00 0.00 48 CYS A O 15
ATOM 10666 N N . GLY A 1 49 ? -9.782 -10.907 -0.678 1.00 0.00 49 GLY A N 15
ATOM 10667 C CA . GLY A 1 49 ? -10.053 -12.286 -0.320 1.00 0.00 49 GLY A CA 15
ATOM 10668 C C . GLY A 1 49 ? -8.897 -12.932 0.422 1.00 0.00 49 GLY A C 15
ATOM 10669 O O . GLY A 1 49 ? -7.776 -12.423 0.387 1.00 0.00 49 GLY A O 15
ATOM 10673 N N . PRO A 1 50 ? -9.137 -14.068 1.099 1.00 0.00 50 PRO A N 15
ATOM 10674 C CA . PRO A 1 50 ? -8.094 -14.780 1.837 1.00 0.00 50 PRO A CA 15
ATOM 10675 C C . PRO A 1 50 ? -7.220 -15.603 0.898 1.00 0.00 50 PRO A C 15
ATOM 10676 O O . PRO A 1 50 ? -7.386 -16.817 0.780 1.00 0.00 50 PRO A O 15
ATOM 10687 N N . GLY A 1 51 ? -6.310 -14.924 0.207 1.00 0.00 51 GLY A N 15
ATOM 10688 C CA . GLY A 1 51 ? -5.443 -15.595 -0.745 1.00 0.00 51 GLY A CA 15
ATOM 10689 C C . GLY A 1 51 ? -6.130 -15.774 -2.068 1.00 0.00 51 GLY A C 15
ATOM 10690 O O . GLY A 1 51 ? -5.473 -15.799 -3.109 1.00 0.00 51 GLY A O 15
ATOM 10694 N N . GLY A 1 52 ? -7.457 -15.865 -2.035 1.00 0.00 52 GLY A N 15
ATOM 10695 C CA . GLY A 1 52 ? -8.204 -15.993 -3.263 1.00 0.00 52 GLY A CA 15
ATOM 10696 C C . GLY A 1 52 ? -7.741 -14.944 -4.240 1.00 0.00 52 GLY A C 15
ATOM 10697 O O . GLY A 1 52 ? -6.911 -15.231 -5.099 1.00 0.00 52 GLY A O 15
ATOM 10701 N N . THR A 1 53 ? -8.247 -13.719 -4.073 1.00 0.00 53 THR A N 15
ATOM 10702 C CA . THR A 1 53 ? -7.863 -12.578 -4.899 1.00 0.00 53 THR A CA 15
ATOM 10703 C C . THR A 1 53 ? -8.768 -11.389 -4.590 1.00 0.00 53 THR A C 15
ATOM 10704 O O . THR A 1 53 ? -9.558 -11.444 -3.646 1.00 0.00 53 THR A O 15
ATOM 10715 N N . CYS A 1 54 ? -8.661 -10.317 -5.367 1.00 0.00 54 CYS A N 15
ATOM 10716 C CA . CYS A 1 54 ? -9.488 -9.137 -5.130 1.00 0.00 54 CYS A CA 15
ATOM 10717 C C . CYS A 1 54 ? -10.828 -9.288 -5.841 1.00 0.00 54 CYS A C 15
ATOM 10718 O O . CYS A 1 54 ? -10.881 -9.586 -7.035 1.00 0.00 54 CYS A O 15
ATOM 10725 N N . ILE A 1 55 ? -11.910 -9.108 -5.087 1.00 0.00 55 I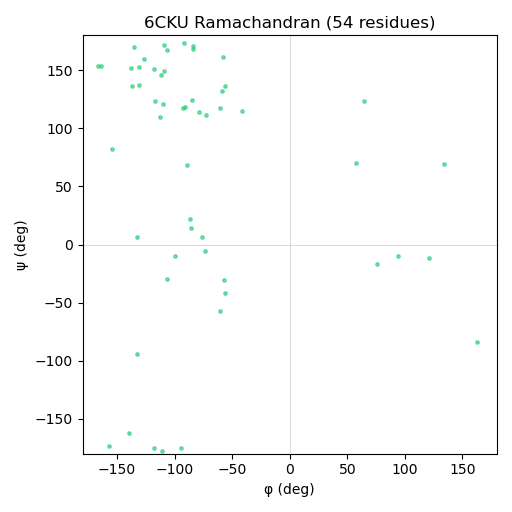LE A N 15
ATOM 10726 C CA . ILE A 1 55 ? -13.257 -9.253 -5.630 1.00 0.00 55 ILE A CA 15
ATOM 10727 C C . ILE A 1 55 ? -14.017 -7.932 -5.614 1.00 0.00 55 ILE A C 15
ATOM 10728 O O . ILE A 1 55 ? -13.738 -7.054 -4.799 1.00 0.00 55 ILE A O 15
ATOM 10744 N N . SER A 1 56 ? -14.981 -7.802 -6.522 1.00 0.00 56 SER A N 15
ATOM 10745 C CA . SER A 1 56 ? -15.787 -6.591 -6.616 1.00 0.00 56 SER A CA 15
ATOM 10746 C C . SER A 1 56 ? -16.945 -6.629 -5.624 1.00 0.00 56 SER A C 15
ATOM 10747 O O . SER A 1 56 ? -18.031 -7.119 -6.001 1.00 0.00 56 SER A O 15
ATOM 10756 N N . ASP A 1 1 ? -1.837 14.272 -4.318 1.00 0.00 1 ASP A N 16
ATOM 10757 C CA . ASP A 1 1 ? -0.660 13.370 -4.409 1.00 0.00 1 ASP A CA 16
ATOM 10758 C C . ASP A 1 1 ? -0.847 12.128 -3.559 1.00 0.00 1 ASP A C 16
ATOM 10759 O O . ASP A 1 1 ? -1.337 11.098 -4.022 1.00 0.00 1 ASP A O 16
ATOM 10770 N N . VAL A 1 2 ? -0.469 12.264 -2.314 1.00 0.00 2 VAL A N 16
ATOM 10771 C CA . VAL A 1 2 ? -0.588 11.196 -1.334 1.00 0.00 2 VAL A CA 16
ATOM 10772 C C . VAL A 1 2 ? -0.723 11.762 0.085 1.00 0.00 2 VAL A C 16
ATOM 10773 O O . VAL A 1 2 ? -0.449 12.940 0.318 1.00 0.00 2 VAL A O 16
ATOM 10786 N N . GLN A 1 3 ? -1.127 10.913 1.028 1.00 0.00 3 GLN A N 16
ATOM 10787 C CA . GLN A 1 3 ? -1.278 11.312 2.425 1.00 0.00 3 GLN A CA 16
ATOM 10788 C C . GLN A 1 3 ? -1.272 10.081 3.321 1.00 0.00 3 GLN A C 16
ATOM 10789 O O . GLN A 1 3 ? -2.303 9.694 3.873 1.00 0.00 3 GLN A O 16
ATOM 10803 N N . CYS A 1 4 ? -0.106 9.460 3.445 1.00 0.00 4 CYS A N 16
ATOM 10804 C CA . CYS A 1 4 ? 0.044 8.260 4.257 1.00 0.00 4 CYS A CA 16
ATOM 10805 C C . CYS A 1 4 ? -0.494 8.467 5.668 1.00 0.00 4 CYS A C 16
ATOM 10806 O O . CYS A 1 4 ? -1.411 7.771 6.102 1.00 0.00 4 CYS A O 16
ATOM 10813 N N . GLY A 1 5 ? 0.084 9.423 6.376 1.00 0.00 5 GLY A N 16
ATOM 10814 C CA . GLY A 1 5 ? -0.343 9.699 7.733 1.00 0.00 5 GLY A CA 16
ATOM 10815 C C . GLY A 1 5 ? 0.155 11.039 8.222 1.00 0.00 5 GLY A C 16
ATOM 10816 O O . GLY A 1 5 ? -0.528 11.729 8.981 1.00 0.00 5 GLY A O 16
ATOM 10820 N N . GLY A 1 6 ? 1.351 11.406 7.781 1.00 0.00 6 GLY A N 16
ATOM 10821 C CA . GLY A 1 6 ? 1.933 12.669 8.178 1.00 0.00 6 GLY A CA 16
ATOM 10822 C C . GLY A 1 6 ? 3.442 12.669 8.056 1.00 0.00 6 GLY A C 16
ATOM 10823 O O . GLY A 1 6 ? 4.062 13.730 7.985 1.00 0.00 6 GLY A O 16
ATOM 10827 N N . GLY A 1 7 ? 4.043 11.478 8.043 1.00 0.00 7 GLY A N 16
ATOM 10828 C CA . GLY A 1 7 ? 5.485 11.382 7.941 1.00 0.00 7 GLY A CA 16
ATOM 10829 C C . GLY A 1 7 ? 5.965 11.005 6.551 1.00 0.00 7 GLY A C 16
ATOM 10830 O O . GLY A 1 7 ? 6.927 11.589 6.052 1.00 0.00 7 GLY A O 16
ATOM 10834 N N . PHE A 1 8 ? 5.312 10.028 5.918 1.00 0.00 8 PHE A N 16
ATOM 10835 C CA . PHE A 1 8 ? 5.718 9.603 4.581 1.00 0.00 8 PHE A CA 16
ATOM 10836 C C . PHE A 1 8 ? 4.786 10.168 3.515 1.00 0.00 8 PHE A C 16
ATOM 10837 O O . PHE A 1 8 ? 3.784 10.812 3.825 1.00 0.00 8 PHE A O 16
ATOM 10854 N N . SER A 1 9 ? 5.126 9.912 2.256 1.00 0.00 9 SER A N 16
ATOM 10855 C CA . SER A 1 9 ? 4.325 10.382 1.131 1.00 0.00 9 SER A CA 16
ATOM 10856 C C . SER A 1 9 ? 4.552 9.505 -0.094 1.00 0.00 9 SER A C 16
ATOM 10857 O O . SER A 1 9 ? 5.373 8.587 -0.071 1.00 0.00 9 SER A O 16
ATOM 10865 N N . CYS A 1 10 ? 3.838 9.813 -1.168 1.00 0.00 10 CYS A N 16
ATOM 10866 C CA . CYS A 1 10 ? 3.979 9.076 -2.417 1.00 0.00 10 CYS A CA 16
ATOM 10867 C C . CYS A 1 10 ? 3.608 9.971 -3.591 1.00 0.00 10 CYS A C 16
ATOM 10868 O O . CYS A 1 10 ? 3.366 11.165 -3.414 1.00 0.00 10 CYS A O 16
ATOM 10875 N N . HIS A 1 11 ? 3.576 9.404 -4.789 1.00 0.00 11 HIS A N 16
ATOM 10876 C CA . HIS A 1 11 ? 3.248 10.180 -5.977 1.00 0.00 11 HIS A CA 16
ATOM 10877 C C . HIS A 1 11 ? 1.740 10.286 -6.183 1.00 0.00 11 HIS A C 16
ATOM 10878 O O . HIS A 1 11 ? 0.954 9.534 -5.599 1.00 0.00 11 HIS A O 16
ATOM 10893 N N . ASP A 1 12 ? 1.355 11.229 -7.033 1.00 0.00 12 ASP A N 16
ATOM 10894 C CA . ASP A 1 12 ? -0.047 11.457 -7.343 1.00 0.00 12 ASP A CA 16
ATOM 10895 C C . ASP A 1 12 ? -0.680 10.199 -7.920 1.00 0.00 12 ASP A C 16
ATOM 10896 O O . ASP A 1 12 ? -0.201 9.649 -8.912 1.00 0.00 12 ASP A O 16
ATOM 10905 N N . GLY A 1 13 ? -1.763 9.752 -7.298 1.00 0.00 13 GLY A N 16
ATOM 10906 C CA . GLY A 1 13 ? -2.449 8.568 -7.770 1.00 0.00 13 GLY A CA 16
ATOM 10907 C C . GLY A 1 13 ? -2.171 7.340 -6.926 1.00 0.00 13 GLY A C 16
ATOM 10908 O O . GLY A 1 13 ? -2.922 6.365 -6.991 1.00 0.00 13 GLY A O 16
ATOM 10912 N N . GLU A 1 14 ? -1.090 7.359 -6.144 1.00 0.00 14 GLU A N 16
ATOM 10913 C CA . GLU A 1 14 ? -0.745 6.206 -5.316 1.00 0.00 14 GLU A CA 16
ATOM 10914 C C . GLU A 1 14 ? -1.423 6.280 -3.952 1.00 0.00 14 GLU A C 16
ATOM 10915 O O . GLU A 1 14 ? -1.981 7.310 -3.577 1.00 0.00 14 GLU A O 16
ATOM 10927 N N . THR A 1 15 ? -1.373 5.171 -3.218 1.00 0.00 15 THR A N 16
ATOM 10928 C CA . THR A 1 15 ? -1.986 5.095 -1.897 1.00 0.00 15 THR A CA 16
ATOM 10929 C C . THR A 1 15 ? -1.015 4.535 -0.865 1.00 0.00 15 THR A C 16
ATOM 10930 O O . THR A 1 15 ? -0.406 3.487 -1.073 1.00 0.00 15 THR A O 16
ATOM 10941 N N . CYS A 1 16 ? -0.884 5.237 0.254 1.00 0.00 16 CYS A N 16
ATOM 10942 C CA . CYS A 1 16 ? 0.004 4.807 1.326 1.00 0.00 16 CYS A CA 16
ATOM 10943 C C . CYS A 1 16 ? -0.721 3.873 2.286 1.00 0.00 16 CYS A C 16
ATOM 10944 O O . CYS A 1 16 ? -1.693 4.266 2.932 1.00 0.00 16 CYS A O 16
ATOM 10951 N N . CYS A 1 17 ? -0.241 2.643 2.382 1.00 0.00 17 CYS A N 16
ATOM 10952 C CA . CYS A 1 17 ? -0.835 1.659 3.269 1.00 0.00 17 CYS A CA 16
ATOM 10953 C C . CYS A 1 17 ? 0.186 1.203 4.306 1.00 0.00 17 CYS A C 16
ATOM 10954 O O . CYS A 1 17 ? 1.288 0.780 3.957 1.00 0.00 17 CYS A O 16
ATOM 10961 N N . PRO A 1 18 ? -0.161 1.288 5.601 1.00 0.00 18 PRO A N 16
ATOM 10962 C CA . PRO A 1 18 ? 0.735 0.889 6.681 1.00 0.00 18 PRO A CA 16
ATOM 10963 C C . PRO A 1 18 ? 0.663 -0.610 6.949 1.00 0.00 18 PRO A C 16
ATOM 10964 O O . PRO A 1 18 ? -0.087 -1.064 7.812 1.00 0.00 18 PRO A O 16
ATOM 10975 N N . THR A 1 19 ? 1.445 -1.376 6.193 1.00 0.00 19 THR A N 16
ATOM 10976 C CA . THR A 1 19 ? 1.467 -2.826 6.339 1.00 0.00 19 THR A CA 16
ATOM 10977 C C . THR A 1 19 ? 2.521 -3.268 7.349 1.00 0.00 19 THR A C 16
ATOM 10978 O O . THR A 1 19 ? 2.767 -4.463 7.519 1.00 0.00 19 THR A O 16
ATOM 10989 N N . SER A 1 20 ? 3.138 -2.302 8.019 1.00 0.00 20 SER A N 16
ATOM 10990 C CA . SER A 1 20 ? 4.162 -2.598 9.012 1.00 0.00 20 SER A CA 16
ATOM 10991 C C . SER A 1 20 ? 4.075 -1.616 10.181 1.00 0.00 20 SER A C 16
ATOM 10992 O O . SER A 1 20 ? 2.992 -1.374 10.713 1.00 0.00 20 SER A O 16
ATOM 11000 N N . GLN A 1 21 ? 5.213 -1.051 10.578 1.00 0.00 21 GLN A N 16
ATOM 11001 C CA . GLN A 1 21 ? 5.246 -0.097 11.680 1.00 0.00 21 GLN A CA 16
ATOM 11002 C C . GLN A 1 21 ? 6.406 0.877 11.517 1.00 0.00 21 GLN A C 16
ATOM 11003 O O . GLN A 1 21 ? 6.380 1.985 12.052 1.00 0.00 21 GLN A O 16
ATOM 11017 N N . THR A 1 22 ? 7.427 0.453 10.780 1.00 0.00 22 THR A N 16
ATOM 11018 C CA . THR A 1 22 ? 8.603 1.282 10.551 1.00 0.00 22 THR A CA 16
ATOM 11019 C C . THR A 1 22 ? 8.685 1.742 9.096 1.00 0.00 22 THR A C 16
ATOM 11020 O O . THR A 1 22 ? 9.570 2.517 8.730 1.00 0.00 22 THR A O 16
ATOM 11031 N N . THR A 1 23 ? 7.758 1.266 8.268 1.00 0.00 23 THR A N 16
ATOM 11032 C CA . THR A 1 23 ? 7.741 1.637 6.856 1.00 0.00 23 THR A CA 16
ATOM 11033 C C . THR A 1 23 ? 6.321 1.845 6.338 1.00 0.00 23 THR A C 16
ATOM 11034 O O . THR A 1 23 ? 5.342 1.532 7.018 1.00 0.00 23 THR A O 16
ATOM 11045 N N . TRP A 1 24 ? 6.225 2.376 5.122 1.00 0.00 24 TRP A N 16
ATOM 11046 C CA . TRP A 1 24 ? 4.940 2.634 4.480 1.00 0.00 24 TRP A CA 16
ATOM 11047 C C . TRP A 1 24 ? 4.905 1.981 3.099 1.00 0.00 24 TRP A C 16
ATOM 11048 O O . TRP A 1 24 ? 5.939 1.858 2.442 1.00 0.00 24 TRP A O 16
ATOM 11069 N N . GLY A 1 25 ? 3.722 1.558 2.667 1.00 0.00 25 GLY A N 16
ATOM 11070 C CA . GLY A 1 25 ? 3.598 0.919 1.368 1.00 0.00 25 GLY A CA 16
ATOM 11071 C C . GLY A 1 25 ? 2.927 1.805 0.336 1.00 0.00 25 GLY A C 16
ATOM 11072 O O . GLY A 1 25 ? 1.983 2.530 0.648 1.00 0.00 25 GLY A O 16
ATOM 11076 N N . CYS A 1 26 ? 3.417 1.746 -0.897 1.00 0.00 26 CYS A N 16
ATOM 11077 C CA . CYS A 1 26 ? 2.861 2.547 -1.982 1.00 0.00 26 CYS A CA 16
ATOM 11078 C C . CYS A 1 26 ? 2.133 1.662 -2.991 1.00 0.00 26 CYS A C 16
ATOM 11079 O O . CYS A 1 26 ? 2.742 0.808 -3.636 1.00 0.00 26 CYS A O 16
ATOM 11086 N N . CYS A 1 27 ? 0.825 1.870 -3.116 1.00 0.00 27 CYS A N 16
ATOM 11087 C CA . CYS A 1 27 ? 0.008 1.091 -4.042 1.00 0.00 27 CYS A CA 16
ATOM 11088 C C . CYS A 1 27 ? -0.447 1.941 -5.227 1.00 0.00 27 CYS A C 16
ATOM 11089 O O . CYS A 1 27 ? -1.018 3.017 -5.044 1.00 0.00 27 CYS A O 16
ATOM 11096 N N . PRO A 1 28 ? -0.206 1.465 -6.464 1.00 0.00 28 PRO A N 16
ATOM 11097 C CA . PRO A 1 28 ? -0.601 2.187 -7.677 1.00 0.00 28 PRO A CA 16
ATOM 11098 C C . PRO A 1 28 ? -2.100 2.080 -7.949 1.00 0.00 28 PRO A C 16
ATOM 11099 O O . PRO A 1 28 ? -2.523 1.408 -8.892 1.00 0.00 28 PRO A O 16
ATOM 11110 N N . SER A 1 29 ? -2.898 2.742 -7.116 1.00 0.00 29 SER A N 16
ATOM 11111 C CA . SER A 1 29 ? -4.350 2.721 -7.263 1.00 0.00 29 SER A CA 16
ATOM 11112 C C . SER A 1 29 ? -4.986 3.904 -6.530 1.00 0.00 29 SER A C 16
ATOM 11113 O O . SER A 1 29 ? -4.363 4.500 -5.653 1.00 0.00 29 SER A O 16
ATOM 11121 N N . PRO A 1 30 ? -6.237 4.263 -6.881 1.00 0.00 30 PRO A N 16
ATOM 11122 C CA . PRO A 1 30 ? -6.945 5.383 -6.244 1.00 0.00 30 PRO A CA 16
ATOM 11123 C C . PRO A 1 30 ? -7.267 5.104 -4.775 1.00 0.00 30 PRO A C 16
ATOM 11124 O O . PRO A 1 30 ? -6.375 4.786 -3.992 1.00 0.00 30 PRO A O 16
ATOM 11135 N N . LYS A 1 31 ? -8.539 5.234 -4.400 1.00 0.00 31 LYS A N 16
ATOM 11136 C CA . LYS A 1 31 ? -8.958 4.997 -3.019 1.00 0.00 31 LYS A CA 16
ATOM 11137 C C . LYS A 1 31 ? -9.072 3.501 -2.729 1.00 0.00 31 LYS A C 16
ATOM 11138 O O . LYS A 1 31 ? -10.063 3.040 -2.161 1.00 0.00 31 LYS A O 16
ATOM 11157 N N . ALA A 1 32 ? -8.049 2.750 -3.125 1.00 0.00 32 ALA A N 16
ATOM 11158 C CA . ALA A 1 32 ? -8.023 1.307 -2.917 1.00 0.00 32 ALA A CA 16
ATOM 11159 C C . ALA A 1 32 ? -7.828 0.956 -1.443 1.00 0.00 32 ALA A C 16
ATOM 11160 O O . ALA A 1 32 ? -7.227 1.720 -0.687 1.00 0.00 32 ALA A O 16
ATOM 11167 N N . VAL A 1 33 ? -8.319 -0.217 -1.047 1.00 0.00 33 VAL A N 16
ATOM 11168 C CA . VAL A 1 33 ? -8.175 -0.688 0.326 1.00 0.00 33 VAL A CA 16
ATOM 11169 C C . VAL A 1 33 ? -6.928 -1.557 0.435 1.00 0.00 33 VAL A C 16
ATOM 11170 O O . VAL A 1 33 ? -6.731 -2.463 -0.370 1.00 0.00 33 VAL A O 16
ATOM 11183 N N . CYS A 1 34 ? -6.075 -1.267 1.407 1.00 0.00 34 CYS A N 16
ATOM 11184 C CA . CYS A 1 34 ? -4.836 -2.019 1.573 1.00 0.00 34 CYS A CA 16
ATOM 11185 C C . CYS A 1 34 ? -5.058 -3.396 2.197 1.00 0.00 34 CYS A C 16
ATOM 11186 O O . CYS A 1 34 ? -5.168 -3.526 3.417 1.00 0.00 34 CYS A O 16
ATOM 11193 N N . CYS A 1 35 ? -5.083 -4.429 1.350 1.00 0.00 35 CYS A N 16
ATOM 11194 C CA . CYS A 1 35 ? -5.238 -5.800 1.820 1.00 0.00 35 CYS A CA 16
ATOM 11195 C C . CYS A 1 35 ? -4.130 -6.107 2.817 1.00 0.00 35 CYS A C 16
ATOM 11196 O O . CYS A 1 35 ? -2.944 -6.143 2.452 1.00 0.00 35 CYS A O 16
ATOM 11203 N N . ASP A 1 36 ? -4.529 -6.291 4.074 1.00 0.00 36 ASP A N 16
ATOM 11204 C CA . ASP A 1 36 ? -3.591 -6.551 5.157 1.00 0.00 36 ASP A CA 16
ATOM 11205 C C . ASP A 1 36 ? -3.362 -8.039 5.410 1.00 0.00 36 ASP A C 16
ATOM 11206 O O . ASP A 1 36 ? -2.393 -8.402 6.077 1.00 0.00 36 ASP A O 16
ATOM 11215 N N . ASP A 1 37 ? -4.234 -8.905 4.892 1.00 0.00 37 ASP A N 16
ATOM 11216 C CA . ASP A 1 37 ? -4.074 -10.344 5.096 1.00 0.00 37 ASP A CA 16
ATOM 11217 C C . ASP A 1 37 ? -2.661 -10.777 4.727 1.00 0.00 37 ASP A C 16
ATOM 11218 O O . ASP A 1 37 ? -2.028 -11.554 5.443 1.00 0.00 37 ASP A O 16
ATOM 11227 N N . MET A 1 38 ? -2.172 -10.250 3.613 1.00 0.00 38 MET A N 16
ATOM 11228 C CA . MET A 1 38 ? -0.829 -10.552 3.143 1.00 0.00 38 MET A CA 16
ATOM 11229 C C . MET A 1 38 ? -0.092 -9.257 2.824 1.00 0.00 38 MET A C 16
ATOM 11230 O O . MET A 1 38 ? 0.435 -8.599 3.722 1.00 0.00 38 MET A O 16
ATOM 11244 N N . GLN A 1 39 ? -0.100 -8.867 1.554 1.00 0.00 39 GLN A N 16
ATOM 11245 C CA . GLN A 1 39 ? 0.520 -7.620 1.130 1.00 0.00 39 GLN A CA 16
ATOM 11246 C C . GLN A 1 39 ? -0.121 -7.144 -0.170 1.00 0.00 39 GLN A C 16
ATOM 11247 O O . GLN A 1 39 ? 0.414 -7.398 -1.250 1.00 0.00 39 GLN A O 16
ATOM 11261 N N . HIS A 1 40 ? -1.278 -6.488 -0.088 1.00 0.00 40 HIS A N 16
ATOM 11262 C CA . HIS A 1 40 ? -1.942 -6.048 -1.318 1.00 0.00 40 HIS A CA 16
ATOM 11263 C C . HIS A 1 40 ? -2.963 -4.947 -1.086 1.00 0.00 40 HIS A C 16
ATOM 11264 O O . HIS A 1 40 ? -3.085 -4.416 0.013 1.00 0.00 40 HIS A O 16
ATOM 11279 N N . CYS A 1 41 ? -3.686 -4.614 -2.158 1.00 0.00 41 CYS A N 16
ATOM 11280 C CA . CYS A 1 41 ? -4.718 -3.583 -2.128 1.00 0.00 41 CYS A CA 16
ATOM 11281 C C . CYS A 1 41 ? -5.785 -3.882 -3.184 1.00 0.00 41 CYS A C 16
ATOM 11282 O O . CYS A 1 41 ? -5.482 -4.442 -4.236 1.00 0.00 41 CYS A O 16
ATOM 11289 N N . CYS A 1 42 ? -7.032 -3.504 -2.902 1.00 0.00 42 CYS A N 16
ATOM 11290 C CA . CYS A 1 42 ? -8.132 -3.734 -3.838 1.00 0.00 42 CYS A CA 16
ATOM 11291 C C . CYS A 1 42 ? -8.765 -2.413 -4.264 1.00 0.00 42 CYS A C 16
ATOM 11292 O O . CYS A 1 42 ? -8.862 -1.483 -3.468 1.00 0.00 42 CYS A O 16
ATOM 11299 N N . PRO A 1 43 ? -9.205 -2.311 -5.532 1.00 0.00 43 PRO A N 16
ATOM 11300 C CA . PRO A 1 43 ? -9.826 -1.095 -6.068 1.00 0.00 43 PRO A CA 16
ATOM 11301 C C . PRO A 1 43 ? -10.826 -0.453 -5.110 1.00 0.00 43 PRO A C 16
ATOM 11302 O O . PRO A 1 43 ? -11.501 -1.140 -4.341 1.00 0.00 43 PRO A O 16
ATOM 11313 N N . ALA A 1 44 ? -10.902 0.875 -5.167 1.00 0.00 44 ALA A N 16
ATOM 11314 C CA . ALA A 1 44 ? -11.803 1.642 -4.315 1.00 0.00 44 ALA A CA 16
ATOM 11315 C C . ALA A 1 44 ? -13.231 1.113 -4.392 1.00 0.00 44 ALA A C 16
ATOM 11316 O O . ALA A 1 44 ? -13.983 1.458 -5.304 1.00 0.00 44 ALA A O 16
ATOM 11323 N N . GLY A 1 45 ? -13.597 0.274 -3.430 1.00 0.00 45 GLY A N 16
ATOM 11324 C CA . GLY A 1 45 ? -14.933 -0.290 -3.406 1.00 0.00 45 GLY A CA 16
ATOM 11325 C C . GLY A 1 45 ? -14.922 -1.806 -3.398 1.00 0.00 45 GLY A C 16
ATOM 11326 O O . GLY A 1 45 ? -15.964 -2.440 -3.563 1.00 0.00 45 GLY A O 16
ATOM 11330 N N . TYR A 1 46 ? -13.742 -2.389 -3.206 1.00 0.00 46 TYR A N 16
ATOM 11331 C CA . TYR A 1 46 ? -13.603 -3.840 -3.177 1.00 0.00 46 TYR A CA 16
ATOM 11332 C C . TYR A 1 46 ? -13.041 -4.307 -1.839 1.00 0.00 46 TYR A C 16
ATOM 11333 O O . TYR A 1 46 ? -12.441 -3.526 -1.100 1.00 0.00 46 TYR A O 16
ATOM 11351 N N . LYS A 1 47 ? -13.234 -5.588 -1.538 1.00 0.00 47 LYS A N 16
ATOM 11352 C CA . LYS A 1 47 ? -12.740 -6.165 -0.294 1.00 0.00 47 LYS A CA 16
ATOM 11353 C C . LYS A 1 47 ? -11.856 -7.372 -0.585 1.00 0.00 47 LYS A C 16
ATOM 11354 O O . LYS A 1 47 ? -11.930 -7.956 -1.667 1.00 0.00 47 LYS A O 16
ATOM 11373 N N . CYS A 1 48 ? -11.021 -7.743 0.380 1.00 0.00 48 CYS A N 16
ATOM 11374 C CA . CYS A 1 48 ? -10.125 -8.880 0.215 1.00 0.00 48 CYS A CA 16
ATOM 11375 C C . CYS A 1 48 ? -10.826 -10.185 0.570 1.00 0.00 48 CYS A C 16
ATOM 11376 O O . CYS A 1 48 ? -11.684 -10.222 1.452 1.00 0.00 48 CYS A O 16
ATOM 11383 N N . GLY A 1 49 ? -10.451 -11.255 -0.124 1.00 0.00 49 GLY A N 16
ATOM 11384 C CA . GLY A 1 49 ? -11.047 -12.553 0.129 1.00 0.00 49 GLY A CA 16
ATOM 11385 C C . GLY A 1 49 ? -10.023 -13.583 0.566 1.00 0.00 49 GLY A C 16
ATOM 11386 O O . GLY A 1 49 ? -8.820 -13.333 0.485 1.00 0.00 49 GLY A O 16
ATOM 11390 N N . PRO A 1 50 ? -10.470 -14.761 1.038 1.00 0.00 50 PRO A N 16
ATOM 11391 C CA . PRO A 1 50 ? -9.567 -15.828 1.486 1.00 0.00 50 PRO A CA 16
ATOM 11392 C C . PRO A 1 50 ? -8.643 -16.313 0.373 1.00 0.00 50 PRO A C 16
ATOM 11393 O O . PRO A 1 50 ? -7.648 -16.990 0.632 1.00 0.00 50 PRO A O 16
ATOM 11404 N N . GLY A 1 51 ? -8.978 -15.961 -0.866 1.00 0.00 51 GLY A N 16
ATOM 11405 C CA . GLY A 1 51 ? -8.168 -16.369 -1.999 1.00 0.00 51 GLY A CA 16
ATOM 11406 C C . GLY A 1 51 ? -7.314 -15.239 -2.542 1.00 0.00 51 GLY A C 16
ATOM 11407 O O . GLY A 1 51 ? -6.923 -15.253 -3.710 1.00 0.00 51 GLY A O 16
ATOM 11411 N N . GLY A 1 52 ? -7.019 -14.261 -1.690 1.00 0.00 52 GLY A N 16
ATOM 11412 C CA . GLY A 1 52 ? -6.204 -13.132 -2.103 1.00 0.00 52 GLY A CA 16
ATOM 11413 C C . GLY A 1 52 ? -6.806 -12.370 -3.268 1.00 0.00 52 GLY A C 16
ATOM 11414 O O . GLY A 1 52 ? -6.085 -11.739 -4.043 1.00 0.00 52 GLY A O 16
ATOM 11418 N N . THR A 1 53 ? -8.127 -12.433 -3.397 1.00 0.00 53 THR A N 16
ATOM 11419 C CA . THR A 1 53 ? -8.824 -11.748 -4.481 1.00 0.00 53 THR A CA 16
ATOM 11420 C C . THR A 1 53 ? -9.625 -10.556 -3.967 1.00 0.00 53 THR A C 16
ATOM 11421 O O . THR A 1 53 ? -9.680 -10.301 -2.763 1.00 0.00 53 THR A O 16
ATOM 11432 N N . CYS A 1 54 ? -10.245 -9.830 -4.893 1.00 0.00 54 CYS A N 16
ATOM 11433 C CA . CYS A 1 54 ? -11.047 -8.661 -4.544 1.00 0.00 54 CYS A CA 16
ATOM 11434 C C . CYS A 1 54 ? -12.485 -8.825 -5.028 1.00 0.00 54 CYS A C 16
ATOM 11435 O O . CYS A 1 54 ? -12.727 -9.086 -6.206 1.00 0.00 54 CYS A O 16
ATOM 11442 N N . ILE A 1 55 ? -13.435 -8.672 -4.109 1.00 0.00 55 ILE A N 16
ATOM 11443 C CA . ILE A 1 55 ? -14.850 -8.805 -4.443 1.00 0.00 55 ILE A CA 16
ATOM 11444 C C . ILE A 1 55 ? -15.615 -7.528 -4.110 1.00 0.00 55 ILE A C 16
ATOM 11445 O O . ILE A 1 55 ? -15.053 -6.584 -3.560 1.00 0.00 55 ILE A O 16
ATOM 11461 N N . SER A 1 56 ? -16.901 -7.507 -4.451 1.00 0.00 56 SER A N 16
ATOM 11462 C CA . SER A 1 56 ? -17.740 -6.343 -4.190 1.00 0.00 56 SER A CA 16
ATOM 11463 C C . SER A 1 56 ? -18.756 -6.640 -3.092 1.00 0.00 56 SER A C 16
ATOM 11464 O O . SER A 1 56 ? -19.099 -7.827 -2.908 1.00 0.00 56 SER A O 16
#

InterPro domains:
  IPR000118 Granulin [PF00396] (30-71)
  IPR000118 Granulin [PF00396] (121-160)
  IPR000118 Granulin [PF00396] (183-224)
  IPR000118 Granulin [PF00396] (302-342)
  IPR000118 Granulin [PF00396] (390-431)
  IPR000118 Granulin [PF00396] (475-515)
  IPR000118 Granulin [PF00396] (563-603)
  IPR000118 Granulin [PF00396] (643-684)
  IPR000118 Granulin [PF00396] (724-765)
  IPR000118 Granulin [PF00396] (807-846)
  IPR000118 Granulin [PS00799] (50-63)
  IPR000118 Granulin [PS00799] (139-152)
  IPR000118 Granulin [PS00799] (203-216)
  IPR000118 Granulin [PS00799] (322-335)
  IPR000118 Granulin [PS00799] (410-423)
  IPR000118 Granulin [PS00799] (495-508)
  IPR000118 Granulin [PS00799] (583-596)
  IPR000118 Granulin [PS00799] (663-676)
  IPR000118 Granulin [PS00799] (744-757)
  IPR000118 Granulin [PS00799] (827-840)

Solvent-accessible surface area: 4301 Å² total; per-residue (Å²): 148,66,151,14,49,80,71,98,66,16,142,126,62,73,22,26,3,80,49,62,188,121,65,65,21,68,19,82,33,110,171,15,78,32,18,124,127,165,130,120,18,9,59,47,66,102,127,45,17,153,64,76,99,41,88,133